Protein AF-A6DTB4-F1 (afdb_monomer_lite)

Foldseek 3Di:
DFFEEEEEEEADDFQALDLVSLLLLVLLLCCDCLNPVPNDPVVVCCSPVPVSVVPSNVVSVLRVVQDPPRDGQQVVLQVLLQVLLVVVDPDPSYHYDYAHLRDPPHLLNVLLVCVVVRHLEYEYEYQFQFADSSGLVSSVVRNVVSCVVRNDRNHYFYQRHNLQFCLLLVLLLVLQQVVLVVPPFQAEEAEEAKDFLVRVLVVRCRVVSQVFSQQSSLVRHPNDDSVRYYYAHEDDDDDGDIDDDHPLVVLLVCQLVVRAGYEYEYSRGQTDDSCQCRCQVPVSQVSNVVSRHHYYYYRGHNRNPSSSSVSCSVQPRPDRSVRRDGDDGDDDDHQDCVNVVRPPPDPDDPPDPCVVPPDGDPQDFHPLLVLQLVLLLLLLLLLLLLVQLCLLCLVVVLVVQVVQPDPPDPNVVVLVVQQVVCVVLVNHPDPVSSSLSSSLVLLLLLLQLLLLQLLVLLQVCLAPFLLVLLLVLLVLLLVLLVQVQQALDVVSPSVSSNSNSNSVSNLLSSLLLLLLRADLSQLLLSLLSSQLSNLNSNLNNNVCNVVQLQVDDCVVVVVCSVSRGDSSSRSSVSSSVSSVVSSVSSVPRPDGSNDNVLGPPDPDDDDSDSVVLPDQDPFAQLNLLLVLLLLLLLLLLLLVSLLVVLCCVQQVDDPVNVSVLSNLLSVLLNCLSVPPRSPPCSVCDLLVLLLVLLVLLLVLLVLSLVCSVVSPPVSNSVSSNSNSNSCSSNRSSSSSLSSVRDDSSSSSNSSSSSSSSSSVSSSNNNVVSSSQPSNPHSSRSSNVSSVSSVVSSVSSVSRDDPVPVVD

Structure (mmCIF, N/CA/C/O backbone):
data_AF-A6DTB4-F1
#
_entry.id   AF-A6DTB4-F1
#
loop_
_atom_site.group_PDB
_atom_site.id
_atom_site.type_symbol
_atom_site.label_atom_id
_atom_site.label_alt_id
_atom_site.label_comp_id
_atom_site.label_asym_id
_atom_site.label_entity_id
_atom_site.label_seq_id
_atom_site.pdbx_PDB_ins_code
_atom_site.Cartn_x
_atom_site.Cartn_y
_atom_site.Cartn_z
_atom_site.occupancy
_atom_site.B_iso_or_equiv
_atom_site.auth_seq_id
_atom_site.auth_comp_id
_atom_site.auth_asym_id
_atom_site.auth_atom_id
_atom_site.pdbx_PDB_model_num
ATOM 1 N N . MET A 1 1 ? -41.328 -27.151 36.701 1.00 61.75 1 MET A N 1
ATOM 2 C CA . MET A 1 1 ? -41.363 -26.210 35.560 1.00 61.75 1 MET A CA 1
ATOM 3 C C . MET A 1 1 ? -40.321 -26.677 34.548 1.00 61.75 1 MET A C 1
ATOM 5 O O . MET A 1 1 ? -39.547 -27.562 34.895 1.00 61.75 1 MET A O 1
ATOM 9 N N . SER A 1 2 ? -40.324 -26.197 33.302 1.00 84.31 2 SER A N 1
ATOM 10 C CA . SER A 1 2 ? -39.213 -26.488 32.382 1.00 84.31 2 SER A CA 1
ATOM 11 C C . SER A 1 2 ? -37.949 -25.806 32.904 1.00 84.31 2 SER A C 1
ATOM 13 O O . SER A 1 2 ? -38.010 -24.626 33.241 1.00 84.31 2 SER A O 1
ATOM 15 N N . LYS A 1 3 ? -36.831 -26.529 32.986 1.00 93.06 3 LYS A N 1
ATOM 16 C CA . LYS A 1 3 ? -35.569 -25.979 33.490 1.00 93.06 3 LYS A CA 1
ATOM 17 C C . LYS A 1 3 ? -34.970 -25.000 32.475 1.00 93.06 3 LYS A C 1
ATOM 19 O O . LYS A 1 3 ? -34.894 -25.331 31.287 1.00 93.06 3 LYS A O 1
ATOM 24 N N . THR A 1 4 ? -34.547 -23.830 32.939 1.00 94.50 4 THR A N 1
ATOM 25 C CA . THR A 1 4 ? -33.961 -22.763 32.120 1.00 94.50 4 THR A CA 1
ATOM 26 C C . THR A 1 4 ? -32.487 -22.601 32.465 1.00 94.50 4 THR A C 1
ATOM 28 O O . THR A 1 4 ? -32.125 -22.414 33.624 1.00 94.50 4 THR A O 1
ATOM 31 N N . GLY A 1 5 ? -31.631 -22.671 31.451 1.00 96.31 5 GLY A N 1
ATOM 32 C CA . GLY A 1 5 ? -30.214 -22.349 31.560 1.00 96.31 5 GLY A CA 1
ATOM 33 C C . GLY A 1 5 ? -29.956 -20.909 31.133 1.00 96.31 5 GLY A C 1
ATOM 34 O O . GLY A 1 5 ? -30.477 -20.485 30.103 1.00 96.31 5 GLY A O 1
ATOM 35 N N . ILE A 1 6 ? -29.141 -20.166 31.873 1.00 96.94 6 ILE A N 1
ATOM 36 C CA . ILE A 1 6 ? -28.652 -18.841 31.477 1.00 96.94 6 ILE A CA 1
ATOM 37 C C . ILE A 1 6 ? -27.150 -18.946 31.269 1.00 96.94 6 ILE A C 1
ATOM 39 O O . ILE A 1 6 ? -26.422 -19.331 32.176 1.00 96.94 6 ILE A O 1
ATOM 43 N N . LEU A 1 7 ? -26.696 -18.625 30.063 1.00 97.88 7 LEU A N 1
ATOM 44 C CA . LEU A 1 7 ? -25.298 -18.666 29.669 1.00 97.88 7 LEU A CA 1
ATOM 45 C C . LEU A 1 7 ? -24.786 -17.244 29.448 1.00 97.88 7 LEU A C 1
ATOM 47 O O . LEU A 1 7 ? -25.079 -16.624 28.423 1.00 97.88 7 LEU A O 1
ATOM 51 N N . LEU A 1 8 ? -24.008 -16.747 30.403 1.00 98.25 8 LEU A N 1
ATOM 52 C CA . LEU A 1 8 ? -23.303 -15.475 30.292 1.00 98.25 8 LEU A CA 1
ATOM 53 C C . LEU A 1 8 ? -22.024 -15.678 29.472 1.00 98.25 8 LEU A C 1
ATOM 55 O O . LEU A 1 8 ? -21.273 -16.628 29.712 1.00 98.25 8 LEU A O 1
ATOM 59 N N . ILE A 1 9 ? -21.766 -14.814 28.489 1.00 97.81 9 ILE A N 1
ATOM 60 C CA . ILE A 1 9 ? -20.589 -14.936 27.614 1.00 97.81 9 ILE A CA 1
ATOM 61 C C . ILE A 1 9 ? -19.746 -13.668 27.679 1.00 97.81 9 ILE A C 1
ATOM 63 O O . ILE A 1 9 ? -20.242 -12.583 27.395 1.00 97.81 9 ILE A O 1
ATOM 67 N N . GLN A 1 10 ? -18.458 -13.809 27.984 1.00 95.56 10 GLN A N 1
ATOM 68 C CA . GLN A 1 10 ? -17.473 -12.724 27.937 1.00 95.56 10 GLN A CA 1
ATOM 69 C C . GLN A 1 10 ? -16.344 -13.062 26.944 1.00 95.56 10 GLN A C 1
ATOM 71 O O . GLN A 1 10 ? -16.198 -14.208 26.524 1.00 95.56 10 GLN A O 1
ATOM 76 N N . LEU A 1 11 ? -15.527 -12.086 26.539 1.00 93.50 11 LEU A N 1
ATOM 77 C CA . LEU A 1 11 ? -14.434 -12.313 25.583 1.00 93.50 11 LEU A CA 1
ATOM 78 C C . LEU A 1 11 ? -13.414 -13.334 26.117 1.00 93.50 11 LEU A C 1
ATOM 80 O O . LEU A 1 11 ? -13.083 -14.307 25.437 1.00 93.50 11 LEU A O 1
ATOM 84 N N . GLY A 1 12 ? -12.979 -13.128 27.362 1.00 94.50 12 GLY A N 1
ATOM 85 C CA . GLY A 1 12 ? -11.925 -13.897 28.016 1.00 94.50 12 GLY A CA 1
ATOM 86 C C . GLY A 1 12 ? -10.600 -13.137 28.113 1.00 94.50 12 GLY A C 1
ATOM 87 O O . GLY A 1 12 ? -10.470 -12.007 27.651 1.00 94.50 12 GLY A O 1
ATOM 88 N N . SER A 1 13 ? -9.624 -13.792 28.733 1.00 95.50 13 SER A N 1
ATOM 89 C CA . SER A 1 13 ? -8.251 -13.325 28.946 1.00 95.50 13 SER A CA 1
ATOM 90 C C . SER A 1 13 ? -7.260 -14.483 28.729 1.00 95.50 13 SER A C 1
ATOM 92 O O . SER A 1 13 ? -7.659 -15.655 28.715 1.00 95.50 13 SER A O 1
ATOM 94 N N . PRO A 1 14 ? -5.955 -14.220 28.545 1.00 96.12 14 PRO A N 1
ATOM 95 C CA . PRO A 1 14 ? -4.944 -15.274 28.576 1.00 96.12 14 PRO A CA 1
ATOM 96 C C . PRO A 1 14 ? -4.954 -16.017 29.921 1.00 96.12 14 PRO A C 1
ATOM 98 O O . PRO A 1 14 ? -5.468 -15.518 30.916 1.00 96.12 14 PRO A O 1
ATOM 101 N N . ALA A 1 15 ? -4.381 -17.222 29.962 1.00 93.88 15 ALA A N 1
ATOM 102 C CA . ALA A 1 15 ? -4.346 -18.028 31.188 1.00 93.88 15 ALA A CA 1
ATOM 103 C C . ALA A 1 15 ? -3.424 -17.441 32.274 1.00 93.88 15 ALA A C 1
ATOM 105 O O . ALA A 1 15 ? -3.652 -17.645 33.461 1.00 93.88 15 ALA A O 1
ATOM 106 N N . SER A 1 16 ? -2.377 -16.725 31.866 1.00 96.06 16 SER A N 1
ATOM 107 C CA . SER A 1 16 ? -1.433 -16.037 32.744 1.00 96.06 16 SER A CA 1
ATOM 108 C C . SER A 1 16 ? -0.761 -14.890 31.968 1.00 96.06 16 SER A C 1
ATOM 110 O O . SER A 1 16 ? -0.875 -14.844 30.735 1.00 96.06 16 SER A O 1
ATOM 112 N N . PRO A 1 17 ? -0.019 -13.977 32.624 1.00 96.19 17 PRO A N 1
ATOM 113 C CA . PRO A 1 17 ? 0.753 -12.945 31.930 1.00 96.19 17 PRO A CA 1
ATOM 114 C C . PRO A 1 17 ? 2.016 -13.504 31.248 1.00 96.19 17 PRO A C 1
ATOM 116 O O . PRO A 1 17 ? 2.814 -12.746 30.701 1.00 96.19 17 PRO A O 1
ATOM 119 N N . ALA A 1 18 ? 2.244 -14.823 31.261 1.00 96.44 18 ALA A N 1
ATOM 120 C CA . ALA A 1 18 ? 3.378 -15.419 30.574 1.00 96.44 18 ALA A CA 1
ATOM 121 C C . ALA A 1 18 ? 3.246 -15.264 29.049 1.00 96.44 18 ALA A C 1
ATOM 123 O O . ALA A 1 18 ? 2.204 -15.538 28.451 1.00 96.44 18 ALA A O 1
ATOM 124 N N . VAL A 1 19 ? 4.351 -14.899 28.388 1.00 96.25 19 VAL A N 1
ATOM 125 C CA . VAL A 1 19 ? 4.406 -14.695 26.927 1.00 96.25 19 VAL A CA 1
ATOM 126 C C . VAL A 1 19 ? 3.811 -15.863 26.117 1.00 96.25 19 VAL A C 1
ATOM 128 O O . VAL A 1 19 ? 3.120 -15.580 25.136 1.00 96.25 19 VAL A O 1
ATOM 131 N N . PRO A 1 20 ? 4.027 -17.154 26.460 1.00 96.25 20 PRO A N 1
ATOM 132 C CA . PRO A 1 20 ? 3.405 -18.265 25.736 1.00 96.25 20 PRO A CA 1
ATOM 133 C C . PRO A 1 20 ? 1.872 -18.260 25.792 1.00 96.25 20 PRO A C 1
ATOM 135 O O . PRO A 1 20 ? 1.236 -18.485 24.762 1.00 96.25 20 PRO A O 1
ATOM 138 N N . ASP A 1 21 ? 1.287 -17.947 26.948 1.00 95.88 21 ASP A N 1
ATOM 139 C CA . ASP A 1 21 ? -0.167 -17.946 27.145 1.00 95.88 21 ASP A CA 1
ATOM 140 C C . ASP A 1 21 ? -0.808 -16.759 26.426 1.00 95.88 21 ASP A C 1
ATOM 142 O O . ASP A 1 21 ? -1.782 -16.921 25.689 1.00 95.88 21 ASP A O 1
ATOM 146 N N . VAL A 1 22 ? -0.187 -15.581 26.528 1.00 95.94 22 VAL A N 1
ATOM 147 C CA . VAL A 1 22 ? -0.587 -14.379 25.780 1.00 95.94 22 VAL A CA 1
ATOM 148 C C . VAL A 1 22 ? -0.461 -14.604 24.275 1.00 95.94 22 VAL A C 1
ATOM 150 O O . VAL A 1 22 ? -1.322 -14.188 23.502 1.00 95.94 22 VAL A O 1
ATOM 153 N N . LYS A 1 23 ? 0.589 -15.296 23.822 1.00 94.88 23 LYS A N 1
ATOM 154 C CA . LYS A 1 23 ? 0.742 -15.673 22.413 1.00 94.88 23 LYS A CA 1
ATOM 155 C C . LYS A 1 23 ? -0.364 -16.618 21.954 1.00 94.88 23 LYS A C 1
ATOM 157 O O . LYS A 1 23 ? -0.858 -16.434 20.843 1.00 94.88 23 LYS A O 1
ATOM 162 N N . SER A 1 24 ? -0.738 -17.602 22.772 1.00 94.50 24 SER A N 1
ATOM 163 C CA . SER A 1 24 ? -1.840 -18.521 22.465 1.00 94.50 24 SER A CA 1
ATOM 164 C C . SER A 1 24 ? -3.157 -17.759 22.322 1.00 94.50 24 SER A C 1
ATOM 166 O O . SER A 1 24 ? -3.812 -17.870 21.289 1.00 94.50 24 SER A O 1
ATOM 168 N N . TYR A 1 25 ? -3.474 -16.908 23.300 1.00 94.44 25 TYR A N 1
ATOM 169 C CA . TYR A 1 25 ? -4.661 -16.053 23.294 1.00 94.44 25 TYR A CA 1
ATOM 170 C C . TYR A 1 25 ? -4.712 -15.131 22.064 1.00 94.44 25 TYR A C 1
ATOM 172 O O . TYR A 1 25 ? -5.676 -15.150 21.302 1.00 94.44 25 TYR A O 1
ATOM 180 N N . LEU A 1 26 ? -3.634 -14.384 21.789 1.00 93.25 26 LEU A N 1
ATOM 181 C CA . LEU A 1 26 ? -3.560 -13.496 20.622 1.00 93.25 26 LEU A CA 1
ATOM 182 C C . LEU A 1 26 ? -3.645 -14.255 19.295 1.00 93.25 26 LEU A C 1
ATOM 184 O O . LEU A 1 26 ? -4.160 -13.720 18.314 1.00 93.25 26 LEU A O 1
ATOM 188 N N . SER A 1 27 ? -3.112 -15.477 19.239 1.00 93.38 27 SER A N 1
ATOM 189 C CA . SER A 1 27 ? -3.204 -16.315 18.046 1.00 93.38 27 SER A CA 1
ATOM 190 C C . SER A 1 27 ? -4.650 -16.698 17.755 1.00 93.38 27 SER A C 1
ATOM 192 O O . SER A 1 27 ? -5.038 -16.683 16.589 1.00 93.38 27 SER A O 1
ATOM 194 N N . GLU A 1 28 ? -5.431 -17.040 18.778 1.00 91.25 28 GLU A N 1
ATOM 195 C CA . GLU A 1 28 ? -6.849 -17.371 18.635 1.00 91.25 28 GLU A CA 1
ATOM 196 C C . GLU A 1 28 ? -7.660 -16.129 18.254 1.00 91.25 28 GLU A C 1
ATOM 198 O O . GLU A 1 28 ? -8.319 -16.128 17.215 1.00 91.25 28 GLU A O 1
ATOM 203 N N . PHE A 1 29 ? -7.480 -15.029 18.991 1.00 90.69 29 PHE A N 1
ATOM 204 C CA . PHE A 1 29 ? -8.151 -13.752 18.737 1.00 90.69 29 PHE A CA 1
ATOM 205 C C . PHE A 1 29 ? -7.937 -13.229 17.307 1.00 90.69 29 PHE A C 1
ATOM 207 O O . PHE A 1 29 ? -8.881 -12.894 16.599 1.00 90.69 29 PHE A O 1
ATOM 214 N N . LEU A 1 30 ? -6.686 -13.195 16.834 1.00 89.56 30 LEU A N 1
ATOM 215 C CA . LEU A 1 30 ? -6.344 -12.672 15.502 1.00 89.56 30 LEU A CA 1
ATOM 216 C C . LEU A 1 30 ? -6.626 -13.664 14.357 1.00 89.56 30 LEU A C 1
ATOM 218 O O . LEU A 1 30 ? -6.463 -13.319 13.178 1.00 89.56 30 LEU A O 1
ATOM 222 N N . SER A 1 31 ? -7.028 -14.893 14.687 1.00 87.69 31 SER A N 1
ATOM 223 C CA . SER A 1 31 ? -7.493 -15.894 13.722 1.00 87.69 31 SER A CA 1
ATOM 224 C C . SER A 1 31 ? -9.015 -15.890 13.551 1.00 87.69 31 SER A C 1
ATOM 226 O O . SER A 1 31 ? -9.514 -16.584 12.664 1.00 87.69 31 SER A O 1
ATOM 228 N N . ASP A 1 32 ? -9.746 -15.104 14.344 1.00 84.44 32 ASP A N 1
ATOM 229 C CA . ASP A 1 32 ? -11.187 -14.932 14.187 1.00 84.44 32 ASP A CA 1
ATOM 230 C C . ASP A 1 32 ? -11.489 -14.077 12.929 1.00 84.44 32 ASP A C 1
ATOM 232 O O . ASP A 1 32 ? -11.001 -12.943 12.818 1.00 84.44 32 ASP A O 1
ATOM 236 N N . PRO A 1 33 ? -12.268 -14.583 11.947 1.00 78.06 33 PRO A N 1
ATOM 237 C CA . PRO A 1 33 ? -12.676 -13.811 10.772 1.00 78.06 33 PRO A CA 1
ATOM 238 C C . PRO A 1 33 ? -13.545 -12.587 11.103 1.00 78.06 33 PRO A C 1
ATOM 240 O O . PRO A 1 33 ? -13.548 -11.631 10.325 1.00 78.06 33 PRO A O 1
ATOM 243 N N . ARG A 1 34 ? -14.258 -12.583 12.236 1.00 81.38 34 ARG A N 1
ATOM 244 C CA . ARG A 1 34 ? -15.052 -11.436 12.706 1.00 81.38 34 ARG A CA 1
ATOM 245 C C . ARG A 1 34 ? -14.154 -10.282 13.149 1.00 81.38 34 ARG A C 1
ATOM 247 O O . ARG A 1 34 ? -14.454 -9.121 12.861 1.00 81.38 34 ARG A O 1
ATOM 254 N N . VAL A 1 35 ? -13.001 -10.605 13.738 1.00 79.12 35 VAL A N 1
ATOM 255 C CA . VAL A 1 35 ? -11.977 -9.641 14.175 1.00 79.12 35 VAL A CA 1
ATOM 256 C C . VAL A 1 35 ? -11.085 -9.210 13.005 1.00 79.12 35 VAL A C 1
ATOM 258 O O . VAL A 1 35 ? -10.896 -8.016 12.766 1.00 79.12 35 VAL A O 1
ATOM 261 N N . VAL A 1 36 ? -10.559 -10.162 12.225 1.00 77.44 36 VAL A N 1
ATOM 262 C CA . VAL A 1 36 ? -9.694 -9.900 11.061 1.00 77.44 36 VAL A CA 1
ATOM 263 C C . VAL A 1 36 ? -10.256 -10.572 9.809 1.00 77.44 36 VAL A C 1
ATOM 265 O O . VAL A 1 36 ? -10.154 -11.782 9.643 1.00 77.44 36 VAL A O 1
ATOM 268 N N . ASP A 1 37 ? -10.741 -9.781 8.850 1.00 67.88 37 ASP A N 1
ATOM 269 C CA . ASP A 1 37 ? -11.363 -10.324 7.626 1.00 67.88 37 ASP A CA 1
ATOM 270 C C . ASP A 1 37 ? -10.423 -11.135 6.729 1.00 67.88 37 ASP A C 1
ATOM 272 O O . ASP A 1 37 ? -10.839 -12.037 6.000 1.00 67.88 37 ASP A O 1
ATOM 276 N N . GLN A 1 38 ? -9.137 -10.779 6.694 1.00 69.06 38 GLN A N 1
ATOM 277 C CA . GLN A 1 38 ? -8.190 -11.396 5.770 1.00 69.06 38 GLN A CA 1
ATOM 278 C C . GLN A 1 38 ? -7.601 -12.677 6.355 1.00 69.06 38 GLN A C 1
ATOM 280 O O . GLN A 1 38 ? -6.438 -12.697 6.721 1.00 69.06 38 GLN A O 1
ATOM 285 N N . GLN A 1 39 ? -8.346 -13.779 6.343 1.00 79.81 39 GLN A N 1
ATOM 286 C CA . GLN A 1 39 ? -7.870 -15.074 6.863 1.00 79.81 39 GLN A CA 1
ATOM 287 C C . GLN A 1 39 ? -7.099 -15.934 5.834 1.00 79.81 39 GLN A C 1
ATOM 289 O O . GLN A 1 39 ? -7.112 -17.166 5.869 1.00 79.81 39 GLN A O 1
ATOM 294 N N . ASN A 1 40 ? -6.421 -15.306 4.866 1.00 78.31 40 ASN A N 1
ATOM 295 C CA . ASN A 1 40 ? -5.731 -16.023 3.785 1.00 78.31 40 ASN A CA 1
ATOM 296 C C . ASN A 1 40 ? -4.360 -16.599 4.211 1.00 78.31 40 ASN A C 1
ATOM 298 O O . ASN A 1 40 ? -3.828 -16.306 5.279 1.00 78.31 40 ASN A O 1
ATOM 302 N N . PHE A 1 41 ? -3.746 -17.415 3.345 1.00 79.56 41 PHE A N 1
ATOM 303 C CA . PHE A 1 41 ? -2.436 -18.023 3.622 1.00 79.56 41 PHE A CA 1
ATOM 304 C C . PHE A 1 41 ? -1.336 -16.990 3.932 1.00 79.56 41 PHE A C 1
ATOM 306 O O . PHE A 1 41 ? -0.506 -17.215 4.810 1.00 79.56 41 PHE A O 1
ATOM 313 N N . ALA A 1 42 ? -1.356 -15.831 3.264 1.00 74.62 42 ALA A N 1
ATOM 314 C CA . ALA A 1 42 ? -0.396 -14.765 3.534 1.00 74.62 42 ALA A CA 1
ATOM 315 C C . ALA A 1 42 ? -0.588 -14.167 4.936 1.00 74.62 42 ALA A C 1
ATOM 317 O O . ALA A 1 42 ? 0.402 -13.876 5.604 1.00 74.62 42 ALA A O 1
ATOM 318 N N . TRP A 1 43 ? -1.830 -14.039 5.413 1.00 84.06 43 TRP A N 1
ATOM 319 C CA . TRP A 1 43 ? -2.108 -13.617 6.785 1.00 84.06 43 TRP A CA 1
ATOM 320 C C . TRP A 1 43 ? -1.551 -14.595 7.806 1.00 84.06 43 TRP A C 1
ATOM 322 O O . TRP A 1 43 ? -0.880 -14.159 8.729 1.00 84.06 43 TRP A O 1
ATOM 332 N N . LYS A 1 44 ? -1.714 -15.908 7.606 1.00 86.56 44 LYS A N 1
ATOM 333 C CA . LYS A 1 44 ? -1.141 -16.907 8.524 1.00 86.56 44 LYS A CA 1
ATOM 334 C C . LYS A 1 44 ? 0.378 -16.773 8.648 1.00 86.56 44 LYS A C 1
ATOM 336 O O . LYS A 1 44 ? 0.901 -16.902 9.753 1.00 86.56 44 LYS A O 1
ATOM 341 N N . ILE A 1 45 ? 1.078 -16.456 7.555 1.00 85.06 45 ILE A N 1
ATOM 342 C CA . ILE A 1 45 ? 2.518 -16.150 7.587 1.00 85.06 45 ILE A CA 1
ATOM 343 C C . ILE A 1 45 ? 2.778 -14.847 8.352 1.00 85.06 45 ILE A C 1
ATOM 345 O O . ILE A 1 45 ? 3.635 -14.815 9.229 1.00 85.06 45 ILE A O 1
ATOM 349 N N . ILE A 1 46 ? 2.042 -13.774 8.054 1.00 83.31 46 ILE A N 1
ATOM 350 C CA . ILE A 1 46 ? 2.211 -12.474 8.722 1.00 83.31 46 ILE A CA 1
ATOM 351 C C . ILE A 1 46 ? 1.978 -12.598 10.235 1.00 83.31 46 ILE A C 1
ATOM 353 O O . ILE A 1 46 ? 2.799 -12.137 11.030 1.00 83.31 46 ILE A O 1
ATOM 357 N N . LEU A 1 47 ? 0.890 -13.259 10.622 1.00 87.62 47 LEU A N 1
ATOM 358 C CA . LEU A 1 47 ? 0.495 -13.496 12.000 1.00 87.62 47 LEU A CA 1
ATOM 359 C C . LEU A 1 47 ? 1.587 -14.264 12.751 1.00 87.62 47 LEU A C 1
ATOM 361 O O . LEU A 1 47 ? 2.108 -13.768 13.746 1.00 87.62 47 LEU A O 1
ATOM 365 N N . ASN A 1 48 ? 1.989 -15.432 12.243 1.00 88.81 48 ASN A N 1
ATOM 366 C CA . ASN A 1 48 ? 2.902 -16.325 12.958 1.00 88.81 48 ASN A CA 1
ATOM 367 C C . ASN A 1 48 ? 4.372 -15.890 12.905 1.00 88.81 48 ASN A C 1
ATOM 369 O O . ASN A 1 48 ? 5.101 -16.115 13.870 1.00 88.81 48 ASN A O 1
ATOM 373 N N . CYS A 1 49 ? 4.821 -15.277 11.807 1.00 87.94 49 CYS A N 1
ATOM 374 C CA . CYS A 1 49 ? 6.231 -14.924 11.622 1.00 87.94 49 CYS A CA 1
ATOM 375 C C . CYS A 1 49 ? 6.571 -13.489 12.042 1.00 87.94 49 CYS A C 1
ATOM 377 O O . CYS A 1 49 ? 7.737 -13.219 12.317 1.00 87.94 49 CYS A O 1
ATOM 379 N N . PHE A 1 50 ? 5.599 -12.571 12.089 1.00 86.06 50 PHE A N 1
ATOM 380 C CA . PHE A 1 50 ? 5.871 -11.153 12.360 1.00 86.06 50 PHE A CA 1
ATOM 381 C C . PHE A 1 50 ? 5.043 -10.597 13.520 1.00 86.06 50 PHE A C 1
ATOM 383 O O . PHE A 1 50 ? 5.617 -10.012 14.436 1.00 86.06 50 PHE A O 1
ATOM 390 N N . ILE A 1 51 ? 3.717 -10.785 13.517 1.00 84.31 51 ILE A N 1
ATOM 391 C CA . ILE A 1 51 ? 2.841 -10.171 14.529 1.00 84.31 51 ILE A CA 1
ATOM 392 C C . ILE A 1 51 ? 3.016 -10.842 15.889 1.00 84.31 51 ILE A C 1
ATOM 394 O O . ILE A 1 51 ? 3.364 -10.154 16.841 1.00 84.31 51 ILE A O 1
ATOM 398 N N . LEU A 1 52 ? 2.821 -12.159 15.996 1.00 91.44 52 LEU A N 1
ATOM 399 C CA . LEU A 1 52 ? 2.921 -12.865 17.278 1.00 91.44 52 LEU A CA 1
ATOM 400 C C . LEU A 1 52 ? 4.319 -12.725 17.915 1.00 91.44 52 LEU A C 1
ATOM 402 O O . LEU A 1 52 ? 4.386 -12.341 19.080 1.00 91.44 52 LEU A O 1
ATOM 406 N N . PRO A 1 53 ? 5.447 -12.922 17.197 1.00 89.12 53 PRO A N 1
ATOM 407 C CA . PRO A 1 53 ? 6.772 -12.745 17.798 1.00 89.12 53 PRO A CA 1
ATOM 408 C C . PRO A 1 53 ? 7.038 -11.322 18.301 1.00 89.12 53 PRO A C 1
ATOM 410 O O . PRO A 1 53 ? 7.729 -11.150 19.300 1.00 89.12 53 PRO A O 1
ATOM 413 N N . SER A 1 54 ? 6.496 -10.302 17.625 1.00 87.56 54 SER A N 1
ATOM 414 C CA . SER A 1 54 ? 6.721 -8.903 17.998 1.00 87.56 54 SER A CA 1
ATOM 415 C C . SER A 1 54 ? 5.729 -8.369 19.034 1.00 87.56 54 SER A C 1
ATOM 417 O O . SER A 1 54 ? 6.094 -7.465 19.785 1.00 87.56 54 SER A O 1
ATOM 419 N N . ARG A 1 55 ? 4.475 -8.836 19.027 1.00 89.94 55 ARG A N 1
ATOM 420 C CA . ARG A 1 55 ? 3.378 -8.277 19.836 1.00 89.94 55 ARG A CA 1
ATOM 421 C C . ARG A 1 55 ? 3.193 -9.015 21.154 1.00 89.94 55 ARG A C 1
ATOM 423 O O . ARG A 1 55 ? 2.947 -8.358 22.156 1.00 89.94 55 ARG A O 1
ATOM 430 N N . SER A 1 56 ? 3.354 -10.341 21.177 1.00 92.94 56 SER A N 1
ATOM 431 C CA . SER A 1 56 ? 3.100 -11.137 22.383 1.00 92.94 56 SER A CA 1
ATOM 432 C C . SER A 1 56 ? 3.914 -10.699 23.608 1.00 92.94 56 SER A C 1
ATOM 434 O O . SER A 1 56 ? 3.306 -10.615 24.668 1.00 92.94 56 SER A O 1
ATOM 436 N N . PRO A 1 57 ? 5.217 -10.352 23.510 1.00 92.88 57 PRO A N 1
ATOM 437 C CA . PRO A 1 57 ? 5.964 -9.856 24.670 1.00 92.88 57 PRO A CA 1
ATOM 438 C C . PRO A 1 57 ? 5.412 -8.535 25.222 1.00 92.88 57 PRO A C 1
ATOM 440 O O . PRO A 1 57 ? 5.218 -8.410 26.422 1.00 92.88 57 PRO A O 1
ATOM 443 N N . LYS A 1 58 ? 5.073 -7.585 24.342 1.00 89.81 58 LYS A N 1
ATOM 444 C CA . LYS A 1 58 ? 4.525 -6.279 24.742 1.00 89.81 58 LYS A CA 1
ATOM 445 C C . LYS A 1 58 ? 3.151 -6.403 25.396 1.00 89.81 58 LYS A C 1
ATOM 447 O O . LYS A 1 58 ? 2.890 -5.786 26.416 1.00 89.81 58 LYS A O 1
ATOM 452 N N . SER A 1 59 ? 2.275 -7.229 24.824 1.00 92.19 59 SER A N 1
ATOM 453 C CA . SER A 1 59 ? 0.969 -7.499 25.431 1.00 92.19 59 SER A CA 1
ATOM 454 C C . SER A 1 59 ? 1.106 -8.246 26.758 1.00 92.19 59 SER A C 1
ATOM 456 O O . SER A 1 59 ? 0.316 -8.011 27.659 1.00 92.19 59 SER A O 1
ATOM 458 N N . ALA A 1 60 ? 2.108 -9.116 26.905 1.00 94.88 60 ALA A N 1
ATOM 459 C CA . ALA A 1 60 ? 2.377 -9.799 28.166 1.00 94.88 60 ALA A CA 1
ATOM 460 C C . ALA A 1 60 ? 2.814 -8.834 29.275 1.00 94.88 60 ALA A C 1
ATOM 462 O O . ALA A 1 60 ? 2.365 -8.982 30.405 1.00 94.88 60 ALA A O 1
ATOM 463 N N . GLU A 1 61 ? 3.619 -7.819 28.951 1.00 95.00 61 GLU A N 1
ATOM 464 C CA . GLU A 1 61 ? 3.963 -6.742 29.890 1.00 95.00 61 GLU A CA 1
ATOM 465 C C . GLU A 1 61 ? 2.716 -5.973 30.348 1.00 95.00 61 GLU A C 1
ATOM 467 O O . GLU A 1 61 ? 2.563 -5.729 31.541 1.00 95.00 61 GLU A O 1
ATOM 472 N N . ALA A 1 62 ? 1.795 -5.660 29.431 1.00 93.06 62 ALA A N 1
ATOM 473 C CA . ALA A 1 62 ? 0.524 -5.016 29.766 1.00 93.06 62 ALA A CA 1
ATOM 474 C C . ALA A 1 62 ? -0.347 -5.905 30.678 1.00 93.06 62 ALA A C 1
ATOM 476 O O . ALA A 1 62 ? -0.762 -5.479 31.753 1.00 93.06 62 ALA A O 1
ATOM 477 N N . TYR A 1 63 ? -0.543 -7.181 30.323 1.00 95.62 63 TYR A N 1
ATOM 478 C CA . TYR A 1 63 ? -1.265 -8.130 31.181 1.00 95.62 63 TYR A CA 1
ATOM 479 C C . TYR A 1 63 ? -0.605 -8.300 32.556 1.00 95.62 63 TYR A C 1
ATOM 481 O O . TYR A 1 63 ? -1.306 -8.445 33.553 1.00 95.62 63 TYR A O 1
ATOM 489 N N . ALA A 1 64 ? 0.726 -8.251 32.645 1.00 96.38 64 ALA A N 1
ATOM 490 C CA . ALA A 1 64 ? 1.429 -8.356 33.921 1.00 96.38 64 ALA A CA 1
ATOM 491 C C . ALA A 1 64 ? 1.101 -7.200 34.882 1.00 96.38 64 ALA A C 1
ATOM 493 O O . ALA A 1 64 ? 1.103 -7.419 36.091 1.00 96.38 64 ALA A O 1
ATOM 494 N N . LYS A 1 65 ? 0.785 -6.000 34.371 1.00 95.94 65 LYS A N 1
ATOM 495 C CA . LYS A 1 65 ? 0.404 -4.841 35.200 1.00 95.94 65 LYS A CA 1
ATOM 496 C C . LYS A 1 65 ? -0.941 -5.023 35.912 1.00 95.94 65 LYS A C 1
ATOM 498 O O . LYS A 1 65 ? -1.149 -4.412 36.952 1.00 95.94 65 LYS A O 1
ATOM 503 N N . ILE A 1 66 ? -1.831 -5.854 35.366 1.00 95.38 66 ILE A N 1
ATOM 504 C CA . ILE A 1 66 ? -3.195 -6.072 35.883 1.00 95.38 66 ILE A CA 1
ATOM 505 C C . ILE A 1 66 ? -3.394 -7.472 36.481 1.00 95.38 66 ILE A C 1
ATOM 507 O O . ILE A 1 66 ? -4.522 -7.925 36.661 1.00 95.38 66 ILE A O 1
ATOM 511 N N . TRP A 1 67 ? -2.305 -8.198 36.730 1.00 96.00 67 TRP A N 1
ATOM 512 C CA . TRP A 1 67 ? -2.344 -9.546 37.288 1.00 96.00 67 TRP A CA 1
ATOM 513 C C . TRP A 1 67 ? -2.516 -9.498 38.812 1.00 96.00 67 TRP A C 1
ATOM 515 O O . TRP A 1 67 ? -1.676 -8.927 39.505 1.00 96.00 67 TRP A O 1
ATOM 525 N N . GLU A 1 68 ? -3.562 -10.133 39.350 1.00 91.88 68 GLU A N 1
ATOM 526 C CA . GLU A 1 68 ? -3.863 -10.123 40.796 1.00 91.88 68 GLU A CA 1
ATOM 527 C C . GLU A 1 68 ? -3.102 -11.216 41.582 1.00 91.88 68 GLU A C 1
ATOM 529 O O . GLU A 1 68 ? -3.233 -11.325 42.798 1.00 91.88 68 GLU A O 1
ATOM 534 N N . GLY A 1 69 ? -2.257 -12.005 40.908 1.00 90.50 69 GLY A N 1
ATOM 535 C CA . GLY A 1 69 ? -1.400 -13.032 41.511 1.00 90.50 69 GLY A CA 1
ATOM 536 C C . GLY A 1 69 ? -1.734 -14.444 41.034 1.00 90.50 69 GLY A C 1
ATOM 537 O O . GLY A 1 69 ? -0.825 -15.186 40.654 1.00 90.50 69 GLY A O 1
ATOM 538 N N . ASP A 1 70 ? -3.018 -14.781 40.982 1.00 91.25 70 ASP A N 1
ATOM 539 C CA . ASP A 1 70 ? -3.541 -16.075 40.529 1.00 91.25 70 ASP A CA 1
ATOM 540 C C . ASP A 1 70 ? -4.574 -15.966 39.394 1.00 91.25 70 ASP A C 1
ATOM 542 O O . ASP A 1 70 ? -4.757 -16.934 38.654 1.00 91.25 70 ASP A O 1
ATOM 546 N N . THR A 1 71 ? -5.208 -14.804 39.215 1.00 94.88 71 THR A N 1
ATOM 547 C CA . THR A 1 71 ? -6.216 -14.571 38.176 1.00 94.88 71 THR A CA 1
ATOM 548 C C . THR A 1 71 ? -6.200 -13.134 37.636 1.00 94.88 71 THR A C 1
ATOM 550 O O . THR A 1 71 ? -5.500 -12.252 38.142 1.00 94.88 71 THR A O 1
ATOM 553 N N . PHE A 1 72 ? -6.965 -12.904 36.566 1.00 96.75 72 PHE A N 1
ATOM 554 C CA . PHE A 1 72 ? -7.230 -11.570 36.025 1.00 96.75 72 PHE A CA 1
ATOM 555 C C . PHE A 1 72 ? -8.558 -11.022 36.575 1.00 96.75 72 PHE A C 1
ATOM 557 O O . PHE A 1 72 ? -9.507 -11.803 36.715 1.00 96.75 72 PHE A O 1
ATOM 564 N N . PRO A 1 73 ? -8.692 -9.692 36.756 1.00 95.88 73 PRO A N 1
ATOM 565 C CA . PRO A 1 73 ? -9.936 -9.054 37.199 1.00 95.88 73 PRO A CA 1
ATOM 566 C C . PRO A 1 73 ? -11.160 -9.468 36.373 1.00 95.88 73 PRO A C 1
ATOM 568 O O . PRO A 1 73 ? -12.219 -9.736 36.935 1.00 95.88 73 PRO A O 1
ATOM 571 N N . LEU A 1 74 ? -10.991 -9.635 35.053 1.00 97.06 74 LEU A N 1
ATOM 572 C CA . LEU A 1 74 ? -12.051 -10.106 34.157 1.00 97.06 74 LEU A CA 1
ATOM 573 C C . LEU A 1 74 ? -12.631 -11.454 34.597 1.00 97.06 74 LEU A C 1
ATOM 575 O O . LEU A 1 74 ? -13.849 -11.628 34.586 1.00 97.06 74 LEU A O 1
ATOM 579 N N . PHE A 1 75 ? -11.779 -12.408 34.977 1.00 97.00 75 PHE A N 1
ATOM 580 C CA . PHE A 1 75 ? -12.224 -13.723 35.426 1.00 97.00 75 PHE A CA 1
ATOM 581 C C . PHE A 1 75 ? -12.881 -13.622 36.799 1.00 97.00 75 PHE A C 1
ATOM 583 O O . PHE A 1 75 ? -14.057 -13.956 36.917 1.00 97.00 75 PHE A O 1
ATOM 590 N N . ARG A 1 76 ? -12.183 -13.057 37.794 1.00 96.62 76 ARG A N 1
ATOM 591 C CA . ARG A 1 76 ? -12.696 -12.919 39.168 1.00 96.62 76 ARG A CA 1
ATOM 592 C C . ARG A 1 76 ? -14.059 -12.229 39.218 1.00 96.62 76 ARG A C 1
ATOM 594 O O . ARG A 1 76 ? -14.977 -12.733 39.858 1.00 96.62 76 ARG A O 1
ATOM 601 N N . ASN A 1 77 ? -14.204 -11.096 38.533 1.00 97.56 77 ASN A N 1
ATOM 602 C CA . ASN A 1 77 ? -15.442 -10.320 38.549 1.00 97.56 77 ASN A CA 1
ATOM 603 C C . ASN A 1 77 ? -16.567 -11.024 37.777 1.00 97.56 77 ASN A C 1
ATOM 605 O O . ASN A 1 77 ? -17.704 -10.987 38.229 1.00 97.56 77 ASN A O 1
ATOM 609 N N . THR A 1 78 ? -16.277 -11.717 36.666 1.00 97.75 78 THR A N 1
ATOM 610 C CA . THR A 1 78 ? -17.299 -12.508 35.946 1.00 97.75 78 THR A CA 1
ATOM 611 C C . THR A 1 78 ? -17.793 -13.686 36.792 1.00 97.75 78 THR A C 1
ATOM 613 O O . THR A 1 78 ? -18.993 -13.960 36.838 1.00 97.75 78 THR A O 1
ATOM 616 N N . GLU A 1 79 ? -16.880 -14.374 37.478 1.00 97.06 79 GLU A N 1
ATOM 617 C CA . GLU A 1 79 ? -17.197 -15.496 38.368 1.00 97.06 79 GLU A CA 1
ATOM 618 C C . GLU A 1 79 ? -18.015 -15.035 39.575 1.00 97.06 79 GLU A C 1
ATOM 620 O O . GLU A 1 79 ? -19.073 -15.602 39.848 1.00 97.06 79 GLU A O 1
ATOM 625 N N . SER A 1 80 ? -17.576 -13.960 40.238 1.00 97.81 80 SER A N 1
ATOM 626 C CA . SER A 1 80 ? -18.295 -13.342 41.358 1.00 97.81 80 SER A CA 1
ATOM 627 C C . SER A 1 80 ? -19.683 -12.854 40.938 1.00 97.81 80 SER A C 1
ATOM 629 O O . SER A 1 80 ? -20.675 -13.202 41.574 1.00 97.81 80 SER A O 1
ATOM 631 N N . PHE A 1 81 ? -19.784 -12.131 39.816 1.00 97.81 81 PHE A N 1
ATOM 632 C CA . PHE A 1 81 ? -21.058 -11.665 39.264 1.00 97.81 81 PHE A CA 1
ATOM 633 C C . PHE A 1 81 ? -22.025 -12.827 39.013 1.00 97.81 81 PHE A C 1
ATOM 635 O O . PHE A 1 81 ? -23.193 -12.757 39.388 1.00 97.81 81 PHE A O 1
ATOM 642 N N . THR A 1 82 ? -21.534 -13.925 38.433 1.00 97.25 82 THR A N 1
ATOM 643 C CA . THR A 1 82 ? -22.356 -15.110 38.150 1.00 97.25 82 THR A CA 1
ATOM 644 C C . THR A 1 82 ? -22.810 -15.809 39.430 1.00 97.25 82 THR A C 1
ATOM 646 O O . THR A 1 82 ? -23.973 -16.198 39.530 1.00 97.25 82 THR A O 1
ATOM 649 N N . ALA A 1 83 ? -21.921 -15.943 40.420 1.00 96.88 83 ALA A N 1
ATOM 650 C CA . ALA A 1 83 ? -22.249 -16.535 41.714 1.00 96.88 83 ALA A CA 1
ATOM 651 C C . ALA A 1 83 ? -23.317 -15.714 42.450 1.00 96.88 83 ALA A C 1
ATOM 653 O O . ALA A 1 83 ? -24.344 -16.265 42.844 1.00 96.88 83 ALA A O 1
ATOM 654 N N . LYS A 1 84 ? -23.135 -14.390 42.539 1.00 97.06 84 LYS A N 1
ATOM 655 C CA . LYS A 1 84 ? -24.123 -13.484 43.142 1.00 97.06 84 LYS A CA 1
ATOM 656 C C . LYS A 1 84 ? -25.460 -13.527 42.403 1.00 97.06 84 LYS A C 1
ATOM 658 O O . LYS A 1 84 ? -26.508 -13.536 43.040 1.00 97.06 84 LYS A O 1
ATOM 663 N N . LEU A 1 85 ? -25.443 -13.590 41.069 1.00 95.12 85 LEU A N 1
ATOM 664 C CA . LEU A 1 85 ? -26.669 -13.685 40.276 1.00 95.12 85 LEU A CA 1
ATOM 665 C C . LEU A 1 85 ? -27.415 -15.000 40.541 1.00 95.12 85 LEU A C 1
ATOM 667 O O . LEU A 1 85 ? -28.637 -14.991 40.628 1.00 95.12 85 LEU A O 1
ATOM 671 N N . GLN A 1 86 ? -26.697 -16.115 40.704 1.00 94.25 86 GLN A N 1
ATOM 672 C CA . GLN A 1 86 ? -27.291 -17.406 41.062 1.00 94.25 86 GLN A CA 1
ATOM 673 C C . GLN A 1 86 ? -27.862 -17.402 42.488 1.00 94.25 86 GLN A C 1
ATOM 675 O O . GLN A 1 86 ? -28.926 -17.975 42.699 1.00 94.25 86 GLN A O 1
ATOM 680 N N . GLU A 1 87 ? -27.191 -16.754 43.446 1.00 92.75 87 GLU A N 1
ATOM 681 C CA . GLU A 1 87 ? -27.655 -16.621 44.838 1.00 92.75 87 GLU A CA 1
ATOM 682 C C . GLU A 1 87 ? -28.910 -15.751 44.977 1.00 92.75 87 GLU A C 1
ATOM 684 O O . GLU A 1 87 ? -29.715 -15.964 45.882 1.00 92.75 87 GLU A O 1
ATOM 689 N N . GLN A 1 88 ? -29.101 -14.777 44.085 1.00 88.75 88 GLN A N 1
ATOM 690 C CA . GLN A 1 88 ? -30.279 -13.908 44.108 1.00 88.75 88 GLN A CA 1
ATOM 691 C C . GLN A 1 88 ? -31.577 -14.601 43.674 1.00 88.75 88 GLN A C 1
ATOM 693 O O . GLN A 1 88 ? -32.658 -14.065 43.926 1.00 88.75 88 GLN A O 1
ATOM 698 N N . ILE A 1 89 ? -31.497 -15.772 43.035 1.00 83.75 89 ILE A N 1
ATOM 699 C CA . ILE A 1 89 ? -32.670 -16.527 42.592 1.00 83.75 89 ILE A CA 1
ATOM 700 C C . ILE A 1 89 ? -32.939 -17.692 43.542 1.00 83.75 89 ILE A C 1
ATOM 702 O O . ILE A 1 89 ? -32.155 -18.633 43.628 1.00 83.75 89 ILE A O 1
ATOM 706 N N . ASP A 1 90 ? -34.124 -17.696 44.146 1.00 78.38 90 ASP A N 1
ATOM 707 C CA . ASP A 1 90 ? -34.665 -18.852 44.870 1.00 78.38 90 ASP A CA 1
ATOM 708 C C . ASP A 1 90 ? -35.534 -19.733 43.939 1.00 78.38 90 ASP A C 1
ATOM 710 O O . ASP A 1 90 ? -36.731 -19.916 44.157 1.00 78.38 90 ASP A O 1
ATOM 714 N N . ASP A 1 91 ? -34.959 -20.213 42.827 1.00 85.75 91 ASP A N 1
ATOM 715 C CA . ASP A 1 91 ? -35.623 -21.129 41.880 1.00 85.75 91 ASP A CA 1
ATOM 716 C C . ASP A 1 91 ? -34.659 -22.220 41.393 1.00 85.75 91 ASP A C 1
ATOM 718 O O . ASP A 1 91 ? -33.785 -21.995 40.555 1.00 85.75 91 ASP A O 1
ATOM 722 N N . GLU A 1 92 ? -34.877 -23.448 41.868 1.00 85.31 92 GLU A N 1
ATOM 723 C CA . GLU A 1 92 ? -34.105 -24.640 41.488 1.00 85.31 92 GLU A CA 1
ATOM 724 C C . GLU A 1 92 ? -34.206 -24.992 39.987 1.00 85.31 92 GLU A C 1
ATOM 726 O O . GLU A 1 92 ? -33.427 -25.804 39.473 1.00 85.31 92 GLU A O 1
ATOM 731 N N . ASN A 1 93 ? -35.166 -24.407 39.259 1.00 90.25 93 ASN A N 1
ATOM 732 C CA . ASN A 1 93 ? -35.316 -24.591 37.817 1.00 90.25 93 ASN A CA 1
ATOM 733 C C . ASN A 1 93 ? -34.433 -23.641 36.992 1.00 90.25 93 ASN A C 1
ATOM 735 O O . ASN A 1 93 ? -34.419 -23.787 35.767 1.00 90.25 93 ASN A O 1
ATOM 739 N N . ILE A 1 94 ? -33.702 -22.706 37.610 1.00 92.88 94 ILE A N 1
ATOM 740 C CA . ILE A 1 94 ? -3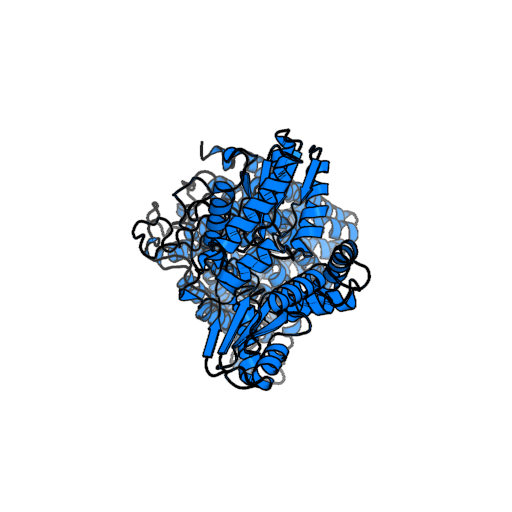2.789 -21.793 36.913 1.00 92.88 94 ILE A CA 1
ATOM 741 C C . ILE A 1 94 ? -31.339 -22.158 37.231 1.00 92.88 94 ILE A C 1
ATOM 743 O O . ILE A 1 94 ? -30.917 -22.179 38.385 1.00 92.88 94 ILE A O 1
ATOM 747 N N . LEU A 1 95 ? -30.568 -22.435 36.180 1.00 94.94 95 LEU A N 1
ATOM 748 C CA . LEU A 1 95 ? -29.136 -22.708 36.269 1.00 94.94 95 LEU A CA 1
ATOM 749 C C . LEU A 1 95 ? -28.361 -21.650 35.488 1.00 94.94 95 LEU A C 1
ATOM 751 O O . LEU A 1 95 ? -28.560 -21.514 34.281 1.00 94.94 95 LEU A O 1
ATOM 755 N N . ILE A 1 96 ? -27.466 -20.931 36.158 1.00 96.56 96 ILE A N 1
ATOM 756 C CA . ILE A 1 96 ? -26.645 -19.885 35.548 1.00 96.56 96 ILE A CA 1
ATOM 757 C C . ILE A 1 96 ? -25.210 -20.379 35.405 1.00 96.56 96 ILE A C 1
ATOM 759 O O . ILE A 1 96 ? -24.597 -20.872 36.348 1.00 96.56 96 ILE A O 1
ATOM 763 N N . GLU A 1 97 ? -24.662 -20.226 34.209 1.00 97.50 97 GLU A N 1
ATOM 764 C CA . GLU A 1 97 ? -23.282 -20.554 33.880 1.00 97.50 97 GLU A CA 1
ATOM 765 C C . GLU A 1 97 ? -22.638 -19.377 33.148 1.00 97.50 97 GLU A C 1
ATOM 767 O O . GLU A 1 97 ? -23.294 -18.649 32.401 1.00 97.50 97 GLU A O 1
ATOM 772 N N . TYR A 1 98 ? -21.330 -19.219 33.314 1.00 97.69 98 TYR A N 1
ATOM 773 C CA . TYR A 1 98 ? -20.524 -18.281 32.538 1.00 97.69 98 TYR A CA 1
ATOM 774 C C . TYR A 1 98 ? -19.614 -19.031 31.570 1.00 97.69 98 TYR A C 1
ATOM 776 O O . TYR A 1 98 ? -19.291 -20.205 31.768 1.00 97.69 98 TYR A O 1
ATOM 784 N N . SER A 1 99 ? -19.192 -18.351 30.510 1.00 97.94 99 SER A N 1
ATOM 785 C CA . SER A 1 99 ? -18.258 -18.877 29.521 1.00 97.94 99 SER A CA 1
ATOM 786 C C . SER A 1 99 ? -17.479 -17.765 28.830 1.00 97.94 99 SER A C 1
ATOM 788 O O . SER A 1 99 ? -17.858 -16.592 28.878 1.00 97.94 99 SER A O 1
ATOM 790 N N . TYR A 1 100 ? -16.402 -18.154 28.152 1.00 97.12 100 TYR A N 1
ATOM 791 C CA . TYR A 1 100 ? -15.573 -17.243 27.377 1.00 97.12 100 TYR A CA 1
ATOM 792 C C . TYR A 1 100 ? -15.487 -17.647 25.905 1.00 97.12 100 TYR A C 1
ATOM 794 O O . TYR A 1 100 ? -15.542 -18.833 25.565 1.00 97.12 100 TYR A O 1
ATOM 802 N N . ILE A 1 101 ? -15.315 -16.654 25.029 1.00 94.12 101 ILE A N 1
ATOM 803 C CA . ILE A 1 101 ? -15.068 -16.876 23.596 1.00 94.12 101 ILE A CA 1
ATOM 804 C C . ILE A 1 101 ? -13.666 -17.467 23.394 1.00 94.12 101 ILE A C 1
ATOM 806 O O . ILE A 1 101 ? -13.513 -18.441 22.663 1.00 94.12 101 ILE A O 1
ATOM 810 N N . LEU A 1 102 ? -12.660 -16.897 24.068 1.00 93.44 102 LEU A N 1
ATOM 811 C CA . LEU A 1 102 ? -11.228 -17.159 23.843 1.00 93.44 102 LEU A CA 1
ATOM 812 C C . LEU A 1 102 ? -10.524 -17.833 25.033 1.00 93.44 102 LEU A C 1
ATOM 814 O O . LEU A 1 102 ? -9.298 -17.955 25.055 1.00 93.44 102 LEU A O 1
ATOM 818 N N . SER A 1 103 ? -11.281 -18.237 26.054 1.00 94.56 103 SER A N 1
ATOM 819 C CA . SER A 1 103 ? -10.745 -18.812 27.294 1.00 94.56 103 SER A CA 1
ATOM 820 C C . SER A 1 103 ? -11.595 -19.988 27.771 1.00 94.56 103 SER A C 1
ATOM 822 O O . SER A 1 103 ? -12.660 -20.283 27.229 1.00 94.56 103 SER A O 1
ATOM 824 N N . LYS A 1 104 ? -11.116 -20.690 28.801 1.00 93.19 104 LYS A N 1
ATOM 825 C CA . LYS A 1 104 ? -11.873 -21.754 29.469 1.00 93.19 104 LYS A CA 1
ATOM 826 C C . LYS A 1 104 ? -12.560 -21.204 30.729 1.00 93.19 104 LYS A C 1
ATOM 828 O O . LYS A 1 104 ? -11.943 -20.383 31.396 1.00 93.19 104 LYS A O 1
ATOM 833 N N . PRO A 1 105 ? -13.765 -21.684 31.079 1.00 96.38 105 PRO A N 1
ATOM 834 C CA . PRO A 1 105 ? -14.588 -22.615 30.306 1.00 96.38 105 PRO A CA 1
ATOM 835 C C . PRO A 1 105 ? -15.158 -21.944 29.041 1.00 96.38 105 PRO A C 1
ATOM 837 O O . PRO A 1 105 ? -15.561 -20.785 29.069 1.00 96.38 105 PRO A O 1
ATOM 840 N N . ASN A 1 106 ? -15.154 -22.660 27.913 1.00 95.50 106 ASN A N 1
ATOM 841 C CA . ASN A 1 106 ? -15.581 -22.101 26.627 1.00 95.50 106 ASN A CA 1
ATOM 842 C C . ASN A 1 106 ? -17.087 -22.298 26.385 1.00 95.50 106 ASN A C 1
ATOM 844 O O . ASN A 1 106 ? -17.729 -23.136 27.026 1.00 95.50 106 ASN A O 1
ATOM 848 N N . VAL A 1 107 ? -17.646 -21.528 25.444 1.00 96.19 107 VAL A N 1
ATOM 849 C CA . VAL A 1 107 ? -19.089 -21.544 25.131 1.00 96.19 107 VAL A CA 1
ATOM 850 C C . VAL A 1 107 ? -19.614 -22.954 24.796 1.00 96.19 107 VAL A C 1
ATOM 852 O O . VAL A 1 107 ? -20.616 -23.342 25.400 1.00 96.19 107 VAL A O 1
ATOM 855 N N . PRO A 1 108 ? -18.971 -23.772 23.925 1.00 96.94 108 PRO A N 1
ATOM 856 C CA . PRO A 1 108 ? -19.461 -25.122 23.626 1.00 96.94 108 PRO A CA 1
ATOM 857 C C . PRO A 1 108 ? -19.552 -26.026 24.858 1.00 96.94 108 PRO A C 1
ATOM 859 O O . PRO A 1 108 ? -20.571 -26.683 25.066 1.00 96.94 108 PRO A O 1
ATOM 862 N N . HIS A 1 109 ? -18.526 -26.005 25.716 1.00 96.88 109 HIS A N 1
ATOM 863 C CA . HIS A 1 109 ? -18.489 -26.821 26.926 1.00 96.88 109 HIS A CA 1
ATOM 864 C C . HIS A 1 109 ? -19.628 -26.473 27.891 1.00 96.88 109 HIS A C 1
ATOM 866 O O . HIS A 1 109 ? -20.324 -27.363 28.382 1.00 96.88 109 HIS A O 1
ATOM 872 N N . GLN A 1 110 ? -19.846 -25.179 28.133 1.00 97.62 110 GLN A N 1
ATOM 873 C CA . GLN A 1 110 ? -20.862 -24.717 29.082 1.00 97.62 110 GLN A CA 1
ATOM 874 C C . GLN A 1 110 ? -22.277 -24.875 28.534 1.00 97.62 110 GLN A C 1
ATOM 876 O O . GLN A 1 110 ? -23.184 -25.258 29.271 1.00 97.62 110 GLN A O 1
ATOM 881 N N . TYR A 1 111 ? -22.458 -24.717 27.222 1.00 97.56 111 TYR A N 1
ATOM 882 C CA . TYR A 1 111 ? -23.693 -25.113 26.555 1.00 97.56 111 TYR A CA 1
ATOM 883 C C . TYR A 1 111 ? -23.998 -26.606 26.769 1.00 97.56 111 TYR A C 1
ATOM 885 O O . TYR A 1 111 ? -25.109 -26.968 27.160 1.00 97.56 111 TYR A O 1
ATOM 893 N N . GLY A 1 112 ? -22.998 -27.477 26.596 1.00 96.62 112 GLY A N 1
ATOM 894 C CA . GLY A 1 112 ? -23.120 -28.911 26.863 1.00 96.62 112 GLY A CA 1
ATOM 895 C C . GLY A 1 112 ? -23.487 -29.232 28.315 1.00 96.62 112 GLY A C 1
ATOM 896 O O . GLY A 1 112 ? -24.311 -30.116 28.557 1.00 96.62 112 GLY A O 1
ATOM 897 N N . LYS A 1 113 ? -22.941 -28.486 29.283 1.00 97.19 113 LYS A N 1
ATOM 898 C CA . LYS A 1 113 ? -23.283 -28.611 30.710 1.00 97.19 113 LYS A CA 1
ATOM 899 C C . LYS A 1 113 ? -24.754 -28.274 30.976 1.00 97.19 113 LYS A C 1
ATOM 901 O O . LYS A 1 113 ? -25.435 -29.047 31.649 1.00 97.19 113 LYS A O 1
ATOM 906 N N . LEU A 1 114 ? -25.269 -27.185 30.397 1.00 97.06 114 LEU A N 1
ATOM 907 C CA . LEU A 1 114 ? -26.686 -26.806 30.506 1.00 97.06 114 LEU A CA 1
ATOM 908 C C . LEU A 1 114 ? -27.613 -27.855 29.870 1.00 97.06 114 LEU A C 1
ATOM 910 O O . LEU A 1 114 ? -28.638 -28.216 30.456 1.00 97.06 114 LEU A O 1
ATOM 914 N N . MET A 1 115 ? -27.227 -28.399 28.713 1.00 96.69 115 MET A N 1
ATOM 915 C CA . MET A 1 115 ? -27.952 -29.489 28.049 1.00 96.69 115 MET A CA 1
ATOM 916 C C . MET A 1 115 ? -27.983 -30.760 28.909 1.00 96.69 115 MET A C 1
ATOM 918 O O . MET A 1 115 ? -29.048 -31.340 29.119 1.00 96.69 115 MET A O 1
ATOM 922 N N . ALA A 1 116 ? -26.839 -31.168 29.464 1.00 95.88 116 ALA A N 1
ATOM 923 C CA . ALA A 1 116 ? -26.740 -32.331 30.349 1.00 95.88 116 ALA A CA 1
ATOM 924 C C . ALA A 1 116 ? -27.538 -32.154 31.652 1.00 95.88 116 ALA A C 1
ATOM 926 O O . ALA A 1 116 ? -28.048 -33.128 32.203 1.00 95.88 116 ALA A O 1
ATOM 927 N N . ALA A 1 117 ? -27.690 -30.913 32.121 1.00 94.94 117 ALA A N 1
ATOM 928 C CA . ALA A 1 117 ? -28.504 -30.567 33.282 1.00 94.94 117 ALA A CA 1
ATOM 929 C C . ALA A 1 117 ? -30.023 -30.605 33.015 1.00 94.94 117 ALA A C 1
ATOM 931 O O . ALA A 1 117 ? -30.790 -30.374 33.955 1.00 94.94 117 ALA A O 1
ATOM 932 N N . GLY A 1 118 ? -30.450 -30.890 31.777 1.00 94.75 118 GLY A N 1
ATOM 933 C CA . GLY A 1 118 ? -31.852 -31.026 31.379 1.00 94.75 118 GLY A CA 1
ATOM 934 C C . GLY A 1 118 ? -32.559 -29.705 31.068 1.00 94.75 118 GLY A C 1
ATOM 935 O O . GLY A 1 118 ? -33.780 -29.640 31.199 1.00 94.75 118 GLY A O 1
ATOM 936 N N . CYS A 1 119 ? -31.825 -28.648 30.702 1.00 95.81 119 CYS A N 1
ATOM 937 C CA . CYS A 1 119 ? -32.432 -27.361 30.354 1.00 95.81 119 CYS A CA 1
ATOM 938 C C . CYS A 1 119 ? -33.207 -27.455 29.027 1.00 95.81 119 CYS A C 1
ATOM 940 O O . CYS A 1 119 ? -32.647 -27.831 27.995 1.00 95.81 119 CYS A O 1
ATOM 942 N N . GLU A 1 120 ? -34.494 -27.096 29.044 1.00 95.00 120 GLU A N 1
ATOM 943 C CA . GLU A 1 120 ? -35.341 -27.028 27.841 1.00 95.00 120 GLU A CA 1
ATOM 944 C C . GLU A 1 120 ? -35.296 -25.651 27.165 1.00 95.00 120 GLU A C 1
ATOM 946 O O . GLU A 1 120 ? -35.557 -25.549 25.964 1.00 95.00 120 GLU A O 1
ATOM 951 N N . THR A 1 121 ? -34.949 -24.612 27.925 1.00 95.12 121 THR A N 1
ATOM 952 C CA . THR A 1 121 ? -34.692 -23.261 27.422 1.00 95.12 121 THR A CA 1
ATOM 953 C C . THR A 1 121 ? -33.273 -22.868 27.803 1.00 95.12 121 THR A C 1
ATOM 955 O O . THR A 1 121 ? -32.897 -23.009 28.964 1.00 95.12 121 THR A O 1
ATOM 958 N N . ILE A 1 122 ? -32.483 -22.372 26.852 1.00 96.62 122 ILE A N 1
ATOM 959 C CA . ILE A 1 122 ? -31.171 -21.777 27.128 1.00 96.62 122 ILE A CA 1
ATOM 960 C C . ILE A 1 122 ? -31.180 -20.327 26.653 1.00 96.62 122 ILE A C 1
ATOM 962 O O . ILE A 1 122 ? -31.295 -20.063 25.455 1.00 96.62 122 ILE A O 1
ATOM 966 N N . ARG A 1 123 ? -31.038 -19.392 27.592 1.00 95.69 123 ARG A N 1
ATOM 967 C CA . ARG A 1 123 ? -30.868 -17.969 27.316 1.00 95.69 123 ARG A CA 1
ATOM 968 C C . ARG A 1 123 ? -29.388 -17.626 27.290 1.00 95.69 123 ARG A C 1
ATOM 970 O O . ARG A 1 123 ? -28.664 -17.928 28.230 1.00 95.69 123 ARG A O 1
ATOM 977 N N . VAL A 1 124 ? -28.936 -17.010 26.213 1.00 97.44 124 VAL A N 1
ATOM 978 C CA . VAL A 1 124 ? -27.539 -16.662 25.978 1.00 97.44 124 VAL A CA 1
ATOM 979 C C . VAL A 1 124 ? -27.407 -15.151 26.011 1.00 97.44 124 VAL A C 1
ATOM 981 O O . VAL A 1 124 ? -28.062 -14.457 25.232 1.00 97.44 124 VAL A O 1
ATOM 984 N N . ILE A 1 125 ? -26.566 -14.655 26.915 1.00 97.38 125 ILE A N 1
ATOM 985 C CA . ILE A 1 125 ? -26.397 -13.225 27.170 1.00 97.38 125 ILE A CA 1
ATOM 986 C C . ILE A 1 125 ? -24.911 -12.881 27.042 1.00 97.38 125 ILE A C 1
ATOM 988 O O . ILE A 1 125 ? -24.132 -13.110 27.972 1.00 97.38 125 ILE A O 1
ATOM 992 N N . PRO A 1 126 ? -24.482 -12.356 25.885 1.00 97.12 126 PRO A N 1
ATOM 993 C CA . PRO A 1 126 ? -23.177 -11.729 25.759 1.00 97.12 126 PRO A CA 1
ATOM 994 C C . PRO A 1 126 ? -23.090 -10.549 26.727 1.00 97.12 126 PRO A C 1
ATOM 996 O O . PRO A 1 126 ? -23.932 -9.665 26.682 1.00 97.12 126 PRO A O 1
ATOM 999 N N . LEU A 1 127 ? -22.070 -10.497 27.579 1.00 96.81 127 LEU A N 1
ATOM 1000 C CA . LEU A 1 127 ? -21.807 -9.397 28.513 1.00 96.81 127 LEU A CA 1
ATOM 1001 C C . LEU A 1 127 ? -21.148 -8.197 27.798 1.00 96.81 127 LEU A C 1
ATOM 1003 O O . LEU A 1 127 ? -20.193 -7.599 28.296 1.00 96.81 127 LEU A O 1
ATOM 1007 N N . PHE A 1 128 ? -21.671 -7.870 26.615 1.00 95.69 128 PHE A N 1
ATOM 1008 C CA . PHE A 1 128 ? -21.362 -6.690 25.813 1.00 95.69 128 PHE A CA 1
ATOM 1009 C C . PHE A 1 128 ? -22.673 -5.914 25.653 1.00 95.69 128 PHE A C 1
ATOM 1011 O O . PHE A 1 128 ? -23.574 -6.418 24.982 1.00 95.69 128 PHE A O 1
ATOM 1018 N N . PRO A 1 129 ? -22.828 -4.733 26.279 1.00 96.31 129 PRO A N 1
ATOM 1019 C CA . PRO A 1 129 ? -24.099 -4.018 26.236 1.00 96.31 129 PRO A CA 1
ATOM 1020 C C . PRO A 1 129 ? -24.499 -3.662 24.804 1.00 96.31 129 PRO A C 1
ATOM 1022 O O . PRO A 1 129 ? -25.649 -3.885 24.428 1.00 96.31 129 PRO A O 1
ATOM 1025 N N . GLN A 1 130 ? -23.549 -3.146 24.012 1.00 96.19 130 GLN A N 1
ATOM 1026 C CA . GLN A 1 130 ? -23.729 -2.808 22.602 1.00 96.19 130 GLN A CA 1
ATOM 1027 C C . GLN A 1 130 ? -23.395 -4.003 21.705 1.00 96.19 130 GLN A C 1
ATOM 1029 O O . GLN A 1 130 ? -22.346 -4.638 21.838 1.00 96.19 130 GLN A O 1
ATOM 1034 N N . TYR A 1 131 ? -24.259 -4.252 20.728 1.00 92.69 131 TYR A N 1
ATOM 1035 C CA . TYR A 1 131 ? -24.010 -5.180 19.640 1.00 92.69 131 TYR A CA 1
ATOM 1036 C C . TYR A 1 131 ? -22.792 -4.739 18.825 1.00 92.69 131 TYR A C 1
ATOM 1038 O O . TYR A 1 131 ? -22.704 -3.593 18.383 1.00 92.69 131 TYR A O 1
ATOM 1046 N N . CYS A 1 132 ? -21.896 -5.685 18.548 1.00 90.50 132 CYS A N 1
ATOM 1047 C CA . CYS A 1 132 ? -20.816 -5.533 17.579 1.00 90.50 132 CYS A CA 1
ATOM 1048 C C . CYS A 1 132 ? -20.539 -6.877 16.895 1.00 90.50 132 CYS A C 1
ATOM 1050 O O . CYS A 1 132 ? -20.471 -7.919 17.551 1.00 90.50 132 CYS A O 1
ATOM 1052 N N . GLU A 1 133 ? -20.326 -6.880 15.575 1.00 84.44 133 GLU A N 1
ATOM 1053 C CA . GLU A 1 133 ? -20.027 -8.100 14.812 1.00 84.44 133 GLU A CA 1
ATOM 1054 C C . GLU A 1 133 ? -18.794 -8.835 15.372 1.00 84.44 133 GLU A C 1
ATOM 1056 O O . GLU A 1 133 ? -18.749 -10.063 15.394 1.00 84.44 133 GLU A O 1
ATOM 1061 N N . ALA A 1 134 ? -17.793 -8.091 15.852 1.00 84.44 134 ALA A N 1
ATOM 1062 C CA . ALA A 1 134 ? -16.545 -8.664 16.353 1.00 84.44 134 ALA A CA 1
ATOM 1063 C C . ALA A 1 134 ? -16.687 -9.361 17.719 1.00 84.44 134 ALA A C 1
ATOM 1065 O O . ALA A 1 134 ? -15.812 -10.146 18.075 1.00 84.44 134 ALA A O 1
ATOM 1066 N N . THR A 1 135 ? -17.765 -9.101 18.466 1.00 90.75 135 THR A N 1
ATOM 1067 C CA . THR A 1 135 ? -18.005 -9.673 19.801 1.00 90.75 135 THR A CA 1
ATOM 1068 C C . THR A 1 135 ? -19.287 -10.501 19.817 1.00 90.75 135 THR A C 1
ATOM 1070 O O . THR A 1 135 ? -19.226 -11.728 19.866 1.00 90.75 135 THR A O 1
ATOM 1073 N N . THR A 1 136 ? -20.451 -9.865 19.689 1.00 91.44 136 THR A N 1
ATOM 1074 C CA . THR A 1 136 ? -21.773 -10.500 19.768 1.00 91.44 136 THR A CA 1
ATOM 1075 C C . THR A 1 136 ? -21.954 -11.598 18.724 1.00 91.44 136 THR A C 1
ATOM 1077 O O . THR A 1 136 ? -22.450 -12.683 19.037 1.00 91.44 136 THR A O 1
ATOM 1080 N N . LEU A 1 137 ? -21.518 -11.367 17.483 1.00 86.56 137 LEU A N 1
ATOM 1081 C CA . LEU A 1 137 ? -21.645 -12.387 16.441 1.00 86.56 137 LEU A CA 1
ATOM 1082 C C . LEU A 1 137 ? -20.600 -13.505 16.589 1.00 86.56 137 LEU A C 1
ATOM 1084 O O . LEU A 1 137 ? -20.909 -14.652 16.280 1.00 86.56 137 LEU A O 1
ATOM 1088 N N . SER A 1 138 ? -19.421 -13.214 17.153 1.00 88.19 138 SER A N 1
ATOM 1089 C CA . SER A 1 138 ? -18.448 -14.248 17.546 1.00 88.19 138 SER A CA 1
ATOM 1090 C C . SER A 1 138 ? -19.010 -15.155 18.659 1.00 88.19 138 SER A C 1
ATOM 1092 O O . SER A 1 138 ? -18.881 -16.380 18.587 1.00 88.19 138 SER A O 1
ATOM 1094 N N . CYS A 1 139 ? -19.770 -14.604 19.621 1.00 92.88 139 CYS A N 1
ATOM 1095 C CA . CYS A 1 139 ? -20.526 -15.408 20.596 1.00 92.88 139 CYS A CA 1
ATOM 1096 C C . CYS A 1 139 ? -21.509 -16.362 19.910 1.00 92.88 139 CYS A C 1
ATOM 1098 O O . CYS A 1 139 ? -21.603 -17.531 20.288 1.00 92.88 139 CYS A O 1
ATOM 1100 N N . LYS A 1 140 ? -22.237 -15.877 18.898 1.00 92.06 140 LYS A N 1
ATOM 1101 C CA . LYS A 1 140 ? -23.194 -16.691 18.139 1.00 92.06 140 LYS A CA 1
ATOM 1102 C C . LYS A 1 140 ? -22.493 -17.804 17.360 1.00 92.06 140 LYS A C 1
ATOM 1104 O O . LYS A 1 140 ? -22.932 -18.948 17.437 1.00 92.06 140 LYS A O 1
ATOM 1109 N N . ASP A 1 141 ? -21.369 -17.504 16.709 1.00 91.25 141 ASP A N 1
ATOM 1110 C CA . ASP A 1 141 ? -20.551 -18.498 16.003 1.00 91.25 141 ASP A CA 1
ATOM 1111 C C . ASP A 1 141 ? -20.056 -19.602 16.975 1.00 91.25 141 ASP A C 1
ATOM 1113 O O . ASP A 1 141 ? -20.027 -20.787 16.634 1.00 91.25 141 ASP A O 1
ATOM 1117 N N . MET A 1 142 ? -19.699 -19.249 18.217 1.00 92.31 142 MET A N 1
ATOM 1118 C CA . MET A 1 142 ? -19.298 -20.218 19.250 1.00 92.31 142 MET A CA 1
ATOM 1119 C C . MET A 1 142 ? -20.478 -21.008 19.838 1.00 92.31 142 MET A C 1
ATOM 1121 O O . MET A 1 142 ? -20.337 -22.200 20.121 1.00 92.31 142 MET A O 1
ATOM 1125 N N . LEU A 1 143 ? -21.649 -20.386 19.979 1.00 94.38 143 LEU A N 1
ATOM 1126 C CA . LEU A 1 143 ? -22.887 -21.066 20.363 1.00 94.38 143 LEU A CA 1
ATOM 1127 C C . LEU A 1 143 ? -23.303 -22.099 19.309 1.00 94.38 143 LEU A C 1
ATOM 1129 O O . LEU A 1 143 ? -23.680 -23.215 19.661 1.00 94.38 143 LEU A O 1
ATOM 1133 N N . GLU A 1 144 ? -23.193 -21.764 18.022 1.00 93.56 144 GLU A N 1
ATOM 1134 C CA . GLU A 1 144 ? -23.473 -22.690 16.919 1.00 93.56 144 GLU A CA 1
ATOM 1135 C C . GLU A 1 144 ? -22.566 -23.926 16.962 1.00 93.56 144 GLU A C 1
ATOM 1137 O O . GLU A 1 144 ? -23.045 -25.039 16.729 1.00 93.56 144 GLU A O 1
ATOM 1142 N N . LYS A 1 145 ? -21.290 -23.770 17.346 1.00 91.81 145 LYS A N 1
ATOM 1143 C CA . LYS A 1 145 ? -20.400 -24.915 17.615 1.00 91.81 145 LYS A CA 1
ATOM 1144 C C . LYS A 1 145 ? -20.918 -25.773 18.771 1.00 91.81 145 LYS A C 1
ATOM 1146 O O . LYS A 1 145 ? -20.998 -26.989 18.624 1.00 91.81 145 LYS A O 1
ATOM 1151 N N . GLY A 1 146 ? -21.340 -25.158 19.878 1.00 94.88 146 GLY A N 1
ATOM 1152 C CA . GLY A 1 146 ? -21.947 -25.874 21.007 1.00 94.88 146 GLY A CA 1
ATOM 1153 C C . GLY A 1 146 ? -23.201 -26.664 20.618 1.00 94.88 146 GLY A C 1
ATOM 1154 O O . GLY A 1 146 ? -23.337 -27.830 20.983 1.00 94.88 146 GLY A O 1
ATOM 1155 N N . ILE A 1 147 ? -24.081 -26.066 19.809 1.00 95.25 147 ILE A N 1
ATOM 1156 C CA . ILE A 1 147 ? -25.285 -26.721 19.271 1.00 95.25 147 ILE A CA 1
ATOM 1157 C C . ILE A 1 147 ? -24.912 -27.907 18.374 1.00 95.25 147 ILE A C 1
ATOM 1159 O O . ILE A 1 147 ? -25.556 -28.955 18.441 1.00 95.25 147 ILE A O 1
ATOM 1163 N N . ALA A 1 148 ? -23.887 -27.757 17.533 1.00 95.12 148 ALA A N 1
ATOM 1164 C CA . ALA A 1 148 ? -23.416 -28.831 16.664 1.00 95.12 148 ALA A CA 1
ATOM 1165 C C . ALA A 1 148 ? -22.829 -30.014 17.458 1.00 95.12 148 ALA A C 1
ATOM 1167 O O . ALA A 1 148 ? -23.019 -31.162 17.060 1.00 95.12 148 ALA A O 1
ATOM 1168 N N . GLU A 1 149 ? -22.150 -29.745 18.576 1.00 96.12 149 GLU A N 1
ATOM 1169 C CA . GLU A 1 149 ? -21.506 -30.762 19.419 1.00 96.12 149 GLU A CA 1
ATOM 1170 C C . GLU A 1 149 ? -22.480 -31.475 20.372 1.00 96.12 149 GLU A C 1
ATOM 1172 O O . GLU A 1 149 ? -22.378 -32.688 20.561 1.00 96.12 149 GLU A O 1
ATOM 1177 N N . HIS A 1 150 ? -23.435 -30.748 20.959 1.00 95.75 150 HIS A N 1
ATOM 1178 C CA . HIS A 1 150 ? -24.297 -31.253 22.039 1.00 95.75 150 HIS A CA 1
ATOM 1179 C C . HIS A 1 150 ? -25.782 -31.382 21.666 1.00 95.75 150 HIS A C 1
ATOM 1181 O O . HIS A 1 150 ? -26.580 -31.876 22.464 1.00 95.75 150 HIS A O 1
ATOM 1187 N N . GLY A 1 151 ? -26.156 -30.991 20.447 1.00 90.88 151 GLY A N 1
ATOM 1188 C CA . GLY A 1 151 ? -27.536 -30.986 19.972 1.00 90.88 151 GLY A CA 1
ATOM 1189 C C . GLY A 1 151 ? -28.283 -29.704 20.337 1.00 90.88 151 GLY A C 1
ATOM 1190 O O . GLY A 1 151 ? -27.921 -28.975 21.255 1.00 90.88 151 GLY A O 1
ATOM 1191 N N . LYS A 1 152 ? -29.351 -29.411 19.591 1.00 91.06 152 LYS A N 1
ATOM 1192 C CA . LYS A 1 152 ? -30.123 -28.174 19.750 1.00 91.06 152 LYS A CA 1
ATOM 1193 C C . LYS A 1 152 ? -31.112 -28.280 20.917 1.00 91.06 152 LYS A C 1
ATOM 1195 O O . LYS A 1 152 ? -32.002 -29.128 20.894 1.00 91.06 152 LYS A O 1
ATOM 1200 N N . CYS A 1 153 ? -30.990 -27.375 21.886 1.00 92.69 153 CYS A N 1
ATOM 1201 C CA . CYS A 1 153 ? -31.994 -27.135 22.925 1.00 92.69 153 CYS A CA 1
ATOM 1202 C C . CYS A 1 153 ? -33.360 -26.766 22.311 1.00 92.69 153 CYS A C 1
ATOM 1204 O O . CYS A 1 153 ? -33.433 -26.200 21.217 1.00 92.69 153 CYS A O 1
ATOM 1206 N N . LYS A 1 154 ? -34.456 -27.079 23.009 1.00 91.31 154 LYS A N 1
ATOM 1207 C CA . LYS A 1 154 ? -35.823 -26.872 22.506 1.00 91.31 154 LYS A CA 1
ATOM 1208 C C . LYS A 1 154 ? -36.122 -25.392 22.258 1.00 91.31 154 LYS A C 1
ATOM 1210 O O . LYS A 1 154 ? -36.690 -25.071 21.216 1.00 91.31 154 LYS A O 1
ATOM 1215 N N . ASN A 1 155 ? -35.701 -24.518 23.168 1.00 93.88 155 ASN A N 1
ATOM 1216 C CA . ASN A 1 155 ? -35.763 -23.072 22.995 1.00 93.88 155 ASN A CA 1
ATOM 1217 C C . ASN A 1 155 ? -34.387 -22.444 23.261 1.00 93.88 155 ASN A C 1
ATOM 1219 O O . ASN A 1 155 ? -33.732 -22.770 24.249 1.00 93.88 155 ASN A O 1
ATOM 1223 N N . ILE A 1 156 ? -33.939 -21.562 22.369 1.00 94.38 156 ILE A N 1
ATOM 1224 C CA . ILE A 1 156 ? -32.693 -20.805 22.534 1.00 94.38 156 ILE A CA 1
ATOM 1225 C C . ILE A 1 156 ? -33.028 -19.336 22.347 1.00 94.38 156 ILE A C 1
ATOM 1227 O O . ILE A 1 156 ? -33.482 -18.936 21.277 1.00 94.38 156 ILE A O 1
ATOM 1231 N N . GLU A 1 157 ? -32.771 -18.551 23.381 1.00 94.81 157 GLU A N 1
ATOM 1232 C CA . GLU A 1 157 ? -33.047 -17.121 23.412 1.00 94.81 157 GLU A CA 1
ATOM 1233 C C . GLU A 1 157 ? -31.722 -16.376 23.453 1.00 94.81 157 GLU A C 1
ATOM 1235 O O . GLU A 1 157 ? -30.954 -16.532 24.394 1.00 94.81 157 GLU A O 1
ATOM 1240 N N . PHE A 1 158 ? -31.422 -15.596 22.423 1.00 94.19 158 PHE A N 1
ATOM 1241 C CA . PHE A 1 158 ? -30.163 -14.866 22.339 1.00 94.19 158 PHE A CA 1
ATOM 1242 C C . PHE A 1 158 ? -30.433 -13.376 22.537 1.00 94.19 158 PHE A C 1
ATOM 1244 O O . PHE A 1 158 ? -31.213 -12.794 21.786 1.00 94.19 158 PHE A O 1
ATOM 1251 N N . VAL A 1 159 ? -29.801 -12.769 23.540 1.00 94.44 159 VAL A N 1
ATOM 1252 C CA . VAL A 1 159 ? -29.873 -11.321 23.774 1.00 94.44 159 VAL A CA 1
ATOM 1253 C C . VAL A 1 159 ? -28.835 -10.649 22.877 1.00 94.44 159 VAL A C 1
ATOM 1255 O O . VAL A 1 159 ? -27.637 -10.847 23.060 1.00 94.44 159 VAL A O 1
ATOM 1258 N N . GLU A 1 160 ? -29.288 -9.904 21.867 1.00 90.06 160 GLU A N 1
ATOM 1259 C CA . GLU A 1 160 ? -28.388 -9.246 20.906 1.00 90.06 160 GLU A CA 1
ATOM 1260 C C . GLU A 1 160 ? -27.676 -8.026 21.503 1.00 90.06 160 GLU A C 1
ATOM 1262 O O . GLU A 1 160 ? -26.511 -7.780 21.192 1.00 90.06 160 GLU A O 1
ATOM 1267 N N . ASP A 1 161 ? -28.375 -7.283 22.361 1.00 93.88 161 ASP A N 1
ATOM 1268 C CA . ASP A 1 161 ? -27.891 -6.091 23.046 1.00 93.88 161 ASP A CA 1
ATOM 1269 C C . ASP A 1 161 ? -28.775 -5.791 24.272 1.00 93.88 161 ASP A C 1
ATOM 1271 O O . ASP A 1 161 ? -29.928 -6.223 24.343 1.00 93.88 161 ASP A O 1
ATOM 1275 N N . PHE A 1 162 ? -28.248 -5.021 25.221 1.00 95.94 162 PHE A N 1
ATOM 1276 C CA . PHE A 1 162 ? -29.012 -4.430 26.332 1.00 95.94 162 PHE A CA 1
ATOM 1277 C C . PHE A 1 162 ? -28.555 -2.992 26.639 1.00 95.94 162 PHE A C 1
ATOM 1279 O O . PHE A 1 162 ? -28.766 -2.472 27.739 1.00 95.94 162 PHE A O 1
ATOM 1286 N N . HIS A 1 163 ? -27.924 -2.342 25.654 1.00 95.31 163 HIS A N 1
ATOM 1287 C CA . HIS A 1 163 ? -27.213 -1.068 25.784 1.00 95.31 163 HIS A CA 1
ATOM 1288 C C . HIS A 1 163 ? -28.074 0.112 26.254 1.00 95.31 163 HIS A C 1
ATOM 1290 O O . HIS A 1 163 ? -27.526 1.069 26.797 1.00 95.31 163 HIS A O 1
ATOM 1296 N N . ASN A 1 164 ? -29.390 0.052 26.030 1.00 94.00 164 ASN A N 1
ATOM 1297 C CA . ASN A 1 164 ? -30.371 1.062 26.427 1.00 94.00 164 ASN A CA 1
ATOM 1298 C C . ASN A 1 164 ? -31.393 0.538 27.452 1.00 94.00 164 ASN A C 1
ATOM 1300 O O . ASN A 1 164 ? -32.459 1.130 27.625 1.00 94.00 164 ASN A O 1
ATOM 1304 N N . SER A 1 165 ? -31.084 -0.561 28.147 1.00 95.50 165 SER A N 1
ATOM 1305 C CA . SER A 1 165 ? -31.932 -1.050 29.240 1.00 95.50 165 SER A CA 1
ATOM 1306 C C . SER A 1 165 ? -31.851 -0.133 30.474 1.00 95.50 165 SER A C 1
ATOM 1308 O O . SER A 1 165 ? -30.756 0.339 30.803 1.00 95.50 165 SER A O 1
ATOM 1310 N N . PRO A 1 166 ? -32.968 0.120 31.189 1.00 94.88 166 PRO A N 1
ATOM 1311 C CA . PRO A 1 166 ? -32.962 0.914 32.417 1.00 94.88 166 PRO A CA 1
ATOM 1312 C C . PRO A 1 166 ? -31.991 0.364 33.461 1.00 94.88 166 PRO A C 1
ATOM 1314 O O . PRO A 1 166 ? -31.181 1.119 33.990 1.00 94.88 166 PRO A O 1
ATOM 1317 N N . SER A 1 167 ? -32.007 -0.948 33.702 1.00 94.12 167 SER A N 1
ATOM 1318 C CA . SER A 1 167 ? -31.047 -1.639 34.565 1.00 94.12 167 SER A CA 1
ATOM 1319 C C . SER A 1 167 ? -29.601 -1.268 34.235 1.00 94.12 167 SER A C 1
ATOM 1321 O O . SER A 1 167 ? -28.860 -0.842 35.119 1.00 94.12 167 SER A O 1
ATOM 1323 N N . TYR A 1 168 ? -29.186 -1.344 32.972 1.00 97.19 168 TYR A N 1
ATOM 1324 C CA . TYR A 1 168 ? -27.809 -1.022 32.611 1.00 97.19 168 TYR A CA 1
ATOM 1325 C C . TYR A 1 168 ? -27.492 0.469 32.783 1.00 97.19 168 TYR A C 1
ATOM 1327 O O . TYR A 1 168 ? -26.569 0.827 33.518 1.00 97.19 168 TYR A O 1
ATOM 1335 N N . ILE A 1 169 ? -28.288 1.345 32.165 1.00 97.50 169 ILE A N 1
ATOM 1336 C CA . ILE A 1 169 ? -28.048 2.794 32.170 1.00 97.50 169 ILE A CA 1
ATOM 1337 C C . ILE A 1 169 ? -28.050 3.354 33.594 1.00 97.50 169 ILE A C 1
ATOM 1339 O O . ILE A 1 169 ? -27.122 4.070 33.973 1.00 97.50 169 ILE A O 1
ATOM 1343 N N . ASN A 1 170 ? -29.059 3.002 34.395 1.00 97.00 170 ASN A N 1
ATOM 1344 C CA . ASN A 1 170 ? -29.245 3.570 35.726 1.00 97.00 170 ASN A CA 1
ATOM 1345 C C . ASN A 1 170 ? -28.097 3.173 36.663 1.00 97.00 170 ASN A C 1
ATOM 1347 O O . ASN A 1 170 ? -27.652 3.995 37.460 1.00 97.00 170 ASN A O 1
ATOM 1351 N N . ASN A 1 171 ? -27.590 1.935 36.576 1.00 98.00 171 ASN A N 1
ATOM 1352 C CA . ASN A 1 171 ? -26.478 1.502 37.429 1.00 98.00 171 ASN A CA 1
ATOM 1353 C C . ASN A 1 171 ? -25.150 2.134 37.012 1.00 98.00 171 ASN A C 1
ATOM 1355 O O . ASN A 1 171 ? -24.385 2.530 37.890 1.00 98.00 171 ASN A O 1
ATOM 1359 N N . VAL A 1 172 ? -24.893 2.300 35.710 1.00 97.94 172 VAL A N 1
ATOM 1360 C CA . VAL A 1 172 ? -23.693 3.017 35.249 1.00 97.94 172 VAL A CA 1
ATOM 1361 C C . VAL A 1 172 ? -23.755 4.485 35.674 1.00 97.94 172 VAL A C 1
ATOM 1363 O O . VAL A 1 172 ? -22.806 4.995 36.268 1.00 97.94 172 VAL A O 1
ATOM 1366 N N . ALA A 1 173 ? -24.886 5.158 35.448 1.00 97.62 173 ALA A N 1
ATOM 1367 C CA . ALA A 1 173 ? -25.073 6.552 35.843 1.00 97.62 173 ALA A CA 1
ATOM 1368 C C . ALA A 1 173 ? -24.989 6.750 37.365 1.00 97.62 173 ALA A C 1
ATOM 1370 O O . ALA A 1 173 ? -24.412 7.743 37.819 1.00 97.62 173 ALA A O 1
ATOM 1371 N N . ARG A 1 174 ? -25.515 5.802 38.155 1.00 97.62 174 ARG A N 1
ATOM 1372 C CA . ARG A 1 174 ? -25.391 5.781 39.620 1.00 97.62 174 ARG A CA 1
ATOM 1373 C C . ARG A 1 174 ? -23.930 5.696 40.048 1.00 97.62 174 ARG A C 1
ATOM 1375 O O . ARG A 1 174 ? -23.494 6.556 40.806 1.00 97.62 174 ARG A O 1
ATOM 1382 N N . LEU A 1 175 ? -23.186 4.709 39.546 1.00 96.62 175 LEU A N 1
ATOM 1383 C CA . LEU A 1 175 ? -21.786 4.484 39.920 1.00 96.62 175 LEU A CA 1
ATOM 1384 C C . LEU A 1 175 ? -20.922 5.703 39.576 1.00 96.62 175 LEU A C 1
ATOM 1386 O O . LEU A 1 175 ? -20.142 6.162 40.406 1.00 96.62 175 LEU A O 1
ATOM 1390 N N . ILE A 1 176 ? -21.128 6.287 38.392 1.00 97.56 176 ILE A N 1
ATOM 1391 C CA . ILE A 1 176 ? -20.482 7.545 38.005 1.00 97.56 176 ILE A CA 1
ATOM 1392 C C . ILE A 1 176 ? -20.869 8.661 38.984 1.00 97.56 176 ILE A C 1
ATOM 1394 O O . ILE A 1 176 ? -19.997 9.337 39.510 1.00 97.56 176 ILE A O 1
ATOM 1398 N N . SER A 1 177 ? -22.156 8.854 39.276 1.00 97.31 177 SER A N 1
ATOM 1399 C CA . SER A 1 177 ? -22.616 9.942 40.154 1.00 97.31 177 SER A CA 1
ATOM 1400 C C . SER A 1 177 ? -22.069 9.843 41.584 1.00 97.31 177 SER A C 1
ATOM 1402 O O . SER A 1 177 ? -21.676 10.856 42.161 1.00 97.31 177 SER A O 1
ATOM 1404 N N . GLU A 1 178 ? -22.027 8.640 42.162 1.00 95.81 178 GLU A N 1
ATOM 1405 C CA . GLU A 1 178 ? -21.469 8.385 43.501 1.00 95.81 178 GLU A CA 1
ATOM 1406 C C . GLU A 1 178 ? -19.983 8.753 43.572 1.00 95.81 178 GLU A C 1
ATOM 1408 O O . GLU A 1 178 ? -19.508 9.369 44.531 1.00 95.81 178 GLU A O 1
ATOM 1413 N N . ASP A 1 179 ? -19.260 8.417 42.515 1.00 95.31 179 ASP A N 1
ATOM 1414 C CA . ASP A 1 179 ? -17.849 8.704 42.374 1.00 95.31 179 ASP A CA 1
ATOM 1415 C C . ASP A 1 179 ? -17.571 10.212 42.167 1.00 95.31 179 A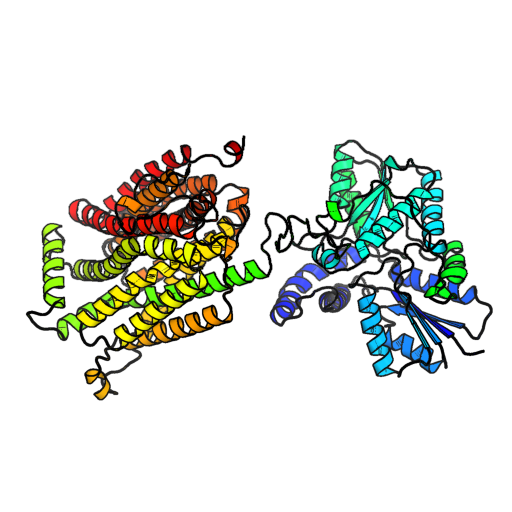SP A C 1
ATOM 1417 O O . ASP A 1 179 ? -16.728 10.797 42.863 1.00 95.31 179 ASP A O 1
ATOM 1421 N N . LEU A 1 180 ? -18.338 10.876 41.294 1.00 95.81 180 LEU A N 1
ATOM 1422 C CA . LEU A 1 180 ? -18.251 12.322 41.053 1.00 95.81 180 LEU A CA 1
ATOM 1423 C C . LEU A 1 180 ? -18.602 13.145 42.298 1.00 95.81 180 LEU A C 1
ATOM 1425 O O . LEU A 1 180 ? -18.012 14.204 42.513 1.00 95.81 180 LEU A O 1
ATOM 1429 N N . ALA A 1 181 ? -19.522 12.663 43.141 1.00 94.50 181 ALA A N 1
ATOM 1430 C CA . ALA A 1 181 ? -19.897 13.331 44.388 1.00 94.50 181 ALA A CA 1
ATOM 1431 C C . ALA A 1 181 ? -18.716 13.469 45.363 1.00 94.50 181 ALA A C 1
ATOM 1433 O O . ALA A 1 181 ? -18.671 14.414 46.152 1.00 94.50 181 ALA A O 1
ATOM 1434 N N . THR A 1 182 ? -17.755 12.544 45.297 1.00 90.69 182 THR A N 1
ATOM 1435 C CA . THR A 1 182 ? -16.548 12.569 46.133 1.00 90.69 182 THR A CA 1
ATOM 1436 C C . THR A 1 182 ? -15.382 13.261 45.425 1.00 90.69 182 THR A C 1
ATOM 1438 O O . THR A 1 182 ? -14.607 13.965 46.071 1.00 90.69 182 THR A O 1
ATOM 1441 N N . ASN A 1 183 ? -15.254 13.085 44.105 1.00 88.50 183 ASN A N 1
ATOM 1442 C CA . ASN A 1 183 ? -14.095 13.527 43.325 1.00 88.50 183 ASN A CA 1
ATOM 1443 C C . ASN A 1 183 ? -14.517 14.174 41.988 1.00 88.50 183 ASN A C 1
ATOM 1445 O O . ASN A 1 183 ? -14.377 13.534 40.937 1.00 88.50 183 ASN A O 1
ATOM 1449 N N . PRO A 1 184 ? -15.014 15.426 41.993 1.00 92.44 184 PRO A N 1
ATOM 1450 C CA . PRO A 1 184 ? -15.515 16.078 40.785 1.00 92.44 184 PRO A CA 1
ATOM 1451 C C . PRO A 1 184 ? -14.371 16.443 39.811 1.00 92.44 184 PRO A C 1
ATOM 1453 O O . PRO A 1 184 ? -13.436 17.149 40.205 1.00 92.44 184 PRO A O 1
ATOM 1456 N N . PRO A 1 185 ? -14.422 15.994 38.543 1.00 96.75 185 PRO A N 1
ATOM 1457 C CA . PRO A 1 185 ? -13.467 16.345 37.499 1.00 96.75 185 PRO A CA 1
ATOM 1458 C C . PRO A 1 185 ? -13.903 17.601 36.726 1.00 96.75 185 PRO A C 1
ATOM 1460 O O . PRO A 1 185 ? -15.064 18.005 36.765 1.00 96.75 185 PRO A O 1
ATOM 1463 N N . GLU A 1 186 ? -12.989 18.195 35.954 1.00 97.31 186 GLU A N 1
ATOM 1464 C CA . GLU A 1 186 ? -13.337 19.265 35.005 1.00 97.31 186 GLU A CA 1
ATOM 1465 C C . GLU A 1 186 ? -14.010 18.714 33.743 1.00 97.31 186 GLU A C 1
ATOM 1467 O O . GLU A 1 186 ? -14.864 19.376 33.152 1.00 97.31 186 GLU A O 1
ATOM 1472 N N . LYS A 1 187 ? -13.613 17.508 33.314 1.00 97.62 187 LYS A N 1
ATOM 1473 C CA . LYS A 1 187 ? -14.208 16.781 32.185 1.00 97.62 187 LYS A CA 1
ATOM 1474 C C . LYS A 1 187 ? -14.399 15.304 32.522 1.00 97.62 187 LYS A C 1
ATOM 1476 O O . LYS A 1 187 ? -13.535 14.687 33.143 1.00 97.62 187 LYS A O 1
ATOM 1481 N N . LEU A 1 188 ? -15.511 14.743 32.055 1.00 98.06 188 LEU A N 1
ATOM 1482 C CA . LEU A 1 188 ? -15.820 13.315 32.111 1.00 98.06 188 LEU A CA 1
ATOM 1483 C C . LEU A 1 188 ? -15.815 12.745 30.693 1.00 98.06 188 LEU A C 1
ATOM 1485 O O . LEU A 1 188 ? -16.509 13.263 29.821 1.00 98.06 188 LEU A O 1
ATOM 1489 N N . LEU A 1 189 ? -15.045 11.689 30.450 1.00 97.94 189 LEU A N 1
ATOM 1490 C CA . LEU A 1 189 ? -14.990 11.025 29.150 1.00 97.94 189 LEU A CA 1
ATOM 1491 C C . LEU A 1 189 ? -15.655 9.646 29.226 1.00 97.94 189 LEU A C 1
ATOM 1493 O O . LEU A 1 189 ? -15.293 8.807 30.052 1.00 97.94 189 LEU A O 1
ATOM 1497 N N . PHE A 1 190 ? -16.592 9.395 28.317 1.00 97.75 190 PHE A N 1
ATOM 1498 C CA . PHE A 1 190 ? -17.121 8.072 28.004 1.00 97.75 190 PHE A CA 1
ATOM 1499 C C . PHE A 1 190 ? -16.283 7.474 26.880 1.00 97.75 190 PHE A C 1
ATOM 1501 O O . PHE A 1 190 ? -16.465 7.816 25.710 1.00 97.75 190 PHE A O 1
ATOM 1508 N N . SER A 1 191 ? -15.347 6.603 27.249 1.00 97.25 191 SER A N 1
ATOM 1509 C CA . SER A 1 191 ? -14.423 5.959 26.322 1.00 97.25 191 SER A CA 1
ATOM 1510 C C . SER A 1 191 ? -14.971 4.601 25.885 1.00 97.25 191 SER A C 1
ATOM 1512 O O . SER A 1 191 ? -14.954 3.628 26.635 1.00 97.25 191 SER A O 1
ATOM 1514 N N . PHE A 1 192 ? -15.485 4.520 24.661 1.00 96.50 192 PHE A N 1
ATOM 1515 C CA . PHE A 1 192 ? -15.913 3.256 24.054 1.00 96.50 192 PHE A CA 1
ATOM 1516 C C . PHE A 1 192 ? -14.755 2.617 23.288 1.00 96.50 192 PHE A C 1
ATOM 1518 O O . PHE A 1 192 ? -13.907 3.319 22.741 1.00 96.50 192 PHE A O 1
ATOM 1525 N N . HIS A 1 193 ? -14.713 1.289 23.164 1.00 94.88 193 HIS A N 1
ATOM 1526 C CA . HIS A 1 193 ? -13.704 0.660 22.307 1.00 94.88 193 HIS A CA 1
ATOM 1527 C C . HIS A 1 193 ? -13.911 1.099 20.849 1.00 94.88 193 HIS A C 1
ATOM 1529 O O . HIS A 1 193 ? -15.037 1.093 20.344 1.00 94.88 193 HIS A O 1
ATOM 1535 N N . GLY A 1 194 ? -12.843 1.493 20.157 1.00 91.06 194 GLY A N 1
ATOM 1536 C CA . GLY A 1 194 ? -12.913 1.929 18.768 1.00 91.06 194 GLY A CA 1
ATOM 1537 C C . GLY A 1 194 ? -13.329 0.809 17.817 1.00 91.06 194 GLY A C 1
ATOM 1538 O O . GLY A 1 194 ? -13.163 -0.378 18.094 1.00 91.06 194 GLY A O 1
ATOM 1539 N N . TYR A 1 195 ? -13.860 1.189 16.655 1.00 87.06 195 TYR A N 1
ATOM 1540 C CA . TYR A 1 195 ? -14.285 0.232 15.637 1.00 87.06 195 TYR A CA 1
ATOM 1541 C C . TYR A 1 195 ? -13.979 0.758 14.224 1.00 87.06 195 TYR A C 1
ATOM 1543 O O . TYR A 1 195 ? -14.071 1.970 13.992 1.00 87.06 195 TYR A O 1
ATOM 1551 N N . PRO A 1 196 ? -13.586 -0.093 13.254 1.00 81.25 196 PRO A N 1
ATOM 1552 C CA . PRO A 1 196 ? -13.307 0.364 11.897 1.00 81.25 196 PRO A CA 1
ATOM 1553 C C . PRO A 1 196 ? -14.547 0.972 11.231 1.00 81.25 196 PRO A C 1
ATOM 1555 O O . PRO A 1 196 ? -15.584 0.318 11.108 1.00 81.25 196 PRO A O 1
ATOM 1558 N N . ILE A 1 197 ? -14.419 2.183 10.677 1.00 75.69 197 ILE A N 1
ATOM 1559 C CA . ILE A 1 197 ? -15.539 2.902 10.033 1.00 75.69 197 ILE A CA 1
ATOM 1560 C C . ILE A 1 197 ? -16.181 2.064 8.919 1.00 75.69 197 ILE A C 1
ATOM 1562 O O . ILE A 1 197 ? -17.383 2.141 8.679 1.00 75.69 197 ILE A O 1
ATOM 1566 N N . ARG A 1 198 ? -15.400 1.226 8.229 1.00 72.75 198 ARG A N 1
ATOM 1567 C CA . ARG A 1 198 ? -15.918 0.357 7.162 1.00 72.75 198 ARG A CA 1
ATOM 1568 C C . ARG A 1 198 ? -16.965 -0.655 7.646 1.00 72.75 198 ARG A C 1
ATOM 1570 O O . ARG A 1 198 ? -17.802 -1.036 6.839 1.00 72.75 198 ARG A O 1
ATOM 1577 N N . ARG A 1 199 ? -16.889 -1.110 8.903 1.00 72.94 199 ARG A N 1
ATOM 1578 C CA . ARG A 1 199 ? -17.827 -2.080 9.491 1.00 72.94 199 ARG A CA 1
ATOM 1579 C C . ARG A 1 199 ? -19.136 -1.399 9.866 1.00 72.94 199 ARG A C 1
ATOM 1581 O O . ARG A 1 199 ? -20.191 -1.867 9.464 1.00 72.94 199 ARG A O 1
ATOM 1588 N N . VAL A 1 200 ? -19.046 -0.216 10.475 1.00 74.50 200 VAL A N 1
ATOM 1589 C CA . VAL A 1 200 ? -20.202 0.665 10.717 1.00 74.50 200 VAL A CA 1
ATOM 1590 C C . VAL A 1 200 ? -20.905 1.005 9.398 1.00 74.50 200 VAL A C 1
ATOM 1592 O O . VAL A 1 200 ? -22.111 0.842 9.263 1.00 74.50 200 VAL A O 1
ATOM 1595 N N . ARG A 1 201 ? -20.144 1.361 8.352 1.00 64.69 201 ARG A N 1
ATOM 1596 C CA . ARG A 1 201 ? -20.679 1.551 6.986 1.00 64.69 201 ARG A CA 1
ATOM 1597 C C . ARG A 1 201 ? -21.262 0.276 6.368 1.00 64.69 201 ARG A C 1
ATOM 1599 O O . ARG A 1 201 ? -22.040 0.371 5.425 1.00 64.69 201 ARG A O 1
ATOM 1606 N N . GLY A 1 202 ? -20.853 -0.892 6.856 1.00 61.62 202 GLY A N 1
ATOM 1607 C CA . GLY A 1 202 ? -21.385 -2.197 6.473 1.00 61.62 202 GLY A CA 1
ATOM 1608 C C . GLY A 1 202 ? -22.731 -2.530 7.122 1.00 61.62 202 GLY A C 1
ATOM 1609 O O . GLY A 1 202 ? -23.295 -3.565 6.785 1.00 61.62 202 GLY A O 1
ATOM 1610 N N . GLY A 1 203 ? -23.248 -1.660 7.999 1.00 65.88 203 GLY A N 1
ATOM 1611 C CA . GLY A 1 203 ? -24.535 -1.824 8.677 1.00 65.88 203 GLY A CA 1
ATOM 1612 C C . GLY A 1 203 ? -24.432 -2.263 10.137 1.00 65.88 203 GLY A C 1
ATOM 1613 O O . GLY A 1 203 ? -25.460 -2.559 10.734 1.00 65.88 203 GLY A O 1
ATOM 1614 N N . ASP A 1 204 ? -23.228 -2.317 10.715 1.00 80.19 204 ASP A N 1
ATOM 1615 C CA . ASP A 1 204 ? -23.066 -2.632 12.135 1.00 80.19 204 ASP A CA 1
ATOM 1616 C C . ASP A 1 204 ? -23.598 -1.475 13.021 1.00 80.19 204 ASP A C 1
ATOM 1618 O O . ASP A 1 204 ? -23.169 -0.327 12.831 1.00 80.19 204 ASP A O 1
ATOM 1622 N N . PRO A 1 205 ? -24.524 -1.741 13.967 1.00 83.81 205 PRO A N 1
ATOM 1623 C CA . PRO A 1 205 ? -25.177 -0.715 14.779 1.00 83.81 205 PRO A CA 1
ATOM 1624 C C . PRO A 1 205 ? -24.304 -0.166 15.917 1.00 83.81 205 PRO A C 1
ATOM 1626 O O . PRO A 1 205 ? -24.731 0.783 16.575 1.00 83.81 205 PRO A O 1
ATOM 1629 N N . TYR A 1 206 ? -23.102 -0.708 16.148 1.00 89.25 206 TYR A N 1
ATOM 1630 C CA . TYR A 1 206 ? -22.270 -0.408 17.317 1.00 89.25 206 TYR A CA 1
ATOM 1631 C C . TYR A 1 206 ? -22.100 1.092 17.581 1.00 89.25 206 TYR A C 1
ATOM 1633 O O . TYR A 1 206 ? -22.306 1.549 18.698 1.00 89.25 206 TYR A O 1
ATOM 1641 N N . PHE A 1 207 ? -21.801 1.889 16.547 1.00 87.62 207 PHE A N 1
ATOM 1642 C CA . PHE A 1 207 ? -21.647 3.339 16.714 1.00 87.62 207 PHE A CA 1
ATOM 1643 C C . PHE A 1 207 ? -22.926 4.005 17.234 1.00 87.62 207 PHE A C 1
ATOM 1645 O O . PHE A 1 207 ? -22.862 4.786 18.178 1.00 87.62 207 PHE A O 1
ATOM 1652 N N . ALA A 1 208 ? -24.078 3.676 16.642 1.00 84.19 208 ALA A N 1
ATOM 1653 C CA . ALA A 1 208 ? -25.357 4.243 17.054 1.00 84.19 208 ALA A CA 1
ATOM 1654 C C . ALA A 1 208 ? -25.684 3.860 18.503 1.00 84.19 208 ALA A C 1
ATOM 1656 O O . ALA A 1 208 ? -26.063 4.728 19.283 1.00 84.19 208 ALA A O 1
ATOM 1657 N N . GLN A 1 209 ? -25.444 2.600 18.877 1.00 90.56 209 GLN A N 1
ATOM 1658 C CA . GLN A 1 209 ? -25.684 2.110 20.233 1.00 90.56 209 GLN A CA 1
ATOM 1659 C C . GLN A 1 209 ? -24.726 2.722 21.264 1.00 90.56 209 GLN A C 1
ATOM 1661 O O . GLN A 1 209 ? -25.166 3.104 22.341 1.00 90.56 209 GLN A O 1
ATOM 1666 N N . CYS A 1 210 ? -23.434 2.892 20.954 1.00 92.94 210 CYS A N 1
ATOM 1667 C CA . CYS A 1 210 ? -22.499 3.601 21.839 1.00 92.94 210 CYS A CA 1
ATOM 1668 C C . CYS A 1 210 ? -22.942 5.047 22.076 1.00 92.94 210 CYS A C 1
ATOM 1670 O O . CYS A 1 210 ? -22.942 5.526 23.209 1.00 92.94 210 CYS A O 1
ATOM 1672 N N . THR A 1 211 ? -23.339 5.738 21.007 1.00 89.06 211 THR A N 1
ATOM 1673 C CA . THR A 1 211 ? -23.838 7.109 21.088 1.00 89.06 211 THR A CA 1
ATOM 1674 C C . THR A 1 211 ? -25.120 7.181 21.915 1.00 89.06 211 THR A C 1
ATOM 1676 O O . THR A 1 211 ? -25.210 8.017 22.809 1.00 89.06 211 THR A O 1
ATOM 1679 N N . GLU A 1 212 ? -26.089 6.296 21.685 1.00 89.62 212 GLU A N 1
ATOM 1680 C CA . GLU A 1 212 ? -27.326 6.210 22.471 1.00 89.62 212 GLU A CA 1
ATOM 1681 C C . GLU A 1 212 ? -27.052 5.915 23.954 1.00 89.62 212 GLU A C 1
ATOM 1683 O O . GLU A 1 212 ? -27.534 6.648 24.817 1.00 89.62 212 GLU A O 1
ATOM 1688 N N . THR A 1 213 ? -26.203 4.930 24.267 1.00 94.38 213 THR A N 1
ATOM 1689 C CA . THR A 1 213 ? -25.767 4.643 25.644 1.00 94.38 213 THR A CA 1
ATOM 1690 C C . THR A 1 213 ? -25.146 5.873 26.300 1.00 94.38 213 THR A C 1
ATOM 1692 O O . THR A 1 213 ? -25.504 6.215 27.425 1.00 94.38 213 THR A O 1
ATOM 1695 N N . GLY A 1 214 ? -24.234 6.561 25.606 1.00 93.12 214 GLY A N 1
ATOM 1696 C CA . GLY A 1 214 ? -23.591 7.764 26.127 1.00 93.12 214 GLY A CA 1
ATOM 1697 C C . GLY A 1 214 ? -24.594 8.871 26.451 1.00 93.12 214 GLY A C 1
ATOM 1698 O O . GLY A 1 214 ? -24.499 9.482 27.512 1.00 93.12 214 GLY A O 1
ATOM 1699 N N . HIS A 1 215 ? -25.594 9.086 25.593 1.00 89.56 215 HIS A N 1
ATOM 1700 C CA . HIS A 1 215 ? -26.672 10.042 25.859 1.00 89.56 215 HIS A CA 1
ATOM 1701 C C . HIS A 1 215 ? -27.478 9.674 27.102 1.00 89.56 215 HIS A C 1
ATOM 1703 O O . HIS A 1 215 ? -27.647 10.499 27.996 1.00 89.56 215 HIS A O 1
ATOM 1709 N N . LEU A 1 216 ? -27.951 8.430 27.167 1.00 93.38 216 LEU A N 1
ATOM 1710 C CA . LEU A 1 216 ? -28.806 7.956 28.249 1.00 93.38 216 LEU A CA 1
ATOM 1711 C C . LEU A 1 216 ? -28.096 8.022 29.606 1.00 93.38 216 LEU A C 1
ATOM 1713 O O . LEU A 1 216 ? -28.707 8.414 30.598 1.00 93.38 216 LEU A O 1
ATOM 1717 N N . ILE A 1 217 ? -26.797 7.705 29.648 1.00 95.56 217 ILE A N 1
ATOM 1718 C CA . ILE A 1 217 ? -25.982 7.865 30.858 1.00 95.56 217 ILE A CA 1
ATOM 1719 C C . ILE A 1 217 ? -25.811 9.355 31.185 1.00 95.56 217 ILE A C 1
ATOM 1721 O O . ILE A 1 217 ? -26.079 9.759 32.314 1.00 95.56 217 ILE A O 1
ATOM 1725 N N . ALA A 1 218 ? -25.411 10.191 30.219 1.00 93.62 218 ALA A N 1
ATOM 1726 C CA . ALA A 1 218 ? -25.216 11.631 30.434 1.00 93.62 218 ALA A CA 1
ATOM 1727 C C . ALA A 1 218 ? -26.490 12.346 30.916 1.00 93.62 218 ALA A C 1
ATOM 1729 O O . ALA A 1 218 ? -26.408 13.335 31.645 1.00 93.62 218 ALA A O 1
ATOM 1730 N N . ASP A 1 219 ? -27.667 11.856 30.526 1.00 91.81 219 ASP A N 1
ATOM 1731 C CA . ASP A 1 219 ? -28.954 12.398 30.956 1.00 91.81 219 ASP A CA 1
ATOM 1732 C C . ASP A 1 219 ? -29.274 12.123 32.429 1.00 91.81 219 ASP A C 1
ATOM 1734 O O . ASP A 1 219 ? -30.036 12.886 33.026 1.00 91.81 219 ASP A O 1
ATOM 1738 N N . GLN A 1 220 ? -28.686 11.076 33.010 1.00 94.06 220 GLN A N 1
ATOM 1739 C CA . GLN A 1 220 ? -28.943 10.642 34.384 1.00 94.06 220 GLN A CA 1
ATOM 1740 C C . GLN A 1 220 ? -27.797 10.931 35.357 1.00 94.06 220 GLN A C 1
ATOM 1742 O O . GLN A 1 220 ? -28.023 10.969 36.568 1.00 94.06 220 GLN A O 1
ATOM 1747 N N . VAL A 1 221 ? -26.574 11.115 34.856 1.00 95.25 221 VAL A N 1
ATOM 1748 C CA . VAL A 1 221 ? -25.410 11.423 35.693 1.00 95.25 221 VAL A CA 1
ATOM 1749 C C . VAL A 1 221 ? -25.597 12.771 36.389 1.00 95.25 221 VAL A C 1
ATOM 1751 O O . VAL A 1 221 ? -25.983 13.771 35.784 1.00 95.25 221 VAL A O 1
ATOM 1754 N N . THR A 1 222 ? -25.283 12.798 37.681 1.00 94.25 222 THR A N 1
ATOM 1755 C CA . THR A 1 222 ? -25.288 14.003 38.514 1.00 94.25 222 THR A CA 1
ATOM 1756 C C . THR A 1 222 ? -23.875 14.322 38.999 1.00 94.25 222 THR A C 1
ATOM 1758 O O . THR A 1 222 ? -23.006 13.456 39.019 1.00 94.25 222 THR A O 1
ATOM 1761 N N . GLY A 1 223 ? -23.626 15.580 39.375 1.00 91.69 223 GLY A N 1
ATOM 1762 C CA . GLY A 1 223 ? -22.308 16.028 39.848 1.00 91.69 223 GLY A CA 1
ATOM 1763 C C . GLY A 1 223 ? -21.385 16.594 38.762 1.00 91.69 223 GLY A C 1
ATOM 1764 O O . GLY A 1 223 ? -20.274 17.007 39.080 1.00 91.69 223 GLY A O 1
ATOM 1765 N N . ILE A 1 224 ? -21.840 16.670 37.505 1.00 95.12 224 ILE A N 1
ATOM 1766 C CA . ILE A 1 224 ? -21.140 17.355 36.411 1.00 95.12 224 ILE A CA 1
ATOM 1767 C C . ILE A 1 224 ? -22.140 17.926 35.394 1.00 95.12 224 ILE A C 1
ATOM 1769 O O . ILE A 1 224 ? -23.194 17.337 35.154 1.00 95.12 224 ILE A O 1
ATOM 1773 N N . ASP A 1 225 ? -21.815 19.068 34.787 1.00 92.50 225 ASP A N 1
ATOM 1774 C CA . ASP A 1 225 ? -22.615 19.638 33.699 1.00 92.50 225 ASP A CA 1
ATOM 1775 C C . ASP A 1 225 ? -22.458 18.824 32.406 1.00 92.50 225 ASP A C 1
ATOM 1777 O O . ASP A 1 225 ? -21.353 18.408 32.051 1.00 92.50 225 ASP A O 1
ATOM 1781 N N . LYS A 1 226 ? -23.549 18.656 31.647 1.00 88.50 2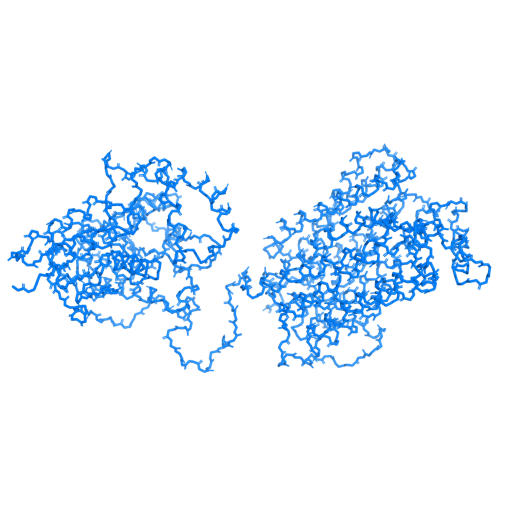26 LYS A N 1
ATOM 1782 C CA . LYS A 1 226 ? -23.562 17.850 30.410 1.00 88.50 226 LYS A CA 1
ATOM 1783 C C . LYS A 1 226 ? -22.540 18.309 29.362 1.00 88.50 226 LYS A C 1
ATOM 1785 O O . LYS A 1 226 ? -21.964 17.477 28.675 1.00 88.50 226 LYS A O 1
ATOM 1790 N N . GLU A 1 227 ? -22.254 19.609 29.280 1.00 88.69 227 GLU A N 1
ATOM 1791 C CA . GLU A 1 227 ? -21.245 20.188 28.369 1.00 88.69 227 GLU A CA 1
ATOM 1792 C C . GLU A 1 227 ? -19.797 19.770 28.708 1.00 88.69 227 GLU A C 1
ATOM 1794 O O . GLU A 1 227 ? -18.862 19.942 27.917 1.00 88.69 227 GLU A O 1
ATOM 1799 N N . ASN A 1 228 ? -19.590 19.225 29.908 1.00 94.44 228 ASN A N 1
ATOM 1800 C CA . ASN A 1 228 ? -18.312 18.700 30.371 1.00 94.44 228 ASN A CA 1
ATOM 1801 C C . ASN A 1 228 ? -18.193 17.180 30.197 1.00 94.44 228 ASN A C 1
ATOM 1803 O O . ASN A 1 228 ? -17.146 16.623 30.529 1.00 94.44 228 ASN A O 1
ATOM 1807 N N . ILE A 1 229 ? -19.215 16.531 29.634 1.00 95.81 229 ILE A N 1
ATOM 1808 C CA . ILE A 1 229 ? -19.204 15.113 29.281 1.00 95.81 229 ILE A CA 1
ATOM 1809 C C . ILE A 1 229 ? -18.847 14.970 27.799 1.00 95.81 229 ILE A C 1
ATOM 1811 O O . ILE A 1 229 ? -19.446 15.606 26.935 1.00 95.81 229 ILE A O 1
ATOM 1815 N N . LEU A 1 230 ? -17.866 14.126 27.493 1.00 94.50 230 LEU A N 1
ATOM 1816 C CA . LEU A 1 230 ? -17.394 13.862 26.136 1.00 94.50 230 LEU A CA 1
ATOM 1817 C C . LEU A 1 230 ? -17.513 12.373 25.819 1.00 94.50 230 LEU A C 1
ATOM 1819 O O . LEU A 1 230 ? -17.223 11.535 26.664 1.00 94.50 230 LEU A O 1
ATOM 1823 N N . LEU A 1 231 ? -17.883 12.042 24.583 1.00 94.00 231 LEU A N 1
ATOM 1824 C CA . LEU A 1 231 ? -17.889 10.668 24.082 1.00 94.00 231 LEU A CA 1
ATOM 1825 C C . LEU A 1 231 ? -16.716 10.474 23.127 1.00 94.00 231 LEU A C 1
ATOM 1827 O O . LEU A 1 231 ? -16.582 11.214 22.151 1.00 94.00 231 LEU A O 1
ATOM 1831 N N . THR A 1 232 ? -15.881 9.477 23.400 1.00 94.94 232 THR A N 1
ATOM 1832 C CA . THR A 1 232 ? -14.654 9.199 22.648 1.00 94.94 232 THR A CA 1
ATOM 1833 C C . THR A 1 232 ? -14.473 7.703 22.391 1.00 94.94 232 THR A C 1
ATOM 1835 O O . THR A 1 232 ? -15.158 6.864 22.976 1.00 94.94 232 THR A O 1
ATOM 1838 N N . PHE A 1 233 ? -13.545 7.361 21.493 1.00 94.25 233 PHE A N 1
ATOM 1839 C CA . PHE A 1 233 ? -13.237 5.983 21.110 1.00 94.25 233 PHE A CA 1
ATOM 1840 C C . PHE A 1 233 ? -11.748 5.635 21.313 1.00 94.25 233 PHE A C 1
ATOM 1842 O O . PHE A 1 233 ? -10.872 6.313 20.771 1.00 94.25 233 PHE A O 1
ATOM 1849 N N . GLN A 1 234 ? -11.446 4.567 22.052 1.00 91.69 234 GLN A N 1
ATOM 1850 C CA . GLN A 1 234 ? -10.078 4.095 22.350 1.00 91.69 234 GLN A CA 1
ATOM 1851 C C . GLN A 1 234 ? -9.598 2.970 21.411 1.00 91.69 234 GLN A C 1
ATOM 1853 O O . GLN A 1 234 ? -10.279 2.630 20.441 1.00 91.69 234 GLN A O 1
ATOM 1858 N N . SER A 1 235 ? -8.421 2.396 21.676 1.00 82.75 235 SER A N 1
ATOM 1859 C CA . SER A 1 235 ? -7.911 1.161 21.057 1.00 82.75 235 SER A CA 1
ATOM 1860 C C . SER A 1 235 ? -7.877 1.160 19.517 1.00 82.75 235 SER A C 1
ATOM 1862 O O . SER A 1 235 ? -8.225 0.177 18.857 1.00 82.75 235 SER A O 1
ATOM 1864 N N . LYS A 1 236 ? -7.442 2.264 18.888 1.00 78.00 236 LYS A N 1
ATOM 1865 C CA . LYS A 1 236 ? -7.316 2.344 17.417 1.00 78.00 236 LYS A CA 1
ATOM 1866 C C . LYS A 1 236 ? -6.191 1.440 16.910 1.00 78.00 236 LYS A C 1
ATOM 1868 O O . LYS A 1 236 ? -5.015 1.662 17.200 1.00 78.00 236 LYS A O 1
ATOM 1873 N N . PHE A 1 237 ? -6.522 0.461 16.065 1.00 65.94 237 PHE A N 1
ATOM 1874 C CA . PHE A 1 237 ? -5.542 -0.495 15.547 1.00 65.94 237 PHE A CA 1
ATOM 1875 C C . PHE A 1 237 ? -5.287 -0.387 14.033 1.00 65.94 237 PHE A C 1
ATOM 1877 O O . PHE A 1 237 ? -6.154 -0.585 13.183 1.00 65.94 237 PHE A O 1
ATOM 1884 N N . GLY A 1 238 ? -4.023 -0.173 13.663 1.00 63.91 238 GLY A N 1
ATOM 1885 C CA . GLY A 1 238 ? -3.583 -0.188 12.268 1.00 63.91 238 GLY A CA 1
ATOM 1886 C C . GLY A 1 238 ? -3.722 1.163 11.563 1.00 63.91 238 GLY A C 1
ATOM 1887 O O . GLY A 1 238 ? -3.681 2.216 12.182 1.00 63.91 238 GLY A O 1
ATOM 1888 N N . ARG A 1 239 ? -3.762 1.136 10.225 1.00 54.72 239 ARG A N 1
ATOM 1889 C CA . ARG A 1 239 ? -3.781 2.354 9.387 1.00 54.72 239 ARG A CA 1
ATOM 1890 C C . ARG A 1 239 ? -5.139 2.664 8.780 1.00 54.72 239 ARG A C 1
ATOM 1892 O O . ARG A 1 239 ? -5.281 3.709 8.158 1.00 54.72 239 ARG A O 1
ATOM 1899 N N . GLU A 1 240 ? -6.079 1.727 8.887 1.00 58.81 240 GLU A N 1
ATOM 1900 C CA . GLU A 1 240 ? -7.425 1.981 8.396 1.00 58.81 240 GLU A CA 1
ATOM 1901 C C . GLU A 1 240 ? -8.119 3.037 9.270 1.00 58.81 240 GLU A C 1
ATOM 1903 O O . GLU A 1 240 ? -7.624 3.343 10.350 1.00 58.81 240 GLU A O 1
ATOM 1908 N N . PRO A 1 241 ? -9.224 3.635 8.814 1.00 67.31 241 PRO A N 1
ATOM 1909 C CA . PRO A 1 241 ? -9.945 4.661 9.565 1.00 67.31 241 PRO A CA 1
ATOM 1910 C C . PRO A 1 241 ? -10.827 4.048 10.657 1.00 67.31 241 PRO A C 1
ATOM 1912 O O . PRO A 1 241 ? -11.601 3.126 10.383 1.00 67.31 241 PRO A O 1
ATOM 1915 N N . TRP A 1 242 ? -10.748 4.608 11.861 1.00 84.12 242 TRP A N 1
ATOM 1916 C CA . TRP A 1 242 ? -11.511 4.200 13.045 1.00 84.12 242 TRP A CA 1
ATOM 1917 C C . TRP A 1 242 ? -12.459 5.310 13.483 1.00 84.12 242 TRP A C 1
ATOM 1919 O O . TRP A 1 242 ? -12.284 6.457 13.073 1.00 84.12 242 TRP A O 1
ATOM 1929 N N . LEU A 1 243 ? -13.452 4.952 14.296 1.00 83.69 243 LEU A N 1
ATOM 1930 C CA . LEU A 1 243 ? -14.368 5.901 14.924 1.00 83.69 243 LEU A CA 1
ATOM 1931 C C . LEU A 1 243 ? -13.623 7.026 15.660 1.00 83.69 243 LEU A C 1
ATOM 1933 O O . LEU A 1 243 ? -12.537 6.834 16.215 1.00 83.69 243 LEU A O 1
ATOM 1937 N N . THR A 1 244 ? -14.220 8.215 15.621 1.00 83.38 244 THR A N 1
ATOM 1938 C CA . THR A 1 244 ? -13.677 9.451 16.197 1.00 83.38 244 THR A CA 1
ATOM 1939 C C . THR A 1 244 ? -14.764 10.219 16.956 1.00 83.38 244 THR A C 1
ATOM 1941 O O . THR A 1 244 ? -15.940 10.031 16.646 1.00 83.38 244 THR A O 1
ATOM 1944 N N . PRO A 1 245 ? -14.419 11.106 17.908 1.00 89.00 245 PRO A N 1
ATOM 1945 C CA . PRO A 1 245 ? -13.070 11.486 18.349 1.00 89.00 245 PRO A CA 1
ATOM 1946 C C . PRO A 1 245 ? -12.366 10.348 19.098 1.00 89.00 245 PRO A C 1
ATOM 1948 O O . PRO A 1 245 ? -13.021 9.507 19.706 1.00 89.00 245 PRO A O 1
ATOM 1951 N N . GLY A 1 246 ? -11.036 10.273 19.005 1.00 91.19 246 GLY A N 1
ATOM 1952 C CA . GLY A 1 246 ? -10.297 9.254 19.752 1.00 91.19 246 GLY A CA 1
ATOM 1953 C C . GLY A 1 246 ? -9.962 9.713 21.164 1.00 91.19 246 GLY A C 1
ATOM 1954 O O . GLY A 1 246 ? -9.717 10.903 21.371 1.00 91.19 246 GLY A O 1
ATOM 1955 N N . THR A 1 247 ? -9.980 8.793 22.130 1.00 95.19 247 THR A N 1
ATOM 1956 C CA . THR A 1 247 ? -9.796 9.128 23.553 1.00 95.19 247 THR A CA 1
ATOM 1957 C C . THR A 1 247 ? -8.411 9.723 23.811 1.00 95.19 247 THR A C 1
ATOM 1959 O O . THR A 1 247 ? -8.318 10.789 24.413 1.00 95.19 247 THR A O 1
ATOM 1962 N N . GLU A 1 248 ? -7.350 9.111 23.274 1.00 94.06 248 GLU A N 1
ATOM 1963 C CA . GLU A 1 248 ? -5.971 9.608 23.397 1.00 94.06 248 GLU A CA 1
ATOM 1964 C C . GLU A 1 248 ? -5.821 11.029 22.837 1.00 94.06 248 GLU A C 1
ATOM 1966 O O . GLU A 1 248 ? -5.361 11.933 23.534 1.00 94.06 248 GLU A O 1
ATOM 1971 N N . GLU A 1 249 ? -6.262 11.261 21.594 1.00 92.75 249 GLU A N 1
ATOM 1972 C CA . GLU A 1 249 ? -6.113 12.578 20.969 1.00 92.75 249 GLU A CA 1
ATOM 1973 C C . GLU A 1 249 ? -6.932 13.647 21.701 1.00 92.75 249 GLU A C 1
ATOM 1975 O O . GLU A 1 249 ? -6.477 14.780 21.855 1.00 92.75 249 GLU A O 1
ATOM 1980 N N . THR A 1 250 ? -8.110 13.275 22.209 1.00 94.81 250 THR A N 1
ATOM 1981 C CA . THR A 1 250 ? -8.961 14.178 22.991 1.00 94.81 250 THR A CA 1
ATOM 1982 C C . THR A 1 250 ? -8.288 14.566 24.304 1.00 94.81 250 THR A C 1
ATOM 1984 O O . THR A 1 250 ? -8.277 15.745 24.648 1.00 94.81 250 THR A O 1
ATOM 1987 N N . LEU A 1 251 ? -7.680 13.620 25.024 1.00 96.69 251 LEU A N 1
ATOM 1988 C CA . LEU A 1 251 ? -6.972 13.901 26.277 1.00 96.69 251 LEU A CA 1
ATOM 1989 C C . LEU A 1 251 ? -5.776 14.834 26.067 1.00 96.69 251 LEU A C 1
ATOM 1991 O O . LEU A 1 251 ? -5.623 15.800 26.814 1.00 96.69 251 LEU A O 1
ATOM 1995 N N . ILE A 1 252 ? -4.986 14.611 25.013 1.00 94.75 252 ILE A N 1
ATOM 1996 C CA . ILE A 1 252 ? -3.879 15.505 24.638 1.00 94.75 252 ILE A CA 1
ATOM 1997 C C . ILE A 1 252 ? -4.404 16.919 24.350 1.00 94.75 252 ILE A C 1
ATOM 1999 O O . ILE A 1 252 ? -3.841 17.912 24.816 1.00 94.75 252 ILE A O 1
ATOM 2003 N N . GLU A 1 253 ? -5.501 17.039 23.599 1.00 95.75 253 GLU A N 1
ATOM 2004 C CA . GLU A 1 253 ? -6.121 18.335 23.320 1.00 95.75 253 GLU A CA 1
ATOM 2005 C C . GLU A 1 253 ? -6.646 19.032 24.580 1.00 95.75 253 GLU A C 1
ATOM 2007 O O . GLU A 1 253 ? -6.498 20.250 24.702 1.00 95.75 253 GLU A O 1
ATOM 2012 N N . LEU A 1 254 ? -7.261 18.293 25.505 1.00 96.62 254 LEU A N 1
ATOM 2013 C CA . LEU A 1 254 ? -7.759 18.835 26.771 1.00 96.62 254 LEU A CA 1
ATOM 2014 C C . LEU A 1 254 ? -6.610 19.338 27.650 1.00 96.62 254 LEU A C 1
ATOM 2016 O O . LEU A 1 254 ? -6.681 20.467 28.139 1.00 96.62 254 LEU A O 1
ATOM 2020 N N . ALA A 1 255 ? -5.531 18.562 27.776 1.00 96.06 255 ALA A N 1
ATOM 2021 C CA . ALA A 1 255 ? -4.342 18.958 28.529 1.00 96.06 255 ALA A CA 1
ATOM 2022 C C . ALA A 1 255 ? -3.717 20.244 27.956 1.00 96.06 255 ALA A C 1
ATOM 2024 O O . ALA A 1 255 ? -3.466 21.206 28.683 1.00 96.06 255 ALA A O 1
ATOM 2025 N N . HIS A 1 256 ? -3.582 20.337 26.627 1.00 96.19 256 HIS A N 1
ATOM 2026 C CA . HIS A 1 256 ? -3.103 21.553 25.958 1.00 96.19 256 HIS A CA 1
ATOM 2027 C C . HIS A 1 256 ? -4.038 22.762 26.112 1.00 96.19 256 HIS A C 1
ATOM 2029 O O . HIS A 1 256 ? -3.576 23.904 26.071 1.00 96.19 256 HIS A O 1
ATOM 2035 N N . LYS A 1 257 ? -5.344 22.534 26.289 1.00 96.06 257 LYS A N 1
ATOM 2036 C CA . LYS A 1 257 ? -6.331 23.582 26.602 1.00 96.06 257 LYS A CA 1
ATOM 2037 C C . LYS A 1 257 ? -6.308 23.999 28.078 1.00 96.06 257 LYS A C 1
ATOM 2039 O O . LYS A 1 257 ? -7.046 24.907 28.449 1.00 96.06 257 LYS A O 1
ATOM 2044 N N . GLY A 1 258 ? -5.447 23.389 28.892 1.00 96.25 258 GLY A N 1
ATOM 2045 C CA . GLY A 1 258 ? -5.257 23.723 30.298 1.00 96.25 258 GLY A CA 1
ATOM 2046 C C . GLY A 1 258 ? -6.183 22.982 31.257 1.00 96.25 258 GLY A C 1
ATOM 2047 O O . GLY A 1 258 ? -6.196 23.344 32.428 1.00 96.25 258 GLY A O 1
ATOM 2048 N N . ILE A 1 259 ? -6.921 21.967 30.792 1.00 97.94 259 ILE A N 1
ATOM 2049 C CA . ILE A 1 259 ? -7.710 21.090 31.667 1.00 97.94 259 ILE A CA 1
ATOM 2050 C C . ILE A 1 259 ? -6.750 20.242 32.498 1.00 97.94 259 ILE A C 1
ATOM 2052 O O . ILE A 1 259 ? -5.841 19.615 31.949 1.00 97.94 259 ILE A O 1
ATOM 2056 N N . LYS A 1 260 ? -6.940 20.233 33.817 1.00 97.06 260 LYS A N 1
ATOM 2057 C CA . LYS A 1 260 ? -6.018 19.616 34.776 1.00 97.06 260 LYS A CA 1
ATOM 2058 C C . LYS A 1 260 ? -6.547 18.330 35.373 1.00 97.06 260 LYS A C 1
ATOM 2060 O O . LYS A 1 260 ? -5.740 17.450 35.659 1.00 97.06 260 LYS A O 1
ATOM 2065 N N . ASN A 1 261 ? -7.859 18.211 35.539 1.00 97.19 261 ASN A N 1
ATOM 2066 C CA . ASN A 1 261 ? -8.483 17.065 36.192 1.00 97.19 261 ASN A CA 1
ATOM 2067 C C . ASN A 1 261 ? -9.550 16.406 35.306 1.00 97.19 261 ASN A C 1
ATOM 2069 O O . ASN A 1 261 ? -10.546 17.045 34.957 1.00 97.19 261 ASN A O 1
ATOM 2073 N N . VAL A 1 262 ? -9.374 15.126 34.975 1.00 98.06 262 VAL A N 1
ATOM 2074 C CA . VAL A 1 262 ? -10.320 14.356 34.150 1.00 98.06 262 VAL A CA 1
ATOM 2075 C C . VAL A 1 262 ? -10.685 13.022 34.792 1.00 98.06 262 VAL A C 1
ATOM 2077 O O . VAL A 1 262 ? -9.849 12.366 35.411 1.00 98.06 262 VAL A O 1
ATOM 2080 N N . ALA A 1 263 ? -11.930 12.595 34.584 1.00 98.12 263 ALA A N 1
ATOM 2081 C CA . ALA A 1 263 ? -12.366 11.232 34.870 1.00 98.12 263 ALA A CA 1
ATOM 2082 C C . ALA A 1 263 ? -12.758 10.521 33.570 1.00 98.12 263 ALA A C 1
ATOM 2084 O O . ALA A 1 263 ? -13.317 11.136 32.659 1.00 98.12 263 ALA A O 1
ATOM 2085 N N . VAL A 1 264 ? -12.484 9.224 33.484 1.00 98.06 264 VAL A N 1
ATOM 2086 C CA . VAL A 1 264 ? -12.804 8.389 32.322 1.00 98.06 264 VAL A CA 1
ATOM 2087 C C . VAL A 1 264 ? -13.561 7.152 32.786 1.00 98.06 264 VAL A C 1
ATOM 2089 O O . VAL A 1 264 ? -13.209 6.550 33.793 1.00 98.06 264 VAL A O 1
ATOM 2092 N N . THR A 1 265 ? -14.595 6.754 32.055 1.00 97.75 265 THR A N 1
ATOM 2093 C CA . THR A 1 265 ? -15.305 5.479 32.242 1.00 97.75 265 THR A CA 1
ATOM 2094 C C . THR A 1 265 ? -15.441 4.769 30.899 1.00 97.75 265 THR A C 1
ATOM 2096 O O . THR A 1 265 ? -15.353 5.415 29.850 1.00 97.75 265 THR A O 1
ATOM 2099 N N . CYS A 1 266 ? -15.654 3.451 30.919 1.00 97.75 266 CYS A N 1
ATOM 2100 C CA . CYS A 1 266 ? -15.675 2.611 29.721 1.00 97.75 266 CYS A CA 1
ATOM 2101 C C . CYS A 1 266 ? -17.024 1.882 29.534 1.00 97.75 266 CYS A C 1
ATOM 2103 O O . CYS A 1 266 ? -17.095 0.673 29.762 1.00 97.75 266 CYS A O 1
ATOM 2105 N N . PRO A 1 267 ? -18.101 2.552 29.065 1.00 96.69 267 PRO A N 1
ATOM 2106 C CA . PRO A 1 267 ? -19.447 1.965 28.984 1.00 96.69 267 PRO A CA 1
ATOM 2107 C C . PRO A 1 267 ? -19.625 0.915 27.870 1.00 96.69 267 PRO A C 1
ATOM 2109 O O . PRO A 1 267 ? -20.735 0.479 27.586 1.00 96.69 267 PRO A O 1
ATOM 2112 N N . ALA A 1 268 ? -18.547 0.508 27.197 1.00 95.38 268 ALA A N 1
ATOM 2113 C CA . ALA A 1 268 ? -18.557 -0.671 26.330 1.00 95.38 268 ALA A CA 1
ATOM 2114 C C . ALA A 1 268 ? -18.380 -1.984 27.119 1.00 95.38 268 ALA A C 1
ATOM 2116 O O . ALA A 1 268 ? -18.564 -3.071 26.571 1.00 95.38 268 ALA A O 1
ATOM 2117 N N . PHE A 1 269 ? -18.004 -1.893 28.399 1.00 96.38 269 PHE A N 1
ATOM 2118 C CA . PHE A 1 269 ? -17.679 -3.029 29.252 1.00 96.38 269 PHE A CA 1
ATOM 2119 C C . PHE A 1 269 ? -18.524 -3.013 30.528 1.00 96.38 269 PHE A C 1
ATOM 2121 O O . PHE A 1 269 ? -18.817 -1.962 31.093 1.00 96.38 269 PHE A O 1
ATOM 2128 N N . VAL A 1 270 ? -18.907 -4.202 30.996 1.00 97.06 270 VAL A N 1
ATOM 2129 C CA . VAL A 1 270 ? -19.546 -4.387 32.313 1.00 97.06 270 VAL A CA 1
ATOM 2130 C C . VAL A 1 270 ? -18.560 -4.866 33.375 1.00 97.06 270 VAL A C 1
ATOM 2132 O O . VAL A 1 270 ? -18.843 -4.744 34.558 1.00 97.06 270 VAL A O 1
ATOM 2135 N N . VAL A 1 271 ? -17.395 -5.373 32.965 1.00 96.88 271 VAL A N 1
ATOM 2136 C CA . VAL A 1 271 ? -16.354 -5.916 33.841 1.00 96.88 271 VAL A CA 1
ATOM 2137 C C . VAL A 1 271 ? -14.995 -5.350 33.432 1.00 96.88 271 VAL A C 1
ATOM 2139 O O . VAL A 1 271 ? -14.659 -5.323 32.242 1.00 96.88 271 VAL A O 1
ATOM 2142 N N . ASP A 1 272 ? -14.206 -4.955 34.428 1.00 97.38 272 ASP A N 1
ATOM 2143 C CA . ASP A 1 272 ? -12.851 -4.457 34.234 1.00 97.38 272 ASP A CA 1
ATOM 2144 C C . ASP A 1 272 ? -11.914 -5.512 33.642 1.00 97.38 272 ASP A C 1
ATOM 2146 O O . ASP A 1 272 ? -11.924 -6.693 34.002 1.00 97.38 272 ASP A O 1
ATOM 2150 N N . ASN A 1 273 ? -11.099 -5.073 32.689 1.00 96.19 273 ASN A N 1
ATOM 2151 C CA . ASN A 1 273 ? -10.246 -5.926 31.874 1.00 96.19 273 ASN A CA 1
ATOM 2152 C C . ASN A 1 273 ? -9.000 -5.158 31.400 1.00 96.19 273 ASN A C 1
ATOM 2154 O O . ASN A 1 273 ? -8.728 -4.059 31.877 1.00 96.19 273 ASN A O 1
ATOM 2158 N N . LEU A 1 274 ? -8.218 -5.742 30.486 1.00 95.38 274 LEU A N 1
ATOM 2159 C CA . LEU A 1 274 ? -6.995 -5.108 29.978 1.00 95.38 274 LEU A CA 1
ATOM 2160 C C . LEU A 1 274 ? -7.258 -3.723 29.369 1.00 95.38 274 LEU A C 1
ATOM 2162 O O . LEU A 1 274 ? -6.511 -2.788 29.651 1.00 95.38 274 LEU A O 1
ATOM 2166 N N . GLU A 1 275 ? -8.323 -3.592 28.577 1.00 94.56 275 GLU A N 1
ATOM 2167 C CA . GLU A 1 275 ? -8.655 -2.358 27.859 1.00 94.56 275 GLU A CA 1
ATOM 2168 C C . GLU A 1 275 ? -9.094 -1.240 28.812 1.00 94.56 275 GLU A C 1
ATOM 2170 O O . GLU A 1 275 ? -8.949 -0.062 28.494 1.00 94.56 275 GLU A O 1
ATOM 2175 N N . THR A 1 276 ? -9.627 -1.585 29.989 1.00 96.44 276 THR A N 1
ATOM 2176 C CA . THR A 1 276 ? -10.033 -0.593 30.993 1.00 96.44 276 THR A CA 1
ATOM 2177 C C . THR A 1 276 ? -8.884 -0.273 31.940 1.00 96.44 276 THR A C 1
ATOM 2179 O O . THR A 1 276 ? -8.499 0.883 32.068 1.00 96.44 276 THR A O 1
ATOM 2182 N N . LEU A 1 277 ? -8.279 -1.278 32.572 1.00 96.81 277 LEU A N 1
ATOM 2183 C CA . LEU A 1 277 ? -7.297 -1.062 33.634 1.00 96.81 277 LEU A CA 1
ATOM 2184 C C . LEU A 1 277 ? -5.918 -0.657 33.108 1.00 96.81 277 LEU A C 1
ATOM 2186 O O . LEU A 1 277 ? -5.289 0.220 33.690 1.00 96.81 277 LEU A O 1
ATOM 2190 N N . GLU A 1 278 ? -5.433 -1.287 32.035 1.00 95.25 278 GLU A N 1
ATOM 2191 C CA . GLU A 1 278 ? -4.096 -0.995 31.508 1.00 95.25 278 GLU A CA 1
ATOM 2192 C C . GLU A 1 278 ? -4.141 0.095 30.445 1.00 95.25 278 GLU A C 1
ATOM 2194 O O . GLU A 1 278 ? -3.504 1.127 30.643 1.00 95.25 278 GLU A O 1
ATOM 2199 N N . GLU A 1 279 ? -4.915 -0.088 29.367 1.00 92.25 279 GLU A N 1
ATOM 2200 C CA . GLU A 1 279 ? -4.908 0.873 28.254 1.00 92.25 279 GLU A CA 1
ATOM 2201 C C . GLU A 1 279 ? -5.412 2.247 28.716 1.00 92.25 279 GLU A C 1
ATOM 2203 O O . GLU A 1 279 ? -4.726 3.253 28.529 1.00 92.25 279 GLU A O 1
ATOM 2208 N N . VAL A 1 280 ? -6.581 2.298 29.362 1.00 94.81 280 VAL A N 1
ATOM 2209 C CA . VAL A 1 280 ? -7.154 3.559 29.858 1.00 94.81 280 VAL A CA 1
ATOM 2210 C C . VAL A 1 280 ? -6.566 3.941 31.207 1.00 94.81 280 VAL A C 1
ATOM 2212 O O . VAL A 1 280 ? -6.064 5.051 31.355 1.00 94.81 280 VAL A O 1
ATOM 2215 N N . GLY A 1 281 ? -6.638 3.043 32.189 1.00 94.00 281 GLY A N 1
ATOM 2216 C CA . GLY A 1 281 ? -6.287 3.348 33.573 1.00 94.00 281 GLY A CA 1
ATOM 2217 C C . GLY A 1 281 ? -4.829 3.746 33.767 1.00 94.00 281 GLY A C 1
ATOM 2218 O O . GLY A 1 281 ? -4.574 4.651 34.546 1.00 94.00 281 GLY A O 1
ATOM 2219 N N . ILE A 1 282 ? -3.896 3.115 33.048 1.00 94.06 282 ILE A N 1
ATOM 2220 C CA . ILE A 1 282 ? -2.457 3.394 33.164 1.00 94.06 282 ILE A CA 1
ATOM 2221 C C . ILE A 1 282 ? -1.964 4.170 31.938 1.00 94.06 282 ILE A C 1
ATOM 2223 O O . ILE A 1 282 ? -1.345 5.222 32.073 1.00 94.06 282 ILE A O 1
ATOM 2227 N N . GLY A 1 283 ? -2.244 3.676 30.730 1.00 93.25 283 GLY A N 1
ATOM 2228 C CA . GLY A 1 283 ? -1.707 4.244 29.493 1.00 93.25 283 GLY A CA 1
ATOM 2229 C C . GLY A 1 283 ? -2.197 5.666 29.217 1.00 93.25 283 GLY A C 1
ATOM 2230 O O . GLY A 1 283 ? -1.392 6.566 28.976 1.00 93.25 283 GLY A O 1
ATOM 2231 N N . LEU A 1 284 ? -3.511 5.898 29.269 1.00 95.56 284 LEU A N 1
ATOM 2232 C CA . LEU A 1 284 ? -4.067 7.235 29.031 1.00 95.56 284 LEU A CA 1
ATOM 2233 C C . LEU A 1 284 ? -3.809 8.208 30.189 1.00 95.56 284 LEU A C 1
ATOM 2235 O O . LEU A 1 284 ? -3.696 9.410 29.935 1.00 95.56 284 LEU A O 1
ATOM 2239 N N . GLU A 1 285 ? -3.663 7.710 31.421 1.00 96.50 285 GLU A N 1
ATOM 2240 C CA . GLU A 1 285 ? -3.186 8.507 32.557 1.00 96.50 285 GLU A CA 1
ATOM 2241 C C . GLU A 1 285 ? -1.790 9.073 32.276 1.00 96.50 285 GLU A C 1
ATOM 2243 O O . GLU A 1 285 ? -1.605 10.292 32.315 1.00 96.50 285 GLU A O 1
ATOM 2248 N N . GLU A 1 286 ? -0.829 8.210 31.925 1.00 95.56 286 GLU A N 1
ATOM 2249 C CA . GLU A 1 286 ? 0.541 8.616 31.591 1.00 95.56 286 GLU A CA 1
ATOM 2250 C C . GLU A 1 286 ? 0.543 9.689 30.488 1.00 95.56 286 GLU A C 1
ATOM 2252 O O . GLU A 1 286 ? 1.154 10.748 30.648 1.00 95.56 286 GLU A O 1
ATOM 2257 N N . ILE A 1 287 ? -0.221 9.478 29.409 1.00 93.25 287 ILE A N 1
ATOM 2258 C CA . ILE A 1 287 ? -0.314 10.426 28.287 1.00 93.25 287 ILE A CA 1
ATOM 2259 C C . ILE A 1 287 ? -0.898 11.773 28.725 1.00 93.25 287 ILE A C 1
ATOM 2261 O O . ILE A 1 287 ? -0.385 12.824 28.326 1.00 93.25 287 ILE A O 1
ATOM 2265 N N . PHE A 1 288 ? -1.967 11.775 29.523 1.00 97.06 288 PHE A N 1
ATOM 2266 C CA . PHE A 1 288 ? -2.606 13.013 29.969 1.00 97.06 288 PHE A CA 1
ATOM 2267 C C . PHE A 1 288 ? -1.677 13.838 30.872 1.00 97.06 288 PHE A C 1
ATOM 2269 O O . PHE A 1 288 ? -1.547 15.053 30.681 1.00 97.06 288 PHE A O 1
ATOM 2276 N N . LEU A 1 289 ? -0.980 13.179 31.804 1.00 96.12 289 LEU A N 1
ATOM 2277 C CA . LEU A 1 289 ? -0.017 13.817 32.704 1.00 96.12 289 LEU A CA 1
ATOM 2278 C C . LEU A 1 289 ? 1.203 14.367 31.944 1.00 96.12 289 LEU A C 1
ATOM 2280 O O . LEU A 1 289 ? 1.633 15.494 32.198 1.00 96.12 289 LEU A O 1
ATOM 2284 N N . GLU A 1 290 ? 1.726 13.632 30.957 1.00 96.06 290 GLU A N 1
ATOM 2285 C CA . GLU A 1 290 ? 2.848 14.084 30.117 1.00 96.06 290 GLU A CA 1
ATOM 2286 C C . GLU A 1 290 ? 2.536 15.362 29.319 1.00 96.06 290 GLU A C 1
ATOM 2288 O O . GLU A 1 290 ? 3.435 16.169 29.063 1.00 96.06 290 GLU A O 1
ATOM 2293 N N . HIS A 1 291 ? 1.271 15.578 28.948 1.00 96.56 291 HIS A N 1
ATOM 2294 C CA . HIS A 1 291 ? 0.838 16.725 28.138 1.00 96.56 291 HIS A CA 1
ATOM 2295 C C . HIS A 1 291 ? 0.322 17.914 28.967 1.00 96.56 291 HIS A C 1
ATOM 2297 O O . HIS A 1 291 ? -0.182 18.889 28.405 1.00 96.56 291 HIS A O 1
ATOM 2303 N N . GLY A 1 292 ? 0.498 17.878 30.293 1.00 94.19 292 GLY A N 1
ATOM 2304 C CA . GLY A 1 292 ? 0.228 19.005 31.191 1.00 94.19 292 GLY A CA 1
ATOM 2305 C C . GLY A 1 292 ? -1.034 18.883 32.047 1.00 94.19 292 GLY A C 1
ATOM 2306 O O . GLY A 1 292 ? -1.352 19.843 32.761 1.00 94.19 292 GLY A O 1
ATOM 2307 N N . GLY A 1 293 ? -1.722 17.738 32.000 1.00 96.19 293 GLY A N 1
ATOM 2308 C CA . GLY A 1 293 ? -2.723 17.353 32.994 1.00 96.19 293 GLY A CA 1
ATOM 2309 C C . GLY A 1 293 ? -2.099 17.123 34.377 1.00 96.19 293 GLY A C 1
ATOM 2310 O O . GLY A 1 293 ? -0.889 16.952 34.501 1.00 96.19 293 GLY A O 1
ATOM 2311 N N . GLU A 1 294 ? -2.913 17.146 35.433 1.00 96.75 294 GLU A N 1
ATOM 2312 C CA . GLU A 1 294 ? -2.451 16.981 36.826 1.00 96.75 294 GLU A CA 1
ATOM 2313 C C . GLU A 1 294 ? -3.116 15.804 37.546 1.00 96.75 294 GLU A C 1
ATOM 2315 O O . GLU A 1 294 ? -2.505 15.213 38.433 1.00 96.75 294 GLU A O 1
ATOM 2320 N N . SER A 1 295 ? -4.347 15.449 37.174 1.00 96.56 295 SER A N 1
ATOM 2321 C CA . SER A 1 295 ? -5.081 14.326 37.752 1.00 96.56 295 SER A CA 1
ATOM 2322 C C . SER A 1 295 ? -5.905 13.611 36.685 1.00 96.56 295 SER A C 1
ATOM 2324 O O . SER A 1 295 ? -6.658 14.234 35.934 1.00 96.56 295 SER A O 1
ATOM 2326 N N . PHE A 1 296 ? -5.745 12.294 36.626 1.00 97.81 296 PHE A N 1
ATOM 2327 C CA . PHE A 1 296 ? -6.528 11.390 35.799 1.00 97.81 296 PHE A CA 1
ATOM 2328 C C . PHE A 1 296 ? -7.139 10.326 36.702 1.00 97.81 296 PHE A C 1
ATOM 2330 O O . PHE A 1 296 ? -6.522 9.904 37.681 1.00 97.81 296 PHE A O 1
ATOM 2337 N N . ARG A 1 297 ? -8.355 9.885 36.387 1.00 96.06 297 ARG A N 1
ATOM 2338 C CA . ARG A 1 297 ? -9.016 8.851 37.174 1.00 96.06 297 ARG A CA 1
ATOM 2339 C C . ARG A 1 297 ? -9.899 7.963 36.315 1.00 96.06 297 ARG A C 1
ATOM 2341 O O . ARG A 1 297 ? -10.790 8.451 35.624 1.00 96.06 297 ARG A O 1
ATOM 2348 N N . LEU A 1 298 ? -9.688 6.655 36.410 1.00 97.62 298 LEU A N 1
ATOM 2349 C CA . LEU A 1 298 ? -10.594 5.661 35.845 1.00 97.62 298 LEU A CA 1
ATOM 2350 C C . LEU A 1 298 ? -11.727 5.371 36.839 1.00 97.62 298 LEU A C 1
ATOM 2352 O O . LEU A 1 298 ? -11.475 4.979 37.978 1.00 97.62 298 LEU A O 1
ATOM 2356 N N . ILE A 1 299 ? -12.969 5.548 36.399 1.00 97.62 299 ILE A N 1
ATOM 2357 C CA . ILE A 1 299 ? -14.165 5.076 37.099 1.00 97.62 299 ILE A CA 1
ATOM 2358 C C . ILE A 1 299 ? -14.353 3.597 36.728 1.00 97.62 299 ILE A C 1
ATOM 2360 O O . ILE A 1 299 ? -14.424 3.299 35.528 1.00 97.62 299 ILE A O 1
ATOM 2364 N N . PRO A 1 300 ? -14.424 2.679 37.710 1.00 96.56 300 PRO A N 1
ATOM 2365 C CA . PRO A 1 300 ? -14.480 1.246 37.444 1.00 96.56 300 PRO A CA 1
ATOM 2366 C C . PRO A 1 300 ? -15.757 0.846 36.700 1.00 96.56 300 PRO A C 1
ATOM 2368 O O . PRO A 1 300 ? -16.773 1.548 36.728 1.00 96.56 300 PRO A O 1
ATOM 2371 N N . CYS A 1 301 ? -15.709 -0.313 36.046 1.00 97.50 301 CYS A N 1
ATOM 2372 C CA . CYS A 1 301 ? -16.907 -0.927 35.479 1.00 97.50 301 CYS A CA 1
ATOM 2373 C C . CYS A 1 301 ? -17.870 -1.392 36.589 1.00 97.50 301 CYS A C 1
ATOM 2375 O O . CYS A 1 301 ? -17.525 -1.421 37.771 1.00 97.50 301 CYS A O 1
ATOM 2377 N N . LEU A 1 302 ? -19.076 -1.827 36.203 1.00 97.69 302 LEU A N 1
ATOM 2378 C CA . LEU A 1 302 ? -20.074 -2.360 37.143 1.00 97.69 302 LEU A CA 1
ATOM 2379 C C . LEU A 1 302 ? -19.569 -3.584 37.926 1.00 97.69 302 LEU A C 1
ATOM 2381 O O . LEU A 1 302 ? -19.980 -3.792 39.064 1.00 97.69 302 LEU A O 1
ATOM 2385 N N . ASN A 1 303 ? -18.672 -4.373 37.327 1.00 97.69 303 ASN A N 1
ATOM 2386 C CA . ASN A 1 303 ? -18.060 -5.561 37.912 1.00 97.69 303 ASN A CA 1
ATOM 2387 C C . ASN A 1 303 ? -19.122 -6.483 38.536 1.00 97.69 303 ASN A C 1
ATOM 2389 O O . ASN A 1 303 ? -19.998 -6.982 37.831 1.00 97.69 303 ASN A O 1
ATOM 2393 N N . ASP A 1 304 ? -19.047 -6.707 39.843 1.00 96.75 304 ASP A N 1
ATOM 2394 C CA . ASP A 1 304 ? -19.961 -7.530 40.625 1.00 96.75 304 ASP A CA 1
ATOM 2395 C C . ASP A 1 304 ? -20.772 -6.704 41.643 1.00 96.75 304 ASP A C 1
ATOM 2397 O O . ASP A 1 304 ? -21.146 -7.227 42.695 1.00 96.75 304 ASP A O 1
ATOM 2401 N N . ASP A 1 305 ? -21.040 -5.425 41.351 1.00 97.62 305 ASP A N 1
ATOM 2402 C CA . ASP A 1 305 ? -21.858 -4.533 42.186 1.00 97.62 305 ASP A CA 1
ATOM 2403 C C . ASP A 1 305 ? -23.235 -5.146 42.505 1.00 97.62 305 ASP A C 1
ATOM 2405 O O . ASP A 1 305 ? -23.960 -5.598 41.618 1.00 97.62 305 ASP A O 1
ATOM 2409 N N . ASP A 1 306 ? -23.617 -5.151 43.785 1.00 97.12 306 ASP A N 1
ATOM 2410 C CA . ASP A 1 306 ? -24.804 -5.879 44.257 1.00 97.12 306 ASP A CA 1
ATOM 2411 C C . ASP A 1 306 ? -26.111 -5.335 43.656 1.00 97.12 306 ASP A C 1
ATOM 2413 O O . ASP A 1 306 ? -27.045 -6.095 43.369 1.00 97.12 306 ASP A O 1
ATOM 2417 N N . GLN A 1 307 ? -26.183 -4.019 43.438 1.00 96.25 307 GLN A N 1
ATOM 2418 C CA . GLN A 1 307 ? -27.356 -3.368 42.865 1.00 96.25 307 GLN A CA 1
ATOM 2419 C C . GLN A 1 307 ? -27.456 -3.633 41.358 1.00 96.25 307 GLN A C 1
ATOM 2421 O O . GLN A 1 307 ? -28.563 -3.826 40.845 1.00 96.25 307 GLN A O 1
ATOM 2426 N N . TRP A 1 308 ? -26.320 -3.697 40.664 1.00 96.56 308 TRP A N 1
ATOM 2427 C CA . TRP A 1 308 ? -26.222 -4.134 39.278 1.00 96.56 308 TRP A CA 1
ATOM 2428 C C . TRP A 1 308 ? -26.641 -5.593 39.120 1.00 96.56 308 TRP A C 1
ATOM 2430 O O . TRP A 1 308 ? -27.507 -5.864 38.295 1.00 96.56 308 TRP A O 1
ATOM 2440 N N . VAL A 1 309 ? -26.113 -6.517 39.932 1.00 96.94 309 VAL A N 1
ATOM 2441 C CA . VAL A 1 309 ? -26.498 -7.943 39.895 1.00 96.94 309 VAL A CA 1
ATOM 2442 C C . VAL A 1 309 ? -28.015 -8.084 40.046 1.00 96.94 309 VAL A C 1
ATOM 2444 O O . VAL A 1 309 ? -28.651 -8.764 39.241 1.00 96.94 309 VAL A O 1
ATOM 2447 N N . LYS A 1 310 ? -28.602 -7.358 41.010 1.00 95.56 310 LYS A N 1
ATOM 2448 C CA . LYS A 1 310 ? -30.052 -7.348 41.248 1.00 95.56 310 LYS A CA 1
ATOM 2449 C C . LYS A 1 310 ? -30.848 -6.883 40.038 1.00 95.56 310 LYS A C 1
ATOM 2451 O O . LYS A 1 310 ? -31.724 -7.597 39.553 1.00 95.56 310 LYS A O 1
ATOM 2456 N N . ASN A 1 311 ? -30.527 -5.698 39.533 1.00 94.88 311 ASN A N 1
ATOM 2457 C CA . ASN A 1 311 ? -31.264 -5.104 38.422 1.00 94.88 311 ASN A CA 1
ATOM 2458 C C . ASN A 1 311 ? -31.049 -5.888 37.116 1.00 94.88 311 ASN A C 1
ATOM 2460 O O . ASN A 1 311 ? -31.961 -6.002 36.298 1.00 94.88 311 ASN A O 1
ATOM 2464 N N . PHE A 1 312 ? -29.856 -6.448 36.899 1.00 95.56 312 PHE A N 1
ATOM 2465 C CA . PHE A 1 312 ? -29.568 -7.319 35.760 1.00 95.56 312 PHE A CA 1
ATOM 2466 C C . PHE A 1 312 ? -30.411 -8.591 35.815 1.00 95.56 312 PHE A C 1
ATOM 2468 O O . PHE A 1 312 ? -30.990 -8.968 34.799 1.00 95.56 312 PHE A O 1
ATOM 2475 N N . GLY A 1 313 ? -30.527 -9.222 36.986 1.00 93.00 313 GLY A N 1
ATOM 2476 C CA . GLY A 1 313 ? -31.407 -10.368 37.194 1.00 93.00 313 GLY A CA 1
ATOM 2477 C C . GLY A 1 313 ? -32.851 -10.061 36.804 1.00 93.00 313 GLY A C 1
ATOM 2478 O O . GLY A 1 313 ? -33.408 -10.685 35.899 1.00 93.00 313 GLY A O 1
ATOM 2479 N N . GLU A 1 314 ? -33.434 -9.053 37.451 1.00 89.94 314 GLU A N 1
ATOM 2480 C CA . GLU A 1 314 ? -34.851 -8.693 37.317 1.00 89.94 314 GLU A CA 1
ATOM 2481 C C . GLU A 1 314 ? -35.250 -8.247 35.893 1.00 89.94 314 GLU A C 1
ATOM 2483 O O . GLU A 1 314 ? -36.362 -8.548 35.444 1.00 89.94 314 GLU A O 1
ATOM 2488 N N . GLU A 1 315 ? -34.365 -7.555 35.164 1.00 87.88 315 GLU A N 1
ATOM 2489 C CA . GLU A 1 315 ? -34.701 -6.947 33.865 1.00 87.88 315 GLU A CA 1
ATOM 2490 C C . GLU A 1 315 ? -34.096 -7.645 32.643 1.00 87.88 315 GLU A C 1
ATOM 2492 O O . GLU A 1 315 ? -34.745 -7.689 31.600 1.00 87.88 315 GLU A O 1
ATOM 2497 N N . ILE A 1 316 ? -32.878 -8.185 32.739 1.00 87.88 316 ILE A N 1
ATOM 2498 C CA . ILE A 1 316 ? -32.120 -8.675 31.573 1.00 87.88 316 ILE A CA 1
ATOM 2499 C C . ILE A 1 316 ? -32.022 -10.201 31.591 1.00 87.88 316 ILE A C 1
ATOM 2501 O O . ILE A 1 316 ? -32.310 -10.858 30.592 1.00 87.88 316 ILE A O 1
ATOM 2505 N N . ALA A 1 317 ? -31.633 -10.786 32.724 1.00 86.38 317 ALA A N 1
ATOM 2506 C CA . ALA A 1 317 ? -31.367 -12.216 32.813 1.00 86.38 317 ALA A CA 1
ATOM 2507 C C . ALA A 1 317 ? -32.647 -13.052 32.754 1.00 86.38 317 ALA A C 1
ATOM 2509 O O . ALA A 1 317 ? -32.655 -14.102 32.107 1.00 86.38 317 ALA A O 1
ATOM 2510 N N . PHE A 1 318 ? -33.728 -12.610 33.410 1.00 85.38 318 PHE A N 1
ATOM 2511 C CA . PHE A 1 318 ? -34.944 -13.421 33.572 1.00 85.38 318 PHE A CA 1
ATOM 2512 C C . PHE A 1 318 ? -36.100 -13.036 32.650 1.00 85.38 318 PHE A C 1
ATOM 2514 O O . PHE A 1 318 ? -36.994 -13.862 32.451 1.00 85.38 318 PHE A O 1
ATOM 2521 N N . GLN A 1 319 ? -36.052 -11.883 31.984 1.00 82.94 319 GLN A N 1
ATOM 2522 C CA . GLN A 1 319 ? -37.059 -11.516 30.986 1.00 82.94 319 GLN A CA 1
ATOM 2523 C C . GLN A 1 319 ? -36.751 -12.107 29.607 1.00 82.94 319 GLN A C 1
ATOM 2525 O O . GLN A 1 319 ? -35.601 -12.345 29.248 1.00 82.94 319 GLN A O 1
ATOM 2530 N N . GLU A 1 320 ? -37.798 -12.364 28.821 1.00 83.12 320 GLU A N 1
ATOM 2531 C CA . GLU A 1 320 ? -37.627 -12.698 27.403 1.00 83.12 320 GLU A CA 1
ATOM 2532 C C . GLU A 1 320 ? -36.941 -11.524 26.676 1.00 83.12 320 GLU A C 1
ATOM 2534 O O . GLU A 1 320 ? -37.292 -10.376 26.957 1.00 83.12 320 GLU A O 1
ATOM 2539 N N . PRO A 1 321 ? -36.028 -11.769 25.712 1.00 83.06 321 PRO A N 1
ATOM 2540 C CA . PRO A 1 321 ? -35.259 -10.703 25.062 1.00 83.06 321 PRO A CA 1
ATOM 2541 C C . PRO A 1 321 ? -36.110 -9.569 24.468 1.00 83.06 321 PRO A C 1
ATOM 2543 O O . PRO A 1 321 ? -35.739 -8.403 24.550 1.00 83.06 321 PRO A O 1
ATOM 2546 N N . GLU A 1 322 ? -37.279 -9.895 23.909 1.00 83.62 322 GLU A N 1
ATOM 2547 C CA . GLU A 1 322 ? -38.211 -8.923 23.314 1.00 83.62 322 GLU A CA 1
ATOM 2548 C C . GLU A 1 322 ? -38.930 -8.043 24.353 1.00 83.62 322 GLU A C 1
ATOM 2550 O O . GLU A 1 322 ? -39.499 -7.012 24.000 1.00 83.62 322 GLU A O 1
ATOM 2555 N N . LYS A 1 323 ? -38.932 -8.454 25.628 1.00 86.25 323 LYS A N 1
ATOM 2556 C CA . LYS A 1 323 ? -39.602 -7.762 26.739 1.00 86.25 323 LYS A CA 1
ATOM 2557 C C . LYS A 1 323 ? -38.655 -6.909 27.577 1.00 86.25 323 LYS A C 1
ATOM 2559 O O . LYS A 1 323 ? -39.153 -6.157 28.410 1.00 86.25 323 LYS A O 1
ATOM 2564 N N . ILE A 1 324 ? -37.339 -7.000 27.348 1.00 86.38 324 ILE A N 1
ATOM 2565 C CA . ILE A 1 324 ? -36.346 -6.172 28.041 1.00 86.38 324 ILE A CA 1
ATOM 2566 C C . ILE A 1 324 ? -36.731 -4.697 27.830 1.00 86.38 324 ILE A C 1
ATOM 2568 O O . ILE A 1 324 ? -36.782 -4.248 26.678 1.00 86.38 324 ILE A O 1
ATOM 2572 N N . PRO A 1 325 ? -37.030 -3.938 28.902 1.00 86.56 325 PRO A N 1
ATOM 2573 C CA . PRO A 1 325 ? -37.400 -2.536 28.778 1.00 86.56 325 PRO A CA 1
ATOM 2574 C C . PRO A 1 325 ? -36.275 -1.741 28.112 1.00 86.56 325 PRO A C 1
ATOM 2576 O O . PRO A 1 325 ? -35.099 -1.989 28.373 1.00 86.56 325 PRO A O 1
ATOM 2579 N N . ARG A 1 326 ? -36.629 -0.765 27.272 1.00 88.94 326 ARG A N 1
ATOM 2580 C CA . ARG A 1 326 ? -35.669 0.113 26.589 1.00 88.94 326 ARG A CA 1
ATOM 2581 C C . ARG A 1 326 ? -36.013 1.571 26.862 1.00 88.94 326 ARG A C 1
ATOM 2583 O O . ARG A 1 326 ? -37.180 1.955 26.789 1.00 88.94 326 ARG A O 1
ATOM 2590 N N . LEU A 1 327 ? -35.006 2.364 27.209 1.00 86.06 327 LEU A N 1
ATOM 2591 C CA . LEU A 1 327 ? -35.124 3.814 27.319 1.00 86.06 327 LEU A CA 1
ATOM 2592 C C . LEU A 1 327 ? -35.047 4.442 25.924 1.00 86.06 327 LEU A C 1
ATOM 2594 O O . LEU A 1 327 ? -34.266 4.001 25.088 1.00 86.06 327 LEU A O 1
ATOM 2598 N N . GLU A 1 328 ? -35.828 5.495 25.696 1.00 77.44 328 GLU A N 1
ATOM 2599 C CA . GLU A 1 328 ? -35.709 6.343 24.508 1.00 77.44 328 GLU A CA 1
ATOM 2600 C C . GLU A 1 328 ? -34.945 7.622 24.869 1.00 77.44 328 GLU A C 1
ATOM 2602 O O . GLU A 1 328 ? -35.207 8.241 25.901 1.00 77.44 328 GLU A O 1
ATOM 2607 N N . HIS A 1 329 ? -34.019 8.049 24.012 1.00 65.75 329 HIS A N 1
ATOM 2608 C CA . HIS A 1 329 ? -33.330 9.336 24.162 1.00 65.75 329 HIS A CA 1
ATOM 2609 C C . HIS A 1 329 ? -34.025 10.473 23.385 1.00 65.75 329 HIS A C 1
ATOM 2611 O O . HIS A 1 329 ? -34.694 10.242 22.373 1.00 65.75 329 HIS A O 1
ATOM 2617 N N . SER A 1 330 ? -33.813 11.721 23.814 1.00 54.59 330 SER A N 1
ATOM 2618 C CA . SER A 1 330 ? -34.156 12.917 23.025 1.00 54.59 330 SER A CA 1
ATOM 2619 C C . SER A 1 330 ? -33.039 13.266 22.020 1.00 54.59 330 SER A C 1
ATOM 2621 O O . SER A 1 330 ? -31.876 12.970 22.290 1.00 54.59 330 SER A O 1
ATOM 2623 N N . PRO A 1 331 ? -33.333 13.924 20.878 1.00 49.81 331 PRO A N 1
ATOM 2624 C CA . PRO A 1 331 ? -32.298 14.304 19.913 1.00 49.81 331 PRO A CA 1
ATOM 2625 C C . PRO A 1 331 ? -31.307 15.321 20.517 1.00 49.81 331 PRO A C 1
ATOM 2627 O O . PRO A 1 331 ? -31.735 16.379 20.975 1.00 49.81 331 PRO A O 1
ATOM 2630 N N . CYS A 1 332 ? -30.000 15.028 20.485 1.00 43.38 332 CYS A N 1
ATOM 2631 C CA . CYS A 1 332 ? -28.926 15.855 21.068 1.00 43.38 332 CYS A CA 1
ATOM 2632 C C . CYS A 1 332 ? -27.684 15.969 20.138 1.00 43.38 332 CYS A C 1
ATOM 2634 O O . CYS A 1 332 ? -27.669 15.401 19.044 1.00 43.38 332 CYS A O 1
ATOM 2636 N N . GLU A 1 333 ? -26.673 16.751 20.546 1.00 52.78 333 GLU A N 1
ATOM 2637 C CA . GLU A 1 333 ? -25.527 17.262 19.759 1.00 52.78 333 GLU A CA 1
ATOM 2638 C C . GLU A 1 333 ? -24.271 16.360 19.708 1.00 52.78 333 GLU A C 1
ATOM 2640 O O . GLU A 1 333 ? -23.210 16.812 19.277 1.00 52.78 333 GLU A O 1
ATOM 2645 N N . PHE A 1 334 ? -24.334 15.093 20.130 1.00 58.78 334 PHE A N 1
ATOM 2646 C CA . PHE A 1 334 ? -23.184 14.193 19.959 1.00 58.78 334 PHE A CA 1
ATOM 2647 C C . PHE A 1 334 ? -22.921 13.890 18.472 1.00 58.78 334 PHE A C 1
ATOM 2649 O O . PHE A 1 334 ? -23.837 14.027 17.652 1.00 58.78 334 PHE A O 1
ATOM 2656 N N . PRO A 1 335 ? -21.691 13.461 18.107 1.00 55.56 335 PRO A N 1
ATOM 2657 C CA . PRO A 1 335 ? -21.306 13.302 16.713 1.00 55.56 335 PRO A CA 1
ATOM 2658 C C . PRO A 1 335 ? -22.291 12.410 15.969 1.00 55.56 335 PRO A C 1
ATOM 2660 O O . PRO A 1 335 ? -22.478 11.243 16.321 1.00 55.56 335 PRO A O 1
ATOM 2663 N N . LYS A 1 336 ? -22.918 12.948 14.926 1.00 55.59 336 LYS A N 1
ATOM 2664 C CA . LYS A 1 336 ? -23.886 12.170 14.151 1.00 55.59 336 LYS A CA 1
ATOM 2665 C C . LYS A 1 336 ? -23.165 11.211 13.217 1.00 55.59 336 LYS A C 1
ATOM 2667 O O . LYS A 1 336 ? -22.027 11.447 12.803 1.00 55.59 336 LYS A O 1
ATOM 2672 N N . ALA A 1 337 ? -23.846 10.138 12.821 1.00 51.00 337 ALA A N 1
ATOM 2673 C CA . ALA A 1 337 ? -23.307 9.201 11.840 1.00 51.00 337 ALA A CA 1
ATOM 2674 C C . ALA A 1 337 ? -22.851 9.941 10.563 1.00 51.00 337 ALA A C 1
ATOM 2676 O O . ALA A 1 337 ? -21.777 9.648 10.032 1.00 51.00 337 ALA A O 1
ATOM 2677 N N . GLU A 1 338 ? -23.579 10.972 10.117 1.00 50.44 338 GLU A N 1
ATOM 2678 C CA . GLU A 1 338 ? -23.202 11.748 8.930 1.00 50.44 338 GLU A CA 1
ATOM 2679 C C . GLU A 1 338 ? -21.862 12.488 9.087 1.00 50.44 338 GLU A C 1
ATOM 2681 O O . GLU A 1 338 ? -21.116 12.608 8.112 1.00 50.44 338 GLU A O 1
ATOM 2686 N N . GLU A 1 339 ? -21.517 12.917 10.304 1.00 52.00 339 GLU A N 1
ATOM 2687 C CA . GLU A 1 339 ? -20.272 13.626 10.640 1.00 52.00 339 GLU A CA 1
ATOM 2688 C C . GLU A 1 339 ? -19.063 12.681 10.700 1.00 52.00 339 GLU A C 1
ATOM 2690 O O . GLU A 1 339 ? -17.946 13.081 10.378 1.00 52.00 339 GLU A O 1
ATOM 2695 N N . GLN A 1 340 ? -19.294 11.390 10.963 1.00 53.75 340 GLN A N 1
ATOM 2696 C CA . GLN A 1 340 ? -18.305 10.313 10.776 1.00 53.75 340 GLN A CA 1
ATOM 2697 C C . GLN A 1 340 ? -18.117 9.941 9.287 1.00 53.75 340 GLN A C 1
ATOM 2699 O O . GLN A 1 340 ? -17.452 8.958 8.937 1.00 53.75 340 GLN A O 1
ATOM 2704 N N . GLY A 1 341 ? -18.754 10.682 8.372 1.00 46.19 341 GLY A N 1
ATOM 2705 C CA . GLY A 1 341 ? -18.833 10.342 6.956 1.00 46.19 341 GLY A CA 1
ATOM 2706 C C . GLY A 1 341 ? -19.686 9.096 6.694 1.00 46.19 341 GLY A C 1
ATOM 2707 O O . GLY A 1 341 ? -19.395 8.355 5.748 1.00 46.19 341 GLY A O 1
ATOM 2708 N N . CYS A 1 342 ? -20.683 8.816 7.540 1.00 41.22 342 CYS A N 1
ATOM 2709 C CA . CYS A 1 342 ? -21.624 7.705 7.415 1.00 41.22 342 CYS A CA 1
ATOM 2710 C C . CYS A 1 342 ? -23.007 8.224 6.994 1.00 41.22 342 CYS A C 1
ATOM 2712 O O . CYS A 1 342 ? -23.833 8.601 7.812 1.00 41.22 342 CYS A O 1
ATOM 2714 N N . CYS A 1 343 ? -23.297 8.208 5.693 1.00 41.34 343 CYS A N 1
ATOM 2715 C CA . CYS A 1 343 ? -24.651 8.459 5.180 1.00 41.34 343 CYS A CA 1
ATOM 2716 C C . CYS A 1 343 ? -25.516 7.178 5.154 1.00 41.34 343 CYS A C 1
ATOM 2718 O O . CYS A 1 343 ? -26.461 7.109 4.376 1.00 41.34 343 CYS A O 1
ATOM 2720 N N . HIS A 1 344 ? -25.145 6.123 5.887 1.00 40.47 344 HIS A N 1
ATOM 2721 C CA . HIS A 1 344 ? -25.706 4.772 5.721 1.00 40.47 344 HIS A CA 1
ATOM 2722 C C . HIS A 1 344 ? -26.473 4.269 6.951 1.00 40.47 344 HIS A C 1
ATOM 2724 O O . HIS A 1 344 ? -26.440 3.085 7.258 1.00 40.47 344 HIS A O 1
ATOM 2730 N N . ALA A 1 345 ? -27.219 5.152 7.618 1.00 35.28 345 ALA A N 1
ATOM 2731 C CA . ALA A 1 345 ? -28.270 4.730 8.549 1.00 35.28 345 ALA A CA 1
ATOM 2732 C C . ALA A 1 345 ? -29.677 4.701 7.910 1.00 35.28 345 ALA A C 1
ATOM 2734 O O . ALA A 1 345 ? -30.610 4.186 8.513 1.00 35.28 345 ALA A O 1
ATOM 2735 N N . SER A 1 346 ? -29.866 5.182 6.672 1.00 35.72 346 SER A N 1
ATOM 2736 C CA . SER A 1 346 ? -31.132 4.976 5.955 1.00 35.72 346 SER A CA 1
ATOM 2737 C C . SER A 1 346 ? -30.928 4.791 4.452 1.00 35.72 346 SER A C 1
ATOM 2739 O O . SER A 1 346 ? -30.229 5.536 3.769 1.00 35.72 346 SER A O 1
ATOM 2741 N N . THR A 1 347 ? -31.573 3.768 3.913 1.00 32.97 347 THR A N 1
ATOM 2742 C CA . THR A 1 347 ? -31.558 3.330 2.511 1.00 32.97 347 THR A CA 1
ATOM 2743 C C . THR A 1 347 ? -32.272 4.290 1.537 1.00 32.97 347 THR A C 1
ATOM 2745 O O . THR A 1 347 ? -32.665 3.866 0.452 1.00 32.97 347 THR A O 1
ATOM 2748 N N . GLN A 1 348 ? -32.455 5.578 1.865 1.00 39.62 348 GLN A N 1
ATOM 2749 C CA . GLN A 1 348 ? -33.404 6.465 1.162 1.00 39.62 348 GLN A CA 1
ATOM 2750 C C . GLN A 1 348 ? -32.888 7.861 0.756 1.00 39.62 348 GLN A C 1
ATOM 2752 O O . GLN A 1 348 ? -33.690 8.757 0.508 1.00 39.62 348 GLN A O 1
ATOM 2757 N N . CYS A 1 349 ? -31.581 8.091 0.613 1.00 41.12 349 CYS A N 1
ATOM 2758 C CA . CYS A 1 349 ? -31.103 9.393 0.121 1.00 41.12 349 CYS A CA 1
ATOM 2759 C C . CYS A 1 349 ? -30.773 9.367 -1.387 1.00 41.12 349 CYS A C 1
ATOM 2761 O O . CYS A 1 349 ? -29.663 9.017 -1.794 1.00 41.12 349 CYS A O 1
ATOM 2763 N N . GLU A 1 350 ? -31.734 9.750 -2.240 1.00 38.03 350 GLU A N 1
ATOM 2764 C CA . GLU A 1 350 ? -31.535 9.868 -3.699 1.00 38.03 350 GLU A CA 1
ATOM 2765 C C . GLU A 1 350 ? -30.651 11.056 -4.111 1.00 38.03 350 GLU A C 1
ATOM 2767 O O . GLU A 1 350 ? -30.033 11.018 -5.175 1.00 38.03 350 GLU A O 1
ATOM 2772 N N . THR A 1 351 ? -30.534 12.076 -3.261 1.00 37.03 351 THR A N 1
ATOM 2773 C CA . THR A 1 351 ? -29.768 13.308 -3.512 1.00 37.03 351 THR A CA 1
ATOM 2774 C C . THR A 1 351 ? -28.333 13.255 -2.982 1.00 37.03 351 THR A C 1
ATOM 2776 O O . THR A 1 351 ? -27.623 14.260 -3.024 1.00 37.03 351 THR A O 1
ATOM 2779 N N . CYS A 1 352 ? -27.877 12.093 -2.501 1.00 42.66 352 CYS A N 1
ATOM 2780 C CA . CYS A 1 352 ? -26.554 11.947 -1.906 1.00 42.66 352 CYS A CA 1
ATOM 2781 C C . CYS A 1 352 ? -25.437 12.222 -2.938 1.00 42.66 352 CYS A C 1
ATOM 2783 O O . CYS A 1 352 ? -25.286 11.451 -3.894 1.00 42.66 352 CYS A O 1
ATOM 2785 N N . PRO A 1 353 ? -24.580 13.244 -2.725 1.00 37.53 353 PRO A N 1
ATOM 2786 C CA . PRO A 1 353 ? -23.476 13.565 -3.635 1.00 37.53 353 PRO A CA 1
ATOM 2787 C C . PRO A 1 353 ? -22.378 12.483 -3.665 1.00 37.53 353 PRO A C 1
ATOM 2789 O O . PRO A 1 353 ? -21.438 12.577 -4.455 1.00 37.53 353 PRO A O 1
ATOM 2792 N N . TYR A 1 354 ? -22.500 11.445 -2.827 1.00 39.34 354 TYR A N 1
ATOM 2793 C CA . TYR A 1 354 ? -21.572 10.320 -2.709 1.00 39.34 354 TYR A CA 1
ATOM 2794 C C . TYR A 1 354 ? -22.131 8.984 -3.223 1.00 39.34 354 TYR A C 1
ATOM 2796 O O . TYR A 1 354 ? -21.453 7.960 -3.118 1.00 39.34 354 TYR A O 1
ATOM 2804 N N . LYS A 1 355 ? -23.327 8.971 -3.831 1.00 36.31 355 LYS A N 1
ATOM 2805 C CA . LYS A 1 355 ? -23.878 7.781 -4.500 1.00 36.31 355 LYS A CA 1
ATOM 2806 C C . LYS A 1 355 ? -22.904 7.314 -5.596 1.00 36.31 355 LYS A C 1
ATOM 2808 O O . LYS A 1 355 ? -22.669 8.021 -6.572 1.00 36.31 355 LYS A O 1
ATOM 2813 N N . GLY A 1 356 ? -22.304 6.135 -5.413 1.00 40.25 356 GLY A N 1
ATOM 2814 C CA . GLY A 1 356 ? -21.325 5.556 -6.346 1.00 40.25 356 GLY A CA 1
ATOM 2815 C C . GLY A 1 356 ? -19.869 6.010 -6.161 1.00 40.25 356 GLY A C 1
ATOM 2816 O O . GLY A 1 356 ? -19.036 5.722 -7.021 1.00 40.25 356 GLY A O 1
ATOM 2817 N N . LEU A 1 357 ? -19.534 6.700 -5.065 1.00 36.44 357 LEU A N 1
ATOM 2818 C CA . LEU A 1 357 ? -18.158 7.073 -4.740 1.00 36.44 357 LEU A CA 1
ATOM 2819 C C . LEU A 1 357 ? -17.620 6.201 -3.597 1.00 36.44 357 LEU A C 1
ATOM 2821 O O . LEU A 1 357 ? -17.940 6.427 -2.434 1.00 36.44 357 LEU A O 1
ATOM 2825 N N . ASP A 1 358 ? -16.738 5.255 -3.936 1.00 39.78 358 ASP A N 1
ATOM 2826 C CA . ASP A 1 358 ? -15.881 4.473 -3.025 1.00 39.78 358 ASP A CA 1
ATOM 2827 C C . ASP A 1 358 ? -14.875 5.380 -2.267 1.00 39.78 358 ASP A C 1
ATOM 2829 O O . ASP A 1 358 ? -13.661 5.160 -2.304 1.00 39.78 358 ASP A O 1
ATOM 2833 N N . LYS A 1 359 ? -15.312 6.474 -1.631 1.00 40.03 359 LYS A N 1
ATOM 2834 C CA . LYS A 1 359 ? -14.402 7.425 -0.980 1.00 40.03 359 LYS A CA 1
ATOM 2835 C C . LYS A 1 359 ? -14.047 6.957 0.434 1.00 40.03 359 LYS A C 1
ATOM 2837 O O . LYS A 1 359 ? -14.734 7.205 1.427 1.00 40.03 359 LYS A O 1
ATOM 2842 N N . TYR A 1 360 ? -12.929 6.239 0.474 1.00 48.03 360 TYR A N 1
ATOM 2843 C CA . TYR A 1 360 ? -12.045 6.104 1.630 1.00 48.03 360 TYR A CA 1
ATOM 2844 C C . TYR A 1 360 ? -11.535 7.494 2.048 1.00 48.03 360 TYR A C 1
ATOM 2846 O O . TYR A 1 360 ? -11.483 8.386 1.197 1.00 48.03 360 TYR A O 1
ATOM 2854 N N . PRO A 1 361 ? -11.170 7.716 3.323 1.00 43.50 361 PRO A N 1
ATOM 2855 C CA . PRO A 1 361 ? -10.678 9.018 3.750 1.00 43.50 361 PRO A CA 1
ATOM 2856 C C . PRO A 1 361 ? -9.444 9.442 2.962 1.00 43.50 361 PRO A C 1
ATOM 2858 O O . PRO A 1 361 ? -8.642 8.625 2.496 1.00 43.50 361 PRO A O 1
ATOM 2861 N N . ASP A 1 362 ? -9.305 10.754 2.812 1.00 45.56 362 ASP A N 1
ATOM 2862 C CA . ASP A 1 362 ? -8.285 11.361 1.973 1.00 45.56 362 ASP A CA 1
ATOM 2863 C C . ASP A 1 362 ? -6.873 10.909 2.366 1.00 45.56 362 ASP A C 1
ATOM 2865 O O . ASP A 1 362 ? -6.330 11.323 3.390 1.00 45.56 362 ASP A O 1
ATOM 2869 N N . GLY A 1 363 ? -6.232 10.134 1.484 1.00 55.41 363 GLY A N 1
ATOM 2870 C CA . GLY A 1 363 ? -4.889 9.570 1.687 1.00 55.41 363 GLY A CA 1
ATOM 2871 C C . GLY A 1 363 ? -4.850 8.043 1.632 1.00 55.41 363 GLY A C 1
ATOM 2872 O O . GLY A 1 363 ? -3.771 7.455 1.498 1.00 55.41 363 GLY A O 1
ATOM 2873 N N . GLU A 1 364 ? -6.015 7.399 1.646 1.00 58.84 364 GLU A N 1
ATOM 2874 C CA . GLU A 1 364 ? -6.169 5.953 1.539 1.00 58.84 364 GLU A CA 1
ATOM 2875 C C . GLU A 1 364 ? -6.749 5.547 0.174 1.00 58.84 364 GLU A C 1
ATOM 2877 O O . GLU A 1 364 ? -7.598 6.221 -0.397 1.00 58.84 364 GLU A O 1
ATOM 2882 N N . LEU A 1 365 ? -6.274 4.421 -0.366 1.00 64.50 365 LEU A N 1
ATOM 2883 C CA . LEU A 1 365 ? -6.799 3.833 -1.605 1.00 64.50 365 LEU A CA 1
ATOM 2884 C C . LEU A 1 365 ? -7.876 2.802 -1.275 1.00 64.50 365 LEU A C 1
ATOM 2886 O O . LEU A 1 365 ? -7.630 1.962 -0.396 1.00 64.50 365 LEU A O 1
ATOM 2890 N N . SER A 1 366 ? -8.972 2.782 -2.036 1.00 66.69 366 SER A N 1
ATOM 2891 C CA . SER A 1 366 ? -9.989 1.732 -1.922 1.00 66.69 366 SER A CA 1
ATOM 2892 C C . SER A 1 366 ? -9.420 0.343 -2.265 1.00 66.69 366 SER A C 1
ATOM 2894 O O . SER A 1 366 ? -8.424 0.244 -2.989 1.00 66.69 366 SER A O 1
ATOM 2896 N N . PRO A 1 367 ? -9.996 -0.772 -1.776 1.00 69.44 367 PRO A N 1
ATOM 2897 C CA . PRO A 1 367 ? -9.616 -2.126 -2.173 1.00 69.44 367 PRO A CA 1
ATOM 2898 C C . PRO A 1 367 ? -9.647 -2.316 -3.690 1.00 69.44 367 PRO A C 1
ATOM 2900 O O . PRO A 1 367 ? -8.743 -2.945 -4.248 1.00 69.44 367 PRO A O 1
ATOM 2903 N N . LYS A 1 368 ? -10.640 -1.711 -4.352 1.00 76.00 368 LYS A N 1
ATOM 2904 C CA . LYS A 1 368 ? -10.768 -1.678 -5.807 1.00 76.00 368 LYS A CA 1
ATOM 2905 C C . LYS A 1 368 ? -9.581 -0.955 -6.444 1.00 76.00 368 LYS A C 1
ATOM 2907 O O . LYS A 1 368 ? -8.882 -1.565 -7.249 1.00 76.00 368 LYS A O 1
ATOM 2912 N N . ASP A 1 369 ? -9.260 0.262 -6.010 1.00 82.19 369 ASP A N 1
ATOM 2913 C CA . ASP A 1 369 ? -8.125 1.036 -6.540 1.00 82.19 369 ASP A CA 1
ATOM 2914 C C . ASP A 1 369 ? -6.783 0.355 -6.253 1.00 82.19 369 ASP A C 1
ATOM 2916 O O . ASP A 1 369 ? -5.914 0.276 -7.119 1.00 82.19 369 ASP A O 1
ATOM 2920 N N . ARG A 1 370 ? -6.610 -0.243 -5.066 1.00 83.31 370 ARG A N 1
ATOM 2921 C CA . ARG A 1 370 ? -5.430 -1.067 -4.744 1.00 83.31 370 ARG A CA 1
ATOM 2922 C C . ARG A 1 370 ? -5.301 -2.244 -5.709 1.00 83.31 370 ARG A C 1
ATOM 2924 O O . ARG A 1 370 ? -4.181 -2.580 -6.093 1.00 83.31 370 ARG A O 1
ATOM 2931 N N . SER A 1 371 ? -6.412 -2.877 -6.083 1.00 84.94 371 SER A N 1
ATOM 2932 C CA . SER A 1 371 ? -6.433 -3.959 -7.072 1.00 84.94 371 SER A CA 1
ATOM 2933 C C . SER A 1 371 ? -6.041 -3.457 -8.465 1.00 84.94 371 SER A C 1
ATOM 2935 O O . SER A 1 371 ? -5.201 -4.078 -9.123 1.00 84.94 371 SER A O 1
ATOM 2937 N N . VAL A 1 372 ? -6.550 -2.293 -8.885 1.00 89.31 372 VAL A N 1
ATOM 2938 C CA . VAL A 1 372 ? -6.163 -1.645 -10.151 1.00 89.31 372 VAL A CA 1
ATOM 2939 C C . VAL A 1 372 ? -4.668 -1.331 -10.162 1.00 89.31 372 VAL A C 1
ATOM 2941 O O . VAL A 1 372 ? -3.976 -1.728 -11.095 1.00 89.31 372 VAL A O 1
ATOM 2944 N N . LEU A 1 373 ? -4.129 -0.709 -9.110 1.00 90.94 373 LEU A N 1
ATOM 2945 C CA . LEU A 1 373 ? -2.699 -0.391 -9.021 1.00 90.94 373 LEU A CA 1
ATOM 2946 C C . LEU A 1 373 ? -1.812 -1.641 -9.047 1.00 90.94 373 LEU A C 1
ATOM 2948 O O . LEU A 1 373 ? -0.773 -1.634 -9.701 1.00 90.94 373 LEU A O 1
ATOM 2952 N N . LYS A 1 374 ? -2.211 -2.723 -8.363 1.00 90.31 374 LYS A N 1
ATOM 2953 C CA . LYS A 1 374 ? -1.506 -4.018 -8.432 1.00 90.31 374 LYS A CA 1
ATOM 2954 C C . LYS A 1 374 ? -1.533 -4.594 -9.846 1.00 90.31 374 LYS A C 1
ATOM 2956 O O . LYS A 1 374 ? -0.528 -5.128 -10.305 1.00 90.31 374 LYS A O 1
ATOM 2961 N N . THR A 1 375 ? -2.671 -4.471 -10.525 1.00 92.44 375 THR A N 1
ATOM 2962 C CA . THR A 1 375 ? -2.837 -4.926 -11.907 1.00 92.44 375 THR A CA 1
ATOM 2963 C C . THR A 1 375 ? -1.930 -4.123 -12.838 1.00 92.44 375 THR A C 1
ATOM 2965 O O . THR A 1 375 ? -1.150 -4.718 -13.568 1.00 92.44 375 THR A O 1
ATOM 2968 N N . MET A 1 376 ? -1.927 -2.790 -12.734 1.00 93.56 376 MET A N 1
ATOM 2969 C CA . MET A 1 376 ? -1.053 -1.910 -13.522 1.00 93.56 376 MET A CA 1
ATOM 2970 C C . MET A 1 376 ? 0.430 -2.138 -13.250 1.00 93.56 376 MET A C 1
ATOM 2972 O O . MET A 1 376 ? 1.219 -2.162 -14.191 1.00 93.56 376 MET A O 1
ATOM 2976 N N . PHE A 1 377 ? 0.811 -2.361 -11.991 1.00 93.62 377 PHE A N 1
ATOM 2977 C CA . PHE A 1 377 ? 2.174 -2.751 -11.640 1.00 93.62 377 PHE A CA 1
ATOM 2978 C C . PHE A 1 377 ? 2.603 -4.009 -12.392 1.00 93.62 377 PHE A C 1
ATOM 2980 O O . PHE A 1 377 ? 3.609 -3.979 -13.093 1.00 93.62 377 PHE A O 1
ATOM 2987 N N . LEU A 1 378 ? 1.834 -5.097 -12.260 1.00 92.94 378 LEU A N 1
ATOM 2988 C CA . LEU A 1 378 ? 2.182 -6.379 -12.866 1.00 92.94 378 LEU A CA 1
ATOM 2989 C C . LEU A 1 378 ? 2.203 -6.273 -14.391 1.00 92.94 378 LEU A C 1
ATOM 2991 O O . LEU A 1 378 ? 3.126 -6.769 -15.027 1.00 92.94 378 LEU A O 1
ATOM 2995 N N . THR A 1 379 ? 1.226 -5.576 -14.965 1.00 94.06 379 THR A N 1
ATOM 2996 C CA . THR A 1 379 ? 1.128 -5.386 -16.408 1.00 94.06 379 THR A CA 1
ATOM 2997 C C . THR A 1 379 ? 2.323 -4.649 -16.979 1.00 94.06 379 THR A C 1
ATOM 2999 O O . THR A 1 379 ? 2.899 -5.118 -17.958 1.00 94.06 379 THR A O 1
ATOM 3002 N N . LEU A 1 380 ? 2.722 -3.532 -16.371 1.00 94.12 380 LEU A N 1
ATOM 3003 C CA . LEU A 1 380 ? 3.885 -2.781 -16.834 1.00 94.12 380 LEU A CA 1
ATOM 3004 C C . LEU A 1 380 ? 5.182 -3.538 -16.565 1.00 94.12 380 LEU A C 1
ATOM 3006 O O . LEU A 1 380 ? 6.058 -3.560 -17.415 1.00 94.12 380 LEU A O 1
ATOM 3010 N N . PHE A 1 381 ? 5.302 -4.197 -15.415 1.00 94.44 381 PHE A N 1
ATOM 3011 C CA . PHE A 1 381 ? 6.484 -4.982 -15.070 1.00 94.44 381 PHE A CA 1
ATOM 3012 C C . PHE A 1 381 ? 6.745 -6.101 -16.085 1.00 94.44 381 PHE A C 1
ATOM 3014 O O . PHE A 1 381 ? 7.863 -6.228 -16.578 1.00 94.44 381 PHE A O 1
ATOM 3021 N N . VAL A 1 382 ? 5.712 -6.869 -16.441 1.00 94.25 382 VAL A N 1
ATOM 3022 C CA . VAL A 1 382 ? 5.819 -7.940 -17.442 1.00 94.25 382 VAL A CA 1
ATOM 3023 C C . VAL A 1 382 ? 6.161 -7.382 -18.823 1.00 94.25 382 VAL A C 1
ATOM 3025 O O . VAL A 1 382 ? 7.006 -7.939 -19.522 1.00 94.25 382 VAL A O 1
ATOM 3028 N N . ASP A 1 383 ? 5.545 -6.266 -19.203 1.00 93.19 383 ASP A N 1
ATOM 3029 C CA . ASP A 1 383 ? 5.828 -5.607 -20.476 1.00 93.19 383 ASP A CA 1
ATOM 3030 C C . ASP A 1 383 ? 7.284 -5.123 -20.567 1.00 93.19 383 ASP A C 1
ATOM 3032 O O . ASP A 1 383 ? 7.969 -5.346 -21.562 1.00 93.19 383 ASP A O 1
ATOM 3036 N N . LEU A 1 384 ? 7.801 -4.552 -19.479 1.00 92.94 384 LEU A N 1
ATOM 3037 C CA . LEU A 1 384 ? 9.171 -4.053 -19.388 1.00 92.94 384 LEU A CA 1
ATOM 3038 C C . LEU A 1 384 ? 10.221 -5.163 -19.397 1.00 92.94 384 LEU A C 1
ATOM 3040 O O . LEU A 1 384 ? 11.309 -4.951 -19.935 1.00 92.94 384 LEU A O 1
ATOM 3044 N N . ILE A 1 385 ? 9.900 -6.343 -18.858 1.00 94.06 385 ILE A N 1
ATOM 3045 C CA . ILE A 1 385 ? 10.721 -7.546 -19.049 1.00 94.06 385 ILE A CA 1
ATOM 3046 C C . ILE A 1 385 ? 10.818 -7.848 -20.544 1.00 94.06 385 ILE A C 1
ATOM 3048 O O . ILE A 1 385 ? 11.924 -7.931 -21.065 1.00 94.06 385 ILE A O 1
ATOM 3052 N N . GLY A 1 386 ? 9.682 -7.952 -21.243 1.00 92.75 386 GLY A N 1
ATOM 3053 C CA . GLY A 1 386 ? 9.660 -8.237 -22.681 1.00 92.75 386 GLY A CA 1
ATOM 3054 C C . GLY A 1 386 ? 10.373 -7.174 -23.523 1.00 92.75 386 GLY A C 1
ATOM 3055 O O . GLY A 1 386 ? 11.073 -7.506 -24.475 1.00 92.75 386 GLY A O 1
ATOM 3056 N N . PHE A 1 387 ? 10.250 -5.900 -23.150 1.00 91.12 387 PHE A N 1
ATOM 3057 C CA . PHE A 1 387 ? 10.911 -4.793 -23.838 1.00 91.12 387 PHE A CA 1
ATOM 3058 C C . PHE A 1 387 ? 12.438 -4.855 -23.691 1.00 91.12 387 PHE A C 1
ATOM 3060 O O . PHE A 1 387 ? 13.162 -4.714 -24.676 1.00 91.12 387 PHE A O 1
ATOM 3067 N N . SER A 1 388 ? 12.930 -5.090 -22.472 1.00 90.88 388 SER A N 1
ATOM 3068 C CA . SER A 1 388 ? 14.366 -5.049 -22.156 1.00 90.88 388 SER A CA 1
ATOM 3069 C C . SER A 1 388 ? 15.103 -6.375 -22.376 1.00 90.88 388 SER A C 1
ATOM 3071 O O . SER A 1 388 ? 16.334 -6.395 -22.385 1.00 90.88 388 SER A O 1
ATOM 3073 N N . ILE A 1 389 ? 14.384 -7.475 -22.632 1.00 91.88 389 ILE A N 1
ATOM 3074 C CA . ILE A 1 389 ? 14.960 -8.810 -22.880 1.00 91.88 389 ILE A CA 1
ATOM 3075 C C . ILE A 1 389 ? 15.934 -8.849 -24.067 1.00 91.88 389 ILE A C 1
ATOM 3077 O O . ILE A 1 389 ? 16.829 -9.686 -24.107 1.00 91.88 389 ILE A O 1
ATOM 3081 N N . ILE A 1 390 ? 15.777 -7.938 -25.032 1.00 90.00 390 ILE A N 1
ATOM 3082 C CA . ILE A 1 390 ? 16.592 -7.892 -26.252 1.00 90.00 390 ILE A CA 1
ATOM 3083 C C . ILE A 1 390 ? 17.936 -7.175 -26.056 1.00 90.00 390 ILE A C 1
ATOM 3085 O O . ILE A 1 390 ? 18.867 -7.412 -26.817 1.00 90.00 390 ILE A O 1
ATOM 3089 N N . PHE A 1 391 ? 18.071 -6.322 -25.038 1.00 86.88 391 PHE A N 1
ATOM 3090 C CA . PHE A 1 391 ? 19.254 -5.474 -24.848 1.00 86.88 391 PHE A CA 1
ATOM 3091 C C . PHE A 1 391 ? 20.592 -6.220 -24.771 1.00 86.88 391 PHE A C 1
ATOM 3093 O O . PHE A 1 391 ? 21.520 -5.819 -25.474 1.00 86.88 391 PHE A O 1
ATOM 3100 N N . PRO A 1 392 ? 20.737 -7.311 -23.991 1.00 83.44 392 PRO A N 1
ATOM 3101 C CA . PRO A 1 392 ? 22.003 -8.044 -23.938 1.00 83.44 392 PRO A CA 1
ATOM 3102 C C . PRO A 1 392 ? 22.303 -8.798 -25.241 1.00 83.44 392 PRO A C 1
ATOM 3104 O O . PRO A 1 392 ? 23.410 -9.297 -25.415 1.00 83.44 392 PRO A O 1
ATOM 3107 N N . LEU A 1 393 ? 21.323 -8.907 -26.143 1.00 86.25 393 LEU A N 1
ATOM 3108 C CA . LEU A 1 393 ? 21.419 -9.692 -27.369 1.00 86.25 393 LEU A CA 1
ATOM 3109 C C . LEU A 1 393 ? 21.947 -8.876 -28.545 1.00 86.25 393 LEU A C 1
ATOM 3111 O O . LEU A 1 393 ? 22.290 -9.471 -29.558 1.00 86.25 393 LEU A O 1
ATOM 3115 N N . PHE A 1 394 ? 22.028 -7.544 -28.441 1.00 86.62 394 PHE A N 1
ATOM 3116 C CA . PHE A 1 394 ? 22.433 -6.693 -29.565 1.00 86.62 394 PHE A CA 1
ATOM 3117 C C . PHE A 1 394 ? 23.770 -7.088 -30.211 1.00 86.62 394 PHE A C 1
ATOM 3119 O O . PHE A 1 394 ? 23.789 -7.156 -31.439 1.00 86.62 394 PHE A O 1
ATOM 3126 N N . PRO A 1 395 ? 24.844 -7.422 -29.462 1.00 83.94 395 PRO A N 1
ATOM 3127 C CA . PRO A 1 395 ? 26.090 -7.888 -30.075 1.00 83.94 395 PRO A CA 1
ATOM 3128 C C . PRO A 1 395 ? 25.908 -9.178 -30.884 1.00 83.94 395 PRO A C 1
ATOM 3130 O O . PRO A 1 395 ? 26.374 -9.278 -32.014 1.00 83.94 395 PRO A O 1
ATOM 3133 N N . GLY A 1 396 ? 25.173 -10.150 -30.333 1.00 84.62 396 GLY A N 1
ATOM 3134 C CA . GLY A 1 396 ? 24.897 -11.416 -31.014 1.00 84.62 396 GLY A CA 1
ATOM 3135 C C . GLY A 1 396 ? 24.006 -11.233 -32.243 1.00 84.62 396 GLY A C 1
ATOM 3136 O O . GLY A 1 396 ? 24.267 -11.822 -33.286 1.00 84.62 396 GLY A O 1
ATOM 3137 N N . ILE A 1 397 ? 22.980 -10.387 -32.136 1.00 89.62 397 ILE A N 1
ATOM 3138 C CA . ILE A 1 397 ? 22.077 -10.039 -33.238 1.00 89.62 397 ILE A CA 1
ATOM 3139 C C . ILE A 1 397 ? 22.864 -9.387 -34.377 1.00 89.62 397 ILE A C 1
ATOM 3141 O O . ILE A 1 397 ? 22.672 -9.756 -35.535 1.00 89.62 397 ILE A O 1
ATOM 3145 N N . LEU A 1 398 ? 23.755 -8.447 -34.053 1.00 89.06 398 LEU A N 1
ATOM 3146 C CA . LEU A 1 398 ? 24.619 -7.793 -35.030 1.00 89.06 398 LEU A CA 1
ATOM 3147 C C . LEU A 1 398 ? 25.508 -8.815 -35.751 1.00 89.06 398 LEU A C 1
ATOM 3149 O O . LEU A 1 398 ? 25.529 -8.834 -36.979 1.00 89.06 398 LEU A O 1
ATOM 3153 N N . ALA A 1 399 ? 26.194 -9.680 -34.998 1.00 87.44 399 ALA A N 1
ATOM 3154 C CA . ALA A 1 399 ? 27.070 -10.708 -35.558 1.00 87.44 399 ALA A CA 1
ATOM 3155 C C . ALA A 1 399 ? 26.307 -11.677 -36.477 1.00 87.44 399 ALA A C 1
ATOM 3157 O O . ALA A 1 399 ? 26.738 -11.929 -37.598 1.00 87.44 399 ALA A O 1
ATOM 3158 N N . TYR A 1 400 ? 25.139 -12.150 -36.036 1.00 88.62 400 TYR A N 1
ATOM 3159 C CA . TYR A 1 400 ? 24.299 -13.073 -36.799 1.00 88.62 400 TYR A CA 1
ATOM 3160 C C . TYR A 1 400 ? 23.852 -12.486 -38.141 1.00 88.62 400 TYR A C 1
ATOM 3162 O O . TYR A 1 400 ? 24.024 -13.119 -39.178 1.00 88.62 400 TYR A O 1
ATOM 3170 N N . TYR A 1 401 ? 23.296 -11.270 -38.159 1.00 91.19 401 TYR A N 1
ATOM 3171 C CA . TYR A 1 401 ? 22.824 -10.684 -39.419 1.00 91.19 401 TYR A CA 1
ATOM 3172 C C . TYR A 1 401 ? 23.961 -10.259 -40.343 1.00 91.19 401 TYR A C 1
ATOM 3174 O O . TYR A 1 401 ? 23.782 -10.286 -41.555 1.00 91.19 401 TYR A O 1
ATOM 3182 N N . ASN A 1 402 ? 25.135 -9.942 -39.798 1.00 89.06 402 ASN A N 1
ATOM 3183 C CA . ASN A 1 402 ? 26.323 -9.689 -40.607 1.00 89.06 402 ASN A CA 1
ATOM 3184 C C . ASN A 1 402 ? 26.861 -10.958 -41.291 1.00 89.06 402 ASN A C 1
ATOM 3186 O O . ASN A 1 402 ? 27.497 -10.857 -42.334 1.00 89.06 402 ASN A O 1
ATOM 3190 N N . GLU A 1 403 ? 26.600 -12.140 -40.726 1.00 88.00 403 GLU A N 1
ATOM 3191 C CA . GLU A 1 403 ? 26.941 -13.429 -41.338 1.00 88.00 403 GLU A CA 1
ATOM 3192 C C . GLU A 1 403 ? 25.871 -13.903 -42.339 1.00 88.00 403 GLU A C 1
ATOM 3194 O O . GLU A 1 403 ? 26.196 -14.486 -43.372 1.00 88.00 403 GLU A O 1
ATOM 3199 N N . VAL A 1 404 ? 24.590 -13.663 -42.039 1.00 85.75 404 VAL A N 1
ATOM 3200 C CA . VAL A 1 404 ? 23.456 -14.237 -42.786 1.00 85.75 404 VAL A CA 1
ATOM 3201 C C . VAL A 1 404 ? 22.947 -13.334 -43.917 1.00 85.75 404 VAL A C 1
ATOM 3203 O O . VAL A 1 404 ? 22.412 -13.849 -44.901 1.00 85.75 404 VAL A O 1
ATOM 3206 N N . GLU A 1 405 ? 23.095 -12.009 -43.824 1.00 87.25 405 GLU A N 1
ATOM 3207 C CA . GLU A 1 405 ? 22.658 -11.073 -44.870 1.00 87.25 405 GLU A CA 1
ATOM 3208 C C . GLU A 1 405 ? 23.824 -10.568 -45.739 1.00 87.25 405 GLU A C 1
ATOM 3210 O O . GLU A 1 405 ? 24.833 -10.084 -45.235 1.00 87.25 405 GLU A O 1
ATOM 3215 N N . GLY A 1 406 ? 23.669 -10.666 -47.067 1.00 78.00 406 GLY A N 1
ATOM 3216 C CA . GLY A 1 406 ? 24.670 -10.241 -48.055 1.00 78.00 406 GLY A CA 1
ATOM 3217 C C . GLY A 1 406 ? 24.557 -8.776 -48.506 1.00 78.00 406 GLY A C 1
ATOM 3218 O O . GLY A 1 406 ? 23.793 -7.983 -47.961 1.00 78.00 406 GLY A O 1
ATOM 3219 N N . GLU A 1 407 ? 25.315 -8.403 -49.543 1.00 71.44 407 GLU A N 1
ATOM 3220 C CA . GLU A 1 407 ? 25.262 -7.052 -50.120 1.00 71.44 407 GLU A CA 1
ATOM 3221 C C . GLU A 1 407 ? 23.889 -6.724 -50.739 1.00 71.44 407 GLU A C 1
ATOM 3223 O O . GLU A 1 407 ? 23.209 -7.585 -51.297 1.00 71.44 407 GLU A O 1
ATOM 3228 N N . GLY A 1 408 ? 23.475 -5.455 -50.644 1.00 75.75 408 GLY A N 1
ATOM 3229 C CA . GLY A 1 408 ? 22.185 -4.975 -51.157 1.00 75.75 408 GLY A CA 1
ATOM 3230 C C . GLY A 1 408 ? 20.986 -5.180 -50.220 1.00 75.75 408 GLY A C 1
ATOM 3231 O O . GLY A 1 408 ? 19.874 -4.791 -50.578 1.00 75.75 408 GLY A O 1
ATOM 3232 N N . THR A 1 409 ? 21.179 -5.746 -49.022 1.00 86.88 409 THR A N 1
ATOM 3233 C CA . THR A 1 409 ? 20.122 -5.839 -48.002 1.00 86.88 409 THR A CA 1
ATOM 3234 C C . THR A 1 409 ? 19.995 -4.558 -47.171 1.00 86.88 409 THR A C 1
ATOM 3236 O O . THR A 1 409 ? 20.917 -3.745 -47.072 1.00 86.88 409 THR A O 1
ATOM 3239 N N . PHE A 1 410 ? 18.838 -4.389 -46.519 1.00 86.00 410 PHE A N 1
ATOM 3240 C CA . PHE A 1 410 ? 18.582 -3.249 -45.632 1.00 86.00 410 PHE A CA 1
ATOM 3241 C C . PHE A 1 410 ? 19.563 -3.194 -44.451 1.00 86.00 410 PHE A C 1
ATOM 3243 O O . PHE A 1 410 ? 19.980 -2.106 -44.051 1.00 86.00 410 PHE A O 1
ATOM 3250 N N . PHE A 1 411 ? 19.952 -4.353 -43.905 1.00 89.25 411 PHE A N 1
ATOM 3251 C CA . PHE A 1 411 ? 20.936 -4.426 -42.827 1.00 89.25 411 PHE A CA 1
ATOM 3252 C C . PHE A 1 411 ? 22.265 -3.794 -43.243 1.00 89.25 411 PHE A C 1
ATOM 3254 O O . PHE A 1 411 ? 22.799 -2.965 -42.507 1.00 89.25 411 PHE A O 1
ATOM 3261 N N . ARG A 1 412 ? 22.764 -4.100 -44.449 1.00 88.62 412 ARG A N 1
ATOM 3262 C CA . ARG A 1 412 ? 24.030 -3.534 -44.920 1.00 88.62 412 ARG A CA 1
ATOM 3263 C C . ARG A 1 412 ? 23.956 -2.018 -45.091 1.00 88.62 412 ARG A C 1
ATOM 3265 O O . ARG A 1 412 ? 24.847 -1.322 -44.623 1.00 88.62 412 ARG A O 1
ATOM 3272 N N . THR A 1 413 ? 22.856 -1.499 -45.641 1.00 88.25 413 THR A N 1
ATOM 3273 C CA . THR A 1 413 ? 22.630 -0.044 -45.742 1.00 88.25 413 THR A CA 1
ATOM 3274 C C . THR A 1 413 ? 22.630 0.644 -44.373 1.00 88.25 413 THR A C 1
ATOM 3276 O O . THR A 1 413 ? 23.199 1.726 -44.223 1.00 88.25 413 THR A O 1
ATOM 3279 N N . LEU A 1 414 ? 22.013 0.027 -43.359 1.00 88.75 414 LEU A N 1
ATOM 3280 C CA . LEU A 1 414 ? 22.040 0.545 -41.990 1.00 88.75 414 LEU A CA 1
ATOM 3281 C C . LEU A 1 414 ? 23.469 0.563 -41.428 1.00 88.75 414 LEU A C 1
ATOM 3283 O O . LEU A 1 414 ? 23.871 1.555 -40.821 1.00 88.75 414 LEU A O 1
ATOM 3287 N N . MET A 1 415 ? 24.232 -0.508 -41.643 1.00 89.31 415 MET A N 1
ATOM 3288 C CA . MET A 1 415 ? 25.620 -0.605 -41.188 1.00 89.31 415 MET A CA 1
ATOM 3289 C C . MET A 1 415 ? 26.526 0.420 -41.868 1.00 89.31 415 MET A C 1
ATOM 3291 O O . MET A 1 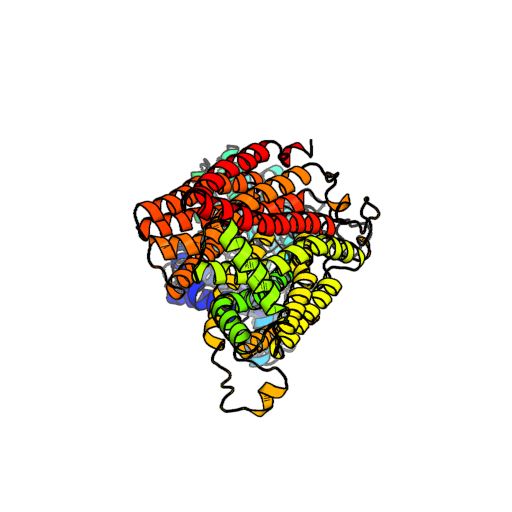415 ? 27.306 1.081 -41.187 1.00 89.31 415 MET A O 1
ATOM 3295 N N . ASP A 1 416 ? 26.366 0.639 -43.173 1.00 88.06 416 ASP A N 1
ATOM 3296 C CA . ASP A 1 416 ? 27.110 1.668 -43.904 1.00 88.06 416 ASP A CA 1
ATOM 3297 C C . ASP A 1 416 ? 26.818 3.069 -43.337 1.00 88.06 416 ASP A C 1
ATOM 3299 O O . ASP A 1 416 ? 27.735 3.869 -43.144 1.00 88.06 416 ASP A O 1
ATOM 3303 N N . MET A 1 417 ? 25.558 3.356 -42.986 1.00 86.81 417 MET A N 1
ATOM 3304 C CA . MET A 1 417 ? 25.180 4.610 -42.324 1.00 86.81 417 MET A CA 1
ATOM 3305 C C . MET A 1 417 ? 25.810 4.735 -40.928 1.00 86.81 417 MET A C 1
ATOM 3307 O O . MET A 1 417 ? 26.308 5.805 -40.575 1.00 86.81 417 MET A O 1
ATOM 3311 N N . ILE A 1 418 ? 25.817 3.660 -40.133 1.00 86.31 418 ILE A N 1
ATOM 3312 C CA . ILE A 1 418 ? 26.452 3.643 -38.805 1.00 86.31 418 ILE A CA 1
ATOM 3313 C C . ILE A 1 418 ? 27.955 3.910 -38.925 1.00 86.31 418 ILE A C 1
ATOM 3315 O O . ILE A 1 418 ? 28.472 4.765 -38.207 1.00 86.31 418 ILE A O 1
ATOM 3319 N N . HIS A 1 419 ? 28.643 3.261 -39.863 1.00 85.75 419 HIS A N 1
ATOM 3320 C CA . HIS A 1 419 ? 30.073 3.473 -40.089 1.00 85.75 419 HIS A CA 1
ATOM 3321 C C . HIS A 1 419 ? 30.389 4.884 -40.606 1.00 85.75 419 HIS A C 1
ATOM 3323 O O . HIS A 1 419 ? 31.399 5.469 -40.218 1.00 85.75 419 HIS A O 1
ATOM 3329 N N . GLN A 1 420 ? 29.516 5.485 -41.423 1.00 84.75 420 GLN A N 1
ATOM 3330 C CA . GLN A 1 420 ? 29.653 6.893 -41.821 1.00 84.75 420 GLN A CA 1
ATOM 3331 C C . GLN A 1 420 ? 29.509 7.850 -40.631 1.00 84.75 420 GLN A C 1
ATOM 3333 O O . GLN A 1 420 ? 30.264 8.820 -40.517 1.00 84.75 420 GLN A O 1
ATOM 3338 N N . ILE A 1 421 ? 28.559 7.583 -39.731 1.00 78.94 421 ILE A N 1
ATOM 3339 C CA . ILE A 1 421 ? 28.369 8.357 -38.498 1.00 78.94 421 ILE A CA 1
ATOM 3340 C C . ILE A 1 421 ? 29.609 8.219 -37.607 1.00 78.94 421 ILE A C 1
ATOM 3342 O O . ILE A 1 421 ? 30.181 9.225 -37.193 1.00 78.94 421 ILE A O 1
ATOM 3346 N N . GLU A 1 422 ? 30.069 6.992 -37.373 1.00 76.75 422 GLU A N 1
ATOM 3347 C CA . GLU A 1 422 ? 31.281 6.687 -36.606 1.00 76.75 422 GLU A CA 1
ATOM 3348 C C . GLU A 1 422 ? 32.505 7.441 -37.156 1.00 76.75 422 GLU A C 1
ATOM 3350 O O . GLU A 1 422 ? 33.225 8.100 -36.400 1.00 76.75 422 GLU A O 1
ATOM 3355 N N . ALA A 1 423 ? 32.689 7.434 -38.481 1.00 78.19 423 ALA A N 1
ATOM 3356 C CA . ALA A 1 423 ? 33.770 8.152 -39.150 1.00 78.19 423 ALA A CA 1
ATOM 3357 C C . ALA A 1 423 ? 33.663 9.677 -38.999 1.00 78.19 423 ALA A C 1
ATOM 3359 O O . ALA A 1 423 ? 34.670 10.355 -38.797 1.00 78.19 423 ALA A O 1
ATOM 3360 N N . THR A 1 424 ? 32.446 10.221 -39.038 1.00 79.50 424 THR A N 1
ATOM 3361 C CA . THR A 1 424 ? 32.195 11.664 -38.890 1.00 79.50 424 THR A CA 1
ATOM 3362 C C . THR A 1 424 ? 32.504 12.165 -37.474 1.00 79.50 424 THR A C 1
ATOM 3364 O O . THR A 1 424 ? 32.914 13.314 -37.300 1.00 79.50 424 THR A O 1
ATOM 3367 N N . PHE A 1 425 ? 32.331 11.316 -36.457 1.00 69.56 425 PHE A N 1
ATOM 3368 C CA . PHE A 1 425 ? 32.528 11.676 -35.048 1.00 69.56 425 PHE A CA 1
ATOM 3369 C C . PHE A 1 425 ? 33.848 11.171 -34.443 1.00 69.56 425 PHE A C 1
ATOM 3371 O O . PHE A 1 425 ? 34.034 11.277 -33.233 1.00 69.56 425 PHE A O 1
ATOM 3378 N N . GLY A 1 426 ? 34.786 10.694 -35.272 1.00 62.53 426 GLY A N 1
ATOM 3379 C CA . GLY A 1 426 ? 36.145 10.332 -34.847 1.00 62.53 426 GLY A CA 1
ATOM 3380 C C . GLY A 1 426 ? 36.265 8.980 -34.137 1.00 62.53 426 GLY A C 1
ATOM 3381 O O . GLY A 1 426 ? 37.273 8.732 -33.484 1.00 62.53 426 GLY A O 1
ATOM 3382 N N . GLY A 1 427 ? 35.260 8.107 -34.259 1.00 61.12 427 GLY A N 1
ATOM 3383 C CA . GLY A 1 427 ? 35.226 6.780 -33.634 1.00 61.12 427 GLY A CA 1
ATOM 3384 C C . GLY A 1 427 ? 35.781 5.644 -34.497 1.00 61.12 427 GLY A C 1
ATOM 3385 O O . GLY A 1 427 ? 35.515 4.494 -34.179 1.00 61.12 427 GLY A O 1
ATOM 3386 N N . THR A 1 428 ? 36.492 5.946 -35.589 1.00 56.34 428 THR A N 1
ATOM 3387 C CA . THR A 1 428 ? 36.822 4.996 -36.667 1.00 56.34 428 THR A CA 1
ATOM 3388 C C . THR A 1 428 ? 37.483 3.702 -36.182 1.00 56.34 428 THR A C 1
ATOM 3390 O O . THR A 1 428 ? 38.607 3.735 -35.678 1.00 56.34 428 THR A O 1
ATOM 3393 N N . GLY A 1 429 ? 36.832 2.568 -36.445 1.00 62.09 429 GLY A N 1
ATOM 3394 C CA . GLY A 1 429 ? 37.360 1.220 -36.229 1.00 62.09 429 GLY A CA 1
ATOM 3395 C C . GLY A 1 429 ? 37.091 0.652 -34.837 1.00 62.09 429 GLY A C 1
ATOM 3396 O O . GLY A 1 429 ? 37.706 -0.349 -34.472 1.00 62.09 429 GLY A O 1
ATOM 3397 N N . ASN A 1 430 ? 36.208 1.273 -34.048 1.00 69.00 430 ASN A N 1
ATOM 3398 C CA . ASN A 1 430 ? 35.867 0.784 -32.717 1.00 69.00 430 ASN A CA 1
ATOM 3399 C C . ASN A 1 430 ? 34.624 -0.115 -32.775 1.00 69.00 430 ASN A C 1
ATOM 3401 O O . ASN A 1 430 ? 33.490 0.362 -32.794 1.00 69.00 430 ASN A O 1
ATOM 3405 N N . GLU A 1 431 ? 34.842 -1.430 -32.728 1.00 72.00 431 GLU A N 1
ATOM 3406 C CA . GLU A 1 431 ? 33.778 -2.442 -32.758 1.00 72.00 431 GLU A CA 1
ATOM 3407 C C . GLU A 1 431 ? 32.724 -2.223 -31.653 1.00 72.00 431 GLU A C 1
ATOM 3409 O O . GLU A 1 431 ? 31.527 -2.411 -31.875 1.00 72.00 431 GLU A O 1
ATOM 3414 N N . HIS A 1 432 ? 33.138 -1.724 -30.482 1.00 69.19 432 HIS A N 1
ATOM 3415 C CA . HIS A 1 432 ? 32.238 -1.421 -29.366 1.00 69.19 432 HIS A CA 1
ATOM 3416 C C . HIS A 1 432 ? 31.347 -0.208 -29.680 1.00 69.19 432 HIS A C 1
ATOM 3418 O O . HIS A 1 432 ? 30.164 -0.193 -29.326 1.00 69.19 432 HIS A O 1
ATOM 3424 N N . ALA A 1 433 ? 31.880 0.794 -30.389 1.00 68.19 433 ALA A N 1
ATOM 3425 C CA . ALA A 1 433 ? 31.110 1.947 -30.851 1.00 68.19 433 ALA A CA 1
ATOM 3426 C C . ALA A 1 433 ? 30.070 1.532 -31.898 1.00 68.19 433 ALA A C 1
ATOM 3428 O O . ALA A 1 433 ? 28.906 1.924 -31.792 1.00 68.19 433 ALA A O 1
ATOM 3429 N N . THR A 1 434 ? 30.449 0.675 -32.849 1.00 79.44 434 THR A N 1
ATOM 3430 C CA . THR A 1 434 ? 29.521 0.118 -33.838 1.00 79.44 434 THR A CA 1
ATOM 3431 C C . THR A 1 434 ? 28.386 -0.667 -33.163 1.00 79.44 434 THR A C 1
ATOM 3433 O O . THR A 1 434 ? 27.214 -0.419 -33.454 1.00 79.44 434 THR A O 1
ATOM 3436 N N . MET A 1 435 ? 28.699 -1.562 -32.214 1.00 75.00 435 MET A N 1
ATOM 3437 C CA . MET A 1 435 ? 27.691 -2.342 -31.474 1.00 75.00 435 MET A CA 1
ATOM 3438 C C . MET A 1 435 ? 26.695 -1.449 -30.735 1.00 75.00 435 MET A C 1
ATOM 3440 O O . MET A 1 435 ? 25.487 -1.701 -30.737 1.00 75.00 435 MET A O 1
ATOM 3444 N N . ALA A 1 436 ? 27.191 -0.391 -30.107 1.00 71.19 436 ALA A N 1
ATOM 3445 C CA . ALA A 1 436 ? 26.353 0.498 -29.330 1.00 71.19 436 ALA A CA 1
ATOM 3446 C C . ALA A 1 436 ? 25.530 1.464 -30.196 1.00 71.19 436 ALA A C 1
ATOM 3448 O O . ALA A 1 436 ? 24.373 1.721 -29.867 1.00 71.19 436 ALA A O 1
ATOM 3449 N N . LEU A 1 437 ? 26.057 1.943 -31.329 1.00 78.19 437 LEU A N 1
ATOM 3450 C CA . LEU A 1 437 ? 25.278 2.698 -32.320 1.00 78.19 437 LEU A CA 1
ATOM 3451 C C . LEU A 1 437 ? 24.177 1.828 -32.942 1.00 78.19 437 LEU A C 1
ATOM 3453 O O . LEU A 1 437 ? 23.045 2.290 -33.103 1.00 78.19 437 LEU A O 1
ATOM 3457 N N . PHE A 1 438 ? 24.468 0.553 -33.215 1.00 84.25 438 PHE A N 1
ATOM 3458 C CA . PHE A 1 438 ? 23.477 -0.412 -33.687 1.00 84.25 438 PHE A CA 1
ATOM 3459 C C . PHE A 1 438 ? 22.366 -0.640 -32.653 1.00 84.25 438 PHE A C 1
ATOM 3461 O O . PHE A 1 438 ? 21.192 -0.411 -32.954 1.00 84.25 438 PHE A O 1
ATOM 3468 N N . GLY A 1 439 ? 22.712 -1.003 -31.413 1.00 80.06 439 GLY A N 1
ATOM 3469 C CA . GLY A 1 439 ? 21.732 -1.162 -30.331 1.00 80.06 439 GLY A CA 1
ATOM 3470 C C . GLY A 1 439 ? 20.940 0.124 -30.059 1.00 80.06 439 GLY A C 1
ATOM 3471 O O . GLY A 1 439 ? 19.716 0.095 -29.910 1.00 80.06 439 GLY A O 1
ATOM 3472 N N . GLY A 1 440 ? 21.621 1.271 -30.093 1.00 79.62 440 GLY A N 1
ATOM 3473 C CA . GLY A 1 440 ? 21.023 2.599 -29.978 1.00 79.62 440 GLY A CA 1
ATOM 3474 C C . GLY A 1 440 ? 20.006 2.891 -31.080 1.00 79.62 440 GLY A C 1
ATOM 3475 O O . GLY A 1 440 ? 18.942 3.430 -30.786 1.00 79.62 440 GLY A O 1
ATOM 3476 N N . SER A 1 441 ? 20.262 2.475 -32.324 1.00 83.12 441 SER A N 1
ATOM 3477 C CA . SER A 1 441 ? 19.316 2.636 -33.439 1.00 83.12 441 SER A CA 1
ATOM 3478 C C . SER A 1 441 ? 18.018 1.836 -33.235 1.00 83.12 441 SER A C 1
ATOM 3480 O O . SER A 1 441 ? 16.923 2.338 -33.501 1.00 83.12 441 SER A O 1
ATOM 3482 N N . LEU A 1 442 ? 18.110 0.628 -32.669 1.00 84.19 442 LEU A N 1
ATOM 3483 C CA . LEU A 1 442 ? 16.943 -0.200 -32.349 1.00 84.19 442 LEU A CA 1
ATOM 3484 C C . LEU A 1 442 ? 16.118 0.400 -31.201 1.00 84.19 442 LEU A C 1
ATOM 3486 O O . LEU A 1 442 ? 14.886 0.421 -31.266 1.00 84.19 442 LEU A O 1
ATOM 3490 N N . ILE A 1 443 ? 16.781 0.940 -30.174 1.00 83.50 443 ILE A N 1
ATOM 3491 C CA . ILE A 1 443 ? 16.127 1.664 -29.068 1.00 83.50 443 ILE A CA 1
ATOM 3492 C C . ILE A 1 443 ? 15.509 2.985 -29.558 1.00 83.50 443 ILE A C 1
ATOM 3494 O O . ILE A 1 443 ? 14.424 3.378 -29.108 1.00 83.50 443 ILE A O 1
ATOM 3498 N N . PHE A 1 444 ? 16.172 3.662 -30.498 1.00 86.25 444 PHE A N 1
ATOM 3499 C CA . PHE A 1 444 ? 15.698 4.894 -31.120 1.00 86.25 444 PHE A CA 1
ATOM 3500 C C . PHE A 1 444 ? 14.357 4.676 -31.816 1.00 86.25 444 PHE A C 1
ATOM 3502 O O . PHE A 1 444 ? 13.435 5.450 -31.583 1.00 86.25 444 PHE A O 1
ATOM 3509 N N . ILE A 1 445 ? 14.209 3.609 -32.610 1.00 88.06 445 ILE A N 1
ATOM 3510 C CA . ILE A 1 445 ? 12.956 3.315 -33.327 1.00 88.06 445 ILE A CA 1
ATOM 3511 C C . ILE A 1 445 ? 11.783 3.217 -32.350 1.00 88.06 445 ILE A C 1
ATOM 3513 O O . ILE A 1 445 ? 10.735 3.825 -32.569 1.00 88.06 445 ILE A O 1
ATOM 3517 N N . TYR A 1 446 ? 11.979 2.503 -31.241 1.00 87.56 446 TYR A N 1
ATOM 3518 C CA . TYR A 1 446 ? 10.968 2.387 -30.198 1.00 87.56 446 TYR A CA 1
ATOM 3519 C C . TYR A 1 446 ? 10.608 3.755 -29.597 1.00 87.56 446 TYR A C 1
ATOM 3521 O O . TYR A 1 446 ? 9.436 4.130 -29.551 1.00 87.56 446 TYR A O 1
ATOM 3529 N N . SER A 1 447 ? 11.614 4.528 -29.179 1.00 87.06 447 SER A N 1
ATOM 3530 C CA . SER A 1 447 ? 11.412 5.836 -28.540 1.00 87.06 447 SER A CA 1
ATOM 3531 C C . SER A 1 447 ? 10.786 6.860 -29.490 1.00 87.06 447 SER A C 1
ATOM 3533 O O . SER A 1 447 ? 9.916 7.632 -29.089 1.00 87.06 447 SER A O 1
ATOM 3535 N N . PHE A 1 448 ? 11.167 6.843 -30.765 1.00 88.81 448 PHE A N 1
ATOM 3536 C CA . PHE A 1 448 ? 10.625 7.726 -31.790 1.00 88.81 448 PHE A CA 1
ATOM 3537 C C . PHE A 1 448 ? 9.155 7.415 -32.090 1.00 88.81 448 PHE A C 1
ATOM 3539 O O . PHE A 1 448 ? 8.319 8.318 -32.148 1.00 88.81 448 PHE A O 1
ATOM 3546 N N . LEU A 1 449 ? 8.799 6.137 -32.216 1.00 91.06 449 LEU A N 1
ATOM 3547 C CA . LEU A 1 449 ? 7.405 5.742 -32.409 1.00 91.06 449 LEU A CA 1
ATOM 3548 C C . LEU A 1 449 ? 6.552 6.017 -31.170 1.00 91.06 449 LEU A C 1
ATOM 3550 O O . LEU A 1 449 ? 5.418 6.473 -31.310 1.00 91.06 449 LEU A O 1
ATOM 3554 N N . GLN A 1 450 ? 7.103 5.834 -29.968 1.00 88.44 450 GLN A N 1
ATOM 3555 C CA . GLN A 1 450 ? 6.435 6.230 -28.730 1.00 88.44 450 GLN A CA 1
ATOM 3556 C C . GLN A 1 450 ? 6.221 7.750 -28.670 1.00 88.44 450 GLN A C 1
ATOM 3558 O O . GLN A 1 450 ? 5.157 8.201 -28.248 1.00 88.44 450 GLN A O 1
ATOM 3563 N N . PHE A 1 451 ? 7.185 8.549 -29.135 1.00 87.75 451 PHE A N 1
ATOM 3564 C CA . PHE A 1 451 ? 7.020 9.994 -29.293 1.00 87.75 451 PHE A CA 1
ATOM 3565 C C . PHE A 1 451 ? 5.814 10.325 -30.184 1.00 87.75 451 PHE A C 1
ATOM 3567 O O . PHE A 1 451 ? 4.975 11.137 -29.795 1.00 87.75 451 PHE A O 1
ATOM 3574 N N . LEU A 1 452 ? 5.658 9.658 -31.326 1.00 86.62 452 LEU A N 1
ATOM 3575 C CA . LEU A 1 452 ? 4.528 9.906 -32.224 1.00 86.62 452 LEU A CA 1
ATOM 3576 C C . LEU A 1 452 ? 3.191 9.404 -31.655 1.00 86.62 452 LEU A C 1
ATOM 3578 O O . LEU A 1 452 ? 2.174 10.089 -31.774 1.00 86.62 452 LEU A O 1
ATOM 3582 N N . MET A 1 453 ? 3.171 8.208 -31.061 1.00 89.88 453 MET A N 1
ATOM 3583 C CA . MET A 1 453 ? 1.929 7.496 -30.737 1.00 89.88 453 MET A CA 1
ATOM 3584 C C . MET A 1 453 ? 1.413 7.731 -29.316 1.00 89.88 453 MET A C 1
ATOM 3586 O O . MET A 1 453 ? 0.205 7.611 -29.097 1.00 89.88 453 MET A O 1
ATOM 3590 N N . ALA A 1 454 ? 2.261 8.120 -28.358 1.00 90.00 454 ALA A N 1
ATOM 3591 C CA . ALA A 1 454 ? 1.838 8.320 -26.970 1.00 90.00 454 ALA A CA 1
ATOM 3592 C C . ALA A 1 454 ? 0.666 9.311 -26.827 1.00 90.00 454 ALA A C 1
ATOM 3594 O O . ALA A 1 454 ? -0.289 8.979 -26.117 1.00 90.00 454 ALA A O 1
ATOM 3595 N N . PRO A 1 455 ? 0.648 10.475 -27.507 1.00 87.25 455 PRO A N 1
ATOM 3596 C CA . PRO A 1 455 ? -0.482 11.390 -27.402 1.00 87.25 455 PRO A CA 1
ATOM 3597 C C . PRO A 1 455 ? -1.728 10.882 -28.127 1.00 87.25 455 PRO A C 1
ATOM 3599 O O . PRO A 1 455 ? -2.847 11.145 -27.683 1.00 87.25 455 PRO A O 1
ATOM 3602 N N . VAL A 1 456 ? -1.550 10.119 -29.210 1.00 87.81 456 VAL A N 1
ATOM 3603 C CA . VAL A 1 456 ? -2.648 9.509 -29.970 1.00 87.81 456 VAL A CA 1
ATOM 3604 C C . VAL A 1 456 ? -3.378 8.490 -29.097 1.00 87.81 456 VAL A C 1
ATOM 3606 O O . VAL A 1 456 ? -4.580 8.621 -28.879 1.00 87.81 456 VAL A O 1
ATOM 3609 N N . PHE A 1 457 ? -2.658 7.528 -28.520 1.00 89.88 457 PHE A N 1
ATOM 3610 C CA . PHE A 1 457 ? -3.239 6.493 -27.657 1.00 89.88 457 PHE A CA 1
ATOM 3611 C C . PHE A 1 457 ? -3.793 7.076 -26.355 1.00 89.88 457 PHE A C 1
ATOM 3613 O O . PHE A 1 457 ? -4.861 6.659 -25.902 1.00 89.88 457 PHE A O 1
ATOM 3620 N N . GLY A 1 458 ? -3.123 8.086 -25.792 1.00 89.81 458 GLY A N 1
ATOM 3621 C CA . GLY A 1 458 ? -3.634 8.856 -24.661 1.00 89.81 458 GLY A CA 1
ATOM 3622 C C . GLY A 1 458 ? -5.007 9.460 -24.959 1.00 89.81 458 GLY A C 1
ATOM 3623 O O . GLY A 1 458 ? -5.975 9.170 -24.257 1.00 89.81 458 GLY A O 1
ATOM 3624 N N . THR A 1 459 ? -5.114 10.195 -26.068 1.00 87.50 459 THR A N 1
ATOM 3625 C CA . THR A 1 459 ? -6.360 10.849 -26.503 1.00 87.50 459 THR A CA 1
ATOM 3626 C C . THR A 1 459 ? -7.464 9.847 -26.831 1.00 87.50 459 THR A C 1
ATOM 3628 O O . THR A 1 459 ? -8.621 10.061 -26.474 1.00 87.50 459 THR A O 1
ATOM 3631 N N . ILE A 1 460 ? -7.141 8.745 -27.516 1.00 89.62 460 ILE A N 1
ATOM 3632 C CA . ILE A 1 460 ? -8.139 7.715 -27.829 1.00 89.62 460 ILE A CA 1
ATOM 3633 C C . ILE A 1 460 ? -8.645 7.076 -26.529 1.00 89.62 460 ILE A C 1
ATOM 3635 O O . ILE A 1 460 ? -9.851 6.874 -26.384 1.00 89.62 460 ILE A O 1
ATOM 3639 N N . SER A 1 461 ? -7.767 6.835 -25.551 1.00 92.69 461 SER A N 1
ATOM 3640 C CA . SER A 1 461 ? -8.171 6.254 -24.266 1.00 92.69 461 SER A CA 1
ATOM 3641 C C . SER A 1 461 ? -9.085 7.163 -23.433 1.00 92.69 461 SER A C 1
ATOM 3643 O O . SER A 1 461 ? -9.949 6.647 -22.731 1.00 92.69 461 SER A O 1
ATOM 3645 N N . ASP A 1 462 ? -8.981 8.493 -23.561 1.00 90.31 462 ASP A N 1
ATOM 3646 C CA . ASP A 1 462 ? -9.935 9.435 -22.940 1.00 90.31 462 ASP A CA 1
ATOM 3647 C C . ASP A 1 462 ? -11.341 9.364 -23.574 1.00 90.31 462 ASP A C 1
ATOM 3649 O O . ASP A 1 462 ? -12.321 9.837 -22.995 1.00 90.31 462 ASP A O 1
ATOM 3653 N N . ARG A 1 463 ? -11.471 8.783 -24.776 1.00 87.75 463 ARG A N 1
ATOM 3654 C CA . ARG A 1 463 ? -12.747 8.673 -25.504 1.00 87.75 463 ARG A CA 1
ATOM 3655 C C . ARG A 1 463 ? -13.399 7.309 -25.394 1.00 87.75 463 ARG A C 1
ATOM 3657 O O . ARG A 1 463 ? -14.616 7.239 -25.286 1.00 87.75 463 ARG A O 1
ATOM 3664 N N . ILE A 1 464 ? -12.614 6.239 -25.470 1.00 90.44 464 ILE A N 1
ATOM 3665 C CA . ILE A 1 464 ? -13.159 4.874 -25.508 1.00 90.44 464 ILE A CA 1
ATOM 3666 C C . ILE A 1 464 ? -12.993 4.120 -24.185 1.00 90.44 464 ILE A C 1
ATOM 3668 O O . ILE A 1 464 ? -13.571 3.051 -24.028 1.00 90.44 464 ILE A O 1
ATOM 3672 N N . GLY A 1 465 ? -12.226 4.672 -23.240 1.00 91.94 465 GLY A N 1
ATOM 3673 C CA . GLY A 1 465 ? -11.847 4.006 -21.995 1.00 91.94 465 GLY A CA 1
ATOM 3674 C C . GLY A 1 465 ? -10.403 3.496 -22.006 1.00 91.94 465 GLY A C 1
ATOM 3675 O O . GLY A 1 465 ? -9.761 3.361 -23.056 1.00 91.94 465 GLY A O 1
ATOM 3676 N N . ARG A 1 466 ? -9.866 3.215 -20.813 1.00 94.50 466 ARG A N 1
ATOM 3677 C CA . ARG A 1 466 ? -8.487 2.739 -20.624 1.00 94.50 466 ARG A CA 1
ATOM 3678 C C . ARG A 1 466 ? -8.338 1.272 -20.994 1.00 94.50 466 ARG A C 1
ATOM 3680 O O . ARG A 1 466 ? -7.335 0.892 -21.599 1.00 94.50 466 ARG A O 1
ATOM 3687 N N . ARG A 1 467 ? -9.324 0.441 -20.645 1.00 95.38 467 ARG A N 1
ATOM 3688 C CA . ARG A 1 467 ? -9.238 -1.020 -20.779 1.00 95.38 467 ARG A CA 1
ATOM 3689 C C . ARG A 1 467 ? -9.123 -1.478 -22.240 1.00 95.38 467 ARG A C 1
ATOM 3691 O O . ARG A 1 467 ? -8.232 -2.287 -22.502 1.00 95.38 467 ARG A O 1
ATOM 3698 N N . PRO A 1 468 ? -9.921 -0.973 -23.205 1.00 95.44 468 PRO A N 1
ATOM 3699 C CA . PRO A 1 468 ? -9.803 -1.392 -24.603 1.00 95.44 468 PRO A CA 1
ATOM 3700 C C . PRO A 1 468 ? -8.436 -1.059 -25.211 1.00 95.44 468 PRO A C 1
ATOM 3702 O O . PRO A 1 468 ? -7.846 -1.892 -25.896 1.00 95.44 468 PRO A O 1
ATOM 3705 N N . ILE A 1 469 ? -7.900 0.130 -24.916 1.00 95.19 469 ILE A N 1
ATOM 3706 C CA . ILE A 1 469 ? -6.598 0.566 -25.438 1.00 95.19 469 ILE A CA 1
ATOM 3707 C C . ILE A 1 469 ? -5.445 -0.220 -24.816 1.00 95.19 469 ILE A C 1
ATOM 3709 O O . ILE A 1 469 ? -4.516 -0.601 -25.531 1.00 95.19 469 ILE A O 1
ATOM 3713 N N . LEU A 1 470 ? -5.511 -0.529 -23.518 1.00 95.06 470 LEU A N 1
ATOM 3714 C CA . LEU A 1 470 ? -4.525 -1.401 -22.873 1.00 95.06 470 LEU A CA 1
ATOM 3715 C C . LEU A 1 470 ? -4.523 -2.806 -23.480 1.00 95.06 470 LEU A C 1
ATOM 3717 O O . LEU A 1 470 ? -3.461 -3.324 -23.803 1.00 95.06 470 LEU A O 1
ATOM 3721 N N . LEU A 1 471 ? -5.691 -3.411 -23.701 1.00 96.56 471 LEU A N 1
ATOM 3722 C CA . LEU A 1 471 ? -5.773 -4.738 -24.319 1.00 96.56 471 LEU A CA 1
ATOM 3723 C C . LEU A 1 471 ? -5.247 -4.740 -25.757 1.00 96.56 471 LEU A C 1
ATOM 3725 O O . LEU A 1 471 ? -4.463 -5.617 -26.116 1.00 96.56 471 LEU A O 1
ATOM 3729 N N . PHE A 1 472 ? -5.636 -3.745 -26.559 1.00 96.44 472 PHE A N 1
ATOM 3730 C CA . PHE A 1 472 ? -5.175 -3.604 -27.940 1.00 96.44 472 PHE A CA 1
ATOM 3731 C C . PHE A 1 472 ? -3.650 -3.476 -28.025 1.00 96.44 472 PHE A C 1
ATOM 3733 O O . PHE A 1 472 ? -3.003 -4.173 -28.805 1.00 96.44 472 PHE A O 1
ATOM 3740 N N . SER A 1 473 ? -3.070 -2.624 -27.183 1.00 95.19 473 SER A N 1
ATOM 3741 C CA . SER A 1 473 ? -1.625 -2.397 -27.164 1.00 95.19 473 SER A CA 1
ATOM 3742 C C . SER A 1 473 ? -0.838 -3.611 -26.662 1.00 95.19 473 SER A C 1
ATOM 3744 O O . SER A 1 473 ? 0.118 -4.013 -27.318 1.00 95.19 473 SER A O 1
ATOM 3746 N N . ILE A 1 474 ? -1.261 -4.265 -25.573 1.00 96.19 474 ILE A N 1
ATOM 3747 C CA . ILE A 1 474 ? -0.595 -5.484 -25.072 1.00 96.19 474 ILE A CA 1
ATOM 3748 C C . ILE A 1 474 ? -0.646 -6.602 -26.120 1.00 96.19 474 ILE A C 1
ATOM 3750 O O . ILE A 1 474 ? 0.361 -7.265 -26.364 1.00 96.19 474 ILE A O 1
ATOM 3754 N N . PHE A 1 475 ? -1.788 -6.784 -26.789 1.00 97.19 475 PHE A N 1
ATOM 3755 C CA . PHE A 1 475 ? -1.905 -7.760 -27.872 1.00 97.19 475 PHE A CA 1
ATOM 3756 C C . PHE A 1 475 ? -0.966 -7.436 -29.040 1.00 97.19 475 PHE A C 1
ATOM 3758 O O . PHE A 1 475 ? -0.269 -8.319 -29.538 1.00 97.19 475 PHE A O 1
ATOM 3765 N N . GLY A 1 476 ? -0.887 -6.166 -29.445 1.00 96.88 476 GLY A N 1
ATOM 3766 C CA . GLY A 1 476 ? 0.048 -5.723 -30.477 1.00 96.88 476 GLY A CA 1
ATOM 3767 C C . GLY A 1 476 ? 1.517 -5.952 -30.096 1.00 96.88 476 GLY A C 1
ATOM 3768 O O . GLY A 1 476 ? 2.309 -6.385 -30.932 1.00 96.88 476 GLY A O 1
ATOM 3769 N N . ILE A 1 477 ? 1.879 -5.753 -28.825 1.00 95.81 477 ILE A N 1
ATOM 3770 C CA . ILE A 1 477 ? 3.215 -6.080 -28.306 1.00 95.81 477 ILE A CA 1
ATOM 3771 C C . ILE A 1 477 ? 3.461 -7.595 -28.349 1.00 95.81 477 ILE A C 1
ATOM 3773 O O . ILE A 1 477 ? 4.520 -8.019 -28.810 1.00 95.81 477 ILE A O 1
ATOM 3777 N N . ALA A 1 478 ? 2.494 -8.427 -27.949 1.00 97.31 478 ALA A N 1
ATOM 3778 C CA . ALA A 1 478 ? 2.614 -9.881 -28.084 1.00 97.31 478 ALA A CA 1
ATOM 3779 C C . ALA A 1 478 ? 2.846 -10.284 -29.550 1.00 97.31 478 ALA A C 1
ATOM 3781 O O . ALA A 1 478 ? 3.801 -10.997 -29.851 1.00 97.31 478 ALA A O 1
ATOM 3782 N N . LEU A 1 479 ? 2.055 -9.751 -30.485 1.00 97.56 479 LEU A N 1
ATOM 3783 C CA . LEU A 1 479 ? 2.241 -10.000 -31.915 1.00 97.56 479 LEU A CA 1
ATOM 3784 C C . LEU A 1 479 ? 3.639 -9.583 -32.395 1.00 97.56 479 LEU A C 1
ATOM 3786 O O . LEU A 1 479 ? 4.256 -10.292 -33.186 1.00 97.56 479 LEU A O 1
ATOM 3790 N N . SER A 1 480 ? 4.181 -8.480 -31.874 1.00 97.12 480 SER A N 1
ATOM 3791 C CA . SER A 1 480 ? 5.547 -8.059 -32.189 1.00 97.12 480 SER A CA 1
ATOM 3792 C C . SER A 1 480 ? 6.600 -9.085 -31.751 1.00 97.12 480 SER A C 1
ATOM 3794 O O . SER A 1 480 ? 7.556 -9.325 -32.489 1.00 97.12 480 SER A O 1
ATOM 3796 N N . TYR A 1 481 ? 6.426 -9.736 -30.596 1.00 97.38 481 TYR A N 1
ATOM 3797 C CA . TYR A 1 481 ? 7.327 -10.796 -30.132 1.00 97.38 481 TYR A CA 1
ATOM 3798 C C . TYR A 1 481 ? 7.166 -12.082 -30.940 1.00 97.38 481 TYR A C 1
ATOM 3800 O O . TYR A 1 481 ? 8.157 -12.749 -31.220 1.00 97.38 481 TYR A O 1
ATOM 3808 N N . LEU A 1 482 ? 5.949 -12.389 -31.393 1.00 97.25 482 LEU A N 1
ATOM 3809 C CA . LEU A 1 482 ? 5.717 -13.503 -32.310 1.00 97.25 482 LEU A CA 1
ATOM 3810 C C . LEU A 1 482 ? 6.417 -13.278 -33.659 1.00 97.25 482 LEU A C 1
ATOM 3812 O O . LEU A 1 482 ? 7.056 -14.184 -34.177 1.00 97.25 482 LEU A O 1
ATOM 3816 N N . ILE A 1 483 ? 6.367 -12.059 -34.202 1.00 97.19 483 ILE A N 1
ATOM 3817 C CA . ILE A 1 483 ? 7.107 -11.703 -35.425 1.00 97.19 483 ILE A CA 1
ATOM 3818 C C . ILE A 1 483 ? 8.619 -11.792 -35.187 1.00 97.19 483 ILE A C 1
ATOM 3820 O O . ILE A 1 483 ? 9.348 -12.283 -36.043 1.00 97.19 483 ILE A O 1
ATOM 3824 N N . TRP A 1 484 ? 9.097 -11.363 -34.013 1.00 96.12 484 TRP A N 1
ATOM 3825 C CA . TRP A 1 484 ? 10.509 -11.497 -33.645 1.00 96.12 484 TRP A CA 1
ATOM 3826 C C . TRP A 1 484 ? 10.951 -12.965 -33.594 1.00 96.12 484 TRP A C 1
ATOM 3828 O O . TRP A 1 484 ? 12.036 -13.288 -34.073 1.00 96.12 484 TRP A O 1
ATOM 3838 N N . PHE A 1 485 ? 10.108 -13.866 -33.090 1.00 95.25 485 PHE A N 1
ATOM 3839 C CA . PHE A 1 485 ? 10.409 -15.297 -33.050 1.00 95.25 485 PHE A CA 1
ATOM 3840 C C . PHE A 1 485 ? 10.753 -15.869 -34.435 1.00 95.25 485 PHE A C 1
ATOM 3842 O O . PHE A 1 485 ? 11.665 -16.683 -34.539 1.00 95.25 485 PHE A O 1
ATOM 3849 N N . PHE A 1 486 ? 10.077 -15.404 -35.488 1.00 94.88 486 PHE A N 1
ATOM 3850 C CA . PHE A 1 486 ? 10.293 -15.829 -36.878 1.00 94.88 486 PHE A CA 1
ATOM 3851 C C . PHE A 1 486 ? 11.137 -14.831 -37.695 1.00 94.88 486 PHE A C 1
ATOM 3853 O O . PHE A 1 486 ? 11.026 -14.760 -38.921 1.00 94.88 486 PHE A O 1
ATOM 3860 N N . SER A 1 487 ? 11.964 -14.013 -37.036 1.00 92.94 487 SER A N 1
ATOM 3861 C CA . SER A 1 487 ? 12.807 -13.024 -37.719 1.00 92.94 487 SER A CA 1
ATOM 3862 C C . SER A 1 487 ? 14.043 -13.664 -38.361 1.00 92.94 487 SER A C 1
ATOM 3864 O O . SER A 1 487 ? 15.165 -13.500 -37.907 1.00 92.94 487 SER A O 1
ATOM 3866 N N . GLY A 1 488 ? 13.859 -14.400 -39.456 1.00 88.50 488 GLY A N 1
ATOM 3867 C CA . GLY A 1 488 ? 14.990 -14.931 -40.230 1.00 88.50 488 GLY A CA 1
ATOM 3868 C C . GLY A 1 488 ? 15.825 -13.831 -40.897 1.00 88.50 488 GLY A C 1
ATOM 3869 O O . GLY A 1 488 ? 17.013 -14.019 -41.134 1.00 88.50 488 GLY A O 1
ATOM 3870 N N . SER A 1 489 ? 15.203 -12.676 -41.160 1.00 91.25 489 SER A N 1
ATOM 3871 C CA . SER A 1 489 ? 15.821 -11.477 -41.730 1.00 91.25 489 SER A CA 1
ATOM 3872 C C . SER A 1 489 ? 15.752 -10.293 -40.768 1.00 91.25 489 SER A C 1
ATOM 3874 O O . SER A 1 489 ? 14.801 -10.138 -39.989 1.00 91.25 489 SER A O 1
ATOM 3876 N N . PHE A 1 490 ? 16.728 -9.398 -40.882 1.00 91.62 490 PHE A N 1
ATOM 3877 C CA . PHE A 1 490 ? 16.813 -8.177 -40.095 1.00 91.62 490 PHE A CA 1
ATOM 3878 C C . PHE A 1 490 ? 15.619 -7.258 -40.364 1.00 91.62 490 PHE A C 1
ATOM 3880 O O . PHE A 1 490 ? 15.121 -6.594 -39.456 1.00 91.62 490 PHE A O 1
ATOM 3887 N N . PHE A 1 491 ? 15.089 -7.265 -41.589 1.00 90.88 491 PHE A N 1
ATOM 3888 C CA . PHE A 1 491 ? 13.878 -6.516 -41.918 1.00 90.88 491 PHE A CA 1
ATOM 3889 C C . PHE A 1 491 ? 12.665 -6.986 -41.099 1.00 90.88 491 PHE A C 1
ATOM 3891 O O . PHE A 1 491 ? 11.924 -6.155 -40.579 1.00 90.88 491 PHE A O 1
ATOM 3898 N N . LEU A 1 492 ? 12.471 -8.296 -40.902 1.00 92.62 492 LEU A N 1
ATOM 3899 C CA . LEU A 1 492 ? 11.391 -8.800 -40.040 1.00 92.62 492 LEU A CA 1
ATOM 3900 C C . LEU A 1 492 ? 11.608 -8.436 -38.567 1.00 92.62 492 LEU A C 1
ATOM 3902 O O . LEU A 1 492 ? 10.650 -8.076 -37.876 1.00 92.62 492 LEU A O 1
ATOM 3906 N N . LEU A 1 493 ? 12.858 -8.457 -38.093 1.00 93.12 493 LEU A N 1
ATOM 3907 C CA . LEU A 1 493 ? 13.193 -7.939 -36.764 1.00 93.12 493 LEU A CA 1
ATOM 3908 C C . LEU A 1 493 ? 12.822 -6.452 -36.644 1.00 93.12 493 LEU A C 1
ATOM 3910 O O . LEU A 1 493 ? 12.231 -6.038 -35.644 1.00 93.12 493 LEU A O 1
ATOM 3914 N N . LEU A 1 494 ? 13.104 -5.655 -37.675 1.00 92.38 494 LEU A N 1
ATOM 3915 C CA . LEU A 1 494 ? 12.738 -4.244 -37.726 1.00 92.38 494 LEU A CA 1
ATOM 3916 C C . LEU A 1 494 ? 11.218 -4.047 -37.691 1.00 92.38 494 LEU A C 1
ATOM 3918 O O . LEU A 1 494 ? 10.739 -3.232 -36.906 1.00 92.38 494 LEU A O 1
ATOM 3922 N N . ILE A 1 495 ? 10.447 -4.821 -38.465 1.00 94.56 495 ILE A N 1
ATOM 3923 C CA . ILE A 1 495 ? 8.973 -4.796 -38.418 1.00 94.56 495 ILE A CA 1
ATOM 3924 C C . ILE A 1 495 ? 8.465 -5.116 -37.007 1.00 94.56 495 ILE A C 1
ATOM 3926 O O . ILE A 1 495 ? 7.589 -4.412 -36.498 1.00 94.56 495 ILE A O 1
ATOM 3930 N N . SER A 1 496 ? 9.043 -6.116 -36.332 1.00 95.31 496 SER A N 1
ATOM 3931 C CA . SER A 1 496 ? 8.736 -6.394 -34.923 1.00 95.31 496 SER A CA 1
ATOM 3932 C 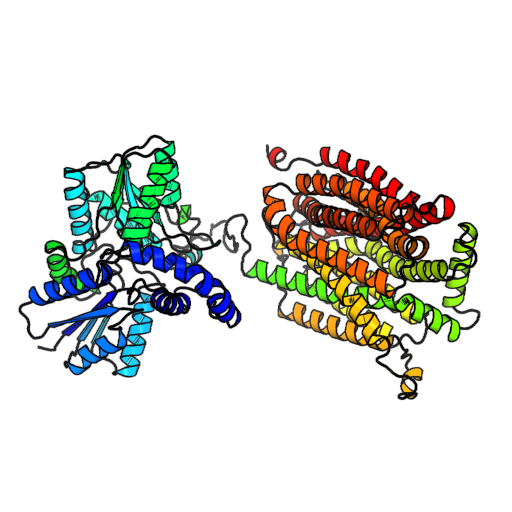C . SER A 1 496 ? 8.985 -5.164 -34.044 1.00 95.31 496 SER A C 1
ATOM 3934 O O . SER A 1 496 ? 8.107 -4.766 -33.277 1.00 95.31 496 SER A O 1
ATOM 3936 N N . ARG A 1 497 ? 10.150 -4.513 -34.164 1.00 93.88 497 ARG A N 1
ATOM 3937 C CA . ARG A 1 497 ? 10.469 -3.310 -33.375 1.00 93.88 497 ARG A CA 1
ATOM 3938 C C . ARG A 1 497 ? 9.544 -2.136 -33.690 1.00 93.88 497 ARG A C 1
ATOM 3940 O O . ARG A 1 497 ? 9.172 -1.414 -32.768 1.00 93.88 497 ARG A O 1
ATOM 3947 N N . LEU A 1 498 ? 9.119 -1.977 -34.943 1.00 94.19 498 LEU A N 1
ATOM 3948 C CA . LEU A 1 498 ? 8.148 -0.958 -35.342 1.00 94.19 498 LEU A CA 1
ATOM 3949 C C . LEU A 1 498 ? 6.787 -1.196 -34.674 1.00 94.19 498 LEU A C 1
ATOM 3951 O O . LEU A 1 498 ? 6.233 -0.286 -34.062 1.00 94.19 498 LEU A O 1
ATOM 3955 N N . ILE A 1 499 ? 6.262 -2.422 -34.720 1.00 95.44 499 ILE A N 1
ATOM 3956 C CA . ILE A 1 499 ? 4.985 -2.753 -34.067 1.00 95.44 499 ILE A CA 1
ATOM 3957 C C . ILE A 1 499 ? 5.102 -2.574 -32.550 1.00 95.44 499 ILE A C 1
ATOM 3959 O O . ILE A 1 499 ? 4.237 -1.949 -31.940 1.00 95.44 499 ILE A O 1
ATOM 3963 N N . SER A 1 500 ? 6.193 -3.055 -31.949 1.00 93.12 500 SER A N 1
ATOM 3964 C CA . SER A 1 500 ? 6.466 -2.885 -30.519 1.00 93.12 500 SER A CA 1
ATOM 3965 C C . SER A 1 500 ? 6.519 -1.405 -30.122 1.00 93.12 500 SER A C 1
ATOM 3967 O O . SER A 1 500 ? 5.873 -1.016 -29.157 1.00 93.12 500 SER A O 1
ATOM 3969 N N . GLY A 1 501 ? 7.200 -0.551 -30.896 1.00 91.44 501 GLY A N 1
ATOM 3970 C CA . GLY A 1 501 ? 7.280 0.892 -30.645 1.00 91.44 501 GLY A CA 1
ATOM 3971 C C . GLY A 1 501 ? 5.940 1.617 -30.772 1.00 91.44 501 GLY A C 1
ATOM 3972 O O . GLY A 1 501 ? 5.605 2.448 -29.928 1.00 91.44 501 GLY A O 1
ATOM 3973 N N . LEU A 1 502 ? 5.137 1.275 -31.786 1.00 91.94 502 LEU A N 1
ATOM 3974 C CA . LEU A 1 502 ? 3.787 1.825 -31.954 1.00 91.94 502 LEU A CA 1
ATOM 3975 C C . LEU A 1 502 ? 2.885 1.446 -30.768 1.00 91.94 502 LEU A C 1
ATOM 3977 O O . LEU A 1 502 ? 2.165 2.290 -30.230 1.00 91.94 502 LEU A O 1
ATOM 3981 N N . MET A 1 503 ? 2.952 0.183 -30.343 1.00 94.50 503 MET A N 1
ATOM 3982 C CA . MET A 1 503 ? 2.103 -0.384 -29.292 1.00 94.50 503 MET A CA 1
ATOM 3983 C C . MET A 1 503 ? 2.628 -0.116 -27.871 1.00 94.50 503 MET A C 1
ATOM 3985 O O . MET A 1 503 ? 1.844 -0.122 -26.925 1.00 94.50 503 MET A O 1
ATOM 3989 N N . GLY A 1 504 ? 3.903 0.257 -27.711 1.00 86.25 504 GLY A N 1
ATOM 3990 C CA . GLY A 1 504 ? 4.545 0.675 -26.451 1.00 86.25 504 GLY A CA 1
ATOM 3991 C C . GLY A 1 504 ? 4.008 1.986 -25.855 1.00 86.25 504 GLY A C 1
ATOM 3992 O O . GLY A 1 504 ? 4.513 2.511 -24.858 1.00 86.25 504 GLY A O 1
ATOM 3993 N N . SER A 1 505 ? 2.955 2.543 -26.458 1.00 81.00 505 SER A N 1
ATOM 3994 C CA . SER A 1 505 ? 2.154 3.635 -25.896 1.00 81.00 505 SER A CA 1
ATOM 3995 C C . SER A 1 505 ? 1.172 3.165 -24.807 1.00 81.00 505 SER A C 1
ATOM 3997 O O . SER A 1 505 ? 0.510 3.997 -24.184 1.00 81.00 505 SER A O 1
ATOM 3999 N N . ASN A 1 506 ? 1.113 1.859 -24.516 1.00 88.25 506 ASN A N 1
ATOM 4000 C CA . ASN A 1 506 ? 0.396 1.276 -23.372 1.00 88.25 506 ASN A CA 1
ATOM 4001 C C . ASN A 1 506 ? 0.785 1.917 -22.024 1.00 88.25 506 ASN A C 1
ATOM 4003 O O . ASN A 1 506 ? -0.076 2.101 -21.164 1.00 88.25 506 ASN A O 1
ATOM 4007 N N . ILE A 1 507 ? 2.048 2.330 -21.854 1.00 91.31 507 ILE A N 1
ATOM 4008 C CA . ILE A 1 507 ? 2.554 3.023 -20.659 1.00 91.31 507 ILE A CA 1
ATOM 4009 C C . ILE A 1 507 ? 1.761 4.307 -20.405 1.00 91.31 507 ILE A C 1
ATOM 4011 O O . ILE A 1 507 ? 1.449 4.619 -19.255 1.00 91.31 507 ILE A O 1
ATOM 4015 N N . THR A 1 508 ? 1.406 5.049 -21.456 1.00 92.06 508 THR A N 1
ATOM 4016 C CA . THR A 1 508 ? 0.595 6.268 -21.339 1.00 92.06 508 THR A CA 1
ATOM 4017 C C . THR A 1 508 ? -0.785 5.940 -20.788 1.00 92.06 508 THR A C 1
ATOM 4019 O O . THR A 1 508 ? -1.208 6.537 -19.798 1.00 92.06 508 THR A O 1
ATOM 4022 N N . THR A 1 509 ? -1.463 4.955 -21.377 1.00 93.62 509 THR A N 1
ATOM 4023 C CA . THR A 1 509 ? -2.804 4.544 -20.947 1.00 93.62 509 THR A CA 1
ATOM 4024 C C . THR A 1 509 ? -2.796 3.958 -19.536 1.00 93.62 509 THR A C 1
ATOM 4026 O O . THR A 1 509 ? -3.685 4.266 -18.749 1.00 93.62 509 THR A O 1
ATOM 4029 N N . ALA A 1 510 ? -1.770 3.187 -19.172 1.00 93.69 510 ALA A N 1
ATOM 4030 C CA . ALA A 1 510 ? -1.599 2.662 -17.819 1.00 93.69 510 ALA A CA 1
ATOM 4031 C C . ALA A 1 510 ? -1.352 3.784 -16.800 1.00 93.69 510 ALA A C 1
ATOM 4033 O O . ALA A 1 510 ? -1.927 3.778 -15.715 1.00 93.69 510 ALA A O 1
ATOM 4034 N N . THR A 1 511 ? -0.541 4.786 -17.159 1.00 93.81 511 THR A N 1
ATOM 4035 C CA . THR A 1 511 ? -0.308 5.964 -16.306 1.00 93.81 511 THR A CA 1
ATOM 4036 C C . THR A 1 511 ? -1.609 6.752 -16.106 1.00 93.81 511 THR A C 1
ATOM 4038 O O . THR A 1 511 ? -1.890 7.192 -14.993 1.00 93.81 511 THR A O 1
ATOM 4041 N N . ALA A 1 512 ? -2.433 6.877 -17.150 1.00 94.31 512 ALA A N 1
ATOM 4042 C CA . ALA A 1 512 ? -3.746 7.511 -17.064 1.00 94.31 512 ALA A CA 1
ATOM 4043 C C . ALA A 1 512 ? -4.739 6.697 -16.215 1.00 94.31 512 ALA A C 1
ATOM 4045 O O . ALA A 1 512 ? -5.434 7.267 -15.385 1.00 94.31 512 ALA A O 1
ATOM 4046 N N . ALA A 1 513 ? -4.742 5.366 -16.313 1.00 94.25 513 ALA A N 1
ATOM 4047 C CA . ALA A 1 513 ? -5.549 4.510 -15.439 1.00 94.25 513 ALA A CA 1
ATOM 4048 C C . ALA A 1 513 ? -5.158 4.628 -13.953 1.00 94.25 513 ALA A C 1
ATOM 4050 O O . ALA A 1 513 ? -6.009 4.657 -13.062 1.00 94.25 513 ALA A O 1
ATOM 4051 N N . VAL A 1 514 ? -3.856 4.729 -13.666 1.00 94.38 514 VAL A N 1
ATOM 4052 C CA . VAL A 1 514 ? -3.363 5.026 -12.313 1.00 94.38 514 VAL A CA 1
ATOM 4053 C C . VAL A 1 514 ? -3.846 6.402 -11.853 1.00 94.38 514 VAL A C 1
ATOM 4055 O O . VAL A 1 514 ? -4.263 6.550 -10.707 1.00 94.38 514 VAL A O 1
ATOM 4058 N N . ALA A 1 515 ? -3.834 7.404 -12.731 1.00 92.50 515 ALA A N 1
ATOM 4059 C CA . ALA A 1 515 ? -4.373 8.726 -12.432 1.00 92.50 515 ALA A CA 1
ATOM 4060 C C . ALA A 1 515 ? -5.885 8.702 -12.134 1.00 92.50 515 ALA A C 1
ATOM 4062 O O . ALA A 1 515 ? -6.313 9.340 -11.175 1.00 92.50 515 ALA A O 1
ATOM 4063 N N . ASP A 1 516 ? -6.674 7.930 -12.885 1.00 90.44 516 ASP A N 1
ATOM 4064 C CA . ASP A 1 516 ? -8.128 7.811 -12.696 1.00 90.44 516 ASP A CA 1
ATOM 4065 C C . ASP A 1 516 ? -8.500 7.214 -11.319 1.00 90.44 516 ASP A C 1
ATOM 4067 O O . ASP A 1 516 ? -9.548 7.536 -10.764 1.00 90.44 516 ASP A O 1
ATOM 4071 N N . THR A 1 517 ? -7.632 6.363 -10.756 1.00 88.25 517 THR A N 1
ATOM 4072 C CA . THR A 1 517 ? -7.863 5.598 -9.507 1.00 88.25 517 THR A CA 1
ATOM 4073 C C . THR A 1 517 ? -7.138 6.143 -8.280 1.00 88.25 517 THR A C 1
ATOM 4075 O O . THR A 1 517 ? -7.161 5.542 -7.207 1.00 88.25 517 THR A O 1
ATOM 4078 N N . THR A 1 518 ? -6.448 7.274 -8.411 1.00 88.75 518 THR A N 1
ATOM 4079 C CA . THR A 1 518 ? -5.687 7.865 -7.307 1.00 88.75 518 THR A CA 1
ATOM 4080 C C . THR A 1 518 ? -6.178 9.273 -7.012 1.00 88.75 518 THR A C 1
ATOM 4082 O O . THR A 1 518 ? -6.356 10.089 -7.912 1.00 88.75 518 THR A O 1
ATOM 4085 N N . SER A 1 519 ? -6.348 9.599 -5.733 1.00 83.94 519 SER A N 1
ATOM 4086 C CA . SER A 1 519 ? -6.592 10.973 -5.291 1.00 83.94 519 SER A CA 1
ATOM 4087 C C . SER A 1 519 ? -5.303 11.791 -5.311 1.00 83.94 519 SER A C 1
ATOM 4089 O O . SER A 1 519 ? -4.217 11.260 -5.555 1.00 83.94 519 SER A O 1
ATOM 4091 N N . GLU A 1 520 ? -5.407 13.078 -4.999 1.00 78.56 520 GLU A N 1
ATOM 4092 C CA . GLU A 1 520 ? -4.258 13.964 -4.829 1.00 78.56 520 GLU A CA 1
ATOM 4093 C C . GLU A 1 520 ? -3.211 13.401 -3.862 1.00 78.56 520 GLU A C 1
ATOM 4095 O O . GLU A 1 520 ? -2.048 13.239 -4.232 1.00 78.56 520 GLU A O 1
ATOM 4100 N N . LYS A 1 521 ? -3.636 13.002 -2.659 1.00 79.88 521 LYS A N 1
ATOM 4101 C CA . LYS A 1 521 ? -2.736 12.477 -1.622 1.00 79.88 521 LYS A CA 1
ATOM 4102 C C . LYS A 1 521 ? -2.124 11.119 -1.982 1.00 79.88 521 LYS A C 1
ATOM 4104 O O . LYS A 1 521 ? -1.152 10.692 -1.364 1.00 79.88 521 LYS A O 1
ATOM 4109 N N . THR A 1 522 ? -2.678 10.418 -2.974 1.00 84.94 522 THR A N 1
ATOM 4110 C CA . THR A 1 522 ? -2.200 9.094 -3.401 1.00 84.94 522 THR A CA 1
ATOM 4111 C C . THR A 1 522 ? -1.621 9.080 -4.819 1.00 84.94 522 THR A C 1
ATOM 4113 O O . THR A 1 522 ? -1.173 8.025 -5.272 1.00 84.94 522 THR A O 1
ATOM 4116 N N . ARG A 1 523 ? -1.594 10.212 -5.536 1.00 89.69 523 ARG A N 1
ATOM 4117 C CA . ARG A 1 523 ? -1.171 10.275 -6.948 1.00 89.69 523 ARG A CA 1
ATOM 4118 C C . ARG A 1 523 ? 0.291 9.879 -7.105 1.00 89.69 523 ARG A C 1
ATOM 4120 O O . ARG A 1 523 ? 0.608 8.961 -7.860 1.00 89.69 523 ARG A O 1
ATOM 4127 N N . SER A 1 524 ? 1.182 10.489 -6.324 1.00 89.31 524 SER A N 1
ATOM 4128 C CA . SER A 1 524 ? 2.610 10.143 -6.306 1.00 89.31 524 SER A CA 1
ATOM 4129 C C . SER A 1 524 ? 2.870 8.711 -5.837 1.00 89.31 524 SER A C 1
ATOM 4131 O O . SER A 1 524 ? 3.773 8.053 -6.353 1.00 89.31 524 SER A O 1
ATOM 4133 N N . ARG A 1 525 ? 2.032 8.172 -4.941 1.00 88.12 525 ARG A N 1
ATOM 4134 C CA . ARG A 1 525 ? 2.063 6.756 -4.543 1.00 88.12 525 ARG A CA 1
ATOM 4135 C C . ARG A 1 525 ? 1.785 5.827 -5.729 1.00 88.12 525 ARG A C 1
ATOM 4137 O O . ARG A 1 525 ? 2.503 4.842 -5.892 1.00 88.12 525 ARG A O 1
ATOM 4144 N N . GLY A 1 526 ? 0.778 6.135 -6.547 1.00 90.31 526 GLY A N 1
ATOM 4145 C CA . GLY A 1 526 ? 0.469 5.391 -7.772 1.00 90.31 526 GLY A CA 1
ATOM 4146 C C . GLY A 1 526 ? 1.588 5.485 -8.812 1.00 90.31 526 GLY A C 1
ATOM 4147 O O . GLY A 1 526 ? 2.048 4.463 -9.319 1.00 90.31 526 GLY A O 1
ATOM 4148 N N . MET A 1 527 ? 2.098 6.692 -9.070 1.00 93.19 527 MET A N 1
ATOM 4149 C CA . MET A 1 527 ? 3.180 6.899 -10.045 1.00 93.19 527 MET A CA 1
ATOM 4150 C C . MET A 1 527 ? 4.504 6.254 -9.612 1.00 93.19 527 MET A C 1
ATOM 4152 O O . MET A 1 527 ? 5.248 5.747 -10.450 1.00 93.19 527 MET A O 1
ATOM 4156 N N . ALA A 1 528 ? 4.787 6.201 -8.307 1.00 92.25 528 ALA A N 1
ATOM 4157 C CA . ALA A 1 528 ? 5.944 5.483 -7.778 1.00 92.25 528 ALA A CA 1
ATOM 4158 C C . ALA A 1 528 ? 5.855 3.971 -8.033 1.00 92.25 528 ALA A C 1
ATOM 4160 O O . ALA A 1 528 ? 6.867 3.354 -8.338 1.00 92.25 528 ALA A O 1
ATOM 4161 N N . ILE A 1 529 ? 4.659 3.373 -7.962 1.00 90.38 529 ILE A N 1
ATOM 4162 C CA . ILE A 1 529 ? 4.462 1.948 -8.276 1.00 90.38 529 ILE A CA 1
ATOM 4163 C C . ILE A 1 529 ? 4.818 1.653 -9.738 1.00 90.38 529 ILE A C 1
ATOM 4165 O O . ILE A 1 529 ? 5.473 0.648 -10.004 1.00 90.38 529 ILE A O 1
ATOM 4169 N N . ILE A 1 530 ? 4.453 2.546 -10.666 1.00 90.44 530 ILE A N 1
ATOM 4170 C CA . ILE A 1 530 ? 4.888 2.445 -12.066 1.00 90.44 530 ILE A CA 1
ATOM 4171 C C . ILE A 1 530 ? 6.417 2.466 -12.137 1.00 90.44 530 ILE A C 1
ATOM 4173 O O . ILE A 1 530 ? 7.005 1.597 -12.767 1.00 90.44 530 ILE A O 1
ATOM 4177 N N . GLY A 1 531 ? 7.072 3.406 -11.452 1.00 87.19 531 GLY A N 1
ATOM 4178 C CA . GLY A 1 531 ? 8.534 3.475 -11.418 1.00 87.19 531 GLY A CA 1
ATOM 4179 C C . GLY A 1 531 ? 9.200 2.179 -10.929 1.00 87.19 531 GLY A C 1
ATOM 4180 O O . GLY A 1 531 ? 10.161 1.719 -11.541 1.00 87.19 531 GLY A O 1
ATOM 4181 N N . ILE A 1 532 ? 8.656 1.542 -9.885 1.00 90.69 532 ILE A N 1
ATOM 4182 C CA . ILE A 1 532 ? 9.188 0.272 -9.358 1.00 90.69 532 ILE A CA 1
ATOM 4183 C C . ILE A 1 532 ? 9.101 -0.829 -10.422 1.00 90.69 532 ILE A C 1
ATOM 4185 O O . ILE A 1 532 ? 10.021 -1.635 -10.544 1.00 90.69 532 ILE A O 1
ATOM 4189 N N . ALA A 1 533 ? 8.025 -0.856 -11.216 1.00 91.69 533 ALA A N 1
ATOM 4190 C CA . ALA A 1 533 ? 7.897 -1.799 -12.325 1.00 91.69 533 ALA A CA 1
ATOM 4191 C C . ALA A 1 533 ? 9.010 -1.604 -13.370 1.00 91.69 533 ALA A C 1
ATOM 4193 O O . ALA A 1 533 ? 9.578 -2.595 -13.822 1.00 91.69 533 ALA A O 1
ATOM 4194 N N . PHE A 1 534 ? 9.375 -0.353 -13.692 1.00 87.44 534 PHE A N 1
ATOM 4195 C CA . PHE A 1 534 ? 10.542 -0.034 -14.533 1.00 87.44 534 PHE A CA 1
ATOM 4196 C C . PHE A 1 534 ? 11.835 -0.560 -13.913 1.00 87.44 534 PHE A C 1
ATOM 4198 O O . PHE A 1 534 ? 12.555 -1.305 -14.573 1.00 87.44 534 PHE A O 1
ATOM 4205 N N . GLY A 1 535 ? 12.096 -0.242 -12.643 1.00 85.31 535 GLY A N 1
ATOM 4206 C CA . GLY A 1 535 ? 13.296 -0.704 -11.943 1.00 85.31 535 GLY A CA 1
ATOM 4207 C C . GLY A 1 535 ? 13.457 -2.225 -11.997 1.00 85.31 535 GLY A C 1
ATOM 4208 O O . GLY A 1 535 ? 14.500 -2.715 -12.409 1.00 85.31 535 GLY A O 1
ATOM 4209 N N . LEU A 1 536 ? 12.411 -2.980 -11.654 1.00 88.06 536 LEU A N 1
ATOM 4210 C CA . LEU A 1 536 ? 12.458 -4.446 -11.650 1.00 88.06 536 LEU A CA 1
ATOM 4211 C C . LEU A 1 536 ? 12.463 -5.056 -13.059 1.00 88.06 536 LEU A C 1
ATOM 4213 O O . LEU A 1 536 ? 13.144 -6.055 -13.289 1.00 88.06 536 LEU A O 1
ATOM 4217 N N . GLY A 1 537 ? 11.721 -4.472 -14.002 1.00 89.31 537 GLY A N 1
ATOM 4218 C CA . GLY A 1 537 ? 11.650 -4.958 -15.380 1.00 89.31 537 GLY A CA 1
ATOM 4219 C C . GLY A 1 537 ? 13.001 -4.873 -16.086 1.00 89.31 537 GLY A C 1
ATOM 4220 O O . GLY A 1 537 ? 13.429 -5.849 -16.693 1.00 89.31 537 GLY A O 1
ATOM 4221 N N . PHE A 1 538 ? 13.718 -3.760 -15.910 1.00 83.69 538 PHE A N 1
ATOM 4222 C CA . PHE A 1 538 ? 15.067 -3.564 -16.455 1.00 83.69 538 PHE A CA 1
ATOM 4223 C C . PHE A 1 538 ? 16.148 -4.412 -15.764 1.00 83.69 538 PHE A C 1
ATOM 4225 O O . PHE A 1 538 ? 17.220 -4.593 -16.331 1.00 83.69 538 PHE A O 1
ATOM 4232 N N . ILE A 1 539 ? 15.884 -4.950 -14.568 1.00 86.25 539 ILE A N 1
ATOM 4233 C CA . ILE A 1 539 ? 16.762 -5.937 -13.918 1.00 86.25 539 ILE A CA 1
ATOM 4234 C C . ILE A 1 539 ? 16.539 -7.319 -14.534 1.00 86.25 539 ILE A C 1
ATOM 4236 O O . ILE A 1 539 ? 17.486 -7.991 -14.939 1.00 86.25 539 ILE A O 1
ATOM 4240 N N . LEU A 1 540 ? 15.281 -7.763 -14.584 1.00 88.75 540 LEU A N 1
ATOM 4241 C CA . LEU A 1 540 ? 14.959 -9.140 -14.954 1.00 88.75 540 LEU A CA 1
ATOM 4242 C C . LEU A 1 540 ? 14.959 -9.377 -16.461 1.00 88.75 540 LEU A C 1
ATOM 4244 O O . LEU A 1 540 ? 15.331 -10.467 -16.883 1.00 88.75 540 LEU A O 1
ATOM 4248 N N . GLY A 1 541 ? 14.575 -8.392 -17.275 1.00 90.50 541 GLY A N 1
ATOM 4249 C CA . GLY A 1 541 ? 14.545 -8.530 -18.730 1.00 90.50 541 GLY A CA 1
ATOM 4250 C C . GLY A 1 541 ? 15.903 -8.926 -19.308 1.00 90.50 541 GLY A C 1
ATOM 4251 O O . GLY A 1 541 ? 16.004 -10.023 -19.858 1.00 90.50 541 GLY A O 1
ATOM 4252 N N . PRO A 1 542 ? 16.971 -8.126 -19.129 1.00 87.81 542 PRO A N 1
ATOM 4253 C CA . PRO A 1 542 ? 18.302 -8.481 -19.617 1.00 87.81 542 PRO A CA 1
ATOM 4254 C C . PRO A 1 542 ? 18.827 -9.802 -19.038 1.00 87.81 542 PRO A C 1
ATOM 4256 O O . PRO A 1 542 ? 19.451 -10.581 -19.753 1.00 87.81 542 PRO A O 1
ATOM 4259 N N . ALA A 1 543 ? 18.539 -10.106 -17.769 1.00 85.25 543 ALA A N 1
ATOM 4260 C CA . ALA A 1 543 ? 18.938 -11.379 -17.170 1.00 85.25 543 ALA A CA 1
ATOM 4261 C C . ALA A 1 543 ? 18.284 -12.577 -17.883 1.00 85.25 543 ALA A C 1
ATOM 4263 O O . ALA A 1 543 ? 18.973 -13.515 -18.283 1.00 85.25 543 ALA A O 1
ATOM 4264 N N . ILE A 1 544 ? 16.965 -12.526 -18.101 1.00 89.06 544 ILE A N 1
ATOM 4265 C CA . ILE A 1 544 ? 16.222 -13.569 -18.823 1.00 89.06 544 ILE A CA 1
ATOM 4266 C C . ILE A 1 544 ? 16.711 -13.659 -20.271 1.00 89.06 544 ILE A C 1
ATOM 4268 O O . ILE A 1 544 ? 16.910 -14.761 -20.780 1.00 89.06 544 ILE A O 1
ATOM 4272 N N . GLY A 1 545 ? 16.945 -12.523 -20.928 1.00 86.44 545 GLY A N 1
ATOM 4273 C CA . GLY A 1 545 ? 17.430 -12.465 -22.305 1.00 86.44 545 GLY A CA 1
ATOM 4274 C C . GLY A 1 545 ? 18.775 -13.154 -22.473 1.00 86.44 545 GLY A C 1
ATOM 4275 O O . GLY A 1 545 ? 18.888 -14.081 -23.269 1.00 86.44 545 GLY A O 1
ATOM 4276 N N . GLY A 1 546 ? 19.770 -12.770 -21.671 1.00 83.12 546 GLY A N 1
ATOM 4277 C CA . GLY A 1 546 ? 21.106 -13.364 -21.727 1.00 83.12 546 GLY A CA 1
ATOM 4278 C C . GLY A 1 546 ? 21.112 -14.870 -21.440 1.00 83.12 546 GLY A C 1
ATOM 4279 O O . GLY A 1 546 ? 21.786 -15.618 -22.142 1.00 83.12 546 GLY A O 1
ATOM 4280 N N . LEU A 1 547 ? 20.325 -15.327 -20.457 1.00 84.19 547 LEU A N 1
ATOM 4281 C CA . LEU A 1 547 ? 20.233 -16.749 -20.097 1.00 84.19 547 LEU A CA 1
ATOM 4282 C C . LEU A 1 547 ? 19.495 -17.591 -21.146 1.00 84.19 547 LEU A C 1
ATOM 4284 O O . LEU A 1 547 ? 19.814 -18.763 -21.324 1.00 84.19 547 LEU A O 1
ATOM 4288 N N . SER A 1 548 ? 18.504 -17.016 -21.831 1.00 86.75 548 SER A N 1
ATOM 4289 C CA . SER A 1 548 ? 17.685 -17.741 -22.812 1.00 86.75 548 SER A CA 1
ATOM 4290 C C . SER A 1 548 ? 18.224 -17.691 -24.242 1.00 86.75 548 SER A C 1
ATOM 4292 O O . SER A 1 548 ? 17.793 -18.494 -25.065 1.00 86.75 548 SER A O 1
ATOM 4294 N N . ALA A 1 549 ? 19.188 -16.814 -24.543 1.00 77.25 549 ALA A N 1
ATOM 4295 C CA . ALA A 1 549 ? 19.754 -16.619 -25.884 1.00 77.25 549 ALA A CA 1
ATOM 4296 C C . ALA A 1 549 ? 20.378 -17.874 -26.521 1.00 77.25 549 ALA A C 1
ATOM 4298 O O . ALA A 1 549 ? 20.584 -17.908 -27.726 1.00 77.25 549 ALA A O 1
ATOM 4299 N N . TRP A 1 550 ? 20.679 -18.896 -25.718 1.00 71.00 550 TRP A N 1
ATOM 4300 C CA . TRP A 1 550 ? 21.339 -20.133 -26.147 1.00 71.00 550 TRP A CA 1
ATOM 4301 C C . TRP A 1 550 ? 20.444 -21.363 -25.953 1.00 71.00 550 TRP A C 1
ATOM 4303 O O . TRP A 1 550 ? 20.907 -22.494 -26.043 1.00 71.00 550 TRP A O 1
ATOM 4313 N N . ALA A 1 551 ? 19.161 -21.156 -25.637 1.00 77.94 551 ALA A N 1
ATOM 4314 C CA . ALA A 1 551 ? 18.243 -22.241 -25.304 1.00 77.94 551 ALA A CA 1
ATOM 4315 C C . ALA A 1 551 ? 17.746 -23.026 -26.533 1.00 77.94 551 ALA A C 1
ATOM 4317 O O . ALA A 1 551 ? 17.279 -24.152 -26.379 1.00 77.94 551 ALA A O 1
ATOM 4318 N N . ILE A 1 552 ? 17.821 -22.445 -27.737 1.00 77.25 552 ILE A N 1
ATOM 4319 C CA . ILE A 1 552 ? 17.475 -23.122 -28.994 1.00 77.25 552 ILE A CA 1
ATOM 4320 C C . ILE A 1 552 ? 18.765 -23.463 -29.731 1.00 77.25 552 ILE A C 1
ATOM 4322 O O . ILE A 1 552 ? 19.431 -22.582 -30.271 1.00 77.25 552 ILE A O 1
ATOM 4326 N N . ASP A 1 553 ? 19.084 -24.754 -29.788 1.00 75.75 553 ASP A N 1
ATOM 4327 C CA . ASP A 1 553 ? 20.178 -25.261 -30.606 1.00 75.75 553 ASP A CA 1
ATOM 4328 C C . ASP A 1 553 ? 19.677 -25.587 -32.021 1.00 75.75 553 ASP A C 1
ATOM 4330 O O . ASP A 1 553 ? 19.081 -26.639 -32.276 1.00 75.75 553 ASP A O 1
ATOM 4334 N N . LEU A 1 554 ? 19.939 -24.677 -32.961 1.00 71.44 554 LEU A N 1
ATOM 4335 C CA . LEU A 1 554 ? 19.554 -24.827 -34.368 1.00 71.44 554 LEU A CA 1
ATOM 4336 C C . LEU A 1 554 ? 20.237 -26.012 -35.068 1.00 71.44 554 LEU A C 1
ATOM 4338 O O . LEU A 1 554 ? 19.762 -26.432 -36.123 1.00 71.44 554 LEU A O 1
ATOM 4342 N N . SER A 1 555 ? 21.310 -26.578 -34.502 1.00 68.88 555 SER A N 1
ATOM 4343 C CA . SER A 1 555 ? 21.956 -27.778 -35.051 1.00 68.88 555 SER A CA 1
ATOM 4344 C C . SER A 1 555 ? 21.121 -29.047 -34.843 1.00 68.88 555 SER A C 1
ATOM 4346 O O . SER A 1 555 ? 21.204 -29.980 -35.639 1.00 68.88 555 SER A O 1
ATOM 4348 N N . THR A 1 556 ? 20.256 -29.060 -33.822 1.00 67.50 556 THR A N 1
ATOM 4349 C CA . THR A 1 556 ? 19.380 -30.198 -33.495 1.00 67.50 556 THR A CA 1
ATOM 4350 C C . THR A 1 556 ? 18.004 -30.126 -34.161 1.00 67.50 556 THR A C 1
ATOM 4352 O O . THR A 1 556 ? 17.332 -31.148 -34.295 1.00 67.50 556 THR A O 1
ATOM 4355 N N . VAL A 1 557 ? 17.582 -28.940 -34.620 1.00 65.88 557 VAL A N 1
ATOM 4356 C CA . VAL A 1 557 ? 16.244 -28.693 -35.191 1.00 65.88 557 VAL A CA 1
ATOM 4357 C C . VAL A 1 557 ? 16.345 -27.957 -36.538 1.00 65.88 557 VAL A C 1
ATOM 4359 O O . VAL A 1 557 ? 15.818 -26.858 -36.712 1.00 65.88 557 VAL A O 1
ATOM 4362 N N . SER A 1 558 ? 17.030 -28.560 -37.519 1.00 64.75 558 SER A N 1
ATOM 4363 C CA . SER A 1 558 ? 17.366 -27.916 -38.806 1.00 64.75 558 SER A CA 1
ATOM 4364 C C . SER A 1 558 ? 16.158 -27.358 -39.571 1.00 64.75 558 SER A C 1
ATOM 4366 O O . SER A 1 558 ? 16.255 -26.299 -40.183 1.00 64.75 558 SER A O 1
ATOM 4368 N N . ASN A 1 559 ? 15.004 -28.027 -39.487 1.00 78.94 559 ASN A N 1
ATOM 4369 C CA . ASN A 1 559 ? 13.786 -27.667 -40.226 1.00 78.94 559 ASN A CA 1
ATOM 4370 C C . ASN A 1 559 ? 13.180 -26.324 -39.784 1.00 78.94 559 ASN A C 1
ATOM 4372 O O . ASN A 1 559 ? 12.314 -25.787 -40.464 1.00 78.94 559 ASN A O 1
ATOM 4376 N N . TRP A 1 560 ? 13.567 -25.793 -38.620 1.00 82.62 560 TRP A N 1
ATOM 4377 C CA . TRP A 1 560 ? 13.008 -24.546 -38.087 1.00 82.62 560 TRP A CA 1
ATOM 4378 C C . TRP A 1 560 ? 13.689 -23.303 -38.662 1.00 82.62 560 TRP A C 1
ATOM 4380 O O . TRP A 1 560 ? 13.077 -22.234 -38.703 1.00 82.62 560 TRP A O 1
ATOM 4390 N N . LYS A 1 561 ? 14.917 -23.450 -39.173 1.00 81.56 561 LYS A N 1
ATOM 4391 C CA . LYS A 1 561 ? 15.645 -22.369 -39.846 1.00 81.56 561 LYS A CA 1
ATOM 4392 C C . LYS A 1 561 ? 14.885 -21.865 -41.079 1.00 81.56 561 LYS A C 1
ATOM 4394 O O . LYS A 1 561 ? 14.831 -20.659 -41.302 1.00 81.56 561 LYS A O 1
ATOM 4399 N N . ASP A 1 562 ? 14.210 -22.765 -41.798 1.00 83.31 562 ASP A N 1
ATOM 4400 C CA . ASP A 1 562 ? 13.389 -22.440 -42.975 1.00 83.31 562 ASP A CA 1
ATOM 4401 C C . ASP A 1 562 ? 12.176 -21.556 -42.638 1.00 83.31 562 ASP A C 1
ATOM 4403 O O . ASP A 1 562 ? 11.699 -20.796 -43.478 1.00 83.31 562 ASP A O 1
ATOM 4407 N N . TYR A 1 563 ? 11.703 -21.602 -41.389 1.00 87.00 563 TYR A N 1
ATOM 4408 C CA . TYR A 1 563 ? 10.619 -20.749 -40.893 1.00 87.00 563 TYR A CA 1
ATOM 4409 C C . TYR A 1 563 ? 11.123 -19.424 -40.298 1.00 87.00 563 TYR A C 1
ATOM 4411 O O . TYR A 1 563 ? 10.336 -18.665 -39.736 1.00 87.00 563 TYR A O 1
ATOM 4419 N N . GLY A 1 564 ? 12.422 -19.128 -40.401 1.00 86.88 564 GLY A N 1
ATOM 4420 C CA . GLY A 1 564 ? 13.019 -17.903 -39.869 1.00 86.88 564 GLY A CA 1
ATOM 4421 C C . GLY A 1 564 ? 13.314 -17.947 -38.368 1.00 86.88 564 GLY A C 1
ATOM 4422 O O . GLY A 1 564 ? 13.489 -16.894 -37.755 1.00 86.88 564 GLY A O 1
ATOM 4423 N N . VAL A 1 565 ? 13.372 -19.138 -37.763 1.00 90.62 565 VAL A N 1
ATOM 4424 C CA . VAL A 1 565 ? 13.840 -19.296 -36.380 1.00 90.62 565 VAL A CA 1
ATOM 4425 C C . VAL A 1 565 ? 15.355 -19.096 -36.337 1.00 90.62 565 VAL A C 1
ATOM 4427 O O . VAL A 1 565 ? 16.095 -19.676 -37.132 1.00 90.62 565 VAL A O 1
ATOM 4430 N N . ASN A 1 566 ? 15.813 -18.277 -35.395 1.00 88.94 566 ASN A N 1
ATOM 4431 C CA . ASN A 1 566 ? 17.210 -17.903 -35.204 1.00 88.94 566 ASN A CA 1
ATOM 4432 C C . ASN A 1 566 ? 17.627 -18.115 -33.726 1.00 88.94 566 ASN A C 1
ATOM 4434 O O . ASN A 1 566 ? 16.776 -18.432 -32.888 1.00 88.94 566 ASN A O 1
ATOM 4438 N N . PRO A 1 567 ? 18.916 -17.951 -33.363 1.00 85.88 567 PRO A N 1
ATOM 4439 C CA . PRO A 1 567 ? 19.374 -18.167 -31.984 1.00 85.88 567 PRO A CA 1
ATOM 4440 C C . PRO A 1 567 ? 18.647 -17.296 -30.940 1.00 85.88 567 PRO A C 1
ATOM 4442 O O . PRO A 1 567 ? 18.476 -17.685 -29.789 1.00 85.88 567 PRO A O 1
ATOM 4445 N N . PHE A 1 568 ? 18.130 -16.137 -31.348 1.00 89.50 568 PHE A N 1
ATOM 4446 C CA . PHE A 1 568 ? 17.431 -15.178 -30.489 1.00 89.50 568 PHE A CA 1
ATOM 4447 C C . PHE A 1 568 ? 15.912 -15.407 -30.419 1.00 89.50 568 PHE A C 1
ATOM 4449 O O . PHE A 1 568 ? 15.206 -14.646 -29.750 1.00 89.50 568 PHE A O 1
ATOM 4456 N N . SER A 1 569 ? 15.390 -16.467 -31.047 1.00 92.81 569 SER A N 1
ATOM 4457 C CA . SER A 1 569 ? 13.964 -16.810 -31.008 1.00 92.81 569 SER A CA 1
ATOM 4458 C C . SER A 1 569 ? 13.498 -17.273 -29.620 1.00 92.81 569 SER A C 1
ATOM 4460 O O . SER A 1 569 ? 12.351 -17.029 -29.255 1.00 92.81 569 SER A O 1
ATOM 4462 N N . ALA A 1 570 ? 14.355 -17.877 -28.790 1.00 92.00 570 ALA A N 1
ATOM 4463 C CA . ALA A 1 570 ? 13.969 -18.295 -27.432 1.00 92.00 570 ALA A CA 1
ATOM 4464 C C . ALA A 1 570 ? 13.572 -17.111 -26.524 1.00 92.00 570 ALA A C 1
ATOM 4466 O O . ALA A 1 570 ? 12.467 -17.132 -25.970 1.00 92.00 570 ALA A O 1
ATOM 4467 N N . PRO A 1 571 ? 14.397 -16.051 -26.407 1.00 92.31 571 PRO A N 1
ATOM 4468 C CA . PRO A 1 571 ? 14.001 -14.814 -25.735 1.00 92.31 571 PRO A CA 1
ATOM 4469 C C . PRO A 1 571 ? 12.673 -14.243 -26.262 1.00 92.31 571 PRO A C 1
ATOM 4471 O O . PRO A 1 571 ? 11.811 -13.844 -25.476 1.00 92.31 571 PRO A O 1
ATOM 4474 N N . ALA A 1 572 ? 12.465 -14.264 -27.584 1.00 94.94 572 ALA A N 1
ATOM 4475 C CA . ALA A 1 572 ? 11.225 -13.802 -28.207 1.00 94.94 572 ALA A CA 1
ATOM 4476 C C . ALA A 1 572 ? 10.000 -14.637 -27.787 1.00 94.94 572 ALA A C 1
ATOM 4478 O O . ALA A 1 572 ? 8.951 -14.073 -27.474 1.00 94.94 572 ALA A O 1
ATOM 4479 N N . ALA A 1 573 ? 10.134 -15.966 -27.710 1.00 95.25 573 ALA A N 1
ATOM 4480 C CA . ALA A 1 573 ? 9.073 -16.859 -27.240 1.00 95.25 573 ALA A CA 1
ATOM 4481 C C . ALA A 1 573 ? 8.698 -16.585 -25.781 1.00 95.25 573 ALA A C 1
ATOM 4483 O O . ALA A 1 573 ? 7.514 -16.510 -25.450 1.00 95.25 573 ALA A O 1
ATOM 4484 N N . ILE A 1 574 ? 9.694 -16.390 -24.910 1.00 95.38 574 ILE A N 1
ATOM 4485 C CA . ILE A 1 574 ? 9.457 -16.058 -23.500 1.00 95.38 574 ILE A CA 1
ATOM 4486 C C . ILE A 1 574 ? 8.695 -14.733 -23.399 1.00 95.38 574 ILE A C 1
ATOM 4488 O O . ILE A 1 574 ? 7.675 -14.664 -22.711 1.00 95.38 574 ILE A O 1
ATOM 4492 N N . ALA A 1 575 ? 9.134 -13.701 -24.124 1.00 96.25 575 ALA A N 1
ATOM 4493 C CA . ALA A 1 575 ? 8.455 -12.407 -24.156 1.00 96.25 575 ALA A CA 1
ATOM 4494 C C . ALA A 1 575 ? 7.016 -12.515 -24.695 1.00 96.25 575 ALA A C 1
ATOM 4496 O O . ALA A 1 575 ? 6.102 -11.906 -24.134 1.00 96.25 575 ALA A O 1
ATOM 4497 N N . PHE A 1 576 ? 6.785 -13.331 -25.730 1.00 97.75 576 PHE A N 1
ATOM 4498 C CA . PHE A 1 576 ? 5.450 -13.613 -26.264 1.00 97.75 576 PHE A CA 1
ATOM 4499 C C . PHE A 1 576 ? 4.538 -14.263 -25.219 1.00 97.75 576 PHE A C 1
ATOM 4501 O O . PHE A 1 576 ? 3.443 -13.759 -24.967 1.00 97.75 576 PHE A O 1
ATOM 4508 N N . VAL A 1 577 ? 4.992 -15.340 -24.571 1.00 97.44 577 VAL A N 1
ATOM 4509 C CA . VAL A 1 577 ? 4.215 -16.056 -23.547 1.00 97.44 577 VAL A CA 1
ATOM 4510 C C . VAL A 1 577 ? 3.891 -15.136 -22.374 1.00 97.44 577 VAL A C 1
ATOM 4512 O O . VAL A 1 577 ? 2.737 -15.059 -21.953 1.00 97.44 577 VAL A O 1
ATOM 4515 N N . LEU A 1 578 ? 4.879 -14.386 -21.883 1.00 96.31 578 LEU A N 1
ATOM 4516 C CA . LEU A 1 578 ? 4.688 -13.406 -20.816 1.00 96.31 578 LEU A CA 1
ATOM 4517 C C . LEU A 1 578 ? 3.670 -12.325 -21.207 1.00 96.31 578 LEU A C 1
ATOM 4519 O O . LEU A 1 578 ? 2.768 -12.020 -20.424 1.00 96.31 578 LEU A O 1
ATOM 4523 N N . SER A 1 579 ? 3.756 -11.788 -22.426 1.00 96.25 579 SER A N 1
ATOM 4524 C CA . SER A 1 579 ? 2.811 -10.784 -22.927 1.00 96.25 579 SER A CA 1
ATOM 4525 C C . SER A 1 579 ? 1.393 -11.346 -23.100 1.00 96.25 579 SER A C 1
ATOM 4527 O O . SER A 1 579 ? 0.417 -10.691 -22.738 1.00 96.25 579 SER A O 1
ATOM 4529 N N . MET A 1 580 ? 1.246 -12.596 -23.549 1.00 97.69 580 MET A N 1
ATOM 4530 C CA . MET A 1 580 ? -0.059 -13.261 -23.637 1.00 97.69 580 MET A CA 1
ATOM 4531 C C . MET A 1 580 ? -0.666 -13.532 -22.256 1.00 97.69 580 MET A C 1
ATOM 4533 O O . MET A 1 580 ? -1.855 -13.282 -22.048 1.00 97.69 580 MET A O 1
ATOM 4537 N N . ILE A 1 581 ? 0.136 -13.973 -21.281 1.00 96.56 581 ILE A N 1
ATOM 4538 C CA . ILE A 1 581 ? -0.303 -14.098 -19.881 1.00 96.56 581 ILE A CA 1
ATOM 4539 C C . ILE A 1 581 ? -0.782 -12.739 -19.363 1.00 96.56 581 ILE A C 1
ATOM 4541 O O . ILE A 1 581 ? -1.851 -12.654 -18.754 1.00 96.56 581 ILE A O 1
ATOM 4545 N N . ASN A 1 582 ? -0.032 -11.671 -19.647 1.00 95.50 582 ASN A N 1
ATOM 4546 C CA . ASN A 1 582 ? -0.401 -10.308 -19.283 1.00 95.50 582 ASN A CA 1
ATOM 4547 C C . ASN A 1 582 ? -1.728 -9.878 -19.932 1.00 95.50 582 ASN A C 1
ATOM 4549 O O . ASN A 1 582 ? -2.612 -9.373 -19.243 1.00 95.50 582 ASN A O 1
ATOM 4553 N N . PHE A 1 583 ? -1.920 -10.155 -21.224 1.00 96.75 583 PHE A N 1
ATOM 4554 C CA . PHE A 1 583 ? -3.168 -9.879 -21.939 1.00 96.75 583 PHE A CA 1
ATOM 4555 C C . PHE A 1 583 ? -4.371 -10.551 -21.265 1.00 96.75 583 PHE A C 1
ATOM 4557 O O . PHE A 1 583 ? -5.349 -9.880 -20.933 1.00 96.75 583 PHE A O 1
ATOM 4564 N N . PHE A 1 584 ? -4.295 -11.859 -20.995 1.00 96.38 584 PHE A N 1
ATOM 4565 C CA . PHE A 1 584 ? -5.386 -12.587 -20.336 1.00 96.38 584 PHE A CA 1
ATOM 4566 C C . PHE A 1 584 ? -5.621 -12.117 -18.899 1.00 96.38 584 PHE A C 1
ATOM 4568 O O . PHE A 1 584 ? -6.766 -12.065 -18.437 1.00 96.38 584 PHE A O 1
ATOM 4575 N N . PHE A 1 585 ? -4.553 -11.759 -18.189 1.00 94.44 585 PHE A N 1
ATOM 4576 C CA . PHE A 1 585 ? -4.634 -11.211 -16.844 1.00 94.44 585 PHE A CA 1
ATOM 4577 C C . PHE A 1 585 ? -5.371 -9.866 -16.825 1.00 94.44 585 PHE A C 1
ATOM 4579 O O . PHE A 1 585 ? -6.325 -9.712 -16.060 1.00 94.44 585 PHE A O 1
ATOM 4586 N N . VAL A 1 586 ? -5.001 -8.928 -17.704 1.00 95.00 586 VAL A N 1
ATOM 4587 C CA . VAL A 1 586 ? -5.688 -7.634 -17.861 1.00 95.00 586 VAL A CA 1
ATOM 4588 C C . VAL A 1 586 ? -7.130 -7.846 -18.307 1.00 95.00 586 VAL A C 1
ATOM 4590 O O . VAL A 1 586 ? -8.040 -7.259 -17.727 1.00 95.00 586 VAL A O 1
ATOM 4593 N N . TYR A 1 587 ? -7.371 -8.743 -19.265 1.00 95.44 587 TYR A N 1
ATOM 4594 C CA . TYR A 1 587 ? -8.716 -9.048 -19.750 1.00 95.44 587 TYR A CA 1
ATOM 4595 C C . TYR A 1 587 ? -9.649 -9.485 -18.615 1.00 95.44 587 TYR A C 1
ATOM 4597 O O . TYR A 1 587 ? -10.784 -9.009 -18.546 1.00 95.44 587 TYR A O 1
ATOM 4605 N N . LYS A 1 588 ? -9.168 -10.337 -17.699 1.00 93.38 588 LYS A N 1
ATOM 4606 C CA . LYS A 1 588 ? -9.965 -10.857 -16.578 1.00 93.38 588 LYS A CA 1
ATOM 4607 C C . LYS A 1 588 ? -10.042 -9.923 -15.369 1.00 93.38 588 LYS A C 1
ATOM 4609 O O . LYS A 1 588 ? -11.089 -9.874 -14.734 1.00 93.38 588 LYS A O 1
ATOM 4614 N N . LYS A 1 589 ? -8.947 -9.251 -14.997 1.00 90.88 589 LYS A N 1
ATOM 4615 C CA . LYS A 1 589 ? -8.838 -8.555 -13.700 1.00 90.88 589 LYS A CA 1
ATOM 4616 C C . LYS A 1 589 ? -8.855 -7.036 -13.770 1.00 90.88 589 LYS A C 1
ATOM 4618 O O . LYS A 1 589 ? -9.105 -6.418 -12.740 1.00 90.88 589 LYS A O 1
ATOM 4623 N N . PHE A 1 590 ? -8.574 -6.429 -14.922 1.00 93.19 590 PHE A N 1
ATOM 4624 C CA . PHE A 1 590 ? -8.531 -4.974 -15.033 1.00 93.19 590 PHE A CA 1
ATOM 4625 C C . PHE A 1 590 ? -9.934 -4.418 -15.323 1.00 93.19 590 PHE A C 1
ATOM 4627 O O . PHE A 1 590 ? -10.457 -4.661 -16.417 1.00 93.19 590 PHE A O 1
ATOM 4634 N N . PRO A 1 591 ? -10.567 -3.695 -14.378 1.00 91.75 591 PRO A N 1
ATOM 4635 C CA . PRO A 1 591 ? -11.819 -3.004 -14.648 1.00 91.75 591 PRO A CA 1
ATOM 4636 C C . PRO A 1 591 ? -11.570 -1.770 -15.520 1.00 91.75 591 PRO A C 1
ATOM 4638 O O . PRO A 1 591 ? -10.454 -1.260 -15.601 1.00 91.75 591 PRO A O 1
ATOM 4641 N N . GLU A 1 592 ? -12.622 -1.259 -16.154 1.00 93.06 592 GLU A N 1
ATOM 4642 C CA . GLU A 1 592 ? -12.549 0.062 -16.773 1.00 93.06 592 GLU A CA 1
ATOM 4643 C C . GLU A 1 592 ? -12.440 1.141 -15.684 1.00 93.06 592 GLU A C 1
ATOM 4645 O O . GLU A 1 592 ? -13.215 1.135 -14.725 1.00 93.06 592 GLU A O 1
ATOM 4650 N N . THR A 1 593 ? -11.466 2.043 -15.821 1.00 92.31 593 THR A N 1
ATOM 4651 C CA . THR A 1 593 ? -11.192 3.110 -14.844 1.00 92.31 593 THR A CA 1
ATOM 4652 C C . THR A 1 593 ? -11.778 4.453 -15.263 1.00 92.31 593 THR A C 1
ATOM 4654 O O . THR A 1 593 ? -11.939 5.318 -14.407 1.00 92.31 593 THR A O 1
ATOM 4657 N N . LEU A 1 594 ? -12.135 4.625 -16.544 1.00 89.31 594 LEU A N 1
ATOM 4658 C CA . LEU A 1 594 ? -12.794 5.824 -17.061 1.00 89.31 594 LEU A CA 1
ATOM 4659 C C . LEU A 1 594 ? -14.289 5.549 -17.355 1.00 89.31 594 LEU A C 1
ATOM 4661 O O . LEU A 1 594 ? -14.610 4.921 -18.379 1.00 89.31 594 LEU A O 1
ATOM 4665 N N . PRO A 1 595 ? -15.209 6.026 -16.488 1.00 84.75 595 PRO A N 1
ATOM 4666 C CA . PRO A 1 595 ? -16.655 5.864 -16.661 1.00 84.75 595 PRO A CA 1
ATOM 4667 C C . PRO A 1 595 ? -17.163 6.500 -17.954 1.00 84.75 595 PRO A C 1
ATOM 4669 O O . PRO A 1 595 ? -16.613 7.511 -18.401 1.00 84.75 595 PRO A O 1
ATOM 4672 N N . GLU A 1 596 ? -18.225 5.940 -18.538 1.00 84.31 596 GLU A N 1
ATOM 4673 C CA . GLU A 1 596 ? -18.766 6.400 -19.826 1.00 84.31 596 GLU A CA 1
ATOM 4674 C C . GLU A 1 596 ? -19.196 7.866 -19.779 1.00 84.31 596 GLU A C 1
ATOM 4676 O O . GLU A 1 596 ? -18.975 8.609 -20.733 1.00 84.31 596 GLU A O 1
ATOM 4681 N N . GLU A 1 597 ? -19.703 8.324 -18.634 1.00 81.31 597 GLU A N 1
ATOM 4682 C CA . GLU A 1 597 ? -20.181 9.691 -18.453 1.00 81.31 597 GLU A CA 1
ATOM 4683 C C . GLU A 1 597 ? -19.048 10.718 -18.469 1.00 81.31 597 GLU A C 1
ATOM 4685 O O . GLU A 1 597 ? -19.325 11.907 -18.598 1.00 81.31 597 GLU A O 1
ATOM 4690 N N . LYS A 1 598 ? -17.785 10.308 -18.314 1.00 78.56 598 LYS A N 1
ATOM 4691 C CA . LYS A 1 598 ? -16.618 11.207 -18.345 1.00 78.56 598 LYS A CA 1
ATOM 4692 C C . LYS A 1 598 ? -15.876 11.176 -19.682 1.00 78.56 598 LYS A C 1
ATOM 4694 O O . LYS A 1 598 ? -15.021 12.030 -19.917 1.00 78.56 598 LYS A O 1
ATOM 4699 N N . ARG A 1 599 ? -16.198 10.225 -20.564 1.00 85.62 599 ARG A N 1
ATOM 4700 C CA . ARG A 1 599 ? -15.483 10.017 -21.829 1.00 85.62 599 ARG A CA 1
ATOM 4701 C C . ARG A 1 599 ? -15.715 11.168 -22.803 1.00 85.62 599 ARG A C 1
ATOM 4703 O O . ARG A 1 599 ? -16.845 11.583 -23.038 1.00 85.62 599 ARG A O 1
ATOM 4710 N N . GLY A 1 600 ? -14.633 11.671 -23.396 1.00 74.75 600 GLY A N 1
ATOM 4711 C CA . GLY A 1 600 ? -14.687 12.668 -24.473 1.00 74.75 600 GLY A CA 1
ATOM 4712 C C . GLY A 1 600 ? -15.249 14.048 -24.098 1.00 74.75 600 GLY A C 1
ATOM 4713 O O . GLY A 1 600 ? -15.498 14.838 -25.004 1.00 74.75 600 GLY A O 1
ATOM 4714 N N . LYS A 1 601 ? -15.424 14.352 -22.802 1.00 70.00 601 LYS A N 1
ATOM 4715 C CA . LYS A 1 601 ? -15.957 15.637 -22.299 1.00 70.00 601 LYS A CA 1
ATOM 4716 C C . LYS A 1 601 ? -14.909 16.748 -22.118 1.00 70.00 601 LYS A C 1
ATOM 4718 O O . LYS A 1 601 ? -15.235 17.801 -21.583 1.00 70.00 601 LYS A O 1
ATOM 4723 N N . GLY A 1 602 ? -13.665 16.519 -22.537 1.00 61.38 602 GLY A N 1
ATOM 4724 C CA . GLY A 1 602 ? -12.592 17.514 -22.472 1.00 61.38 602 GLY A CA 1
ATOM 4725 C C . GLY A 1 602 ? -12.846 18.741 -23.351 1.00 61.38 602 GLY A C 1
ATOM 4726 O O . GLY A 1 602 ? -13.338 18.614 -24.475 1.00 61.38 602 GLY A O 1
ATOM 4727 N N . GLU A 1 603 ? -12.472 19.924 -22.854 1.00 54.47 603 GLU A N 1
ATOM 4728 C CA . GLU A 1 603 ? -12.705 21.224 -23.511 1.00 54.47 603 GLU A CA 1
ATOM 4729 C C . GLU A 1 603 ? -11.953 21.390 -24.846 1.00 54.47 603 GLU A C 1
ATOM 4731 O O . GLU A 1 603 ? -12.343 22.202 -25.685 1.00 54.47 603 GLU A O 1
ATOM 4736 N N . ILE A 1 604 ? -10.887 20.616 -25.093 1.00 54.41 604 ILE A N 1
ATOM 4737 C CA . ILE A 1 604 ? -10.013 20.822 -26.255 1.00 54.41 604 ILE A CA 1
ATOM 4738 C C . ILE A 1 604 ? -10.333 19.824 -27.377 1.00 54.41 604 ILE A C 1
ATOM 4740 O O . ILE A 1 604 ? -10.007 18.635 -27.341 1.00 54.41 604 ILE A O 1
ATOM 4744 N N . HIS A 1 605 ? -10.955 20.341 -28.439 1.00 50.09 605 HIS A N 1
ATOM 4745 C CA . HIS A 1 605 ? -11.275 19.605 -29.657 1.00 50.09 605 HIS A CA 1
ATOM 4746 C C . HIS A 1 605 ? -10.140 19.602 -30.698 1.00 50.09 605 HIS A C 1
ATOM 4748 O O . HIS A 1 605 ? -9.638 20.640 -31.114 1.00 50.09 605 HIS A O 1
ATOM 4754 N N . ARG A 1 606 ? -9.882 18.389 -31.216 1.00 51.28 606 ARG A N 1
ATOM 4755 C CA . ARG A 1 606 ? -9.316 18.039 -32.537 1.00 51.28 606 ARG A CA 1
ATOM 4756 C C . ARG A 1 606 ? -7.900 18.547 -32.839 1.00 51.28 606 ARG A C 1
ATOM 4758 O O . ARG A 1 606 ? -7.744 19.654 -33.325 1.00 51.28 606 ARG A O 1
ATOM 4765 N N . THR A 1 607 ? -6.903 17.658 -32.800 1.00 47.09 607 THR A N 1
ATOM 4766 C CA . THR A 1 607 ? -5.968 17.488 -33.935 1.00 47.09 607 THR A CA 1
ATOM 4767 C C . THR A 1 607 ? -5.244 16.136 -33.889 1.00 47.09 607 THR A C 1
ATOM 4769 O O . THR A 1 607 ? -4.735 15.737 -32.854 1.00 47.09 607 THR A O 1
ATOM 4772 N N . ILE A 1 608 ? -5.177 15.445 -35.036 1.00 45.44 608 ILE A N 1
ATOM 4773 C CA . ILE A 1 608 ? -4.300 14.275 -35.285 1.00 45.44 608 ILE A CA 1
ATOM 4774 C C . ILE A 1 608 ? -2.867 14.744 -35.626 1.00 45.44 608 ILE A C 1
ATOM 4776 O O . ILE A 1 608 ? -1.951 13.944 -35.760 1.00 45.44 608 ILE A O 1
ATOM 4780 N N . ASN A 1 609 ? -2.658 16.059 -35.768 1.00 51.62 609 ASN A N 1
ATOM 4781 C CA . ASN A 1 609 ? -1.376 16.649 -36.131 1.00 51.62 609 ASN A CA 1
ATOM 4782 C C . ASN A 1 609 ? -0.404 16.621 -34.928 1.00 51.62 609 ASN A C 1
ATOM 4784 O O . ASN A 1 609 ? -0.615 17.396 -33.987 1.00 51.62 609 ASN A O 1
ATOM 4788 N N . PRO A 1 610 ? 0.682 15.821 -34.977 1.00 50.34 610 PRO A N 1
ATOM 4789 C CA . PRO A 1 610 ? 1.633 15.677 -33.872 1.00 50.34 610 PRO A CA 1
ATOM 4790 C C . PRO A 1 610 ? 2.327 16.989 -33.492 1.00 50.34 610 PRO A C 1
ATOM 4792 O O . PRO A 1 610 ? 2.727 17.161 -32.352 1.00 50.34 610 PRO A O 1
ATOM 4795 N N . ILE A 1 611 ? 2.436 17.949 -34.417 1.00 52.69 611 ILE A N 1
ATOM 4796 C CA . ILE A 1 611 ? 3.117 19.234 -34.193 1.00 52.69 611 ILE A CA 1
ATOM 4797 C C . ILE A 1 611 ? 2.218 20.206 -33.413 1.00 52.69 611 ILE A C 1
ATOM 4799 O O . ILE A 1 611 ? 2.696 20.984 -32.591 1.00 52.69 611 ILE A O 1
ATOM 4803 N N . LYS A 1 612 ? 0.893 20.150 -33.617 1.00 54.09 612 LYS A N 1
ATOM 4804 C CA . LYS A 1 612 ? -0.071 20.969 -32.853 1.00 54.09 612 LYS A CA 1
ATOM 4805 C C . LYS A 1 612 ? -0.291 20.453 -31.426 1.00 54.09 612 LYS A C 1
ATOM 4807 O O . LYS A 1 612 ? -0.724 21.230 -30.582 1.00 54.09 612 LYS A O 1
ATOM 4812 N N . LEU A 1 613 ? 0.067 19.196 -31.168 1.00 50.38 613 LEU A N 1
ATOM 4813 C CA . LEU A 1 613 ? 0.113 18.553 -29.851 1.00 50.38 613 LEU A CA 1
ATOM 4814 C C . LEU A 1 613 ? 1.225 19.098 -28.932 1.00 50.38 613 LEU A C 1
ATOM 4816 O O . LEU A 1 613 ? 1.168 18.869 -27.731 1.00 50.38 613 LEU A O 1
ATOM 4820 N N . PHE A 1 614 ? 2.192 19.848 -29.478 1.00 51.53 614 PHE A N 1
ATOM 4821 C CA . PHE A 1 614 ? 3.243 20.551 -28.724 1.00 51.53 614 PHE A CA 1
ATOM 4822 C C . PHE A 1 614 ? 2.991 22.056 -28.565 1.00 51.53 614 PHE A C 1
ATOM 4824 O O . PHE A 1 614 ? 3.883 22.789 -28.133 1.00 51.53 614 PHE A O 1
ATOM 4831 N N . LYS A 1 615 ? 1.798 22.557 -28.919 1.00 61.25 615 LYS A N 1
ATOM 4832 C CA . LYS A 1 615 ? 1.422 23.917 -28.510 1.00 61.25 615 LYS A CA 1
ATOM 4833 C C . LYS A 1 615 ? 1.393 23.985 -26.984 1.00 61.25 615 LYS A C 1
ATOM 4835 O O . LYS A 1 615 ? 1.058 23.000 -26.336 1.00 61.25 615 LYS A O 1
ATOM 4840 N N . VAL A 1 616 ? 1.744 25.152 -26.438 1.00 59.50 616 VAL A N 1
ATOM 4841 C CA . VAL A 1 616 ? 1.691 25.430 -24.995 1.00 59.50 616 VAL A CA 1
ATOM 4842 C C . VAL A 1 616 ? 0.352 24.936 -24.449 1.00 59.50 616 VAL A C 1
ATOM 4844 O O . VAL A 1 616 ? -0.702 25.391 -24.896 1.00 59.50 616 VAL A O 1
ATOM 4847 N N . GLU A 1 617 ? 0.411 23.969 -23.533 1.00 68.44 617 GLU A N 1
ATOM 4848 C CA . GLU A 1 617 ? -0.776 23.406 -22.899 1.00 68.44 617 GLU A CA 1
ATOM 4849 C C . GLU A 1 617 ? -1.496 24.517 -22.144 1.00 68.44 617 GLU A C 1
ATOM 4851 O O . GLU A 1 617 ? -0.872 25.282 -21.402 1.00 68.44 617 GLU A O 1
ATOM 4856 N N . SER A 1 618 ? -2.810 24.595 -22.342 1.00 64.31 618 SER A N 1
ATOM 4857 C CA . SER A 1 618 ? -3.660 25.647 -21.779 1.00 64.31 618 SER A CA 1
ATOM 4858 C C . SER A 1 618 ? -3.792 25.561 -20.256 1.00 64.31 618 SER A C 1
ATOM 4860 O O . SER A 1 618 ? -4.252 26.512 -19.631 1.00 64.31 618 SER A O 1
ATOM 4862 N N . TYR A 1 619 ? -3.375 24.444 -19.652 1.00 76.88 619 TYR A N 1
ATOM 4863 C CA . TYR A 1 619 ? -3.447 24.224 -18.212 1.00 76.88 619 TYR A CA 1
ATOM 4864 C C . TYR A 1 619 ? -2.240 24.837 -17.481 1.00 76.88 619 TYR A C 1
ATOM 4866 O O . TYR A 1 619 ? -1.089 24.491 -17.793 1.00 76.88 619 TYR A O 1
ATOM 4874 N N . PRO A 1 620 ? -2.472 25.709 -16.478 1.00 74.06 620 PRO A N 1
ATOM 4875 C CA . PRO A 1 620 ? -1.408 26.280 -15.658 1.00 74.06 620 PRO A CA 1
ATOM 4876 C C . PRO A 1 620 ? -0.503 25.195 -15.056 1.00 74.06 620 PRO A C 1
ATOM 4878 O O . PRO A 1 620 ? -0.970 24.191 -14.530 1.00 74.06 620 PRO A O 1
ATOM 4881 N N . GLY A 1 621 ? 0.816 25.375 -15.149 1.00 81.25 621 GLY A N 1
ATOM 4882 C CA . GLY A 1 621 ? 1.807 24.440 -14.598 1.00 81.25 621 GLY A CA 1
ATOM 4883 C C . GLY A 1 621 ? 2.138 23.221 -15.474 1.00 81.25 621 GLY A C 1
ATOM 4884 O O . GLY A 1 621 ? 3.289 22.784 -15.456 1.00 81.25 621 GLY A O 1
ATOM 4885 N N . VAL A 1 622 ? 1.216 22.718 -16.308 1.00 85.38 622 VAL A N 1
ATOM 4886 C CA . VAL A 1 622 ? 1.449 21.525 -17.158 1.00 85.38 622 VAL A CA 1
ATOM 4887 C C . VAL A 1 622 ? 2.633 21.724 -18.104 1.00 85.38 622 VAL A C 1
ATOM 4889 O O . VAL A 1 622 ? 3.559 20.912 -18.115 1.00 85.38 622 VAL A O 1
ATOM 4892 N N . SER A 1 623 ? 2.654 22.833 -18.849 1.00 84.44 623 SER A N 1
ATOM 4893 C CA . SER A 1 623 ? 3.752 23.140 -19.777 1.00 84.44 623 SER A CA 1
ATOM 4894 C C . SER A 1 623 ? 5.102 23.222 -19.057 1.00 84.44 623 SER A C 1
ATOM 4896 O O . SER A 1 623 ? 6.085 22.640 -19.512 1.00 84.44 623 SER A O 1
ATOM 4898 N N . ALA A 1 624 ? 5.150 23.882 -17.895 1.00 86.81 624 ALA A N 1
ATOM 4899 C CA . ALA A 1 624 ? 6.375 24.011 -17.109 1.00 86.81 624 ALA A CA 1
ATOM 4900 C C . ALA A 1 624 ? 6.907 22.642 -16.652 1.00 86.81 624 ALA A C 1
ATOM 4902 O O . ALA A 1 624 ? 8.107 22.384 -16.768 1.00 86.81 624 ALA A O 1
ATOM 4903 N N . VAL A 1 625 ? 6.026 21.736 -16.210 1.00 92.00 625 VAL A N 1
ATOM 4904 C CA . VAL A 1 625 ? 6.391 20.360 -15.831 1.00 92.00 625 VAL A CA 1
ATOM 4905 C C . VAL A 1 625 ? 6.898 19.565 -17.039 1.00 92.00 625 VAL A C 1
ATOM 4907 O O . VAL A 1 625 ? 7.912 18.873 -16.926 1.00 92.00 625 VAL A O 1
ATOM 4910 N N . ILE A 1 626 ? 6.245 19.679 -18.202 1.00 90.19 626 ILE A N 1
ATOM 4911 C CA . ILE A 1 626 ? 6.659 18.992 -19.438 1.00 90.19 626 ILE A CA 1
ATOM 4912 C C . ILE A 1 626 ? 8.054 19.447 -19.873 1.00 90.19 626 ILE A C 1
ATOM 4914 O O . ILE A 1 626 ? 8.916 18.601 -20.109 1.00 90.19 626 ILE A O 1
ATOM 4918 N N . PHE A 1 627 ? 8.313 20.757 -19.927 1.00 89.81 627 PHE A N 1
ATOM 4919 C CA . PHE A 1 627 ? 9.635 21.276 -20.293 1.00 89.81 627 PHE A CA 1
ATOM 4920 C C . PHE A 1 627 ? 10.708 20.924 -19.258 1.00 89.81 627 PHE A C 1
ATOM 4922 O O . PHE A 1 627 ? 11.814 20.542 -19.637 1.00 89.81 627 PHE A O 1
ATOM 4929 N N . THR A 1 628 ? 10.376 20.978 -17.964 1.00 93.50 628 THR A N 1
ATOM 4930 C CA . THR A 1 628 ? 11.275 20.532 -16.887 1.00 93.50 628 THR A CA 1
ATOM 4931 C C . THR A 1 628 ? 11.681 19.075 -17.103 1.00 93.50 628 THR A C 1
ATOM 4933 O O . THR A 1 628 ? 12.868 18.753 -17.082 1.00 93.50 628 THR A O 1
ATOM 4936 N N . ASN A 1 629 ? 10.709 18.200 -17.375 1.00 94.69 629 ASN A N 1
ATOM 4937 C CA . ASN A 1 629 ? 10.952 16.790 -17.660 1.00 94.69 629 ASN A CA 1
ATOM 4938 C C . ASN A 1 629 ? 11.761 16.577 -18.943 1.00 94.69 629 ASN A C 1
ATOM 4940 O O . ASN A 1 629 ? 12.654 15.738 -18.961 1.00 94.69 629 ASN A O 1
ATOM 4944 N N . PHE A 1 630 ? 11.469 17.334 -20.002 1.00 94.25 630 PHE A N 1
ATOM 4945 C CA . PHE A 1 630 ? 12.184 17.252 -21.272 1.00 94.25 630 PHE A CA 1
ATOM 4946 C C . PHE A 1 630 ? 13.675 17.561 -21.097 1.00 94.25 630 PHE A C 1
ATOM 4948 O O . PHE A 1 630 ? 14.513 16.729 -21.436 1.00 94.25 630 PHE A O 1
ATOM 4955 N N . ILE A 1 631 ? 14.011 18.713 -20.506 1.00 95.62 631 ILE A N 1
ATOM 4956 C CA . ILE A 1 631 ? 15.407 19.128 -20.296 1.00 95.62 631 ILE A CA 1
ATOM 4957 C C . ILE A 1 631 ? 16.126 18.147 -19.365 1.00 95.62 631 ILE A C 1
ATOM 4959 O O . ILE A 1 631 ? 17.248 17.733 -19.657 1.00 95.62 631 ILE A O 1
ATOM 4963 N N . PHE A 1 632 ? 15.462 17.729 -18.280 1.00 96.88 632 PHE A N 1
ATOM 4964 C CA . PHE A 1 632 ? 15.981 16.701 -17.379 1.00 96.88 632 PHE A CA 1
ATOM 4965 C C . PHE A 1 632 ? 16.307 15.401 -18.127 1.00 96.88 632 PHE A C 1
ATOM 4967 O O . PHE A 1 632 ? 17.416 14.896 -17.988 1.00 96.88 632 PHE A O 1
ATOM 4974 N N . LEU A 1 633 ? 15.385 14.871 -18.938 1.00 95.25 633 LEU A N 1
ATOM 4975 C CA . LEU A 1 633 ? 15.581 13.605 -19.648 1.00 95.25 633 LEU A CA 1
ATOM 4976 C C . LEU A 1 633 ? 16.607 13.697 -20.781 1.00 95.25 633 LEU A C 1
ATOM 4978 O O . LEU A 1 633 ? 17.282 12.705 -21.033 1.00 95.25 633 LEU A O 1
ATOM 4982 N N . VAL A 1 634 ? 16.762 14.852 -21.440 1.00 95.12 634 VAL A N 1
ATOM 4983 C CA . VAL A 1 634 ? 17.843 15.057 -22.421 1.00 95.12 634 VAL A CA 1
ATOM 4984 C C . VAL A 1 634 ? 19.198 14.969 -21.722 1.00 95.12 634 VAL A C 1
ATOM 4986 O O . VAL A 1 634 ? 20.055 14.200 -22.149 1.00 95.12 634 VAL A O 1
ATOM 4989 N N . ALA A 1 635 ? 19.379 15.715 -20.627 1.00 96.19 635 ALA A N 1
ATOM 4990 C CA . ALA A 1 635 ? 20.622 15.720 -19.857 1.00 96.19 635 ALA A CA 1
ATOM 4991 C C . ALA A 1 635 ? 20.921 14.345 -19.244 1.00 96.19 635 ALA A C 1
ATOM 4993 O O . ALA A 1 635 ? 22.009 13.800 -19.417 1.00 96.19 635 ALA A O 1
ATOM 4994 N N . PHE A 1 636 ? 19.937 13.766 -18.557 1.00 95.06 636 PHE A N 1
ATOM 4995 C CA . PHE A 1 636 ? 20.065 12.464 -17.917 1.00 95.06 636 PHE A CA 1
ATOM 4996 C C . PHE A 1 636 ? 20.314 11.357 -18.944 1.00 95.06 636 PHE A C 1
ATOM 4998 O O . PHE A 1 636 ? 21.251 10.589 -18.777 1.00 95.06 636 PHE A O 1
ATOM 5005 N N . GLY A 1 637 ? 19.543 11.321 -20.035 1.00 90.75 637 GLY A N 1
ATOM 5006 C CA . GLY A 1 637 ? 19.692 10.325 -21.096 1.00 90.75 637 GLY A CA 1
ATOM 5007 C C . GLY A 1 637 ? 21.035 10.417 -21.823 1.00 90.75 637 GLY A C 1
ATOM 5008 O O . GLY A 1 637 ? 21.597 9.383 -22.178 1.00 90.75 637 GLY A O 1
ATOM 5009 N N . ALA A 1 638 ? 21.578 11.628 -22.000 1.00 90.69 638 ALA A N 1
ATOM 5010 C CA . ALA A 1 638 ? 22.918 11.829 -22.552 1.00 90.69 638 ALA A CA 1
ATOM 5011 C C . ALA A 1 638 ? 24.006 11.192 -21.678 1.00 90.69 638 ALA A C 1
ATOM 5013 O O . ALA A 1 638 ? 24.879 10.509 -22.201 1.00 90.69 638 ALA A O 1
ATOM 5014 N N . ALA A 1 639 ? 23.946 11.376 -20.357 1.00 93.44 639 ALA A N 1
ATOM 5015 C CA . ALA A 1 639 ? 24.907 10.776 -19.434 1.00 93.44 639 ALA A CA 1
ATOM 5016 C C . ALA A 1 639 ? 24.684 9.264 -19.246 1.00 93.44 639 ALA A C 1
ATOM 5018 O O . ALA A 1 639 ? 25.635 8.488 -19.288 1.00 93.44 639 ALA A O 1
ATOM 5019 N N . GLU A 1 640 ? 23.430 8.837 -19.077 1.00 90.81 640 GLU A N 1
ATOM 5020 C CA . GLU A 1 640 ? 23.038 7.440 -18.854 1.00 90.81 640 GLU A CA 1
ATOM 5021 C C . GLU A 1 640 ? 23.506 6.526 -19.992 1.00 90.81 640 GLU A C 1
ATOM 5023 O O . GLU A 1 640 ? 24.083 5.474 -19.730 1.00 90.81 640 GLU A O 1
ATOM 5028 N N . ASN A 1 641 ? 23.330 6.943 -21.250 1.00 85.31 641 ASN A N 1
ATOM 5029 C CA . ASN A 1 641 ? 23.744 6.133 -22.402 1.00 85.31 641 ASN A CA 1
ATOM 5030 C C . ASN A 1 641 ? 25.267 6.063 -22.566 1.00 85.31 641 ASN A C 1
ATOM 5032 O O . ASN A 1 641 ? 25.771 5.103 -23.137 1.00 85.31 641 ASN A O 1
ATOM 5036 N N . MET A 1 642 ? 26.006 7.053 -22.058 1.00 88.94 642 MET A N 1
ATOM 5037 C CA . MET A 1 642 ? 27.471 7.065 -22.121 1.00 88.94 642 MET A CA 1
ATOM 5038 C C . MET A 1 642 ? 28.125 6.295 -20.966 1.00 88.94 642 MET A C 1
ATOM 5040 O O . MET A 1 642 ? 29.334 6.071 -20.978 1.00 88.94 642 MET A O 1
ATOM 5044 N N . LEU A 1 643 ? 27.341 5.864 -19.971 1.00 89.94 643 LEU A N 1
ATOM 5045 C CA . LEU A 1 643 ? 27.843 5.160 -18.793 1.00 89.94 643 LEU A CA 1
ATOM 5046 C C . LEU A 1 643 ? 28.576 3.868 -19.159 1.00 89.94 643 LEU A C 1
ATOM 5048 O O . LEU A 1 643 ? 29.667 3.640 -18.649 1.00 89.94 643 LEU A O 1
ATOM 5052 N N . THR A 1 644 ? 28.005 3.044 -20.039 1.00 84.56 644 THR A N 1
ATOM 5053 C CA . THR A 1 644 ? 28.594 1.748 -20.414 1.00 84.56 644 THR A CA 1
ATOM 5054 C C . THR A 1 644 ? 29.909 1.898 -21.164 1.00 84.56 644 THR A C 1
ATOM 5056 O O . THR A 1 644 ? 30.795 1.068 -20.997 1.00 84.56 644 THR A O 1
ATOM 5059 N N . PHE A 1 645 ? 30.056 2.963 -21.954 1.00 83.94 645 PHE A N 1
ATOM 5060 C CA . PHE A 1 645 ? 31.311 3.277 -22.634 1.00 83.94 645 PHE A CA 1
ATOM 5061 C C . PHE A 1 645 ? 32.365 3.767 -21.649 1.00 83.94 645 PHE A C 1
ATOM 5063 O O . PHE A 1 645 ? 33.493 3.290 -21.677 1.00 83.94 645 PHE A O 1
ATOM 5070 N N . LEU A 1 646 ? 31.985 4.653 -20.719 1.00 89.56 646 LEU A N 1
ATOM 5071 C CA . LEU A 1 646 ? 32.896 5.117 -19.675 1.00 89.56 646 LEU A CA 1
ATOM 5072 C C . LEU A 1 646 ? 33.430 3.943 -18.852 1.00 89.56 646 LEU A C 1
ATOM 5074 O O . LEU A 1 646 ? 34.626 3.883 -18.573 1.00 89.56 646 LEU A O 1
ATOM 5078 N N . THR A 1 647 ? 32.566 3.018 -18.434 1.00 90.00 647 THR A N 1
ATOM 5079 C CA . THR A 1 647 ? 32.968 1.892 -17.583 1.00 90.00 647 THR A CA 1
ATOM 5080 C C . THR A 1 647 ? 33.777 0.849 -18.346 1.00 90.00 647 THR A C 1
ATOM 5082 O O . THR A 1 647 ? 34.719 0.290 -17.783 1.00 90.00 647 THR A O 1
ATOM 5085 N N . ASP A 1 648 ? 33.475 0.616 -19.620 1.00 84.12 648 ASP A N 1
ATOM 5086 C CA . ASP A 1 648 ? 34.278 -0.247 -20.486 1.00 84.12 648 ASP A CA 1
ATOM 5087 C C . ASP A 1 648 ? 35.672 0.362 -20.731 1.00 84.12 648 ASP A C 1
ATOM 5089 O O . ASP A 1 648 ? 36.680 -0.214 -20.321 1.00 84.12 648 ASP A O 1
ATOM 5093 N N . GLU A 1 649 ? 35.745 1.592 -21.253 1.00 86.00 649 GLU A N 1
ATOM 5094 C CA . GLU A 1 649 ? 37.002 2.248 -21.645 1.00 86.00 649 GLU A CA 1
ATOM 5095 C C . GLU A 1 649 ? 37.893 2.656 -20.462 1.00 86.00 649 GLU A C 1
ATOM 5097 O O . GLU A 1 649 ? 39.121 2.671 -20.585 1.00 86.00 649 GLU A O 1
ATOM 5102 N N . ARG A 1 650 ? 37.313 3.045 -19.315 1.00 91.62 650 ARG A N 1
ATOM 5103 C CA . ARG A 1 650 ? 38.085 3.562 -18.165 1.00 91.62 650 ARG A CA 1
ATOM 5104 C C . ARG A 1 650 ? 38.285 2.566 -17.038 1.00 91.62 650 ARG A C 1
ATOM 5106 O O . ARG A 1 650 ? 39.243 2.721 -16.285 1.00 91.62 650 ARG A O 1
ATOM 5113 N N . LEU A 1 651 ? 37.397 1.584 -16.893 1.00 89.88 651 LEU A N 1
ATOM 5114 C CA . LEU A 1 651 ? 37.432 0.622 -15.786 1.00 89.88 651 LEU A CA 1
ATOM 5115 C C . LEU A 1 651 ? 37.567 -0.832 -16.263 1.00 89.88 651 LEU A C 1
ATOM 5117 O O . LEU A 1 651 ? 37.672 -1.730 -15.424 1.00 89.88 651 LEU A O 1
ATOM 5121 N N . GLY A 1 652 ? 37.560 -1.087 -17.578 1.00 85.38 652 GLY A N 1
ATOM 5122 C CA . GLY A 1 652 ? 37.635 -2.435 -18.144 1.00 85.38 652 GLY A CA 1
ATOM 5123 C C . GLY A 1 652 ? 36.407 -3.283 -17.810 1.00 85.38 652 GLY A C 1
ATOM 5124 O O . GLY A 1 652 ? 36.516 -4.491 -17.573 1.00 85.38 652 GLY A O 1
ATOM 5125 N N . TYR A 1 653 ? 35.237 -2.654 -17.671 1.00 83.50 653 TYR A N 1
ATOM 5126 C CA . TYR A 1 653 ? 34.004 -3.373 -17.374 1.00 83.50 653 TYR A CA 1
ATOM 5127 C C . TYR A 1 653 ? 33.439 -3.990 -18.649 1.00 83.50 653 TYR A C 1
ATOM 5129 O O . TYR A 1 653 ? 32.726 -3.335 -19.397 1.00 83.50 653 TYR A O 1
ATOM 5137 N N . GLY A 1 654 ? 33.672 -5.289 -18.826 1.00 73.81 654 GLY A N 1
ATOM 5138 C CA . GLY A 1 654 ? 32.978 -6.059 -19.856 1.00 73.81 654 GLY A CA 1
ATOM 5139 C C . GLY A 1 654 ? 31.461 -6.189 -19.603 1.00 73.81 654 GLY A C 1
ATOM 5140 O O . GLY A 1 654 ? 30.957 -5.811 -18.533 1.00 73.81 654 GLY A O 1
ATOM 5141 N N . PRO A 1 655 ? 30.715 -6.808 -20.540 1.00 69.62 655 PRO A N 1
ATOM 5142 C CA . PRO A 1 655 ? 29.249 -6.862 -20.527 1.00 69.62 655 PRO A CA 1
ATOM 5143 C C . PRO A 1 655 ? 28.628 -7.363 -19.214 1.00 69.62 655 PRO A C 1
ATOM 5145 O O . PRO A 1 655 ? 27.658 -6.786 -18.727 1.00 69.62 655 PRO A O 1
ATOM 5148 N N . GLY A 1 656 ? 29.213 -8.389 -18.585 1.00 74.81 656 GLY A N 1
ATOM 5149 C CA . GLY A 1 656 ? 28.704 -8.944 -17.324 1.00 74.81 656 GLY A CA 1
ATOM 5150 C C . GLY A 1 656 ? 28.777 -7.966 -16.144 1.00 74.81 656 GLY A C 1
ATOM 5151 O O . GLY A 1 656 ? 27.815 -7.835 -15.386 1.00 74.81 656 GLY A O 1
ATOM 5152 N N . LYS A 1 657 ? 29.887 -7.225 -16.005 1.00 80.81 657 LYS A N 1
ATOM 5153 C CA . LYS A 1 657 ? 30.038 -6.207 -14.948 1.00 80.81 657 LYS A CA 1
ATOM 5154 C C . LYS A 1 657 ? 29.126 -5.007 -15.197 1.00 80.81 657 LYS A C 1
ATOM 5156 O O . LYS A 1 657 ? 28.536 -4.498 -14.248 1.00 80.81 657 LYS A O 1
ATOM 5161 N N . ASN A 1 658 ? 28.955 -4.602 -16.456 1.00 80.69 658 ASN A N 1
ATOM 5162 C CA . ASN A 1 658 ? 27.978 -3.575 -16.822 1.00 80.69 658 ASN A CA 1
ATOM 5163 C C . ASN A 1 658 ? 26.540 -4.017 -16.513 1.00 80.69 658 ASN A C 1
ATOM 5165 O O . ASN A 1 658 ? 25.761 -3.223 -15.994 1.00 80.69 658 ASN A O 1
ATOM 5169 N N . GLY A 1 659 ? 26.209 -5.297 -16.705 1.00 77.94 659 GLY A N 1
ATOM 5170 C CA . GLY A 1 659 ? 24.941 -5.870 -16.245 1.00 77.94 659 GLY A CA 1
ATOM 5171 C C . GLY A 1 659 ? 24.720 -5.681 -14.738 1.00 77.94 659 GLY A C 1
ATOM 5172 O O . GLY A 1 659 ? 23.675 -5.180 -14.328 1.00 77.94 659 GLY A O 1
ATOM 5173 N N . LEU A 1 660 ? 25.724 -5.994 -13.909 1.00 83.12 660 LEU A N 1
ATOM 5174 C CA . LEU A 1 660 ? 25.649 -5.806 -12.450 1.00 83.12 660 LEU A CA 1
ATOM 5175 C C . LEU A 1 660 ? 25.471 -4.334 -12.033 1.00 83.12 660 LEU A C 1
ATOM 5177 O O . LEU A 1 660 ? 24.782 -4.066 -11.047 1.00 83.12 660 LEU A O 1
ATOM 5181 N N . LEU A 1 661 ? 26.025 -3.377 -12.787 1.00 88.19 661 LEU A N 1
ATOM 5182 C CA . LEU A 1 661 ? 25.790 -1.947 -12.545 1.00 88.19 661 LEU A CA 1
ATOM 5183 C C . LEU A 1 661 ? 24.315 -1.574 -12.720 1.00 88.19 661 LEU A C 1
ATOM 5185 O O . LEU A 1 661 ? 23.752 -0.888 -11.866 1.00 88.19 661 LEU A O 1
ATOM 5189 N N . PHE A 1 662 ? 23.664 -2.051 -13.782 1.00 83.81 662 PHE A N 1
ATOM 5190 C CA . PHE A 1 662 ? 22.235 -1.804 -13.989 1.00 83.81 662 PHE A CA 1
ATOM 5191 C C . PHE A 1 662 ? 21.367 -2.498 -12.938 1.00 83.81 662 PHE A C 1
ATOM 5193 O O . PHE A 1 662 ? 20.372 -1.918 -12.501 1.00 83.81 662 PHE A O 1
ATOM 5200 N N . VAL A 1 663 ? 21.774 -3.681 -12.458 1.00 85.50 663 VAL A N 1
ATOM 5201 C CA . VAL A 1 663 ? 21.120 -4.334 -11.311 1.00 85.50 663 VAL A CA 1
ATOM 5202 C C . VAL A 1 663 ? 21.188 -3.446 -10.069 1.00 85.50 663 VAL A C 1
ATOM 5204 O O . VAL A 1 663 ? 20.169 -3.223 -9.414 1.00 85.50 663 VAL A O 1
ATOM 5207 N N . PHE A 1 664 ? 22.363 -2.888 -9.771 1.00 89.19 664 PHE A N 1
ATOM 5208 C CA . PHE A 1 664 ? 22.545 -1.964 -8.653 1.00 89.19 664 PHE A CA 1
ATOM 5209 C C . PHE A 1 664 ? 21.669 -0.708 -8.790 1.00 89.19 664 PHE A C 1
ATOM 5211 O O . PHE A 1 664 ? 20.938 -0.365 -7.858 1.00 89.19 664 PHE A O 1
ATOM 5218 N N . ILE A 1 665 ? 21.678 -0.056 -9.958 1.00 90.62 665 ILE A N 1
ATOM 5219 C CA . ILE A 1 665 ? 20.851 1.131 -10.233 1.00 90.62 665 ILE A CA 1
ATOM 5220 C C . ILE A 1 665 ? 19.362 0.799 -10.062 1.00 90.62 665 ILE A C 1
ATOM 5222 O O . ILE A 1 665 ? 18.654 1.500 -9.339 1.00 90.62 665 ILE A O 1
ATOM 5226 N N . GLY A 1 666 ? 18.888 -0.292 -10.671 1.00 86.12 666 GLY A N 1
ATOM 5227 C CA . GLY A 1 666 ? 17.496 -0.736 -10.583 1.00 86.12 666 GLY A CA 1
ATOM 5228 C C . GLY A 1 666 ? 17.060 -1.065 -9.152 1.00 86.12 666 GLY A C 1
ATOM 5229 O O . GLY A 1 666 ? 15.933 -0.746 -8.755 1.00 86.12 666 GLY A O 1
ATOM 5230 N N . PHE A 1 667 ? 17.952 -1.656 -8.352 1.00 87.69 667 PHE A N 1
ATOM 5231 C CA . PHE A 1 667 ? 17.707 -1.942 -6.940 1.00 87.69 667 PHE A CA 1
ATOM 5232 C C . PHE A 1 667 ? 17.539 -0.652 -6.128 1.00 87.69 667 PHE A C 1
ATOM 5234 O O . PHE A 1 667 ? 16.539 -0.497 -5.421 1.00 87.69 667 PHE A O 1
ATOM 5241 N N . VAL A 1 668 ? 18.462 0.306 -6.274 1.00 92.75 668 VAL A N 1
ATOM 5242 C CA . VAL A 1 668 ? 18.385 1.609 -5.589 1.00 92.75 668 VAL A CA 1
ATOM 5243 C C . VAL A 1 668 ? 17.126 2.371 -6.013 1.00 92.75 668 VAL A C 1
ATOM 5245 O O . VAL A 1 668 ? 16.395 2.862 -5.150 1.00 92.75 668 VAL A O 1
ATOM 5248 N N . LEU A 1 669 ? 16.813 2.406 -7.315 1.00 89.75 669 LEU A N 1
ATOM 5249 C CA . LEU A 1 669 ? 15.581 3.003 -7.845 1.00 89.75 669 LEU A CA 1
ATOM 5250 C C . LEU A 1 669 ? 14.337 2.415 -7.163 1.00 89.75 669 LEU A C 1
ATOM 5252 O O . LEU A 1 669 ? 13.506 3.155 -6.630 1.00 89.75 669 LEU A O 1
ATOM 5256 N N . SER A 1 670 ? 14.240 1.084 -7.126 1.00 86.75 670 SER A N 1
ATOM 5257 C CA . SER A 1 670 ? 13.102 0.362 -6.547 1.00 86.75 670 SER A CA 1
ATOM 5258 C C . SER A 1 670 ? 12.961 0.620 -5.044 1.00 86.75 670 SER A C 1
ATOM 5260 O O . SER A 1 670 ? 11.847 0.819 -4.548 1.00 86.75 670 SER A O 1
ATOM 5262 N N . MET A 1 671 ? 14.080 0.679 -4.314 1.00 88.56 671 MET A N 1
ATOM 5263 C CA . MET A 1 671 ? 14.104 0.977 -2.879 1.00 88.56 671 MET A CA 1
ATOM 5264 C C . MET A 1 671 ? 13.660 2.406 -2.574 1.00 88.56 671 MET A C 1
ATOM 5266 O O . MET A 1 671 ? 12.808 2.616 -1.708 1.00 88.56 671 MET A O 1
ATOM 5270 N N . VAL A 1 672 ? 14.176 3.397 -3.301 1.00 94.12 672 VAL A N 1
ATOM 5271 C CA . VAL A 1 672 ? 13.828 4.809 -3.081 1.00 94.12 672 VAL A CA 1
ATOM 5272 C C . VAL A 1 672 ? 12.381 5.081 -3.486 1.00 94.12 672 VAL A C 1
ATOM 5274 O O . VAL A 1 672 ? 11.649 5.747 -2.747 1.00 94.12 672 VAL A O 1
ATOM 5277 N N . GLN A 1 673 ? 11.922 4.525 -4.609 1.00 92.19 673 GLN A N 1
ATOM 5278 C CA . GLN A 1 673 ? 10.542 4.701 -5.059 1.00 92.19 673 GLN A CA 1
ATOM 5279 C C . GLN A 1 673 ? 9.548 3.977 -4.149 1.00 92.19 673 GLN A C 1
ATOM 5281 O O . GLN A 1 673 ? 8.556 4.581 -3.741 1.00 92.19 673 GLN A O 1
ATOM 5286 N N . GLY A 1 674 ? 9.817 2.725 -3.767 1.00 84.81 674 GLY A N 1
ATOM 5287 C CA . GLY A 1 674 ? 8.950 1.939 -2.881 1.00 84.81 674 GLY A CA 1
ATOM 5288 C C . GLY A 1 674 ? 8.979 2.370 -1.414 1.00 84.81 674 GLY A C 1
ATOM 5289 O O . GLY A 1 674 ? 7.962 2.265 -0.719 1.00 84.81 674 GLY A O 1
ATOM 5290 N N . GLY A 1 675 ? 10.125 2.865 -0.947 1.00 86.94 675 GLY A N 1
ATOM 5291 C CA . GLY A 1 675 ? 10.357 3.305 0.424 1.00 86.94 675 GLY A CA 1
ATOM 5292 C C . GLY A 1 675 ? 10.013 4.774 0.646 1.00 86.94 675 GLY A C 1
ATOM 5293 O O . GLY A 1 675 ? 9.089 5.077 1.397 1.00 86.94 675 GLY A O 1
ATOM 5294 N N . TYR A 1 676 ? 10.744 5.687 0.004 1.00 91.75 676 TYR A N 1
ATOM 5295 C CA . TYR A 1 676 ? 10.642 7.125 0.263 1.00 91.75 676 TYR A CA 1
ATOM 5296 C C . TYR A 1 676 ? 9.517 7.788 -0.538 1.00 91.75 676 TYR A C 1
ATOM 5298 O O . TYR A 1 676 ? 8.570 8.308 0.053 1.00 91.75 676 TYR A O 1
ATOM 5306 N N . VAL A 1 677 ? 9.571 7.733 -1.874 1.00 91.94 677 VAL A N 1
ATOM 5307 C CA . VAL A 1 677 ? 8.635 8.476 -2.743 1.00 91.94 677 VAL A CA 1
ATOM 5308 C C . VAL A 1 677 ? 7.199 8.033 -2.485 1.00 91.94 677 VAL A C 1
ATOM 5310 O O . VAL A 1 677 ? 6.344 8.854 -2.159 1.00 91.94 677 VAL A O 1
ATOM 5313 N N . ARG A 1 678 ? 6.944 6.721 -2.523 1.00 87.94 678 ARG A N 1
ATOM 5314 C CA . ARG A 1 678 ? 5.615 6.139 -2.305 1.00 87.94 678 ARG A CA 1
ATOM 5315 C C . ARG A 1 678 ? 4.986 6.528 -0.960 1.00 87.94 678 ARG A C 1
ATOM 5317 O O . ARG A 1 678 ? 3.761 6.543 -0.862 1.00 87.94 678 ARG A O 1
ATOM 5324 N N . ARG A 1 679 ? 5.791 6.779 0.081 1.00 84.25 679 ARG A N 1
ATOM 5325 C CA . ARG A 1 679 ? 5.307 7.034 1.452 1.00 84.25 679 ARG A CA 1
ATOM 5326 C C . ARG A 1 679 ? 5.283 8.511 1.838 1.00 84.25 679 ARG A C 1
ATOM 5328 O O . ARG A 1 679 ? 4.490 8.872 2.697 1.00 84.25 679 ARG A O 1
ATOM 5335 N N . LYS A 1 680 ? 6.168 9.339 1.273 1.00 86.00 680 LYS A N 1
ATOM 5336 C CA . LYS A 1 680 ? 6.403 10.716 1.742 1.00 86.00 680 LYS A CA 1
ATOM 5337 C C . LYS A 1 680 ? 6.213 11.793 0.676 1.00 86.00 680 LYS A C 1
ATOM 5339 O O . LYS A 1 680 ? 6.118 12.958 1.051 1.00 86.00 680 LYS A O 1
ATOM 5344 N N . ALA A 1 681 ? 6.136 11.454 -0.615 1.00 88.31 681 ALA A N 1
ATOM 5345 C CA . ALA A 1 681 ? 6.064 12.470 -1.668 1.00 88.31 681 ALA A CA 1
ATOM 5346 C C . ALA A 1 681 ? 4.835 13.379 -1.541 1.00 88.31 681 ALA A C 1
ATOM 5348 O O . ALA A 1 681 ? 5.001 14.592 -1.536 1.00 88.31 681 ALA A O 1
ATOM 5349 N N . ALA A 1 682 ? 3.647 12.810 -1.325 1.00 83.56 682 ALA A N 1
ATOM 5350 C CA . ALA A 1 682 ? 2.419 13.588 -1.158 1.00 83.56 682 ALA A CA 1
ATOM 5351 C C . ALA A 1 682 ? 2.427 14.485 0.095 1.00 83.56 682 ALA A C 1
ATOM 5353 O O . ALA A 1 682 ? 1.946 15.610 0.052 1.00 83.56 682 ALA A O 1
ATOM 5354 N N . SER A 1 683 ? 3.005 14.021 1.212 1.00 82.94 683 SER A N 1
ATOM 5355 C CA . SER A 1 683 ? 3.068 14.816 2.450 1.00 82.94 683 SER A CA 1
ATOM 5356 C C . SER A 1 683 ? 4.114 15.934 2.397 1.00 82.94 683 SER A C 1
ATOM 5358 O O . SER A 1 683 ? 3.956 16.957 3.051 1.00 82.94 683 SER A O 1
ATOM 5360 N N . VAL A 1 684 ? 5.209 15.726 1.657 1.00 87.75 684 VAL A N 1
ATOM 5361 C CA . VAL A 1 684 ? 6.306 16.702 1.507 1.00 87.75 684 VAL A CA 1
ATOM 5362 C C . VAL A 1 684 ? 6.042 17.675 0.349 1.00 87.75 684 VAL A C 1
ATOM 5364 O O . VAL A 1 684 ? 6.573 18.783 0.344 1.00 87.75 684 VAL A O 1
ATOM 5367 N N . GLY A 1 685 ? 5.229 17.263 -0.623 1.00 89.75 685 GLY A N 1
ATOM 5368 C CA . GLY A 1 685 ? 4.981 17.953 -1.883 1.00 89.75 685 GLY A CA 1
ATOM 5369 C C . GLY A 1 685 ? 5.872 17.423 -3.009 1.00 89.75 685 GLY A C 1
ATOM 5370 O O . GLY A 1 685 ? 7.105 17.412 -2.914 1.00 89.75 685 GLY A O 1
ATOM 5371 N N . GLU A 1 686 ? 5.257 17.027 -4.123 1.00 92.69 686 GLU A N 1
ATOM 5372 C CA . GLU A 1 686 ? 5.934 16.452 -5.292 1.00 92.69 686 GLU A CA 1
ATOM 5373 C C . GLU A 1 686 ? 6.963 17.414 -5.897 1.00 92.69 686 GLU A C 1
ATOM 5375 O O . GLU A 1 686 ? 8.049 16.992 -6.304 1.00 92.69 686 GLU A O 1
ATOM 5380 N N . GLY A 1 687 ? 6.668 18.717 -5.910 1.00 93.12 687 GLY A N 1
ATOM 5381 C CA . GLY A 1 687 ? 7.600 19.741 -6.383 1.00 93.12 687 GLY A CA 1
ATOM 5382 C C . GLY A 1 687 ? 8.856 19.845 -5.514 1.00 93.12 687 GLY A C 1
ATOM 5383 O O . GLY A 1 687 ? 9.965 19.974 -6.035 1.00 93.12 687 GLY A O 1
ATOM 5384 N N . VAL A 1 688 ? 8.714 19.720 -4.192 1.00 93.25 688 VAL A N 1
ATOM 5385 C CA . VAL A 1 688 ? 9.840 19.756 -3.244 1.00 93.25 688 VAL A CA 1
ATOM 5386 C C . VAL A 1 688 ? 10.703 18.506 -3.385 1.00 93.25 688 VAL A C 1
ATOM 5388 O O . VAL A 1 688 ? 11.930 18.605 -3.441 1.00 93.25 688 VAL A O 1
ATOM 5391 N N . VAL A 1 689 ? 10.081 17.330 -3.492 1.00 95.56 689 VAL A N 1
ATOM 5392 C CA . VAL A 1 689 ? 10.801 16.068 -3.724 1.00 95.56 689 VAL A CA 1
ATOM 5393 C C . VAL A 1 689 ? 11.544 16.097 -5.061 1.00 95.56 689 VAL A C 1
ATOM 5395 O O . VAL A 1 689 ? 12.709 15.709 -5.112 1.00 95.56 689 VAL A O 1
ATOM 5398 N N . THR A 1 690 ? 10.932 16.649 -6.110 1.00 96.44 690 THR A N 1
ATOM 5399 C CA . THR A 1 690 ? 11.589 16.841 -7.412 1.00 96.44 690 THR A CA 1
ATOM 5400 C C . THR A 1 690 ? 12.814 17.752 -7.296 1.00 96.44 690 THR A C 1
ATOM 5402 O O . THR A 1 690 ? 13.888 17.382 -7.766 1.00 96.44 690 THR A O 1
ATOM 5405 N N . LYS A 1 691 ? 12.705 18.903 -6.611 1.00 96.56 691 LYS A N 1
ATOM 5406 C CA . LYS A 1 691 ? 13.844 19.814 -6.367 1.00 96.56 691 LYS A CA 1
ATOM 5407 C C . LYS A 1 691 ? 14.997 19.102 -5.654 1.00 96.56 691 LYS A C 1
ATOM 5409 O O . LYS A 1 691 ? 16.139 19.210 -6.091 1.00 96.56 691 LYS A O 1
ATOM 5414 N N . LYS A 1 692 ? 14.702 18.338 -4.595 1.00 96.75 692 LYS A N 1
ATOM 5415 C CA . LYS A 1 692 ? 15.713 17.543 -3.874 1.00 96.75 692 LYS A CA 1
ATOM 5416 C C . LYS A 1 692 ? 16.383 16.517 -4.790 1.00 96.75 692 LYS A C 1
ATOM 5418 O O . LYS A 1 692 ? 17.603 16.407 -4.775 1.00 96.75 692 LYS A O 1
ATOM 5423 N N . GLY A 1 693 ? 15.605 15.813 -5.613 1.00 97.38 693 GLY A N 1
ATOM 5424 C CA . GLY A 1 693 ? 16.138 14.842 -6.568 1.00 97.38 693 GLY A CA 1
ATOM 5425 C C . GLY A 1 693 ? 17.065 15.472 -7.614 1.00 97.38 693 GLY A C 1
ATOM 5426 O O . GLY A 1 693 ? 18.147 14.944 -7.860 1.00 97.38 693 GLY A O 1
ATOM 5427 N N . LEU A 1 694 ? 16.697 16.635 -8.167 1.00 97.69 694 LEU A N 1
ATOM 5428 C CA . LEU A 1 694 ? 17.543 17.394 -9.101 1.00 97.69 694 LEU A CA 1
ATOM 5429 C C . LEU A 1 694 ? 18.858 17.852 -8.452 1.00 97.69 694 LEU A C 1
ATOM 5431 O O . LEU A 1 694 ? 19.909 17.747 -9.077 1.00 97.69 694 LEU A O 1
ATOM 5435 N N . ILE A 1 695 ? 18.824 18.296 -7.191 1.00 98.00 695 ILE A N 1
ATOM 5436 C CA . ILE A 1 695 ? 20.035 18.671 -6.439 1.00 98.00 695 ILE A CA 1
ATOM 5437 C C . ILE A 1 695 ? 20.951 17.460 -6.231 1.00 98.00 695 ILE A C 1
ATOM 5439 O O . ILE A 1 695 ? 22.158 17.584 -6.397 1.00 98.00 695 ILE A O 1
ATOM 5443 N N . ILE A 1 696 ? 20.391 16.293 -5.900 1.00 97.94 696 ILE A N 1
ATOM 5444 C CA . ILE A 1 696 ? 21.151 15.053 -5.671 1.00 97.94 696 ILE A CA 1
ATOM 5445 C C . ILE A 1 696 ? 21.792 14.517 -6.967 1.00 97.94 696 ILE A C 1
ATOM 5447 O O . ILE A 1 696 ? 22.872 13.927 -6.923 1.00 97.94 696 ILE A O 1
ATOM 5451 N N . LEU A 1 697 ? 21.175 14.747 -8.130 1.00 96.88 697 LEU A N 1
ATOM 5452 C CA . LEU A 1 697 ? 21.715 14.306 -9.422 1.00 96.88 697 LEU A CA 1
ATOM 5453 C C . LEU A 1 697 ? 23.044 14.980 -9.788 1.00 96.88 697 LEU A C 1
ATOM 5455 O O . LEU A 1 697 ? 23.897 14.332 -10.387 1.00 96.88 697 LEU A O 1
ATOM 5459 N N . ILE A 1 698 ? 23.239 16.250 -9.422 1.00 97.38 698 ILE A N 1
ATOM 5460 C CA . ILE A 1 698 ? 24.441 17.031 -9.762 1.00 97.38 698 ILE A CA 1
ATOM 5461 C C . ILE A 1 698 ? 25.732 16.377 -9.224 1.00 97.38 698 ILE A C 1
ATOM 5463 O O . ILE A 1 698 ? 26.626 16.092 -10.031 1.00 97.38 698 ILE A O 1
ATOM 5467 N N . PRO A 1 699 ? 25.868 16.087 -7.911 1.00 96.94 699 PRO A N 1
ATOM 5468 C CA . PRO A 1 699 ? 27.036 15.377 -7.402 1.00 96.94 699 PRO A CA 1
ATOM 5469 C C . PRO A 1 699 ? 27.099 13.934 -7.914 1.00 96.94 699 PRO A C 1
ATOM 5471 O O . PRO A 1 699 ? 28.196 13.452 -8.167 1.00 96.94 699 PRO A O 1
ATOM 5474 N N . GLY A 1 700 ? 25.963 13.259 -8.140 1.00 97.38 700 GLY A N 1
ATOM 5475 C CA . GLY A 1 700 ? 25.948 11.905 -8.708 1.00 97.38 700 GLY A CA 1
ATOM 5476 C C . GLY A 1 700 ? 26.610 11.830 -10.085 1.00 97.38 700 GLY A C 1
ATOM 5477 O O . GLY A 1 700 ? 27.557 11.071 -10.275 1.00 97.38 700 GLY A O 1
ATOM 5478 N N . LEU A 1 701 ? 26.178 12.678 -11.022 1.00 97.25 701 LEU A N 1
ATOM 5479 C CA . LEU A 1 701 ? 26.754 12.773 -12.369 1.00 97.25 701 LEU A CA 1
ATOM 5480 C C . LEU A 1 701 ? 28.223 13.207 -12.341 1.00 97.25 701 LEU A C 1
ATOM 5482 O O . LEU A 1 701 ? 29.049 12.664 -13.071 1.00 97.25 701 LEU A O 1
ATOM 5486 N N . THR A 1 702 ? 28.563 14.144 -11.456 1.00 97.31 702 THR A N 1
ATOM 5487 C CA . THR A 1 702 ? 29.945 14.603 -11.266 1.00 97.31 702 THR A CA 1
ATOM 5488 C C . THR A 1 702 ? 30.854 13.468 -10.790 1.00 97.31 702 THR A C 1
ATOM 5490 O O . THR A 1 702 ? 31.935 13.271 -11.338 1.00 97.31 702 THR A O 1
ATOM 5493 N N . LEU A 1 703 ? 30.410 12.677 -9.809 1.00 97.94 703 LEU A N 1
ATOM 5494 C CA . LEU A 1 703 ? 31.161 11.531 -9.296 1.00 97.94 703 LEU A CA 1
ATOM 5495 C C . LEU A 1 703 ? 31.317 10.424 -10.341 1.00 97.94 703 LEU A C 1
ATOM 5497 O O . LEU A 1 703 ? 32.385 9.827 -10.406 1.00 97.94 703 LEU A O 1
ATOM 5501 N N . VAL A 1 704 ? 30.314 10.179 -11.192 1.00 97.00 704 VAL A N 1
ATOM 5502 C CA . VAL A 1 704 ? 30.450 9.230 -12.314 1.00 97.00 704 VAL A CA 1
ATOM 5503 C C . VAL A 1 704 ? 31.552 9.678 -13.280 1.00 97.00 704 VAL A C 1
ATOM 5505 O O . VAL A 1 704 ? 32.390 8.865 -13.664 1.00 97.00 704 VAL A O 1
ATOM 5508 N N . ALA A 1 705 ? 31.618 10.972 -13.611 1.00 95.56 705 ALA A N 1
ATOM 5509 C CA . ALA A 1 705 ? 32.699 11.515 -14.437 1.00 95.56 705 ALA A CA 1
ATOM 5510 C C . ALA A 1 705 ? 34.073 11.304 -13.770 1.00 95.56 705 ALA A C 1
ATOM 5512 O O . ALA A 1 705 ? 35.002 10.764 -14.374 1.00 95.56 705 ALA A O 1
ATOM 5513 N N . LEU A 1 706 ? 34.185 11.676 -12.490 1.00 96.31 706 LEU A N 1
ATOM 5514 C CA . LEU A 1 706 ? 35.418 11.540 -11.708 1.00 96.31 706 LEU A CA 1
ATOM 5515 C C . LEU A 1 706 ? 35.832 10.079 -11.495 1.00 96.31 706 LEU A C 1
ATOM 5517 O O . LEU A 1 706 ? 37.023 9.800 -11.396 1.00 96.31 706 LEU A O 1
ATOM 5521 N N . ALA A 1 707 ? 34.889 9.138 -11.475 1.00 95.69 707 ALA A N 1
ATOM 5522 C CA . ALA A 1 707 ? 35.187 7.717 -11.361 1.00 95.69 707 ALA A CA 1
ATOM 5523 C C . ALA A 1 707 ? 36.010 7.198 -12.544 1.00 95.69 707 ALA A C 1
ATOM 5525 O O . ALA A 1 707 ? 36.903 6.376 -12.343 1.00 95.69 707 ALA A O 1
ATOM 5526 N N . GLY A 1 708 ? 35.749 7.702 -13.755 1.00 91.00 708 GLY A N 1
ATOM 5527 C CA . GLY A 1 708 ? 36.559 7.386 -14.930 1.00 91.00 708 GLY A CA 1
ATOM 5528 C C . GLY A 1 708 ? 37.957 8.012 -14.869 1.00 91.00 708 GLY A C 1
ATOM 5529 O O . GLY A 1 708 ? 38.918 7.391 -15.315 1.00 91.00 708 GLY A O 1
ATOM 5530 N N . LEU A 1 709 ? 38.091 9.197 -14.261 1.00 92.75 709 LEU A N 1
ATOM 5531 C CA . LEU A 1 709 ? 39.385 9.862 -14.062 1.00 92.75 709 LEU A CA 1
ATOM 5532 C C . LEU A 1 709 ? 40.246 9.151 -13.013 1.00 92.75 709 LEU A C 1
ATOM 5534 O O . LEU A 1 709 ? 41.442 8.965 -13.214 1.00 92.75 709 LEU A O 1
ATOM 5538 N N . TRP A 1 710 ? 39.641 8.764 -11.892 1.00 94.44 710 TRP A N 1
ATOM 5539 C CA . TRP A 1 710 ? 40.317 8.098 -10.775 1.00 94.44 710 TRP A CA 1
ATOM 5540 C C . TRP A 1 710 ? 40.359 6.577 -10.912 1.00 94.44 710 TRP A C 1
ATOM 5542 O O . TRP A 1 710 ? 40.855 5.906 -10.010 1.00 94.44 710 TRP A O 1
ATOM 5552 N N . GLN A 1 711 ? 39.799 6.041 -12.000 1.00 93.31 711 GLN A N 1
ATOM 5553 C CA . GLN A 1 711 ? 39.681 4.608 -12.273 1.00 93.31 711 GLN A CA 1
ATOM 5554 C C . GLN A 1 711 ? 39.181 3.812 -11.052 1.00 93.31 711 GLN A C 1
ATOM 5556 O O . GLN A 1 711 ? 39.659 2.722 -10.742 1.00 93.31 711 GLN A O 1
ATOM 5561 N N . SER A 1 712 ? 38.215 4.382 -10.324 1.00 95.75 712 SER A N 1
ATOM 5562 C CA . SER A 1 712 ? 37.766 3.862 -9.032 1.00 95.75 712 SER A CA 1
ATOM 5563 C C . SER A 1 712 ? 36.335 3.352 -9.102 1.00 95.75 712 SER A C 1
ATOM 5565 O O . SER A 1 712 ? 35.378 4.121 -9.224 1.00 95.75 712 SER A O 1
ATOM 5567 N N . ALA A 1 713 ? 36.184 2.036 -8.933 1.00 94.56 713 ALA A N 1
ATOM 5568 C CA . ALA A 1 713 ? 34.883 1.384 -8.839 1.00 94.56 713 ALA A CA 1
ATOM 5569 C C . ALA A 1 713 ? 34.044 1.937 -7.675 1.00 94.56 713 ALA A C 1
ATOM 5571 O O . ALA A 1 713 ? 32.846 2.148 -7.826 1.00 94.56 713 ALA A O 1
ATOM 5572 N N . PHE A 1 714 ? 34.660 2.222 -6.524 1.00 96.12 714 PHE A N 1
ATOM 5573 C CA . PHE A 1 714 ? 33.943 2.772 -5.370 1.00 96.12 714 PHE A CA 1
ATOM 5574 C C . PHE A 1 714 ? 33.291 4.122 -5.695 1.00 96.12 714 PHE A C 1
ATOM 5576 O O . PHE A 1 714 ? 32.111 4.332 -5.417 1.00 96.12 714 PHE A O 1
ATOM 5583 N N . VAL A 1 715 ? 34.045 5.015 -6.340 1.00 97.38 715 VAL A N 1
ATOM 5584 C CA . VAL A 1 715 ? 33.574 6.354 -6.724 1.00 97.38 715 VAL A CA 1
ATOM 5585 C C . VAL A 1 715 ? 32.471 6.247 -7.776 1.00 97.38 715 VAL A C 1
ATOM 5587 O O . VAL A 1 715 ? 31.485 6.980 -7.694 1.00 97.38 715 VAL A O 1
ATOM 5590 N N . LEU A 1 716 ? 32.583 5.280 -8.696 1.00 96.94 716 LEU A N 1
ATOM 5591 C CA . LEU A 1 716 ? 31.522 4.962 -9.650 1.00 96.94 716 LEU A CA 1
ATOM 5592 C C . LEU A 1 716 ? 30.232 4.578 -8.920 1.00 96.94 716 LEU A C 1
ATOM 5594 O O . LEU A 1 716 ? 29.208 5.217 -9.131 1.00 96.94 716 LEU A O 1
ATOM 5598 N N . TYR A 1 717 ? 30.268 3.566 -8.047 1.00 96.75 717 TYR A N 1
ATOM 5599 C CA . TYR A 1 717 ? 29.073 3.096 -7.335 1.00 96.75 717 TYR A CA 1
ATOM 5600 C C . TYR A 1 717 ? 28.468 4.174 -6.427 1.00 96.75 717 TYR A C 1
ATOM 5602 O O . TYR A 1 717 ? 27.245 4.265 -6.327 1.00 96.75 717 TYR A O 1
ATOM 5610 N N . LEU A 1 718 ? 29.292 5.034 -5.822 1.00 97.88 718 LEU A N 1
ATOM 5611 C CA . LEU A 1 718 ? 28.819 6.188 -5.058 1.00 97.88 718 LEU A CA 1
ATOM 5612 C C . LEU A 1 718 ? 28.108 7.215 -5.956 1.00 97.88 718 LEU A C 1
ATOM 5614 O O . LEU A 1 718 ? 27.023 7.690 -5.616 1.00 97.88 718 LEU A O 1
ATOM 5618 N N . GLY A 1 719 ? 28.677 7.526 -7.123 1.00 97.81 719 GLY A N 1
ATOM 5619 C CA . GLY A 1 719 ? 28.040 8.392 -8.117 1.00 97.81 719 GLY A CA 1
ATOM 5620 C C . GLY A 1 719 ? 26.724 7.814 -8.637 1.00 97.81 719 GLY A C 1
ATOM 5621 O O . GLY A 1 719 ? 25.707 8.509 -8.660 1.00 97.81 719 GLY A O 1
ATOM 5622 N N . LEU A 1 720 ? 26.709 6.518 -8.960 1.00 96.81 720 LEU A N 1
ATOM 5623 C CA . LEU A 1 720 ? 25.515 5.792 -9.395 1.00 96.81 720 LEU A CA 1
ATOM 5624 C C . LEU A 1 720 ? 24.439 5.732 -8.314 1.00 96.81 720 LEU A C 1
ATOM 5626 O O . LEU A 1 720 ? 23.260 5.843 -8.641 1.00 96.81 720 LEU A O 1
ATOM 5630 N N . PHE A 1 721 ? 24.815 5.608 -7.039 1.00 97.69 721 PHE A N 1
ATOM 5631 C CA . PHE A 1 721 ? 23.871 5.666 -5.927 1.00 97.69 721 PHE A CA 1
ATOM 5632 C C . PHE A 1 721 ? 23.128 7.005 -5.913 1.00 97.69 721 PHE A C 1
ATOM 5634 O O . PHE A 1 721 ? 21.899 7.022 -5.947 1.00 97.69 721 PHE A O 1
ATOM 5641 N N . PHE A 1 722 ? 23.847 8.131 -5.936 1.00 98.12 722 PHE A N 1
ATOM 5642 C CA . PHE A 1 722 ? 23.212 9.453 -5.971 1.00 98.12 722 PHE A CA 1
ATOM 5643 C C . PHE A 1 722 ? 22.411 9.671 -7.256 1.00 98.12 722 PHE A C 1
ATOM 5645 O O . PHE A 1 722 ? 21.291 10.181 -7.210 1.00 98.12 722 PHE A O 1
ATOM 5652 N N . MET A 1 723 ? 22.932 9.227 -8.398 1.00 96.31 723 MET A N 1
ATOM 5653 C CA . MET A 1 723 ? 22.231 9.320 -9.676 1.00 96.31 723 MET A CA 1
ATOM 5654 C C . MET A 1 723 ? 20.904 8.536 -9.666 1.00 96.31 723 MET A C 1
ATOM 5656 O O . MET A 1 723 ? 19.868 9.052 -10.100 1.00 96.31 723 MET A O 1
ATOM 5660 N N . ALA A 1 724 ? 20.901 7.322 -9.109 1.00 95.31 724 ALA A N 1
ATOM 5661 C CA . ALA A 1 724 ? 19.708 6.497 -8.941 1.00 95.31 724 ALA A CA 1
ATOM 5662 C C . ALA A 1 724 ? 18.732 7.103 -7.917 1.00 95.31 724 ALA A C 1
ATOM 5664 O O . ALA A 1 724 ? 17.540 7.200 -8.193 1.00 95.31 724 ALA A O 1
ATOM 5665 N N . VAL A 1 725 ? 19.206 7.589 -6.765 1.00 97.44 725 VAL A N 1
ATOM 5666 C CA . VAL A 1 725 ? 18.354 8.253 -5.757 1.00 97.44 725 VAL A CA 1
ATOM 5667 C C . VAL A 1 725 ? 17.673 9.492 -6.341 1.00 97.44 725 VAL A C 1
ATOM 5669 O O . VAL A 1 725 ? 16.464 9.674 -6.184 1.00 97.44 725 VAL A O 1
ATOM 5672 N N . GLY A 1 726 ? 18.424 10.342 -7.039 1.00 97.25 726 GLY A N 1
ATOM 5673 C CA . GLY A 1 726 ? 17.885 11.574 -7.598 1.00 97.25 726 GLY A CA 1
ATOM 5674 C C . GLY A 1 726 ? 16.861 11.319 -8.708 1.00 97.25 726 GLY A C 1
ATOM 5675 O O . GLY A 1 726 ? 15.758 11.866 -8.665 1.00 97.25 726 GLY A O 1
ATOM 5676 N N . SER A 1 727 ? 17.156 10.421 -9.653 1.00 95.31 727 SER A N 1
ATOM 5677 C CA . SER A 1 727 ? 16.207 10.040 -10.715 1.00 95.31 727 SER A CA 1
ATOM 5678 C C . SER A 1 727 ? 14.965 9.311 -10.174 1.00 95.31 727 SER A C 1
ATOM 5680 O O . SER A 1 727 ? 13.850 9.592 -10.628 1.00 95.31 727 SER A O 1
ATOM 5682 N N . ALA A 1 728 ? 15.120 8.467 -9.142 1.00 95.56 728 ALA A N 1
ATOM 5683 C CA . ALA A 1 728 ? 14.018 7.815 -8.431 1.00 95.56 728 ALA A CA 1
ATOM 5684 C C . ALA A 1 728 ? 13.007 8.811 -7.863 1.00 95.56 728 ALA A C 1
ATOM 5686 O O . ALA A 1 728 ? 11.818 8.502 -7.819 1.00 95.56 728 ALA A O 1
ATOM 5687 N N . MET A 1 729 ? 13.469 9.982 -7.422 1.00 96.88 729 MET A N 1
ATOM 5688 C CA . MET A 1 729 ? 12.630 11.050 -6.879 1.00 96.88 729 MET A CA 1
ATOM 5689 C C . MET A 1 729 ? 11.991 11.892 -7.989 1.00 96.88 729 MET A C 1
ATOM 5691 O O . MET A 1 729 ? 10.801 12.188 -7.922 1.00 96.88 729 MET A O 1
ATOM 5695 N N . VAL A 1 730 ? 12.758 12.256 -9.022 1.00 96.69 730 VAL A N 1
ATOM 5696 C CA . VAL A 1 730 ? 12.317 13.179 -10.083 1.00 96.69 730 VAL A CA 1
ATOM 5697 C C . VAL A 1 730 ? 11.226 12.571 -10.969 1.00 96.69 730 VAL A C 1
ATOM 5699 O O . VAL A 1 730 ? 10.173 13.180 -11.150 1.00 96.69 730 VAL A O 1
ATOM 5702 N N . ILE A 1 731 ? 11.439 11.365 -11.504 1.00 94.75 731 ILE A N 1
ATOM 5703 C CA . ILE A 1 731 ? 10.560 10.764 -12.526 1.00 94.75 731 ILE A CA 1
ATOM 5704 C C . ILE A 1 731 ? 9.104 10.580 -12.043 1.00 94.75 731 ILE A C 1
ATOM 5706 O O . ILE A 1 731 ? 8.186 11.085 -12.703 1.00 94.75 731 ILE A O 1
ATOM 5710 N N . PRO A 1 732 ? 8.832 9.890 -10.915 1.00 94.94 732 PRO A N 1
ATOM 5711 C CA . PRO A 1 732 ? 7.460 9.683 -10.452 1.00 94.94 732 PRO A CA 1
ATOM 5712 C C . PRO A 1 732 ? 6.795 10.977 -9.971 1.00 94.94 732 PRO A C 1
ATOM 5714 O O . PRO A 1 732 ? 5.589 11.131 -10.159 1.00 94.94 732 PRO A O 1
ATOM 5717 N N . CYS A 1 733 ? 7.548 11.920 -9.394 1.00 95.56 733 CYS A N 1
ATOM 5718 C CA . CYS A 1 733 ? 6.993 13.192 -8.930 1.00 95.56 733 CYS A CA 1
ATOM 5719 C C . CYS A 1 733 ? 6.633 14.133 -10.086 1.00 95.56 733 CYS A C 1
ATOM 5721 O O . CYS A 1 733 ? 5.555 14.718 -10.049 1.00 95.56 733 CYS A O 1
ATOM 5723 N N . LEU A 1 734 ? 7.447 14.226 -11.144 1.00 95.38 734 LEU A N 1
ATOM 5724 C CA . LEU A 1 734 ? 7.079 14.982 -12.351 1.00 95.38 734 LEU A CA 1
ATOM 5725 C C . LEU A 1 734 ? 5.862 14.367 -13.057 1.00 95.38 734 LEU A C 1
ATOM 5727 O O . LEU A 1 734 ? 4.971 15.097 -13.489 1.00 95.38 734 LEU A O 1
ATOM 5731 N N . THR A 1 735 ? 5.782 13.032 -13.109 1.00 95.31 735 THR A N 1
ATOM 5732 C CA . THR A 1 735 ? 4.608 12.325 -13.657 1.00 95.31 735 THR A CA 1
ATOM 5733 C C . THR A 1 735 ? 3.353 12.581 -12.809 1.00 95.31 735 THR A C 1
ATOM 5735 O O . THR A 1 735 ? 2.257 12.747 -13.340 1.00 95.31 735 THR A O 1
ATOM 5738 N N . ALA A 1 736 ? 3.494 12.645 -11.483 1.00 94.25 736 ALA A N 1
ATOM 5739 C CA . ALA A 1 736 ? 2.391 12.992 -10.596 1.00 94.25 736 ALA A CA 1
ATOM 5740 C C . ALA A 1 736 ? 1.959 14.456 -10.776 1.00 94.25 736 ALA A C 1
ATOM 5742 O O . ALA A 1 736 ? 0.770 14.703 -10.929 1.00 94.25 736 ALA A O 1
ATOM 5743 N N . LEU A 1 737 ? 2.897 15.408 -10.840 1.00 93.62 737 LEU A N 1
ATOM 5744 C CA . LEU A 1 737 ? 2.602 16.836 -11.018 1.00 93.62 737 LEU A CA 1
ATOM 5745 C C . LEU A 1 737 ? 1.830 17.119 -12.307 1.00 93.62 737 LEU A C 1
ATOM 5747 O O . LEU A 1 737 ? 0.799 17.784 -12.259 1.00 93.62 737 LEU A O 1
ATOM 5751 N N . VAL A 1 738 ? 2.275 16.581 -13.449 1.00 92.50 738 VAL A N 1
ATOM 5752 C CA . VAL A 1 738 ? 1.555 16.784 -14.720 1.00 92.50 738 VAL A CA 1
ATOM 5753 C C . VAL A 1 738 ? 0.133 16.214 -14.648 1.00 92.50 738 VAL A C 1
ATOM 5755 O O . VAL A 1 738 ? -0.803 16.817 -15.159 1.00 92.50 738 VAL A O 1
ATOM 5758 N N . SER A 1 739 ? -0.045 15.087 -13.954 1.00 93.00 739 SER A N 1
ATOM 5759 C CA . SER A 1 739 ? -1.346 14.449 -13.764 1.00 93.00 739 SER A CA 1
ATOM 5760 C C . SER A 1 739 ? -2.252 15.223 -12.800 1.00 93.00 739 SER A C 1
ATOM 5762 O O . SER A 1 739 ? -3.462 15.248 -13.002 1.00 93.00 739 SER A O 1
ATOM 5764 N N . LEU A 1 740 ? -1.686 15.862 -11.771 1.00 90.00 740 LEU A N 1
ATOM 5765 C CA . LEU A 1 740 ? -2.419 16.692 -10.808 1.00 90.00 740 LEU A CA 1
ATOM 5766 C C . LEU A 1 740 ? -2.894 18.015 -11.414 1.00 90.00 740 LEU A C 1
ATOM 5768 O O . LEU A 1 740 ? -3.952 18.495 -11.025 1.00 90.00 740 LEU A O 1
ATOM 5772 N N . TYR A 1 741 ? -2.126 18.600 -12.338 1.00 87.62 741 TYR A N 1
ATOM 5773 C CA . TYR A 1 741 ? -2.527 19.818 -13.051 1.00 87.62 741 TYR A CA 1
ATOM 5774 C C . TYR A 1 741 ? -3.452 19.544 -14.246 1.00 87.62 741 TYR A C 1
ATOM 5776 O O . TYR A 1 741 ? -4.075 20.468 -14.763 1.00 87.62 741 TYR A O 1
ATOM 5784 N N . ALA A 1 742 ? -3.546 18.291 -14.697 1.00 85.56 742 ALA A N 1
ATOM 5785 C CA . ALA A 1 742 ? -4.465 17.894 -15.754 1.00 85.56 742 ALA A CA 1
ATOM 5786 C C . ALA A 1 742 ? -5.886 17.676 -15.199 1.00 85.56 742 ALA A C 1
ATOM 5788 O O . ALA A 1 742 ? -6.045 17.006 -14.172 1.00 85.56 742 ALA A O 1
ATOM 5789 N N . PRO A 1 743 ? -6.941 18.145 -15.887 1.00 81.00 743 PRO A N 1
ATOM 5790 C CA . PRO A 1 743 ? -8.306 17.820 -15.501 1.00 81.00 743 PRO A CA 1
ATOM 5791 C C . PRO A 1 743 ? -8.587 16.324 -15.683 1.00 81.00 743 PRO A C 1
ATOM 5793 O O . PRO A 1 743 ? -7.946 15.630 -16.476 1.00 81.00 743 PRO A O 1
ATOM 5796 N N . ALA A 1 744 ? -9.573 15.808 -14.947 1.00 77.56 744 ALA A N 1
ATOM 5797 C CA . ALA A 1 744 ? -9.915 14.384 -14.960 1.00 77.56 744 ALA A CA 1
ATOM 5798 C C . ALA A 1 744 ? -10.350 13.865 -16.348 1.00 77.56 744 ALA A C 1
ATOM 5800 O O . ALA A 1 744 ? -10.182 12.682 -16.627 1.00 77.56 744 ALA A O 1
ATOM 5801 N N . SER A 1 745 ? -10.881 14.732 -17.217 1.00 78.19 745 SER A N 1
ATOM 5802 C CA . SER A 1 745 ? -11.319 14.387 -18.579 1.00 78.19 745 SER A CA 1
ATOM 5803 C C . SER A 1 745 ? -10.178 14.202 -19.586 1.00 78.19 745 SER A C 1
ATOM 5805 O O . SER A 1 745 ? -10.387 13.555 -20.609 1.00 78.19 745 SER A O 1
ATOM 5807 N N . ASP A 1 746 ? -8.994 14.758 -19.303 1.00 83.94 746 ASP A N 1
ATOM 5808 C CA . ASP A 1 746 ? -7.879 14.875 -20.260 1.00 83.94 746 ASP A CA 1
ATOM 5809 C C . ASP A 1 746 ? -6.603 14.180 -19.757 1.00 83.94 746 ASP A C 1
ATOM 5811 O O . ASP A 1 746 ? -5.503 14.425 -20.264 1.00 83.94 746 ASP A O 1
ATOM 5815 N N . GLN A 1 747 ? -6.726 13.313 -18.744 1.00 90.25 747 GLN A N 1
ATOM 5816 C CA . GLN A 1 747 ? -5.586 12.607 -18.154 1.00 90.25 747 GLN A CA 1
ATOM 5817 C C . GLN A 1 747 ? -4.780 11.854 -19.218 1.00 90.25 747 GLN A C 1
ATOM 5819 O O . GLN A 1 747 ? -3.555 11.962 -19.241 1.00 90.25 747 GLN A O 1
ATOM 5824 N N . GLY A 1 748 ? -5.442 11.133 -20.128 1.00 89.62 748 GLY A N 1
ATOM 5825 C CA . GLY A 1 748 ? -4.786 10.363 -21.182 1.00 89.62 748 GLY A CA 1
ATOM 5826 C C . GLY A 1 748 ? -4.007 11.242 -22.152 1.00 89.62 748 GLY A C 1
ATOM 5827 O O . GLY A 1 748 ? -2.833 10.976 -22.413 1.00 89.62 748 GLY A O 1
ATOM 5828 N N . ARG A 1 749 ? -4.626 12.304 -22.668 1.00 88.12 749 ARG A N 1
ATOM 5829 C CA . ARG A 1 749 ? -4.017 13.258 -23.602 1.00 88.12 749 ARG A CA 1
ATOM 5830 C C . ARG A 1 749 ? -2.816 13.963 -22.980 1.00 88.12 749 ARG A C 1
ATOM 5832 O O . ARG A 1 749 ? -1.736 13.923 -23.566 1.00 88.12 749 ARG A O 1
ATOM 5839 N N . VAL A 1 750 ? -2.979 14.574 -21.804 1.00 88.88 750 VAL A N 1
ATOM 5840 C CA . VAL A 1 750 ? -1.912 15.354 -21.151 1.00 88.88 750 VAL A CA 1
ATOM 5841 C C . VAL A 1 750 ? -0.743 14.455 -20.752 1.00 88.88 750 VAL A C 1
ATOM 5843 O O . VAL A 1 750 ? 0.414 14.782 -21.031 1.00 88.88 750 VAL A O 1
ATOM 5846 N N . LEU A 1 751 ? -1.018 13.277 -20.179 1.00 92.19 751 LEU A N 1
ATOM 5847 C CA . LEU A 1 751 ? 0.030 12.292 -19.903 1.00 92.19 751 LEU A CA 1
ATOM 5848 C C . LEU A 1 751 ? 0.674 11.777 -21.192 1.00 92.19 751 LEU A C 1
ATOM 5850 O O . LEU A 1 751 ? 1.874 11.516 -21.202 1.00 92.19 751 LEU A O 1
ATOM 5854 N N . GLY A 1 752 ? -0.078 11.676 -22.286 1.00 91.00 752 GLY A N 1
ATOM 5855 C CA . GLY A 1 752 ? 0.441 11.313 -23.602 1.00 91.00 752 GLY A CA 1
ATOM 5856 C C . GLY A 1 752 ? 1.419 12.337 -24.164 1.00 91.00 752 GLY A C 1
ATOM 5857 O O . GLY A 1 752 ? 2.493 11.947 -24.619 1.00 91.00 752 GLY A O 1
ATOM 5858 N N . VAL A 1 753 ? 1.112 13.632 -24.066 1.00 88.94 753 VAL A N 1
ATOM 5859 C CA . VAL A 1 753 ? 2.038 14.717 -24.443 1.00 88.94 753 VAL A CA 1
ATOM 5860 C C . VAL A 1 753 ? 3.282 14.697 -23.551 1.00 88.94 753 VAL A C 1
ATOM 5862 O O . VAL A 1 753 ? 4.404 14.729 -24.056 1.00 88.94 753 VAL A O 1
ATOM 5865 N N . TYR A 1 754 ? 3.113 14.550 -22.233 1.00 91.75 754 TYR A N 1
ATOM 5866 C CA . TYR A 1 754 ? 4.231 14.425 -21.291 1.00 91.75 754 TYR A CA 1
ATOM 5867 C C . TYR A 1 754 ? 5.151 13.239 -21.623 1.00 91.75 754 TYR A C 1
ATOM 5869 O O . TYR A 1 754 ? 6.379 13.377 -21.644 1.00 91.75 754 TYR A O 1
ATOM 5877 N N . ARG A 1 755 ? 4.572 12.069 -21.922 1.00 91.38 755 ARG A N 1
ATOM 5878 C CA . ARG A 1 755 ? 5.319 10.867 -22.323 1.00 91.38 755 ARG A CA 1
ATOM 5879 C C . ARG A 1 755 ? 6.005 11.046 -23.670 1.00 91.38 755 ARG A C 1
ATOM 5881 O O . ARG A 1 755 ? 7.162 10.657 -23.794 1.00 91.38 755 ARG A O 1
ATOM 5888 N N . SER A 1 756 ? 5.331 11.666 -24.632 1.00 90.44 756 SER A N 1
ATOM 5889 C CA . SER A 1 756 ? 5.872 11.969 -25.955 1.00 90.44 756 SER A CA 1
ATOM 5890 C C . SER A 1 756 ? 7.103 12.872 -25.878 1.00 90.44 756 SER A C 1
ATOM 5892 O O . SER A 1 756 ? 8.157 12.518 -26.406 1.00 90.44 756 SER A O 1
ATOM 5894 N N . ALA A 1 757 ? 7.023 13.971 -25.120 1.00 89.81 757 ALA A N 1
ATOM 5895 C CA . ALA A 1 757 ? 8.167 14.841 -24.855 1.00 89.81 757 ALA A CA 1
ATOM 5896 C C . ALA A 1 757 ? 9.325 14.063 -24.207 1.00 89.81 757 ALA A C 1
ATOM 5898 O O . ALA A 1 757 ? 10.474 14.196 -24.622 1.00 89.81 757 ALA A O 1
ATOM 5899 N N . GLY A 1 758 ? 9.038 13.191 -23.236 1.00 91.25 758 GLY A N 1
ATOM 5900 C CA . GLY A 1 758 ? 10.061 12.342 -22.622 1.00 91.25 758 GLY A CA 1
ATOM 5901 C C . GLY A 1 758 ? 10.689 11.313 -23.571 1.00 91.25 758 GLY A C 1
ATOM 5902 O O . GLY A 1 758 ? 11.884 11.040 -23.473 1.00 91.25 758 GLY A O 1
ATOM 5903 N N . ALA A 1 759 ? 9.916 10.749 -24.499 1.00 90.44 759 ALA A N 1
ATOM 5904 C CA . ALA A 1 759 ? 10.412 9.820 -25.513 1.00 90.44 759 ALA A CA 1
ATOM 5905 C C . ALA A 1 759 ? 11.292 10.534 -26.556 1.00 90.44 759 ALA A C 1
ATOM 5907 O O . ALA A 1 759 ? 12.350 10.028 -26.934 1.00 90.44 759 ALA A O 1
ATOM 5908 N N . PHE A 1 760 ? 10.928 11.764 -26.932 1.00 89.94 760 PHE A N 1
ATOM 5909 C CA . PHE A 1 760 ? 11.771 12.623 -27.763 1.00 89.94 760 PHE A CA 1
ATOM 5910 C C . PHE A 1 760 ? 13.059 13.037 -27.041 1.00 89.94 760 PHE A C 1
ATOM 5912 O O . PHE A 1 760 ? 14.140 12.988 -27.621 1.00 89.94 760 PHE A O 1
ATOM 5919 N N . ALA A 1 761 ? 12.989 13.352 -25.746 1.00 91.25 761 ALA A N 1
ATOM 5920 C CA . ALA A 1 761 ? 14.175 13.631 -24.938 1.00 91.25 761 ALA A CA 1
ATOM 5921 C C . ALA A 1 761 ? 15.145 12.437 -24.898 1.00 91.25 761 ALA A C 1
ATOM 5923 O O . ALA A 1 761 ? 16.344 12.614 -25.098 1.00 91.25 761 ALA A O 1
ATOM 5924 N N . ARG A 1 762 ? 14.623 11.214 -24.725 1.00 88.44 762 ARG A N 1
ATOM 5925 C CA . ARG A 1 762 ? 15.400 9.962 -24.807 1.00 88.44 762 ARG A CA 1
ATOM 5926 C C . ARG A 1 762 ? 15.945 9.654 -26.199 1.00 88.44 762 ARG A C 1
ATOM 5928 O O . ARG A 1 762 ? 16.856 8.851 -26.320 1.00 88.44 762 ARG A O 1
ATOM 5935 N N . THR A 1 763 ? 15.405 10.294 -27.227 1.00 85.50 763 THR A N 1
ATOM 5936 C CA . THR A 1 763 ? 15.910 10.207 -28.596 1.00 85.50 763 THR A CA 1
ATOM 5937 C C . THR A 1 763 ? 17.081 11.173 -28.812 1.00 85.50 763 THR A C 1
ATOM 5939 O O . THR A 1 763 ? 18.114 10.797 -29.357 1.00 85.50 763 THR A O 1
ATOM 5942 N N . VAL A 1 764 ? 16.949 12.415 -28.341 1.00 87.50 764 VAL A N 1
ATOM 5943 C CA . VAL A 1 764 ? 17.955 13.477 -28.516 1.00 87.50 764 VAL A CA 1
ATOM 5944 C C . VAL A 1 764 ? 19.144 13.318 -27.561 1.00 87.50 764 VAL A C 1
ATOM 5946 O O . VAL A 1 764 ? 20.286 13.548 -27.955 1.00 87.50 764 VAL A O 1
ATOM 5949 N N . GLY A 1 765 ? 18.893 12.912 -26.314 1.00 89.69 765 GLY A N 1
ATOM 5950 C CA . GLY A 1 765 ? 19.903 12.776 -25.261 1.00 89.69 765 GLY A CA 1
ATOM 5951 C C . GLY A 1 765 ? 21.105 11.913 -25.662 1.00 89.69 765 GLY A C 1
ATOM 5952 O O . GLY A 1 765 ? 22.218 12.430 -25.643 1.00 89.69 765 GLY A O 1
ATOM 5953 N N . PRO A 1 766 ? 20.922 10.646 -26.081 1.00 85.88 766 PRO A N 1
ATOM 5954 C CA . PRO A 1 766 ? 22.029 9.767 -26.469 1.00 85.88 766 PRO A CA 1
ATOM 5955 C C . PRO A 1 766 ? 22.875 10.324 -27.618 1.00 85.88 766 PRO A C 1
ATOM 5957 O O . PRO A 1 766 ? 24.094 10.193 -27.588 1.00 85.88 766 PRO A O 1
ATOM 5960 N N . ILE A 1 767 ? 22.249 10.991 -28.596 1.00 84.38 767 ILE A N 1
ATOM 5961 C CA . ILE A 1 767 ? 22.951 11.619 -29.727 1.00 84.38 767 ILE A CA 1
ATOM 5962 C C . ILE A 1 767 ? 23.868 12.734 -29.216 1.00 84.38 767 ILE A C 1
ATOM 5964 O O . ILE A 1 767 ? 25.054 12.763 -29.539 1.00 84.38 767 ILE A O 1
ATOM 5968 N N . LEU A 1 768 ? 23.343 13.630 -28.374 1.00 88.75 768 LEU A N 1
ATOM 5969 C CA . LEU A 1 768 ? 24.146 14.686 -27.753 1.00 88.75 768 LEU A CA 1
ATOM 5970 C C . LEU A 1 768 ? 25.235 14.105 -26.844 1.00 88.75 768 LEU A C 1
ATOM 5972 O O . LEU A 1 768 ? 26.360 14.595 -26.863 1.00 88.75 768 LEU A O 1
ATOM 5976 N N . GLY A 1 769 ? 24.918 13.050 -26.091 1.00 88.31 769 GLY A N 1
ATOM 5977 C CA . GLY A 1 769 ? 25.863 12.317 -25.252 1.00 88.31 769 GLY A CA 1
ATOM 5978 C C . GLY A 1 769 ? 27.030 11.762 -26.061 1.00 88.31 769 GLY A C 1
ATOM 5979 O O . GLY A 1 769 ? 28.173 12.038 -25.718 1.00 88.31 769 GLY A O 1
ATOM 5980 N N . GLY A 1 770 ? 26.758 11.076 -27.173 1.00 83.12 770 GLY A N 1
ATOM 5981 C CA . GLY A 1 770 ? 27.787 10.529 -28.060 1.00 83.12 770 GLY A CA 1
ATOM 5982 C C . GLY A 1 770 ? 28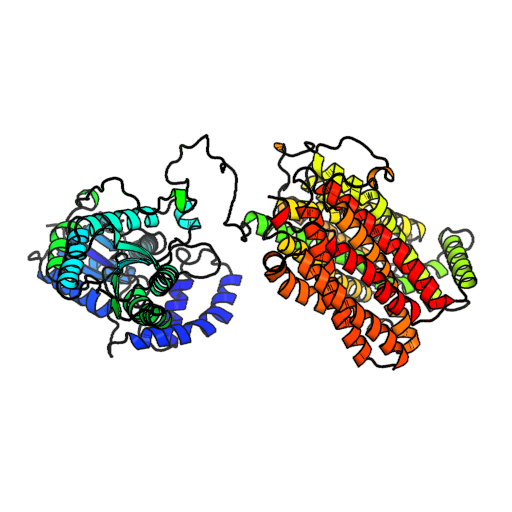.662 11.617 -28.679 1.00 83.12 770 GLY A C 1
ATOM 5983 O O . GLY A 1 770 ? 29.887 11.534 -28.622 1.00 83.12 770 GLY A O 1
ATOM 5984 N N . ILE A 1 771 ? 28.053 12.698 -29.185 1.00 84.12 771 ILE A N 1
ATOM 5985 C CA . ILE A 1 771 ? 28.801 13.853 -29.710 1.00 84.12 771 ILE A CA 1
ATOM 5986 C C . ILE A 1 771 ? 29.716 14.436 -28.627 1.00 84.12 771 ILE A C 1
ATOM 5988 O O . ILE A 1 771 ? 30.883 14.707 -28.895 1.00 84.12 771 ILE A O 1
ATOM 5992 N N . LEU A 1 772 ? 29.211 14.629 -27.406 1.00 89.50 772 LEU A N 1
ATOM 5993 C CA . LEU A 1 772 ? 30.007 15.146 -26.293 1.00 89.50 772 LEU A CA 1
ATOM 5994 C C . LEU A 1 772 ? 31.147 14.190 -25.911 1.00 89.50 772 LEU A C 1
ATOM 5996 O O . LEU A 1 772 ? 32.270 14.645 -25.694 1.00 89.50 772 LEU A O 1
ATOM 6000 N N . TYR A 1 773 ? 30.866 12.888 -25.863 1.00 87.00 773 TYR A N 1
ATOM 6001 C CA . TYR A 1 773 ? 31.812 11.852 -25.460 1.00 87.00 773 TYR A CA 1
ATOM 6002 C C . TYR A 1 773 ? 32.977 11.734 -26.448 1.00 87.00 773 TYR A C 1
ATOM 6004 O O . TYR A 1 773 ? 34.134 11.855 -26.046 1.00 87.00 773 TYR A O 1
ATOM 6012 N N . TRP A 1 774 ? 32.680 11.554 -27.740 1.00 82.00 774 TRP A N 1
ATOM 6013 C CA . TRP A 1 774 ? 33.693 11.264 -28.760 1.00 82.00 774 TRP A CA 1
ATOM 6014 C C . TRP A 1 774 ? 34.367 12.514 -29.330 1.00 82.00 774 TRP A C 1
ATOM 6016 O O . TRP A 1 774 ? 35.567 12.493 -29.586 1.00 82.00 774 TRP A O 1
ATOM 6026 N N . LYS A 1 775 ? 33.641 13.632 -29.494 1.00 83.69 775 LYS A N 1
ATOM 6027 C CA . LYS A 1 775 ? 34.224 14.857 -30.074 1.00 83.69 775 LYS A CA 1
ATOM 6028 C C . LYS A 1 775 ? 35.056 15.658 -29.074 1.00 83.69 775 LYS A C 1
ATOM 6030 O O . LYS A 1 775 ? 35.981 16.354 -29.484 1.00 83.69 775 LYS A O 1
ATOM 6035 N N . PHE A 1 776 ? 34.696 15.627 -27.790 1.00 87.31 776 PHE A N 1
ATOM 6036 C CA . PHE A 1 776 ? 35.350 16.444 -26.766 1.00 87.31 776 PHE A CA 1
ATOM 6037 C C . PHE A 1 776 ? 36.129 15.586 -25.772 1.00 87.31 776 PHE A C 1
ATOM 6039 O O . PHE A 1 776 ? 37.356 15.614 -25.765 1.00 87.31 776 PHE A O 1
ATOM 6046 N N . THR A 1 777 ? 35.434 14.870 -24.888 1.00 90.25 777 THR A N 1
ATOM 6047 C CA . THR A 1 777 ? 36.055 13.989 -23.890 1.00 90.25 777 THR A CA 1
ATOM 6048 C C . THR A 1 777 ? 34.996 13.117 -23.224 1.00 90.25 777 THR A C 1
ATOM 6050 O O . THR A 1 777 ? 33.861 13.554 -23.032 1.00 90.25 777 THR A O 1
ATOM 6053 N N . TYR A 1 778 ? 35.394 11.932 -22.757 1.00 87.94 778 TYR A N 1
ATOM 6054 C CA . TYR A 1 778 ? 34.543 11.014 -21.992 1.00 87.94 778 TYR A CA 1
ATOM 6055 C C . TYR A 1 778 ? 33.867 11.658 -20.759 1.00 87.94 778 TYR A C 1
ATOM 6057 O O . TYR A 1 778 ? 32.816 11.204 -20.316 1.00 87.94 778 TYR A O 1
ATOM 6065 N N . LEU A 1 779 ? 34.444 12.736 -20.206 1.00 94.69 779 LEU A N 1
ATOM 6066 C CA . LEU A 1 779 ? 33.889 13.493 -19.071 1.00 94.69 779 LEU A CA 1
ATOM 6067 C C . LEU A 1 779 ? 32.739 14.434 -19.467 1.00 94.69 779 LEU A C 1
ATOM 6069 O O . LEU A 1 779 ? 31.897 14.778 -18.632 1.00 94.69 779 LEU A O 1
ATOM 6073 N N . ALA A 1 780 ? 32.720 14.893 -20.721 1.00 94.94 780 ALA A N 1
ATOM 6074 C CA . ALA A 1 780 ? 31.862 15.982 -21.174 1.00 94.94 780 ALA A CA 1
ATOM 6075 C C . ALA A 1 780 ? 30.360 15.681 -21.041 1.00 94.94 780 ALA A C 1
ATOM 6077 O O . ALA A 1 780 ? 29.651 16.569 -20.565 1.00 94.94 780 ALA A O 1
ATOM 6078 N N . PRO A 1 781 ? 29.846 14.474 -21.364 1.00 95.06 781 PRO A N 1
ATOM 6079 C CA . PRO A 1 781 ? 28.418 14.174 -21.220 1.00 95.06 781 PRO A CA 1
ATOM 6080 C C . PRO A 1 781 ? 27.921 14.319 -19.780 1.00 95.06 781 PRO A C 1
ATOM 6082 O O . PRO A 1 781 ? 26.837 14.845 -19.546 1.00 95.06 781 PRO A O 1
ATOM 6085 N N . PHE A 1 782 ? 28.732 13.903 -18.807 1.00 97.12 782 PHE A N 1
ATOM 6086 C CA . PHE A 1 782 ? 28.365 13.892 -17.392 1.00 97.12 782 PHE A CA 1
ATOM 6087 C C . PHE A 1 782 ? 28.402 15.294 -16.776 1.00 97.12 782 PHE A C 1
ATOM 6089 O O . PHE A 1 782 ? 27.450 15.696 -16.104 1.00 97.12 782 PHE A O 1
ATOM 6096 N N . PHE A 1 783 ? 29.453 16.076 -17.048 1.00 97.50 783 PHE A N 1
ATOM 6097 C CA . PHE A 1 783 ? 29.528 17.466 -16.584 1.00 97.50 783 PHE A CA 1
ATOM 6098 C C . PHE A 1 783 ? 28.504 18.366 -17.276 1.00 97.50 783 PHE A C 1
ATOM 6100 O O . PHE A 1 783 ? 27.870 19.189 -16.613 1.00 97.50 783 PHE A O 1
ATOM 6107 N N . ALA A 1 784 ? 28.292 18.190 -18.584 1.00 97.12 784 ALA A N 1
ATOM 6108 C CA . ALA A 1 784 ? 27.252 18.915 -19.305 1.00 97.12 784 ALA A CA 1
ATOM 6109 C C . ALA A 1 784 ? 25.866 18.578 -18.746 1.00 97.12 784 ALA A C 1
ATOM 6111 O O . ALA A 1 784 ? 25.081 19.488 -18.493 1.00 97.12 784 ALA A O 1
ATOM 6112 N N . ALA A 1 785 ? 25.576 17.302 -18.474 1.00 96.94 785 ALA A N 1
ATOM 6113 C CA . ALA A 1 785 ? 24.318 16.902 -17.853 1.00 96.94 785 ALA A CA 1
ATOM 6114 C C . ALA A 1 785 ? 24.133 17.529 -16.460 1.00 96.94 785 ALA A C 1
ATOM 6116 O O . ALA A 1 785 ? 23.067 18.077 -16.175 1.00 96.94 785 ALA A O 1
ATOM 6117 N N . ALA A 1 786 ? 25.173 17.518 -15.619 1.00 97.19 786 ALA A N 1
ATOM 6118 C CA . ALA A 1 786 ? 25.144 18.143 -14.297 1.00 97.19 786 ALA A CA 1
ATOM 6119 C C . ALA A 1 786 ? 24.869 19.657 -14.377 1.00 97.19 786 ALA A C 1
ATOM 6121 O O . ALA A 1 786 ? 24.061 20.177 -13.607 1.00 97.19 786 ALA A O 1
ATOM 6122 N N . ALA A 1 787 ? 25.478 20.355 -15.341 1.00 97.44 787 ALA A N 1
ATOM 6123 C CA . ALA A 1 787 ? 25.239 21.776 -15.579 1.00 97.44 787 ALA A CA 1
ATOM 6124 C C . ALA A 1 787 ? 23.827 22.049 -16.126 1.00 97.44 787 ALA A C 1
ATOM 6126 O O . ALA A 1 787 ? 23.139 22.948 -15.645 1.00 97.44 787 ALA A O 1
ATOM 6127 N N . ILE A 1 788 ? 23.356 21.256 -17.093 1.00 97.06 788 ILE A N 1
ATOM 6128 C CA . ILE A 1 788 ? 22.031 21.426 -17.706 1.00 97.06 788 ILE A CA 1
ATOM 6129 C C . ILE A 1 788 ? 20.914 21.182 -16.686 1.00 97.06 788 ILE A C 1
ATOM 6131 O O . ILE A 1 788 ? 19.910 21.885 -16.740 1.00 97.06 788 ILE A O 1
ATOM 6135 N N . ILE A 1 789 ? 21.086 20.268 -15.721 1.00 97.06 789 ILE A N 1
ATOM 6136 C CA . ILE A 1 789 ? 20.111 19.989 -14.643 1.00 97.06 789 ILE A CA 1
ATOM 6137 C C . ILE A 1 789 ? 19.841 21.203 -13.735 1.00 97.06 789 ILE A C 1
ATOM 6139 O O . ILE A 1 789 ? 18.783 21.288 -13.104 1.00 97.06 789 ILE A O 1
ATOM 6143 N N . ILE A 1 790 ? 20.724 22.202 -13.721 1.00 96.56 790 ILE A N 1
ATOM 6144 C CA . ILE A 1 790 ? 20.481 23.465 -13.013 1.00 96.56 790 ILE A CA 1
ATOM 6145 C C . ILE A 1 790 ? 19.284 24.218 -13.627 1.00 96.56 790 ILE A C 1
ATOM 6147 O O . ILE A 1 790 ? 18.514 24.852 -12.905 1.00 96.56 790 ILE A O 1
ATOM 6151 N N . ILE A 1 791 ? 19.062 24.099 -14.941 1.00 95.62 791 ILE A N 1
ATOM 6152 C CA . ILE A 1 791 ? 17.935 24.732 -15.641 1.00 95.62 791 ILE A CA 1
ATOM 6153 C C . ILE A 1 791 ? 16.581 24.225 -15.108 1.00 95.62 791 ILE A C 1
ATOM 6155 O O . ILE A 1 791 ? 15.817 25.052 -14.602 1.00 95.62 791 ILE A O 1
ATOM 6159 N N . PRO A 1 792 ? 16.256 22.910 -15.132 1.00 94.88 792 PRO A N 1
ATOM 6160 C CA . PRO A 1 792 ? 15.008 22.416 -14.565 1.00 94.88 792 PRO A CA 1
ATOM 6161 C C . PRO A 1 792 ? 14.899 22.722 -13.067 1.00 94.88 792 PRO A C 1
ATOM 6163 O O . PRO A 1 792 ? 13.800 23.009 -12.603 1.00 94.88 792 PRO A O 1
ATOM 6166 N N . LEU A 1 793 ? 16.006 22.769 -12.311 1.00 94.44 793 LEU A N 1
ATOM 6167 C CA . LEU A 1 793 ? 15.978 23.163 -10.896 1.00 94.44 793 LEU A CA 1
ATOM 6168 C C . LEU A 1 793 ? 15.445 24.593 -10.697 1.00 94.44 793 LEU A C 1
ATOM 6170 O O . LEU A 1 793 ? 14.643 24.827 -9.789 1.00 94.44 793 LEU A O 1
ATOM 6174 N N . PHE A 1 794 ? 15.838 25.542 -11.552 1.00 93.56 794 PHE A N 1
ATOM 6175 C CA . PHE A 1 794 ? 15.275 26.894 -11.538 1.00 93.56 794 PHE A CA 1
ATOM 6176 C C . PHE A 1 794 ? 13.834 26.935 -12.052 1.00 93.56 794 PHE A C 1
ATOM 6178 O O . PHE A 1 794 ? 13.009 27.634 -11.464 1.00 93.56 794 PHE A O 1
ATOM 6185 N N . MET A 1 795 ? 13.501 26.155 -13.084 1.00 90.62 795 MET A N 1
ATOM 6186 C CA . MET A 1 795 ? 12.128 26.058 -13.603 1.00 90.62 795 MET A CA 1
ATOM 6187 C C . MET A 1 795 ? 11.142 25.518 -12.563 1.00 90.62 795 MET A C 1
ATOM 6189 O O . MET A 1 795 ? 9.985 25.920 -12.545 1.00 90.62 795 MET A O 1
ATOM 6193 N N . MET A 1 796 ? 11.592 24.705 -11.603 1.00 90.25 796 MET A N 1
ATOM 6194 C CA . MET A 1 796 ? 10.745 24.279 -10.483 1.00 90.25 796 MET A CA 1
ATOM 6195 C C . MET A 1 796 ? 10.248 25.442 -9.594 1.00 90.25 796 MET A C 1
ATOM 6197 O O . MET A 1 796 ? 9.415 25.211 -8.716 1.00 90.25 796 MET A O 1
ATOM 6201 N N . LYS A 1 797 ? 10.761 26.673 -9.748 1.00 85.44 797 LYS A N 1
ATOM 6202 C CA . LYS A 1 797 ? 10.231 27.874 -9.071 1.00 85.44 797 LYS A CA 1
ATOM 6203 C C . LYS A 1 797 ? 9.004 28.467 -9.769 1.00 85.44 797 LYS A C 1
ATOM 6205 O O . LYS A 1 797 ? 8.226 29.134 -9.101 1.00 85.44 797 LYS A O 1
ATOM 6210 N N . SER A 1 798 ? 8.842 28.252 -11.076 1.00 77.62 798 SER A N 1
ATOM 6211 C CA . SER A 1 798 ? 7.701 28.766 -11.851 1.00 77.62 798 SER A CA 1
ATOM 6212 C C . SER A 1 798 ? 6.510 27.807 -11.881 1.00 77.62 798 SER A C 1
ATOM 6214 O O . SER A 1 798 ? 5.443 28.164 -12.376 1.00 77.62 798 SER A O 1
ATOM 6216 N N . ILE A 1 799 ? 6.677 26.595 -11.349 1.00 81.31 799 ILE A N 1
ATOM 6217 C CA . ILE A 1 799 ? 5.591 25.631 -11.183 1.00 81.31 799 ILE A CA 1
ATOM 6218 C C . ILE A 1 799 ? 4.722 26.078 -9.991 1.00 81.31 799 ILE A C 1
ATOM 6220 O O . ILE A 1 799 ? 5.270 26.241 -8.898 1.00 81.31 799 ILE A O 1
ATOM 6224 N N . PRO A 1 800 ? 3.401 26.291 -10.175 1.00 72.56 800 PRO A N 1
ATOM 6225 C CA . PRO A 1 800 ? 2.529 26.827 -9.131 1.00 72.56 800 PRO A CA 1
ATOM 6226 C C . PRO A 1 800 ? 2.508 25.941 -7.882 1.00 72.56 800 PRO A C 1
ATOM 6228 O O . PRO A 1 800 ? 2.260 24.736 -7.979 1.00 72.56 800 PRO A O 1
ATOM 6231 N N . ASP A 1 801 ? 2.706 26.534 -6.702 1.00 61.22 801 ASP A N 1
ATOM 6232 C CA . ASP A 1 801 ? 2.450 25.834 -5.442 1.00 61.22 801 ASP A CA 1
ATOM 6233 C C . ASP A 1 801 ? 0.948 25.590 -5.317 1.00 61.22 801 ASP A C 1
ATOM 6235 O O . ASP A 1 801 ? 0.148 26.525 -5.278 1.00 61.22 801 ASP A O 1
ATOM 6239 N N . LYS A 1 802 ? 0.561 24.316 -5.250 1.00 54.75 802 LYS A N 1
ATOM 6240 C CA . LYS A 1 802 ? -0.841 23.899 -5.327 1.00 54.75 802 LYS A CA 1
ATOM 6241 C C . LYS A 1 802 ? -1.725 24.523 -4.234 1.00 54.75 802 LYS A C 1
ATOM 6243 O O . LYS A 1 802 ? -2.865 24.867 -4.506 1.00 54.75 802 LYS A O 1
ATOM 6248 N N . LYS A 1 803 ? -1.161 24.801 -3.049 1.00 44.38 803 LYS A N 1
ATOM 6249 C CA . LYS A 1 803 ? -1.843 25.496 -1.937 1.00 44.38 803 LYS A CA 1
ATOM 6250 C C . LYS A 1 803 ? -2.193 26.971 -2.204 1.00 44.38 803 LYS A C 1
ATOM 6252 O O . LYS A 1 803 ? -2.935 27.545 -1.421 1.00 44.38 803 LYS A O 1
ATOM 6257 N N . LYS A 1 804 ? -1.639 27.601 -3.248 1.00 33.69 804 LYS A N 1
ATOM 6258 C CA . LYS A 1 804 ? -1.869 29.018 -3.601 1.00 33.69 804 LYS A CA 1
ATOM 6259 C C . LYS A 1 804 ? -2.757 29.217 -4.833 1.00 33.69 804 LYS A C 1
ATOM 6261 O O . LYS A 1 804 ? -3.020 30.354 -5.190 1.00 33.69 804 LYS A O 1
ATOM 6266 N N . ALA A 1 805 ? -3.156 28.142 -5.512 1.00 33.38 805 ALA A N 1
ATOM 6267 C CA . ALA A 1 805 ? -3.983 28.217 -6.720 1.00 33.38 805 ALA A CA 1
ATOM 6268 C C . ALA A 1 805 ? -5.491 28.062 -6.434 1.00 33.38 805 ALA A C 1
ATOM 6270 O O . ALA A 1 805 ? -6.297 28.237 -7.341 1.00 33.38 805 ALA A O 1
ATOM 6271 N N . GLU A 1 806 ? -5.851 27.724 -5.192 1.00 31.83 806 GLU A N 1
ATOM 6272 C CA . GLU A 1 806 ? -7.236 27.611 -4.702 1.00 31.83 806 GLU A CA 1
ATOM 6273 C C . GLU A 1 806 ? -7.672 28.829 -3.854 1.00 31.83 806 GLU A C 1
ATOM 6275 O O . GLU A 1 806 ? -8.807 28.872 -3.386 1.00 31.83 806 GLU A O 1
ATOM 6280 N N . SER A 1 807 ? -6.783 29.817 -3.676 1.00 26.88 807 SER A N 1
ATOM 6281 C CA . SER A 1 807 ? -7.073 31.168 -3.163 1.00 26.88 807 SER A CA 1
ATOM 6282 C C . SER A 1 807 ? -7.088 32.163 -4.310 1.00 26.88 807 SER A C 1
ATOM 6284 O O . SER A 1 807 ? -7.953 33.061 -4.307 1.00 26.88 807 SER A O 1
#

Radius of gyration: 34.73 Å; chains: 1; bounding box: 82×64×97 Å

pLDDT: mean 86.93, std 13.62, range [26.88, 98.25]

Secondary structure (DSSP, 8-state):
---EEEEEEE----SSSSHHHHHHHHHHHTT-TTT-S--SHHHHHHIIIIIHHHHHHHHHHHHHHT--SSS-HHHHHHHHHHHHHHHT---TTEEEEEEESSSSSBHHHHHHHHHHTT-SEEEEEES-SS--IIIIIHHHHHHHHHHHHH---SEEEE----TT-HHHHHHHHHHHHHHHHHS--SEEEEEEEP-BHHHHTTT--HHHHHHHHHHHHHHH--SS-GGGEEEEEE---SSS-B-SSBHHHHHHHHHHTT--EEEEE-TT-SS--HIIIIIIIIIIHHHHHHTT--EEEEPPP-TT-HHHHHHHIIIIISS-GGGS--PPPPP--SPPTTTTT---S-TT-TT-TTTT----STT---HHHHHHHHHHHHHHHHHHHHHHTTGGGHHHHHHHHHHH--TTSHHHHHHHHHHHHHHHTT-TT-HHHHHHHHHHHHHHHHHHHHHHHHHHHHHHHHHH-HHHHHHHHHHHHHHHHHHHHT--SHHHHHHHHHHHHHHTTHHHHHHHHHHHT--HHHHHHHHHHHHHHHHHHHHHHHHHHHHHTTS--TTT-GGGGGGT--TTHHHHHHHHHHHHHHHHHHHHH----S-GGGTT--S------TTGGGSPPSSTTHHHHHHHHHHHHHHHHHHHHHHHHHHHHHH---HHHHHHHHHHHHHHHHHHIIIIIHHHHHHH-HHHHHHHHHHHHHHHHHHHHHHHHTT-HHHHHHHHHHHHHHHHHHHHHHHHHHHHHS-TTSHHHHHHHHHHHHHHHHHHHHHHHHHHHHHT-TTHHHHHHHHHTHHHHHHTTTSPPGGGS--

Sequence (807 aa):
MSKTGILLIQLGSPASPAVPDVKSYLSEFLSDPRVVDQQNFAWKIILNCFILPSRSPKSAEAYAKIWEGDTFPLFRNTESFTAKLQEQIDDENILIEYSYILSKPNVPHQYGKLMAAGCETIRVIPLFPQYCEATTLSCKDMLEKGIAEHGKCKNIEFVEDFHNSPSYINNVARLISEDLATNPPEKLLFSFHGYPIRRVRGGDPYFAQCTETGHLIADQVTGIDKENILLTFQSKFGREPWLTPGTEETLIELAHKGIKNVAVTCPAFVVDNLETLEEVGIGLEEIFLEHGGESFRLIPCLNDDDQWVKNFGEEIAFQEPEKIPRLEHSPCEFPKAEEQGCCHASTQCETCPYKGLDKYPDGELSPKDRSVLKTMFLTLFVDLIGFSIIFPLFPGILAYYNEVEGEGTFFRTLMDMIHQIEATFGGTGNEHATMALFGGSLIFIYSFLQFLMAPVFGTISDRIGRRPILLFSIFGIALSYLIWFFSGSFFLLLISRLISGLMGSNITTATAAVADTTSEKTRSRGMAIIGIAFGLGFILGPAIGGLSAWAIDLSTVSNWKDYGVNPFSAPAAIAFVLSMINFFFVYKKFPETLPEEKRGKGEIHRTINPIKLFKVESYPGVSAVIFTNFIFLVAFGAAENMLTFLTDERLGYGPGKNGLLFVFIGFVLSMVQGGYVRRKAASVGEGVVTKKGLIILIPGLTLVALAGLWQSAFVLYLGLFFMAVGSAMVIPCLTALVSLYAPASDQGRVLGVYRSAGAFARTVGPILGGILYWKFTYLAPFFAAAAIIIIPLFMMKSIPDKKKAES

Organism: NCBI:txid313628

InterPro domains:
  IPR001015 Ferrochelatase [MF_00323] (2-320)
  IPR001015 Ferrochelatase [PF00762] (3-311)
  IPR001015 Ferrochelatase [PTHR11108] (2-312)
  IPR001015 Ferrochelatase [TIGR00109] (2-315)
  IPR011701 Major facilitator superfamily [PF07690] (376-705)
  IPR020846 Major facilitator superfamily domain [PS50850] (372-804)
  IPR033644 Ferrochelatase, C-terminal [cd00419] (173-303)
  IPR033659 Ferrochelatase, N-terminal [cd03411] (4-164)
  IPR036259 MFS transporter superfamily [G3DSA:1.20.1250.20] (364-800)
  IPR036259 MFS transporter superfamily [SSF103473] (367-804)